Protein AF-0000000074038089 (afdb_homodimer)

Solvent-accessible surface area (backbone atoms only — not comparable to full-atom values): 66332 Å² total; per-residue (Å²): 131,81,73,72,71,76,72,81,56,45,48,55,41,57,51,40,19,50,52,42,35,52,55,39,50,53,43,44,51,51,47,43,50,50,41,49,53,44,32,52,50,36,39,49,53,48,47,49,52,36,38,49,50,52,50,50,42,52,45,51,53,48,46,66,66,50,45,57,38,53,45,52,33,48,50,53,26,48,30,26,31,72,62,75,36,64,85,82,41,57,67,61,48,36,55,51,30,46,52,52,42,69,65,36,81,63,43,31,31,34,33,39,27,35,86,63,17,5,38,38,28,18,35,43,40,87,90,74,66,45,41,32,38,34,35,21,56,93,55,20,48,26,46,30,40,30,24,31,34,51,99,81,66,47,73,73,47,82,72,49,75,42,73,76,39,44,37,66,75,35,64,64,42,45,51,12,68,74,39,96,48,70,37,62,55,69,79,41,71,38,93,83,64,81,42,40,32,39,37,31,14,19,55,22,35,34,71,87,67,45,80,48,30,30,30,34,22,32,31,55,42,57,61,55,26,52,50,42,45,66,52,78,41,80,83,74,33,44,40,38,32,24,40,64,87,41,33,31,67,30,31,30,51,83,86,45,67,32,69,38,80,40,92,85,82,45,77,42,70,30,42,40,70,67,44,80,47,66,61,55,25,49,53,38,61,68,38,61,52,76,92,49,33,77,42,77,81,55,61,65,44,78,44,78,48,68,45,94,91,35,58,30,36,35,33,38,41,50,51,87,44,93,80,49,66,65,33,34,39,37,31,37,38,46,47,57,69,58,42,39,63,58,59,60,47,43,57,58,50,50,53,50,52,52,51,48,44,52,52,32,34,53,49,17,42,51,54,27,49,69,55,47,50,62,48,48,52,50,27,53,33,28,44,34,44,42,72,67,41,86,54,73,81,69,83,69,75,54,61,34,41,65,59,24,51,29,44,49,28,41,45,50,19,53,51,44,48,52,49,50,54,52,50,49,53,50,50,44,53,52,50,53,52,52,40,53,53,45,52,53,52,39,55,53,54,55,54,50,49,45,48,52,31,50,48,54,22,52,54,33,49,52,53,28,52,49,37,52,55,52,39,74,67,52,76,40,40,69,49,31,38,51,48,33,52,51,51,27,52,45,37,46,42,50,22,49,53,29,48,52,34,46,72,37,88,48,75,60,49,41,64,41,30,69,49,48,47,52,45,56,66,63,35,66,64,48,61,72,40,66,86,46,52,49,78,46,74,48,25,69,90,43,69,36,43,62,68,56,45,43,46,50,40,46,40,48,48,48,53,52,44,47,41,58,69,62,23,39,70,95,79,46,67,44,48,38,39,39,36,37,46,82,51,100,94,31,40,40,41,34,44,35,38,64,33,77,33,73,66,93,45,76,81,73,71,72,56,84,65,78,40,71,61,59,54,46,45,48,53,47,26,50,73,65,69,28,49,70,48,74,50,92,51,75,14,46,33,40,38,38,38,64,130,84,72,72,70,77,72,81,58,44,46,56,41,58,52,41,19,50,52,42,36,51,54,40,51,53,42,42,49,52,47,41,49,52,40,48,53,45,32,50,50,36,39,48,52,49,48,51,51,36,38,51,49,52,51,50,42,51,46,51,52,48,45,65,65,49,46,56,39,55,45,51,35,49,50,53,24,45,30,25,32,73,62,75,36,64,85,83,41,58,69,61,48,38,54,52,31,46,53,53,42,67,66,37,81,65,43,30,31,34,35,38,26,36,86,64,16,5,38,37,28,17,35,43,41,89,89,73,66,44,42,33,38,33,36,22,56,90,56,21,48,26,46,30,42,32,26,32,34,51,98,80,65,47,74,71,45,82,72,48,76,42,74,77,38,45,37,66,74,35,64,65,41,45,52,12,69,74,40,96,50,70,38,62,53,70,80,43,72,39,94,82,64,80,43,39,33,39,37,31,14,20,56,23,34,34,71,87,67,45,82,49,29,29,30,35,23,31,31,54,43,57,64,55,25,52,52,41,46,67,53,77,41,81,83,73,33,47,42,37,31,25,40,65,85,40,32,31,66,31,30,31,51,84,86,46,67,32,69,37,78,40,93,85,81,44,78,42,69,31,41,39,68,66,44,80,47,65,61,56,25,49,54,39,60,69,39,62,52,76,92,49,33,78,41,77,81,54,60,63,44,78,43,79,47,67,45,95,93,36,56,29,36,36,34,38,42,50,50,85,45,94,79,51,66,66,32,35,39,38,30,37,39,47,47,57,68,58,42,41,61,57,58,59,47,45,57,57,51,50,52,50,52,52,51,48,44,49,51,33,35,51,48,18,43,51,53,28,48,68,55,46,49,62,48,48,53,51,29,53,34,28,44,34,44,41,74,67,41,85,51,74,81,68,83,69,74,54,61,35,40,66,60,25,49,29,44,48,28,41,44,49,20,52,51,45,48,52,51,52,55,51,50,48,52,51,51,44,52,52,49,52,52,52,41,53,51,45,53,52,53,38,54,54,53,55,54,50,49,43,49,52,31,49,48,53,22,52,54,32,47,52,54,28,52,48,38,53,59,50,40,74,69,53,78,39,40,69,52,31,39,53,49,31,53,52,52,26,53,46,37,47,41,48,21,50,54,31,48,50,33,45,72,36,89,48,76,62,52,40,64,42,30,69,50,48,46,53,43,57,66,62,35,64,63,49,62,72,39,65,86,46,52,48,80,46,72,49,26,71,89,43,69,36,42,61,67,57,46,43,46,50,40,46,41,49,46,50,52,53,44,47,42,61,69,64,25,38,68,95,79,46,67,43,48,37,40,39,37,36,48,80,52,99,91,30,40,40,42,34,44,35,37,64,32,77,33,75,66,93,45,76,82,75,71,70,55,86,65,78,38,72,62,59,56,45,45,49,52,46,26,52,72,67,69,25,48,69,48,75,50,93,52,75,12,46,33,40,39,38,38,66

Radius of gyration: 81.2 Å; Cα contacts (8 Å, |Δi|>4): 2304; chains: 2; bounding box: 75×219×140 Å

InterPro domains:
  IPR003594 Histidine kinase/HSP90-like ATPase domain [PF02518] (554-640)
  IPR003594 Histidine kinase/HSP90-like ATPase domain [SM00387] (547-642)
  IPR003660 HAMP domain [PF00672] (366-418)
  IPR003660 HAMP domain [PS50885] (369-422)
  IPR003660 HAMP domain [SM00304] (369-422)
  IPR005467 Histidine kinase domain [PS50109] (555-642)
  IPR011495 Signal transduction histidine kinase, subgroup 2, dimerisation and phosphoacceptor domain [PF07568] (451-523)
  IPR033479 Double Cache domain 1 [PF02743] (55-254)
  IPR036890 Histidine kinase/HSP90-like ATPase superfamily [G3DSA:3.30.565.10] (509-642)
  IPR036890 Histidine kinase/HSP90-like ATPase superfamily [SSF55874] (522-639)

Nearest PDB structures (foldseek):
  4r39-assembly4_D  TM=7.174E-01  e=2.496E-11  Erythrobacter litoralis HTCC2594
  4r39-assembly3_C  TM=7.168E-01  e=3.418E-11  Erythrobacter litoralis HTCC2594
  6mni-assembly1_B  TM=6.813E-01  e=6.082E-11  Pseudomonas syringae pv. actinidiae
  3lif-assembly2_B  TM=7.067E-01  e=1.936E-08  Rhodopseudomonas palustris
  5epv-assembly1_C  TM=5.387E-01  e=8.441E-06  Brucella abortus 2308

Structure (mmCIF, N/CA/C/O backbone):
data_AF-0000000074038089-model_v1
#
loop_
_entity.id
_entity.type
_entity.pdbx_description
1 polymer 'histidine kinase'
#
loop_
_atom_site.group_PDB
_atom_site.id
_atom_site.type_symbol
_atom_site.label_atom_id
_atom_site.label_alt_id
_atom_site.label_comp_id
_atom_site.label_asym_id
_atom_site.label_entity_id
_atom_site.label_seq_id
_atom_site.pdbx_PDB_ins_code
_atom_site.Cartn_x
_atom_site.Cartn_y
_atom_site.Cartn_z
_atom_site.occupancy
_atom_site.B_iso_or_equiv
_atom_site.auth_seq_id
_atom_site.auth_comp_id
_atom_site.auth_asym_id
_atom_site.auth_atom_id
_atom_site.pdbx_PDB_model_num
ATOM 1 N N . MET A 1 1 ? 29.609 37.25 26.594 1 30.44 1 MET A N 1
ATOM 2 C CA . MET A 1 1 ? 28.875 37.406 25.344 1 30.44 1 MET A CA 1
ATOM 3 C C . MET A 1 1 ? 28.203 36.062 24.953 1 30.44 1 MET A C 1
ATOM 5 O O . MET A 1 1 ? 28.859 35.156 24.453 1 30.44 1 MET A O 1
ATOM 9 N N . GLU A 1 2 ? 27.422 35.562 25.906 1 36.69 2 GLU A N 1
ATOM 10 C CA . GLU A 1 2 ? 26.734 34.281 25.828 1 36.69 2 GLU A CA 1
ATOM 11 C C . GLU A 1 2 ? 25.953 34.156 24.516 1 36.69 2 GLU A C 1
ATOM 13 O O . GLU A 1 2 ? 25.094 34.969 24.219 1 36.69 2 GLU A O 1
ATOM 18 N N . ARG A 1 3 ? 26.719 33.75 23.578 1 41.88 3 ARG A N 1
ATOM 19 C CA . ARG A 1 3 ? 26.234 33.375 22.25 1 41.88 3 ARG A CA 1
ATOM 20 C C . ARG A 1 3 ? 24.938 32.594 22.344 1 41.88 3 ARG A C 1
ATOM 22 O O . ARG A 1 3 ? 24.938 31.422 22.75 1 41.88 3 ARG A O 1
ATOM 29 N N . HIS A 1 4 ? 23.844 33.125 22.859 1 42.44 4 HIS A N 1
ATOM 30 C CA . HIS A 1 4 ? 22.516 32.562 22.75 1 42.44 4 HIS A CA 1
ATOM 31 C C . HIS A 1 4 ? 22.312 31.891 21.391 1 42.44 4 HIS A C 1
ATOM 33 O O . HIS A 1 4 ? 22.422 32.562 20.359 1 42.44 4 HIS A O 1
ATOM 39 N N . GLY A 1 5 ? 22.922 30.766 21.234 1 44.09 5 GLY A N 1
ATOM 40 C CA . GLY A 1 5 ? 22.812 29.906 20.062 1 44.09 5 GLY A CA 1
ATOM 41 C C . GLY A 1 5 ? 21.531 30.141 19.281 1 44.09 5 GLY A C 1
ATOM 42 O O . GLY A 1 5 ? 20.438 30.172 19.844 1 44.09 5 GLY A O 1
ATOM 43 N N . LEU A 1 6 ? 21.656 30.875 18.234 1 46.56 6 LEU A N 1
ATOM 44 C CA . LEU A 1 6 ? 20.641 31.203 17.234 1 46.56 6 LEU A CA 1
ATOM 45 C C . LEU A 1 6 ? 19.828 29.969 16.844 1 46.56 6 LEU A C 1
ATOM 47 O O . LEU A 1 6 ? 20.328 29.109 16.109 1 46.56 6 LEU A O 1
ATOM 51 N N . ARG A 1 7 ? 19.25 29.25 17.781 1 54.59 7 ARG A N 1
ATOM 52 C CA . ARG A 1 7 ? 18.297 28.203 17.438 1 54.59 7 ARG A CA 1
ATOM 53 C C . ARG A 1 7 ? 17.516 28.562 16.172 1 54.59 7 ARG A C 1
ATOM 55 O O . ARG A 1 7 ? 16.859 29.594 16.125 1 54.59 7 ARG A O 1
ATOM 62 N N . ARG A 1 8 ? 17.953 28.094 15.078 1 62.41 8 ARG A N 1
ATOM 63 C CA . ARG A 1 8 ? 17.422 28.266 13.734 1 62.41 8 ARG A CA 1
ATOM 64 C C . ARG A 1 8 ? 15.906 28.109 13.727 1 62.41 8 ARG A C 1
ATOM 66 O O . ARG A 1 8 ? 15.383 27.047 14.047 1 62.41 8 ARG A O 1
ATOM 73 N N . GLN A 1 9 ? 14.992 28.969 13.789 1 74.31 9 GLN A N 1
ATOM 74 C CA . GLN A 1 9 ? 13.531 29 13.75 1 74.31 9 GLN A CA 1
ATOM 75 C C . GLN A 1 9 ? 13.008 28.625 12.367 1 74.31 9 GLN A C 1
ATOM 77 O O . GLN A 1 9 ? 13.602 29 11.352 1 74.31 9 GLN A O 1
ATOM 82 N N . ALA A 1 10 ? 12.156 27.594 12.344 1 79.69 10 ALA A N 1
ATOM 83 C CA . ALA A 1 10 ? 11.547 27.156 11.094 1 79.69 10 ALA A CA 1
ATOM 84 C C . ALA A 1 10 ? 10.281 27.953 10.789 1 79.69 10 ALA A C 1
ATOM 86 O O . ALA A 1 10 ? 9.617 28.453 11.703 1 79.69 10 ALA A O 1
ATOM 87 N N . THR A 1 11 ? 10.031 28.156 9.469 1 85.69 11 THR A N 1
ATOM 88 C CA . THR A 1 11 ? 8.797 28.812 9.055 1 85.69 11 THR A CA 1
ATOM 89 C C . THR A 1 11 ? 7.605 27.859 9.219 1 85.69 11 THR A C 1
ATOM 91 O O . THR A 1 11 ? 7.762 26.641 9.156 1 85.69 11 THR A O 1
ATOM 94 N N . LEU A 1 12 ? 6.496 28.359 9.539 1 86.31 12 LEU A N 1
ATOM 95 C CA . LEU A 1 12 ? 5.281 27.562 9.688 1 86.31 12 LEU A CA 1
ATOM 96 C C . LEU A 1 12 ? 4.984 26.781 8.414 1 86.31 12 LEU A C 1
ATOM 98 O O . LEU A 1 12 ? 4.555 25.625 8.477 1 86.31 12 LEU A O 1
ATOM 102 N N . ARG A 1 13 ? 5.258 27.422 7.281 1 84 13 ARG A N 1
ATOM 103 C CA . ARG A 1 13 ? 5.055 26.766 5.996 1 84 13 ARG A CA 1
ATOM 104 C C . ARG A 1 13 ? 5.926 25.516 5.871 1 84 13 ARG A C 1
ATOM 106 O O . ARG A 1 13 ? 5.441 24.438 5.5 1 84 13 ARG A O 1
ATOM 113 N N . SER A 1 14 ? 7.129 25.656 6.211 1 84.25 14 SER A N 1
ATOM 114 C CA . SER A 1 14 ? 8.055 24.531 6.09 1 84.25 14 SER A CA 1
ATOM 115 C C . SER A 1 14 ? 7.762 23.469 7.137 1 84.25 14 SER A C 1
ATOM 117 O O . SER A 1 14 ? 7.848 22.266 6.848 1 84.25 14 SER A O 1
ATOM 119 N N . ASP A 1 15 ? 7.414 23.891 8.305 1 85 15 ASP A N 1
ATOM 120 C CA . ASP A 1 15 ? 7.156 22.938 9.383 1 85 15 ASP A CA 1
ATOM 121 C C . ASP A 1 15 ? 5.926 22.094 9.07 1 85 15 ASP A C 1
ATOM 123 O O . ASP A 1 15 ? 5.949 20.875 9.242 1 85 15 ASP A O 1
ATOM 127 N N . LEU A 1 16 ? 4.898 22.734 8.617 1 85.31 16 LEU A N 1
ATOM 128 C CA . LEU A 1 16 ? 3.672 22 8.289 1 85.31 16 LEU A CA 1
ATOM 129 C C . LEU A 1 16 ? 3.869 21.125 7.062 1 85.31 16 LEU A C 1
ATOM 131 O O . LEU A 1 16 ? 3.406 19.984 7.035 1 85.31 16 LEU A O 1
ATOM 135 N N . ALA A 1 17 ? 4.562 21.703 6.105 1 82.69 17 ALA A N 1
ATOM 136 C CA . ALA A 1 17 ? 4.824 20.922 4.902 1 82.69 17 ALA A CA 1
ATOM 137 C C . ALA A 1 17 ? 5.637 19.672 5.23 1 82.69 17 ALA A C 1
ATOM 139 O O . ALA A 1 17 ? 5.305 18.562 4.781 1 82.69 17 ALA A O 1
ATOM 140 N N . VAL A 1 18 ? 6.648 19.781 6.008 1 82.81 18 VAL A N 1
ATOM 141 C CA . VAL A 1 18 ? 7.512 18.656 6.375 1 82.81 18 VAL A CA 1
ATOM 142 C C . VAL A 1 18 ? 6.719 17.641 7.184 1 82.81 18 VAL A C 1
ATOM 144 O O . VAL A 1 18 ? 6.883 16.422 7.004 1 82.81 18 VAL A O 1
ATOM 147 N N . SER A 1 19 ? 5.875 18.125 8.07 1 83.44 19 SER A N 1
ATOM 148 C CA . SER A 1 19 ? 5.07 17.203 8.883 1 83.44 19 SER A CA 1
ATOM 149 C C . SER A 1 19 ? 4.109 16.406 8.016 1 83.44 19 SER A C 1
ATOM 151 O O . SER A 1 19 ? 3.986 15.188 8.18 1 83.44 19 SER A O 1
ATOM 153 N N . PHE A 1 20 ? 3.473 17.094 7.086 1 84.75 20 PHE A N 1
ATOM 154 C CA . PHE A 1 20 ? 2.535 16.422 6.188 1 84.75 20 PHE A CA 1
ATOM 155 C C . PHE A 1 20 ? 3.252 15.406 5.316 1 84.75 20 PHE A C 1
ATOM 157 O O . PHE A 1 20 ? 2.781 14.273 5.164 1 84.75 20 PHE A O 1
ATOM 164 N N . ILE A 1 21 ? 4.383 15.773 4.801 1 83.38 21 ILE A N 1
ATOM 165 C CA . ILE A 1 21 ? 5.141 14.914 3.898 1 83.38 21 ILE A CA 1
ATOM 166 C C . ILE A 1 21 ? 5.68 13.711 4.668 1 83.38 21 ILE A C 1
ATOM 168 O O . ILE A 1 21 ? 5.598 12.57 4.191 1 83.38 21 ILE A O 1
ATOM 172 N N . THR A 1 22 ? 6.207 13.883 5.809 1 82.94 22 THR A N 1
ATOM 173 C CA . THR A 1 22 ? 6.816 12.805 6.582 1 82.94 22 THR A CA 1
ATOM 174 C C . THR A 1 22 ? 5.773 11.766 6.98 1 82.94 22 THR A C 1
ATOM 176 O O . THR A 1 22 ? 5.996 10.562 6.828 1 82.94 22 THR A O 1
ATOM 179 N N . ILE A 1 23 ? 4.688 12.18 7.398 1 81.25 23 ILE A N 1
ATOM 180 C CA . ILE A 1 23 ? 3.652 11.258 7.852 1 81.25 23 ILE A CA 1
ATOM 181 C C . ILE A 1 23 ? 3.107 10.469 6.668 1 81.25 23 ILE A C 1
ATOM 183 O O . ILE A 1 23 ? 2.873 9.258 6.773 1 81.25 23 ILE A O 1
ATOM 187 N N . THR A 1 24 ? 2.854 11.148 5.621 1 82.38 24 THR A N 1
ATOM 188 C CA . THR A 1 24 ? 2.33 10.484 4.434 1 82.38 24 THR A CA 1
ATOM 189 C C . THR A 1 24 ? 3.35 9.5 3.869 1 82.38 24 THR A C 1
ATOM 191 O O . THR A 1 24 ? 2.992 8.391 3.457 1 82.38 24 THR A O 1
ATOM 194 N N . ALA A 1 25 ? 4.586 9.945 3.855 1 83.12 25 ALA A N 1
ATOM 195 C CA . ALA A 1 25 ? 5.645 9.078 3.352 1 83.12 25 ALA A CA 1
ATOM 196 C C . ALA A 1 25 ? 5.738 7.797 4.18 1 83.12 25 ALA A C 1
ATOM 198 O O . ALA A 1 25 ? 5.848 6.699 3.625 1 83.12 25 ALA A O 1
ATOM 199 N N . VAL A 1 26 ? 5.664 7.863 5.453 1 81.12 26 VAL A N 1
ATOM 200 C CA . VAL A 1 26 ? 5.738 6.703 6.336 1 81.12 26 VAL A CA 1
ATOM 201 C C . VAL A 1 26 ? 4.535 5.793 6.098 1 81.12 26 VAL A C 1
ATOM 203 O O . VAL A 1 26 ? 4.676 4.57 6.027 1 81.12 26 VAL A O 1
ATOM 206 N N . ALA A 1 27 ? 3.389 6.398 5.922 1 81.62 27 ALA A N 1
ATOM 207 C CA . ALA A 1 27 ? 2.17 5.629 5.68 1 81.62 27 ALA A CA 1
ATOM 208 C C . ALA A 1 27 ? 2.252 4.875 4.355 1 81.62 27 ALA A C 1
ATOM 210 O O . ALA A 1 27 ? 1.945 3.68 4.297 1 81.62 27 ALA A O 1
ATOM 211 N N . VAL A 1 28 ? 2.727 5.512 3.363 1 81.69 28 VAL A N 1
ATOM 212 C CA . VAL A 1 28 ? 2.789 4.934 2.025 1 81.69 28 VAL A CA 1
ATOM 213 C C . VAL A 1 28 ? 3.842 3.828 1.99 1 81.69 28 VAL A C 1
ATOM 215 O O . VAL A 1 28 ? 3.621 2.77 1.396 1 81.69 28 VAL A O 1
ATOM 218 N N . ILE A 1 29 ? 4.91 4.043 2.662 1 80.31 29 ILE A N 1
ATOM 219 C CA . ILE A 1 29 ? 5.988 3.061 2.689 1 80.31 29 ILE A CA 1
ATOM 220 C C . ILE A 1 29 ? 5.539 1.823 3.461 1 80.31 29 ILE A C 1
ATOM 222 O O . ILE A 1 29 ? 5.777 0.693 3.029 1 80.31 29 ILE A O 1
ATOM 226 N N . LEU A 1 30 ? 4.836 2.033 4.48 1 79.56 30 LEU A N 1
ATOM 227 C CA . LEU A 1 30 ? 4.387 0.914 5.301 1 79.56 30 LEU A CA 1
ATOM 228 C C . LEU A 1 30 ? 3.305 0.116 4.582 1 79.56 30 LEU A C 1
ATOM 230 O O . LEU A 1 30 ? 3.398 -1.109 4.473 1 79.56 30 LEU A O 1
ATOM 234 N N . VAL A 1 31 ? 2.35 0.746 4.051 1 77.38 31 VAL A N 1
ATOM 235 C CA . VAL A 1 31 ? 1.245 0.074 3.373 1 77.38 31 VAL A CA 1
ATOM 236 C C . VAL A 1 31 ? 1.734 -0.527 2.057 1 77.38 31 VAL A C 1
ATOM 238 O O . VAL A 1 31 ? 1.418 -1.676 1.737 1 77.38 31 VAL A O 1
ATOM 241 N N . GLY A 1 32 ? 2.492 0.273 1.375 1 77.12 32 GLY A N 1
ATOM 242 C CA . GLY A 1 32 ? 3.043 -0.221 0.124 1 77.12 32 GLY A CA 1
ATOM 243 C C . GLY A 1 32 ? 3.992 -1.391 0.311 1 77.12 32 GLY A C 1
ATOM 244 O O . GLY A 1 32 ? 3.924 -2.375 -0.427 1 77.12 32 GLY A O 1
ATOM 245 N N . GLY A 1 33 ? 4.848 -1.316 1.312 1 78.44 33 GLY A N 1
ATOM 246 C CA . GLY A 1 33 ? 5.797 -2.383 1.586 1 78.44 33 GLY A CA 1
ATOM 247 C C . GLY A 1 33 ? 5.129 -3.686 1.99 1 78.44 33 GLY A C 1
ATOM 248 O O . GLY A 1 33 ? 5.477 -4.75 1.479 1 78.44 33 GLY A O 1
ATOM 249 N N . ILE A 1 34 ? 4.176 -3.629 2.795 1 77.75 34 ILE A N 1
ATOM 250 C CA . ILE A 1 34 ? 3.473 -4.82 3.262 1 77.75 34 ILE A CA 1
ATOM 251 C C . ILE A 1 34 ? 2.66 -5.422 2.119 1 77.75 34 ILE A C 1
ATOM 253 O O . ILE A 1 34 ? 2.637 -6.641 1.939 1 77.75 34 ILE A O 1
ATOM 257 N N . SER A 1 35 ? 2.012 -4.57 1.364 1 75.88 35 SER A N 1
ATOM 258 C CA . SER A 1 35 ? 1.243 -5.043 0.215 1 75.88 35 SER A CA 1
ATOM 259 C C . SER A 1 35 ? 2.137 -5.762 -0.79 1 75.88 35 SER A C 1
ATOM 261 O O . SER A 1 35 ? 1.759 -6.805 -1.328 1 75.88 35 SER A O 1
ATOM 263 N N . PHE A 1 36 ? 3.301 -5.297 -0.97 1 77.62 36 PHE A N 1
ATOM 264 C CA . PHE A 1 36 ? 4.246 -5.902 -1.9 1 77.62 36 PHE A CA 1
ATOM 265 C C . PHE A 1 36 ? 4.738 -7.246 -1.375 1 77.62 36 PHE A C 1
ATOM 267 O O . PHE A 1 36 ? 4.844 -8.211 -2.133 1 77.62 36 PHE A O 1
ATOM 274 N N . HIS A 1 37 ? 5.055 -7.223 -0.194 1 80.25 37 HIS A N 1
ATOM 275 C CA . HIS A 1 37 ? 5.52 -8.461 0.418 1 80.25 37 HIS A CA 1
ATOM 276 C C . HIS A 1 37 ? 4.449 -9.547 0.344 1 80.25 37 HIS A C 1
ATOM 278 O O . HIS A 1 37 ? 4.75 -10.703 0.029 1 80.25 37 HIS A O 1
ATOM 284 N N . ASN A 1 38 ? 3.205 -9.172 0.56 1 76.62 38 ASN A N 1
ATOM 285 C CA . ASN A 1 38 ? 2.1 -10.125 0.489 1 76.62 38 ASN A CA 1
ATOM 286 C C . ASN A 1 38 ? 1.873 -10.617 -0.938 1 76.62 38 ASN A C 1
ATOM 288 O O . ASN A 1 38 ? 1.595 -11.797 -1.155 1 76.62 38 ASN A O 1
ATOM 292 N N . ALA A 1 39 ? 1.966 -9.711 -1.837 1 76.31 39 ALA A N 1
ATOM 293 C CA . ALA A 1 39 ? 1.806 -10.078 -3.242 1 76.31 39 ALA A CA 1
ATOM 294 C C . ALA A 1 39 ? 2.889 -11.055 -3.682 1 76.31 39 ALA A C 1
ATOM 296 O O . ALA A 1 39 ? 2.6 -12.047 -4.359 1 76.31 39 ALA A O 1
ATOM 297 N N . ARG A 1 40 ? 4.098 -10.758 -3.268 1 79 40 ARG A N 1
ATOM 298 C CA . ARG A 1 40 ? 5.219 -11.625 -3.609 1 79 40 ARG A CA 1
ATOM 299 C C . ARG A 1 40 ? 5.027 -13.016 -3.027 1 79 40 ARG A C 1
ATOM 301 O O . ARG A 1 40 ? 5.297 -14.016 -3.695 1 79 40 ARG A O 1
ATOM 308 N N . TRP A 1 41 ? 4.617 -13.039 -1.812 1 80.06 41 TRP A N 1
ATOM 309 C CA . TRP A 1 41 ? 4.379 -14.328 -1.165 1 80.06 41 TRP A CA 1
ATOM 310 C C . TRP A 1 41 ? 3.289 -15.109 -1.892 1 80.06 41 TRP A C 1
ATOM 312 O O . TRP A 1 41 ? 3.422 -16.312 -2.105 1 80.06 41 TRP A O 1
ATOM 322 N N . ALA A 1 42 ? 2.215 -14.477 -2.232 1 77.06 42 ALA A N 1
ATOM 323 C CA . ALA A 1 42 ? 1.1 -15.133 -2.908 1 77.06 42 ALA A CA 1
ATOM 324 C C . ALA A 1 42 ? 1.525 -15.68 -4.27 1 77.06 42 ALA A C 1
ATOM 326 O O . ALA A 1 42 ? 1.222 -16.828 -4.613 1 77.06 42 ALA A O 1
ATOM 327 N N . VAL A 1 43 ? 2.219 -14.922 -5.035 1 80.94 43 VAL A N 1
ATOM 328 C CA . VAL A 1 43 ? 2.684 -15.32 -6.359 1 80.94 43 VAL A CA 1
ATOM 329 C C . VAL A 1 43 ? 3.643 -16.5 -6.238 1 80.94 43 VAL A C 1
ATOM 331 O O . VAL A 1 43 ? 3.557 -17.453 -7.012 1 80.94 43 VAL A O 1
ATOM 334 N N . ASN A 1 44 ? 4.492 -16.422 -5.234 1 81.38 44 ASN A N 1
ATOM 335 C CA . ASN A 1 44 ? 5.453 -17.5 -5.035 1 81.38 44 ASN A CA 1
ATOM 336 C C . ASN A 1 44 ? 4.758 -18.797 -4.613 1 81.38 44 ASN A C 1
ATOM 338 O O . ASN A 1 44 ? 5.199 -19.875 -4.977 1 81.38 44 ASN A O 1
ATOM 342 N N . SER A 1 45 ? 3.742 -18.625 -3.846 1 80.31 45 SER A N 1
ATOM 343 C CA . SER A 1 45 ? 3.004 -19.812 -3.398 1 80.31 45 SER A CA 1
ATOM 344 C C . SER A 1 45 ? 2.354 -20.531 -4.574 1 80.31 45 SER A C 1
ATOM 346 O O . SER A 1 45 ? 2.457 -21.75 -4.691 1 80.31 45 SER A O 1
ATOM 348 N N . VAL A 1 46 ? 1.714 -19.781 -5.426 1 81.88 46 VAL A N 1
ATOM 349 C CA . VAL A 1 46 ? 1.077 -20.375 -6.594 1 81.88 46 VAL A CA 1
ATOM 350 C C . VAL A 1 46 ? 2.143 -20.922 -7.539 1 81.88 46 VAL A C 1
ATOM 352 O O . VAL A 1 46 ? 1.968 -22 -8.125 1 81.88 46 VAL A O 1
ATOM 355 N N . SER A 1 47 ? 3.215 -20.219 -7.66 1 84.31 47 SER A N 1
ATOM 356 C CA . SER A 1 47 ? 4.305 -20.656 -8.523 1 84.31 47 SER A CA 1
ATOM 357 C C . SER A 1 47 ? 4.902 -21.969 -8.031 1 84.31 47 SER A C 1
ATOM 359 O O . SER A 1 47 ? 5.336 -22.812 -8.828 1 84.31 47 SER A O 1
ATOM 361 N N . ALA A 1 48 ? 4.949 -22.125 -6.75 1 85.44 48 ALA A N 1
ATOM 362 C CA . ALA A 1 48 ? 5.438 -23.391 -6.184 1 85.44 48 ALA A CA 1
ATOM 363 C C . ALA A 1 48 ? 4.523 -24.547 -6.562 1 85.44 48 ALA A C 1
ATOM 365 O O . ALA A 1 48 ? 5 -25.641 -6.906 1 85.44 48 ALA A O 1
ATOM 366 N N . HIS A 1 49 ? 3.221 -24.297 -6.52 1 82.81 49 HIS A N 1
ATOM 367 C CA . HIS A 1 49 ? 2.271 -25.328 -6.945 1 82.81 49 HIS A CA 1
ATOM 368 C C . HIS A 1 49 ? 2.426 -25.641 -8.43 1 82.81 49 HIS A C 1
ATOM 370 O O . HIS A 1 49 ? 2.314 -26.797 -8.836 1 82.81 49 HIS A O 1
ATOM 376 N N . LEU A 1 50 ? 2.646 -24.625 -9.148 1 84.56 50 LEU A N 1
ATOM 377 C CA . LEU A 1 50 ? 2.854 -24.812 -10.586 1 84.56 50 LEU A CA 1
ATOM 378 C C . LEU A 1 50 ? 4.074 -25.688 -10.844 1 84.56 50 LEU A C 1
ATOM 380 O O . LEU A 1 50 ? 4.008 -26.641 -11.625 1 84.56 50 LEU A O 1
ATOM 384 N N . ARG A 1 51 ? 5.164 -25.359 -10.211 1 87.5 51 ARG A N 1
ATOM 385 C CA . ARG A 1 51 ? 6.383 -26.156 -10.375 1 87.5 51 ARG A CA 1
ATOM 386 C C . ARG A 1 51 ? 6.148 -27.609 -9.984 1 87.5 51 ARG A C 1
ATOM 388 O O . ARG A 1 51 ? 6.605 -28.516 -10.672 1 87.5 51 ARG A O 1
ATOM 395 N N . ARG A 1 52 ? 5.457 -27.797 -8.945 1 85.62 52 ARG A N 1
ATOM 396 C CA . ARG A 1 52 ? 5.148 -29.156 -8.492 1 85.62 52 ARG A CA 1
ATOM 397 C C . ARG A 1 52 ? 4.281 -29.891 -9.508 1 85.62 52 ARG A C 1
ATOM 399 O O . ARG A 1 52 ? 4.504 -31.062 -9.781 1 85.62 52 ARG A O 1
ATOM 406 N N . GLU A 1 53 ? 3.35 -29.156 -10.016 1 85.06 53 GLU A N 1
ATOM 407 C CA . GLU A 1 53 ? 2.467 -29.766 -11.008 1 85.06 53 GLU A CA 1
ATOM 408 C C . GLU A 1 53 ? 3.238 -30.172 -12.258 1 85.06 53 GLU A C 1
ATOM 410 O O . GLU A 1 53 ? 2.982 -31.234 -12.844 1 85.06 53 GLU A O 1
ATOM 415 N N . VAL A 1 54 ? 4.105 -29.359 -12.703 1 87.56 54 VAL A N 1
ATOM 416 C CA . VAL A 1 54 ? 4.926 -29.672 -13.867 1 87.56 54 VAL A CA 1
ATOM 417 C C . VAL A 1 54 ? 5.785 -30.906 -13.578 1 87.56 54 VAL A C 1
ATOM 419 O O . VAL A 1 54 ? 5.891 -31.812 -14.406 1 87.56 54 VAL A O 1
ATOM 422 N N . ALA A 1 55 ? 6.34 -30.938 -12.406 1 88.62 55 ALA A N 1
ATOM 423 C CA . ALA A 1 55 ? 7.156 -32.094 -12.016 1 88.62 55 ALA A CA 1
ATOM 424 C C . ALA A 1 55 ? 6.328 -33.375 -12 1 88.62 55 ALA A C 1
ATOM 426 O O . ALA A 1 55 ? 6.797 -34.406 -12.445 1 88.62 55 ALA A O 1
ATOM 427 N N . LEU A 1 56 ? 5.129 -33.312 -11.484 1 86.5 56 LEU A N 1
ATOM 428 C CA . LEU A 1 56 ? 4.258 -34.469 -11.438 1 86.5 56 LEU A CA 1
ATOM 429 C C . LEU A 1 56 ? 3.855 -34.906 -12.844 1 86.5 56 LEU A C 1
ATOM 431 O O . LEU A 1 56 ? 3.738 -36.094 -13.125 1 86.5 56 LEU A O 1
ATOM 435 N N . ARG A 1 57 ? 3.652 -33.906 -13.664 1 86.38 57 ARG A N 1
ATOM 436 C CA . ARG A 1 57 ? 3.361 -34.219 -15.062 1 86.38 57 ARG A CA 1
ATOM 437 C C . ARG A 1 57 ? 4.52 -34.969 -15.711 1 86.38 57 ARG A C 1
ATOM 439 O O . ARG A 1 57 ? 4.312 -35.969 -16.406 1 86.38 57 ARG A O 1
ATOM 446 N N . ILE A 1 58 ? 5.707 -34.5 -15.477 1 89.19 58 ILE A N 1
ATOM 447 C CA . ILE A 1 58 ? 6.898 -35.125 -16.016 1 89.19 58 ILE A CA 1
ATOM 448 C C . ILE A 1 58 ? 7.012 -36.562 -15.453 1 89.19 58 ILE A C 1
ATOM 450 O O . ILE A 1 58 ? 7.273 -37.5 -16.188 1 89.19 58 ILE A O 1
ATOM 454 N N . GLN A 1 59 ? 6.777 -36.688 -14.195 1 89 59 GLN A N 1
ATOM 455 C CA . GLN A 1 59 ? 6.836 -37.969 -13.531 1 89 59 GLN A CA 1
ATOM 456 C C . GLN A 1 59 ? 5.852 -38.969 -14.164 1 89 59 GLN A C 1
ATOM 458 O O . GLN A 1 59 ? 6.211 -40.094 -14.461 1 89 59 GLN A O 1
ATOM 463 N N . GLU A 1 60 ? 4.688 -38.531 -14.367 1 85.94 60 GLU A N 1
ATOM 464 C CA . GLU A 1 60 ? 3.658 -39.406 -14.922 1 85.94 60 GLU A CA 1
ATOM 465 C C . GLU A 1 60 ? 3.99 -39.781 -16.359 1 85.94 60 GLU A C 1
ATOM 467 O O . GLU A 1 60 ? 3.766 -40.938 -16.766 1 85.94 60 GLU A O 1
ATOM 472 N N . ASN A 1 61 ? 4.414 -38.812 -17.078 1 86.81 61 ASN A N 1
ATOM 473 C CA . ASN A 1 61 ? 4.832 -39.125 -18.438 1 86.81 61 ASN A CA 1
ATOM 474 C C . ASN A 1 61 ? 5.973 -40.156 -18.453 1 86.81 61 ASN A C 1
ATOM 476 O O . ASN A 1 61 ? 5.973 -41.062 -19.281 1 86.81 61 ASN A O 1
ATOM 480 N N . LEU A 1 62 ? 6.902 -39.969 -17.578 1 89.5 62 LEU A N 1
ATOM 481 C CA . LEU A 1 62 ? 8.031 -40.906 -17.5 1 89.5 62 LEU A CA 1
ATOM 482 C C . LEU A 1 62 ? 7.562 -42.281 -17.094 1 89.5 62 LEU A C 1
ATOM 484 O O . LEU A 1 62 ? 8.047 -43.281 -17.641 1 89.5 62 LEU A O 1
ATOM 488 N N . GLU A 1 63 ? 6.68 -42.375 -16.188 1 87.94 63 GLU A N 1
ATOM 489 C CA . GLU A 1 63 ? 6.145 -43.656 -15.773 1 87.94 63 GLU A CA 1
ATOM 490 C C . GLU A 1 63 ? 5.465 -44.375 -16.938 1 87.94 63 GLU A C 1
ATOM 492 O O . GLU A 1 63 ? 5.672 -45.562 -17.156 1 87.94 63 GLU A O 1
ATOM 497 N N . SER A 1 64 ? 4.688 -43.594 -17.641 1 85.31 64 SER A N 1
ATOM 498 C CA . SER A 1 64 ? 4.004 -44.156 -18.797 1 85.31 64 SER A CA 1
ATOM 499 C C . SER A 1 64 ? 4.996 -44.625 -19.844 1 85.31 64 SER A C 1
ATOM 501 O O . SER A 1 64 ? 4.742 -45.625 -20.562 1 85.31 64 SER A O 1
ATOM 503 N N . PHE A 1 65 ? 6.086 -43.938 -19.922 1 86.69 65 PHE A N 1
ATOM 504 C CA . PHE A 1 65 ? 7.125 -44.25 -20.891 1 86.69 65 PHE A CA 1
ATOM 505 C C . PHE A 1 65 ? 7.898 -45.5 -20.469 1 86.69 65 PHE A C 1
ATOM 507 O O . PHE A 1 65 ? 8.242 -46.344 -21.312 1 86.69 65 PHE A O 1
ATOM 514 N N . LEU A 1 66 ? 8.125 -45.688 -19.203 1 89.75 66 LEU A N 1
ATOM 515 C CA . LEU A 1 66 ? 8.992 -46.75 -18.688 1 89.75 66 LEU A CA 1
ATOM 516 C C . LEU A 1 66 ? 8.195 -48 -18.438 1 89.75 66 LEU A C 1
ATOM 518 O O . LEU A 1 66 ? 8.734 -49.125 -18.531 1 89.75 66 LEU A O 1
ATOM 522 N N . ALA A 1 67 ? 6.984 -47.938 -18.156 1 89 67 ALA A N 1
ATOM 523 C CA . ALA A 1 67 ? 6.152 -49.031 -17.688 1 89 67 ALA A CA 1
ATOM 524 C C . ALA A 1 67 ? 6.113 -50.156 -18.703 1 89 67 ALA A C 1
ATOM 526 O O . ALA A 1 67 ? 6.227 -51.344 -18.344 1 89 67 ALA A O 1
ATOM 527 N N . PRO A 1 68 ? 5.992 -49.844 -19.969 1 88.88 68 PRO A N 1
ATOM 528 C CA . PRO A 1 68 ? 5.875 -50.938 -20.938 1 88.88 68 PRO A CA 1
ATOM 529 C C . PRO A 1 68 ? 7.074 -51.875 -20.906 1 88.88 68 PRO A C 1
ATOM 531 O O . PRO A 1 68 ? 6.914 -53.094 -21.078 1 88.88 68 PRO A O 1
ATOM 534 N N . ALA A 1 69 ? 8.258 -51.375 -20.703 1 92.25 69 ALA A N 1
ATOM 535 C CA . ALA A 1 69 ? 9.453 -52.219 -20.672 1 92.25 69 ALA A CA 1
ATOM 536 C C . ALA A 1 69 ? 9.367 -53.25 -19.547 1 92.25 69 ALA A C 1
ATOM 538 O O . ALA A 1 69 ? 9.641 -54.438 -19.75 1 92.25 69 ALA A O 1
ATOM 539 N N . LEU A 1 70 ? 8.969 -52.812 -18.438 1 91.56 70 LEU A N 1
ATOM 540 C CA . LEU A 1 70 ? 8.836 -53.719 -17.297 1 91.56 70 LEU A CA 1
ATOM 541 C C . LEU A 1 70 ? 7.715 -54.719 -17.531 1 91.56 70 LEU A C 1
ATOM 543 O O . LEU A 1 70 ? 7.848 -55.906 -17.172 1 91.56 70 LEU A O 1
ATOM 547 N N . HIS A 1 71 ? 6.688 -54.281 -18.094 1 91 71 HIS A N 1
ATOM 548 C CA . HIS A 1 71 ? 5.539 -55.125 -18.344 1 91 71 HIS A CA 1
ATOM 549 C C . HIS A 1 71 ? 5.875 -56.219 -19.359 1 91 71 HIS A C 1
ATOM 551 O O . HIS A 1 71 ? 5.492 -57.375 -19.172 1 91 71 HIS A O 1
ATOM 557 N N . ILE A 1 72 ? 6.559 -55.875 -20.422 1 94.69 72 ILE A N 1
ATOM 558 C CA . ILE A 1 72 ? 6.93 -56.844 -21.438 1 94.69 72 ILE A CA 1
ATOM 559 C C . ILE A 1 72 ? 7.793 -57.969 -20.828 1 94.69 72 ILE A C 1
ATOM 561 O O . ILE A 1 72 ? 7.551 -59.156 -21.047 1 94.69 72 ILE A O 1
ATOM 565 N N . THR A 1 73 ? 8.805 -57.562 -20.062 1 94.88 73 THR A N 1
ATOM 566 C CA . THR A 1 73 ? 9.672 -58.562 -19.438 1 94.88 73 THR A CA 1
ATOM 567 C C . THR A 1 73 ? 8.875 -59.438 -18.5 1 94.88 73 THR A C 1
ATOM 569 O O . THR A 1 73 ? 9.109 -60.656 -18.438 1 94.88 73 THR A O 1
ATOM 572 N N . GLU A 1 74 ? 7.996 -58.906 -17.781 1 93.12 74 GLU A N 1
ATOM 573 C CA . GLU A 1 74 ? 7.188 -59.688 -16.844 1 93.12 74 GLU A CA 1
ATOM 574 C C . GLU A 1 74 ? 6.277 -60.656 -17.578 1 93.12 74 GLU A C 1
ATOM 576 O O . GLU A 1 74 ? 6.168 -61.812 -17.172 1 93.12 74 GLU A O 1
ATOM 581 N N . VAL A 1 75 ? 5.602 -60.156 -18.562 1 93.31 75 VAL A N 1
ATOM 582 C CA . VAL A 1 75 ? 4.668 -61 -19.328 1 93.31 75 VAL A CA 1
ATOM 583 C C . VAL A 1 75 ? 5.426 -62.125 -19.984 1 93.31 75 VAL A C 1
ATOM 585 O O . VAL A 1 75 ? 4.945 -63.281 -20.016 1 93.31 75 VAL A O 1
ATOM 588 N N . ASN A 1 76 ? 6.57 -61.875 -20.562 1 96.06 76 ASN A N 1
ATOM 589 C CA . ASN A 1 76 ? 7.367 -62.906 -21.188 1 96.06 76 ASN A CA 1
ATOM 590 C C . ASN A 1 76 ? 7.883 -63.938 -20.172 1 96.06 76 ASN A C 1
ATOM 592 O O . ASN A 1 76 ? 7.855 -65.125 -20.422 1 96.06 76 ASN A O 1
ATOM 596 N N . ALA A 1 77 ? 8.352 -63.438 -19.078 1 95 77 ALA A N 1
ATOM 597 C CA . ALA A 1 77 ? 8.82 -64.375 -18.031 1 95 77 ALA A CA 1
ATOM 598 C C . ALA A 1 77 ? 7.688 -65.25 -17.531 1 95 77 ALA A C 1
ATOM 600 O O . ALA A 1 77 ? 7.883 -66.438 -17.312 1 95 77 ALA A O 1
ATOM 601 N N . ARG A 1 78 ? 6.562 -64.688 -17.328 1 91.88 78 ARG A N 1
ATOM 602 C CA . ARG A 1 78 ? 5.402 -65.438 -16.875 1 91.88 78 ARG A CA 1
ATOM 603 C C . ARG A 1 78 ? 4.988 -66.5 -17.906 1 91.88 78 ARG A C 1
ATOM 605 O O . ARG A 1 78 ? 4.559 -67.562 -17.547 1 91.88 78 ARG A O 1
ATOM 612 N N . ALA A 1 79 ? 5.031 -66.062 -19.156 1 92.88 79 ALA A N 1
ATOM 613 C CA . ALA A 1 79 ? 4.695 -67 -20.234 1 92.88 79 ALA A CA 1
ATOM 614 C C . ALA A 1 79 ? 5.609 -68.25 -20.203 1 92.88 79 ALA A C 1
ATOM 616 O O . ALA A 1 79 ? 5.164 -69.375 -20.438 1 92.88 79 ALA A O 1
ATOM 617 N N . VAL A 1 80 ? 6.848 -68 -19.891 1 95 80 VAL A N 1
ATOM 618 C CA . VAL A 1 80 ? 7.793 -69.125 -19.781 1 95 80 VAL A CA 1
ATOM 619 C C . VAL A 1 80 ? 7.473 -69.938 -18.547 1 95 80 VAL A C 1
ATOM 621 O O . VAL A 1 80 ? 7.449 -71.188 -18.625 1 95 80 VAL A O 1
ATOM 624 N N . SER A 1 81 ? 7.188 -69.312 -17.438 1 93.12 81 SER A N 1
ATOM 625 C CA . SER A 1 81 ? 6.93 -70 -16.188 1 93.12 81 SER A CA 1
ATOM 626 C C . SER A 1 81 ? 5.648 -70.812 -16.266 1 93.12 81 SER A C 1
ATOM 628 O O . SER A 1 81 ? 5.535 -71.875 -15.617 1 93.12 81 SER A O 1
ATOM 630 N N . SER A 1 82 ? 4.734 -70.438 -17.031 1 89.06 82 SER A N 1
ATOM 631 C CA . SER A 1 82 ? 3.465 -71.125 -17.156 1 89.06 82 SER A CA 1
ATOM 632 C C . SER A 1 82 ? 3.523 -72.188 -18.266 1 89.06 82 SER A C 1
ATOM 634 O O . SER A 1 82 ? 2.572 -72.938 -18.453 1 89.06 82 SER A O 1
ATOM 636 N N . GLY A 1 83 ? 4.559 -72.125 -19.078 1 88.62 83 GLY A N 1
ATOM 637 C CA . GLY A 1 83 ? 4.727 -73.125 -20.141 1 88.62 83 GLY A CA 1
ATOM 638 C C . GLY A 1 83 ? 4.105 -72.688 -21.453 1 88.62 83 GLY A C 1
ATOM 639 O O . GLY A 1 83 ? 4.027 -73.438 -22.406 1 88.62 83 GLY A O 1
ATOM 640 N N . ASN A 1 84 ? 3.705 -71.438 -21.578 1 88.75 84 ASN A N 1
ATOM 641 C CA . ASN A 1 84 ? 3.049 -70.938 -22.766 1 88.75 84 ASN A CA 1
ATOM 642 C C . ASN A 1 84 ? 4.066 -70.5 -23.812 1 88.75 84 ASN A C 1
ATOM 644 O O . ASN A 1 84 ? 3.707 -70.188 -24.953 1 88.75 84 ASN A O 1
ATOM 648 N N . LEU A 1 85 ? 5.309 -70.375 -23.344 1 92.31 85 LEU A N 1
ATOM 649 C CA . LEU A 1 85 ? 6.398 -69.938 -24.234 1 92.31 85 LEU A CA 1
ATOM 650 C C . LEU A 1 85 ? 7.617 -70.875 -24.031 1 92.31 85 LEU A C 1
ATOM 652 O O . LEU A 1 85 ? 8.102 -71 -22.906 1 92.31 85 LEU A O 1
ATOM 656 N N . ASP A 1 86 ? 8.008 -71.438 -25.109 1 94.5 86 ASP A N 1
ATOM 657 C CA . ASP A 1 86 ? 9.195 -72.25 -25.047 1 94.5 86 ASP A CA 1
ATOM 658 C C . ASP A 1 86 ? 10.469 -71.438 -25.203 1 94.5 86 ASP A C 1
ATOM 660 O O . ASP A 1 86 ? 10.758 -70.938 -26.297 1 94.5 86 ASP A O 1
ATOM 664 N N . PRO A 1 87 ? 11.242 -71.312 -24.172 1 95.38 87 PRO A N 1
ATOM 665 C CA . PRO A 1 87 ? 12.445 -70.5 -24.234 1 95.38 87 PRO A CA 1
ATOM 666 C C . PRO A 1 87 ? 13.547 -71.062 -25.094 1 95.38 87 PRO A C 1
ATOM 668 O O . PRO A 1 87 ? 14.539 -70.375 -25.406 1 95.38 87 PRO A O 1
ATOM 671 N N . THR A 1 88 ? 13.391 -72.25 -25.547 1 94.5 88 THR A N 1
ATOM 672 C CA . THR A 1 88 ? 14.414 -72.938 -26.359 1 94.5 88 THR A CA 1
ATOM 673 C C . THR A 1 88 ? 14.102 -72.75 -27.844 1 94.5 88 THR A C 1
ATOM 675 O O . THR A 1 88 ? 14.953 -73 -28.703 1 94.5 88 THR A O 1
ATOM 678 N N . ASN A 1 89 ? 12.898 -72.375 -28.125 1 95.56 89 ASN A N 1
ATOM 679 C CA . ASN A 1 89 ? 12.492 -72.125 -29.5 1 95.56 89 ASN A CA 1
ATOM 680 C C . ASN A 1 89 ? 12.773 -70.688 -29.938 1 95.56 89 ASN A C 1
ATOM 682 O O . ASN A 1 89 ? 11.953 -69.812 -29.719 1 95.56 89 ASN A O 1
ATOM 686 N N . ARG A 1 90 ? 13.844 -70.5 -30.609 1 95.12 90 ARG A N 1
ATOM 687 C CA . ARG A 1 90 ? 14.305 -69.125 -31.016 1 95.12 90 ARG A CA 1
ATOM 688 C C . ARG A 1 90 ? 13.281 -68.5 -31.922 1 95.12 90 ARG A C 1
ATOM 690 O O . ARG A 1 90 ? 12.992 -67.312 -31.766 1 95.12 90 ARG A O 1
ATOM 697 N N . GLU A 1 91 ? 12.719 -69.25 -32.875 1 92.62 91 GLU A N 1
ATOM 698 C CA . GLU A 1 91 ? 11.789 -68.688 -33.844 1 92.62 91 GLU A CA 1
ATOM 699 C C . GLU A 1 91 ? 10.516 -68.188 -33.156 1 92.62 91 GLU A C 1
ATOM 701 O O . GLU A 1 91 ? 9.984 -67.125 -33.531 1 92.62 91 GLU A O 1
ATOM 706 N N . GLU A 1 92 ? 10.07 -68.938 -32.219 1 93.19 92 GLU A N 1
ATOM 707 C CA . GLU A 1 92 ? 8.883 -68.5 -31.469 1 93.19 92 GLU A CA 1
ATOM 708 C C . GLU A 1 92 ? 9.141 -67.25 -30.672 1 93.19 92 GLU A C 1
ATOM 710 O O . GLU A 1 92 ? 8.281 -66.375 -30.594 1 93.19 92 GLU A O 1
ATOM 715 N N . LEU A 1 93 ? 10.312 -67.188 -30.078 1 96.44 93 LEU A N 1
ATOM 716 C CA . LEU A 1 93 ? 10.703 -66 -29.328 1 96.44 93 LEU A CA 1
ATOM 717 C C . LEU A 1 93 ? 10.758 -64.75 -30.25 1 96.44 93 LEU A C 1
ATOM 719 O O . LEU A 1 93 ? 10.188 -63.719 -29.922 1 96.44 93 LEU A O 1
ATOM 723 N N . LEU A 1 94 ? 11.391 -64.938 -31.375 1 95.56 94 LEU A N 1
ATOM 724 C CA . LEU A 1 94 ? 11.547 -63.812 -32.281 1 95.56 94 LEU A CA 1
ATOM 725 C C . LEU A 1 94 ? 10.195 -63.344 -32.781 1 95.56 94 LEU A C 1
ATOM 727 O O . LEU A 1 94 ? 9.969 -62.125 -32.906 1 95.56 94 LEU A O 1
ATOM 731 N N . ARG A 1 95 ? 9.328 -64.25 -33.125 1 90.94 95 ARG A N 1
ATOM 732 C CA . ARG A 1 95 ? 7.984 -63.875 -33.562 1 90.94 95 ARG A CA 1
ATOM 733 C C . ARG A 1 95 ? 7.242 -63.125 -32.469 1 90.94 95 ARG A C 1
ATOM 735 O O . ARG A 1 95 ? 6.566 -62.125 -32.781 1 90.94 95 ARG A O 1
ATOM 742 N N . ARG A 1 96 ? 7.348 -63.531 -31.25 1 92.94 96 ARG A N 1
ATOM 743 C CA . ARG A 1 96 ? 6.703 -62.875 -30.125 1 92.94 96 ARG A CA 1
ATOM 744 C C . ARG A 1 96 ? 7.258 -61.469 -29.922 1 92.94 96 ARG A C 1
ATOM 746 O O . ARG A 1 96 ? 6.5 -60.5 -29.734 1 92.94 96 ARG A O 1
ATOM 753 N N . PHE A 1 97 ? 8.594 -61.406 -30 1 96.56 97 PHE A N 1
ATOM 754 C CA . PHE A 1 97 ? 9.242 -60.094 -29.812 1 96.56 97 PHE A CA 1
ATOM 755 C C . PHE A 1 97 ? 8.82 -59.125 -30.891 1 96.56 97 PHE A C 1
ATOM 757 O O . PHE A 1 97 ? 8.555 -57.969 -30.609 1 96.56 97 PHE A O 1
ATOM 764 N N . ARG A 1 98 ? 8.719 -59.594 -32.062 1 92.44 98 ARG A N 1
ATOM 765 C CA . ARG A 1 98 ? 8.312 -58.719 -33.188 1 92.44 98 ARG A CA 1
ATOM 766 C C . ARG A 1 98 ? 6.91 -58.156 -32.938 1 92.44 98 ARG A C 1
ATOM 768 O O . ARG A 1 98 ? 6.66 -57 -33.219 1 92.44 98 ARG A O 1
ATOM 775 N N . GLN A 1 99 ? 6.043 -59 -32.469 1 89.69 99 GLN A N 1
ATOM 776 C CA . GLN A 1 99 ? 4.676 -58.562 -32.219 1 89.69 99 GLN A CA 1
ATOM 777 C C . GLN A 1 99 ? 4.629 -57.562 -31.078 1 89.69 99 GLN A C 1
ATOM 779 O O . GLN A 1 99 ? 3.855 -56.594 -31.125 1 89.69 99 GLN A O 1
ATOM 784 N N . GLN A 1 100 ? 5.418 -57.781 -30.109 1 93 100 GLN A N 1
ATOM 785 C CA . GLN A 1 100 ? 5.453 -56.875 -28.969 1 93 100 GLN A CA 1
ATOM 786 C C . GLN A 1 100 ? 5.992 -55.5 -29.375 1 93 100 GLN A C 1
ATOM 788 O O . GLN A 1 100 ? 5.461 -54.469 -28.953 1 93 100 GLN A O 1
ATOM 793 N N . ILE A 1 101 ? 6.988 -55.469 -30.172 1 91 101 ILE A N 1
ATOM 794 C CA . ILE A 1 101 ? 7.578 -54.219 -30.641 1 91 101 ILE A CA 1
ATOM 795 C C . ILE A 1 101 ? 6.578 -53.469 -31.516 1 91 101 ILE A C 1
ATOM 797 O O . ILE A 1 101 ? 6.5 -52.25 -31.469 1 91 101 ILE A O 1
ATOM 801 N N . ASP A 1 102 ? 5.816 -54.219 -32.281 1 87.31 102 ASP A N 1
ATOM 802 C CA . ASP A 1 102 ? 4.805 -53.625 -33.125 1 87.31 102 ASP A CA 1
ATOM 803 C C . ASP A 1 102 ? 3.748 -52.906 -32.281 1 87.31 102 ASP A C 1
ATOM 805 O O . ASP A 1 102 ? 3.195 -51.875 -32.719 1 87.31 102 ASP A O 1
ATOM 809 N N . LEU A 1 103 ? 3.58 -53.406 -31.156 1 88.19 103 LEU A N 1
ATOM 810 C CA . LEU A 1 103 ? 2.475 -52.906 -30.328 1 88.19 103 LEU A CA 1
ATOM 811 C C . LEU A 1 103 ? 2.896 -51.688 -29.531 1 88.19 103 LEU A C 1
ATOM 813 O O . LEU A 1 103 ? 2.064 -50.844 -29.203 1 88.19 103 LEU A O 1
ATOM 817 N N . ILE A 1 104 ? 4.145 -51.594 -29.172 1 87.62 104 ILE A N 1
ATOM 818 C CA . ILE A 1 104 ? 4.59 -50.531 -28.281 1 87.62 104 ILE A CA 1
ATOM 819 C C . ILE A 1 104 ? 5.695 -49.719 -28.953 1 87.62 104 ILE A C 1
ATOM 821 O O . ILE A 1 104 ? 6.871 -50.062 -28.875 1 87.62 104 ILE A O 1
ATOM 825 N N . PRO A 1 105 ? 5.402 -48.594 -29.422 1 81.56 105 PRO A N 1
ATOM 826 C CA . PRO A 1 105 ? 6.34 -47.844 -30.25 1 81.56 105 PRO A CA 1
ATOM 827 C C . PRO A 1 105 ? 7.559 -47.344 -29.469 1 81.56 105 PRO A C 1
ATOM 829 O O . PRO A 1 105 ? 8.609 -47.094 -30.062 1 81.56 105 PRO A O 1
ATOM 832 N N . SER A 1 106 ? 7.473 -47.219 -28.203 1 82.25 106 SER A N 1
ATOM 833 C CA . SER A 1 106 ? 8.578 -46.688 -27.422 1 82.25 106 SER A CA 1
ATOM 834 C C . SER A 1 106 ? 9.68 -47.719 -27.234 1 82.25 106 SER A C 1
ATOM 836 O O . SER A 1 106 ? 10.797 -47.375 -26.844 1 82.25 106 SER A O 1
ATOM 838 N N . VAL A 1 107 ? 9.406 -48.906 -27.5 1 89.94 107 VAL A N 1
ATOM 839 C CA . VAL A 1 107 ? 10.352 -50 -27.281 1 89.94 107 VAL A CA 1
ATOM 840 C C . VAL A 1 107 ? 11.273 -50.156 -28.484 1 89.94 107 VAL A C 1
ATOM 842 O O . VAL A 1 107 ? 10.805 -50.281 -29.609 1 89.94 107 VAL A O 1
ATOM 845 N N . SER A 1 108 ? 12.508 -50.125 -28.266 1 88.81 108 SER A N 1
ATOM 846 C CA . SER A 1 108 ? 13.492 -50.219 -29.344 1 88.81 108 SER A CA 1
ATOM 847 C C . SER A 1 108 ? 13.836 -51.688 -29.625 1 88.81 108 SER A C 1
ATOM 849 O O . SER A 1 108 ? 14.039 -52.062 -30.797 1 88.81 108 SER A O 1
ATOM 851 N N . SER A 1 109 ? 13.922 -52.469 -28.594 1 92.94 109 SER A N 1
ATOM 852 C CA . SER A 1 109 ? 14.281 -53.875 -28.797 1 92.94 109 SER A CA 1
ATOM 853 C C . SER A 1 109 ? 13.82 -54.75 -27.641 1 92.94 109 SER A C 1
ATOM 855 O O . SER A 1 109 ? 13.711 -54.25 -26.5 1 92.94 109 SER A O 1
ATOM 857 N N . VAL A 1 110 ? 13.477 -55.906 -27.938 1 96.44 110 VAL A N 1
ATOM 858 C CA . VAL A 1 110 ? 13.172 -56.969 -26.969 1 96.44 110 VAL A CA 1
ATOM 859 C C . VAL A 1 110 ? 14.078 -58.156 -27.234 1 96.44 110 VAL A C 1
ATOM 861 O O . VAL A 1 110 ? 14.227 -58.594 -28.375 1 96.44 110 VAL A O 1
ATOM 864 N N . TYR A 1 111 ? 14.695 -58.688 -26.188 1 97.06 111 TYR A N 1
ATOM 865 C CA . TYR A 1 111 ? 15.625 -59.781 -26.438 1 97.06 111 TYR A CA 1
ATOM 866 C C . TYR A 1 111 ? 15.68 -60.719 -25.25 1 97.06 111 TYR A C 1
ATOM 868 O O . TYR A 1 111 ? 15.18 -60.406 -24.156 1 97.06 111 TYR A O 1
ATOM 876 N N . PHE A 1 112 ? 16.188 -61.906 -25.5 1 97.94 112 PHE A N 1
ATOM 877 C CA . PHE A 1 112 ? 16.297 -63 -24.547 1 97.94 112 PHE A CA 1
ATOM 878 C C . PHE A 1 112 ? 17.656 -63.688 -24.656 1 97.94 112 PHE A C 1
ATOM 880 O O . PHE A 1 112 ? 18.109 -64 -25.766 1 97.94 112 PHE A O 1
ATOM 887 N N . GLY A 1 113 ? 18.312 -63.812 -23.516 1 97.69 113 GLY A N 1
ATOM 888 C CA . GLY A 1 113 ? 19.531 -64.562 -23.422 1 97.69 113 GLY A CA 1
ATOM 889 C C . GLY A 1 113 ? 19.344 -65.875 -22.672 1 97.69 113 GLY A C 1
ATOM 890 O O . GLY A 1 113 ? 18.828 -65.938 -21.562 1 97.69 113 GLY A O 1
ATOM 891 N N . ASN A 1 114 ? 19.75 -67 -23.281 1 97.19 114 ASN A N 1
ATOM 892 C CA . ASN A 1 114 ? 19.594 -68.312 -22.641 1 97.19 114 ASN A CA 1
ATOM 893 C C . ASN A 1 114 ? 20.844 -68.75 -21.875 1 97.19 114 ASN A C 1
ATOM 895 O O . ASN A 1 114 ? 21.859 -68 -21.922 1 97.19 114 ASN A O 1
ATOM 899 N N . PRO A 1 115 ? 20.812 -69.75 -21.094 1 95.94 115 PRO A N 1
ATOM 900 C CA . PRO A 1 115 ? 21.938 -70.188 -20.234 1 95.94 115 PRO A CA 1
ATOM 901 C C . PRO A 1 115 ? 23.125 -70.688 -21.031 1 95.94 115 PRO A C 1
ATOM 903 O O . PRO A 1 115 ? 24.219 -70.875 -20.469 1 95.94 115 PRO A O 1
ATOM 906 N N . ARG A 1 116 ? 23.016 -71 -22.312 1 96.88 116 ARG A N 1
ATOM 907 C CA . ARG A 1 116 ? 24.109 -71.438 -23.141 1 96.88 116 ARG A CA 1
ATOM 908 C C . ARG A 1 116 ? 24.828 -70.25 -23.812 1 96.88 116 ARG A C 1
ATOM 910 O O . ARG A 1 116 ? 25.719 -70.438 -24.641 1 96.88 116 ARG A O 1
ATOM 917 N N . GLY A 1 117 ? 24.328 -69.062 -23.516 1 96.38 117 GLY A N 1
ATOM 918 C CA . GLY A 1 117 ? 24.969 -67.875 -24.031 1 96.38 117 GLY A CA 1
ATOM 919 C C . GLY A 1 117 ? 24.328 -67.375 -25.312 1 96.38 117 GLY A C 1
ATOM 920 O O . GLY A 1 117 ? 24.797 -66.375 -25.922 1 96.38 117 GLY A O 1
ATOM 921 N N . GLY A 1 118 ? 23.297 -68 -25.75 1 96.94 118 GLY A N 1
ATOM 922 C CA . GLY A 1 118 ? 22.609 -67.625 -26.984 1 96.94 118 GLY A CA 1
ATOM 923 C C . GLY A 1 118 ? 21.734 -66.375 -26.812 1 96.94 118 GLY A C 1
ATOM 924 O O . GLY A 1 118 ? 21.344 -66 -25.703 1 96.94 118 GLY A O 1
ATOM 925 N N . LEU A 1 119 ? 21.453 -65.688 -28 1 97.19 119 LEU A N 1
ATOM 926 C CA . LEU A 1 119 ? 20.672 -64.5 -28.016 1 97.19 119 LEU A CA 1
ATOM 927 C C . LEU A 1 119 ? 19.578 -64.562 -29.078 1 97.19 119 LEU A C 1
ATOM 929 O O . LEU A 1 119 ? 19.812 -65 -30.188 1 97.19 119 LEU A O 1
ATOM 933 N N . ALA A 1 120 ? 18.375 -64.188 -28.719 1 97.38 120 ALA A N 1
ATOM 934 C CA . ALA A 1 120 ? 17.281 -63.875 -29.641 1 97.38 120 ALA A CA 1
ATOM 935 C C . ALA A 1 120 ? 16.797 -62.438 -29.438 1 97.38 120 ALA A C 1
ATOM 937 O O . ALA A 1 120 ? 16.375 -62.094 -28.328 1 97.38 120 ALA A O 1
ATOM 938 N N . ASN A 1 121 ? 16.875 -61.656 -30.422 1 96.5 121 ASN A N 1
ATOM 939 C CA . ASN A 1 121 ? 16.547 -60.219 -30.312 1 96.5 121 ASN A CA 1
ATOM 940 C C . ASN A 1 121 ? 15.742 -59.75 -31.531 1 96.5 121 ASN A C 1
ATOM 942 O O . ASN A 1 121 ? 16 -60.188 -32.656 1 96.5 121 ASN A O 1
ATOM 946 N N . SER A 1 122 ? 14.758 -59 -31.297 1 95.5 122 SER A N 1
ATOM 947 C CA . SER A 1 122 ? 14.07 -58.25 -32.344 1 95.5 122 SER A CA 1
ATOM 948 C C . SER A 1 122 ? 13.969 -56.781 -31.953 1 95.5 122 SER A C 1
ATOM 950 O O . SER A 1 122 ? 13.781 -56.438 -30.781 1 95.5 122 SER A O 1
ATOM 952 N N . GLY A 1 123 ? 14.133 -55.906 -32.938 1 92.75 123 GLY A N 1
ATOM 953 C CA . GLY A 1 123 ? 14.102 -54.5 -32.594 1 92.75 123 GLY A CA 1
ATOM 954 C C . GLY A 1 123 ? 13.836 -53.625 -33.781 1 92.75 123 GLY A C 1
ATOM 955 O O . GLY A 1 123 ? 13.445 -54.094 -34.844 1 92.75 123 GLY A O 1
ATOM 956 N N . ARG A 1 124 ? 13.836 -52.312 -33.531 1 89.56 124 ARG A N 1
ATOM 957 C CA . ARG A 1 124 ? 13.672 -51.281 -34.562 1 89.56 124 ARG A CA 1
ATOM 958 C C . ARG A 1 124 ? 14.781 -50.25 -34.469 1 89.56 124 ARG A C 1
ATOM 960 O O . ARG A 1 124 ? 15.336 -50 -33.375 1 89.56 124 ARG A O 1
ATOM 967 N N . GLU A 1 125 ? 15.039 -49.656 -35.562 1 82.31 125 GLU A N 1
ATOM 968 C CA . GLU A 1 125 ? 15.977 -48.531 -35.594 1 82.31 125 GLU A CA 1
ATOM 969 C C . GLU A 1 125 ? 15.25 -47.219 -35.406 1 82.31 125 GLU A C 1
ATOM 971 O O . GLU A 1 125 ? 14.133 -47.031 -35.906 1 82.31 125 GLU A O 1
ATOM 976 N N . SER A 1 126 ? 15.742 -46.281 -34.625 1 67.69 126 SER A N 1
ATOM 977 C CA . SER A 1 126 ? 15.094 -45.031 -34.219 1 67.69 126 SER A CA 1
ATOM 978 C C . SER A 1 126 ? 14.688 -44.188 -35.406 1 67.69 126 SER A C 1
ATOM 980 O O . SER A 1 126 ? 13.609 -43.594 -35.406 1 67.69 126 SER A O 1
ATOM 982 N N . SER A 1 127 ? 15.508 -44 -36.406 1 63.44 127 SER A N 1
ATOM 983 C CA . SER A 1 127 ? 15.297 -43.031 -37.469 1 63.44 127 SER A CA 1
ATOM 984 C C . SER A 1 127 ? 14.211 -43.469 -38.438 1 63.44 127 SER A C 1
ATOM 986 O O . SER A 1 127 ? 13.375 -42.656 -38.844 1 63.44 127 SER A O 1
ATOM 988 N N . LEU A 1 128 ? 14.086 -44.75 -38.812 1 65.81 128 LEU A N 1
ATOM 989 C CA . LEU A 1 128 ? 13.211 -45.125 -39.906 1 65.81 128 LEU A CA 1
ATOM 990 C C . LEU A 1 128 ? 12.289 -46.281 -39.469 1 65.81 128 LEU A C 1
ATOM 992 O O . LEU A 1 128 ? 11.609 -46.875 -40.312 1 65.81 128 LEU A O 1
ATOM 996 N N . ASP A 1 129 ? 12.18 -46.562 -38.188 1 78 129 ASP A N 1
ATOM 997 C CA . ASP A 1 129 ? 11.391 -47.688 -37.719 1 78 129 ASP A CA 1
ATOM 998 C C . ASP A 1 129 ? 11.711 -48.938 -38.5 1 78 129 ASP A C 1
ATOM 1000 O O . ASP A 1 129 ? 10.82 -49.75 -38.812 1 78 129 ASP A O 1
ATOM 1004 N N . GLU A 1 130 ? 12.922 -49.031 -38.969 1 86.25 130 GLU A N 1
ATOM 1005 C CA . GLU A 1 130 ? 13.359 -50.25 -39.656 1 86.25 130 GLU A CA 1
ATOM 1006 C C . GLU A 1 130 ? 13.492 -51.406 -38.656 1 86.25 130 GLU A C 1
ATOM 1008 O O . GLU A 1 130 ? 14.18 -51.281 -37.656 1 86.25 130 GLU A O 1
ATOM 1013 N N . ARG A 1 131 ? 12.891 -52.531 -39.031 1 91.56 131 ARG A N 1
ATOM 1014 C CA . ARG A 1 131 ? 12.836 -53.688 -38.125 1 91.56 131 ARG A CA 1
ATOM 1015 C C . ARG A 1 131 ? 14 -54.625 -38.375 1 91.56 131 ARG A C 1
ATOM 1017 O O . ARG A 1 131 ? 14.469 -54.781 -39.5 1 91.56 131 ARG A O 1
ATOM 1024 N N . TYR A 1 132 ? 14.5 -55.25 -37.344 1 93.19 132 TYR A N 1
ATOM 1025 C CA . TYR A 1 132 ? 15.594 -56.188 -37.469 1 93.19 132 TYR A CA 1
ATOM 1026 C C . TYR A 1 132 ? 15.453 -57.312 -36.469 1 93.19 132 TYR A C 1
ATOM 1028 O O . TYR A 1 132 ? 14.625 -57.25 -35.562 1 93.19 132 TYR A O 1
ATOM 1036 N N . VAL A 1 133 ? 16.172 -58.406 -36.656 1 94.81 133 VAL A N 1
ATOM 1037 C CA . VAL A 1 133 ? 16.328 -59.5 -35.719 1 94.81 133 VAL A CA 1
ATOM 1038 C C . VAL A 1 133 ? 17.812 -59.781 -35.5 1 94.81 133 VAL A C 1
ATOM 1040 O O . VAL A 1 133 ? 18.641 -59.562 -36.406 1 94.81 133 VAL A O 1
ATOM 1043 N N . ILE A 1 134 ? 18.141 -60.156 -34.344 1 95 134 ILE A N 1
ATOM 1044 C CA . ILE A 1 134 ? 19.484 -60.594 -34 1 95 134 ILE A CA 1
ATOM 1045 C C . ILE A 1 134 ? 19.422 -61.969 -33.344 1 95 134 ILE A C 1
ATOM 1047 O O . ILE A 1 134 ? 18.531 -62.25 -32.531 1 95 134 ILE A O 1
ATOM 1051 N N . PHE A 1 135 ? 20.25 -62.844 -33.719 1 95.38 135 PHE A N 1
ATOM 1052 C CA . PHE A 1 135 ? 20.344 -64.125 -33.062 1 95.38 135 PHE A CA 1
ATOM 1053 C C . PHE A 1 135 ? 21.75 -64.688 -33.188 1 95.38 135 PHE A C 1
ATOM 1055 O O . PHE A 1 135 ? 22.547 -64.25 -34 1 95.38 135 PHE A O 1
ATOM 1062 N N . THR A 1 136 ? 22.062 -65.562 -32.312 1 95.88 136 THR A N 1
ATOM 1063 C CA . THR A 1 136 ? 23.344 -66.25 -32.375 1 95.88 136 THR A CA 1
ATOM 1064 C C . THR A 1 136 ? 23.188 -67.625 -33.062 1 95.88 136 THR A C 1
ATOM 1066 O O . THR A 1 136 ? 22.109 -68.25 -33.062 1 95.88 136 THR A O 1
ATOM 1069 N N . GLU A 1 137 ? 24.312 -68.125 -33.594 1 93.31 137 GLU A N 1
ATOM 1070 C CA . GLU A 1 137 ? 24.312 -69.438 -34.281 1 93.31 137 GLU A CA 1
ATOM 1071 C C . GLU A 1 137 ? 23.953 -70.562 -33.312 1 93.31 137 GLU A C 1
ATOM 1073 O O . GLU A 1 137 ? 24.5 -70.625 -32.219 1 93.31 137 GLU A O 1
ATOM 1078 N N . ASN A 1 138 ? 22.984 -71.375 -33.656 1 93.56 138 ASN A N 1
ATOM 1079 C CA . ASN A 1 138 ? 22.516 -72.562 -32.906 1 93.56 138 ASN A CA 1
ATOM 1080 C C . ASN A 1 138 ? 21.984 -72.125 -31.547 1 93.56 138 ASN A C 1
ATOM 1082 O O . ASN A 1 138 ? 21.922 -73 -30.625 1 93.56 138 ASN A O 1
ATOM 1086 N N . PHE A 1 139 ? 21.734 -70.812 -31.359 1 96.81 139 PHE A N 1
ATOM 1087 C CA . PHE A 1 139 ? 21.156 -70.25 -30.125 1 96.81 139 PHE A CA 1
ATOM 1088 C C . PHE A 1 139 ? 22.047 -70.562 -28.938 1 96.81 139 PHE A C 1
ATOM 1090 O O . PHE A 1 139 ? 21.578 -71 -27.891 1 96.81 139 PHE A O 1
ATOM 1097 N N . ARG A 1 140 ? 23.359 -70.5 -29.141 1 96.12 140 ARG A N 1
ATOM 1098 C CA . ARG A 1 140 ? 24.422 -70.625 -28.156 1 96.12 140 ARG A CA 1
ATOM 1099 C C . ARG A 1 140 ? 25.438 -69.5 -28.328 1 96.12 140 ARG A C 1
ATOM 1101 O O . ARG A 1 140 ? 25.344 -68.688 -29.281 1 96.12 140 ARG A O 1
ATOM 1108 N N . ALA A 1 141 ? 26.344 -69.375 -27.344 1 96.69 141 ALA A N 1
ATOM 1109 C CA . ALA A 1 141 ? 27.406 -68.375 -27.453 1 96.69 141 ALA A CA 1
ATOM 1110 C C . ALA A 1 141 ? 28.172 -68.562 -28.766 1 96.69 141 ALA A C 1
ATOM 1112 O O . ALA A 1 141 ? 28.453 -69.688 -29.188 1 96.69 141 ALA A O 1
ATOM 1113 N N . GLY A 1 142 ? 28.344 -67.438 -29.438 1 95.06 142 GLY A N 1
ATOM 1114 C CA . GLY A 1 142 ? 29.047 -67.5 -30.703 1 95.06 142 GLY A CA 1
ATOM 1115 C C . GLY A 1 142 ? 28.797 -66.25 -31.562 1 95.06 142 GLY A C 1
ATOM 1116 O O . GLY A 1 142 ? 28.781 -65.125 -31.062 1 95.06 142 GLY A O 1
ATOM 1117 N N . THR A 1 143 ? 28.672 -66.562 -32.844 1 94.25 143 THR A N 1
ATOM 1118 C CA . THR A 1 143 ? 28.516 -65.438 -33.812 1 94.25 143 THR A CA 1
ATOM 1119 C C . THR A 1 143 ? 27.078 -64.938 -33.812 1 94.25 143 THR A C 1
ATOM 1121 O O . THR A 1 143 ? 26.141 -65.688 -34 1 94.25 143 THR A O 1
ATOM 1124 N N . PHE A 1 144 ? 26.938 -63.656 -33.469 1 93.12 144 PHE A N 1
ATOM 1125 C CA . PHE A 1 144 ? 25.594 -63.062 -33.562 1 93.12 144 PHE A CA 1
ATOM 1126 C C . PHE A 1 144 ? 25.406 -62.375 -34.906 1 93.12 144 PHE A C 1
ATOM 1128 O O . PHE A 1 144 ? 26.297 -61.656 -35.375 1 93.12 144 PHE A O 1
ATOM 1135 N N . GLU A 1 145 ? 24.328 -62.562 -35.531 1 94.31 145 GLU A N 1
ATOM 1136 C CA . GLU A 1 145 ? 23.953 -61.969 -36.812 1 94.31 145 GLU A CA 1
ATOM 1137 C C . GLU A 1 145 ? 22.75 -61.031 -36.656 1 94.31 145 GLU A C 1
ATOM 1139 O O . GLU A 1 145 ? 21.766 -61.375 -36 1 94.31 145 GLU A O 1
ATOM 1144 N N . LYS A 1 146 ? 22.906 -59.844 -37.219 1 94.75 146 LYS A N 1
ATOM 1145 C CA . LYS A 1 146 ? 21.812 -58.875 -37.312 1 94.75 146 LYS A CA 1
ATOM 1146 C C . LYS A 1 146 ? 21.266 -58.781 -38.719 1 94.75 146 LYS A C 1
ATOM 1148 O O . LYS A 1 146 ? 22.016 -58.5 -39.656 1 94.75 146 LYS A O 1
ATOM 1153 N N . TRP A 1 147 ? 19.953 -59.062 -38.812 1 94.5 147 TRP A N 1
ATOM 1154 C CA . TRP A 1 147 ? 19.297 -59.062 -40.094 1 94.5 147 TRP A CA 1
ATOM 1155 C C . TRP A 1 147 ? 18.156 -58.062 -40.156 1 94.5 147 TRP A C 1
ATOM 1157 O O . TRP A 1 147 ? 17.406 -57.938 -39.188 1 94.5 147 TRP A O 1
ATOM 1167 N N . SER A 1 148 ? 18.094 -57.344 -41.219 1 93.75 148 SER A N 1
ATOM 1168 C CA . SER A 1 148 ? 16.859 -56.594 -41.469 1 93.75 148 SER A CA 1
ATOM 1169 C C . SER A 1 148 ? 15.727 -57.531 -41.875 1 93.75 148 SER A C 1
ATOM 1171 O O . SER A 1 148 ? 15.969 -58.562 -42.5 1 93.75 148 SER A O 1
ATOM 1173 N N . ILE A 1 149 ? 14.539 -57.219 -41.438 1 91.88 149 ILE A N 1
ATOM 1174 C CA . ILE A 1 149 ? 13.438 -58.125 -41.719 1 91.88 149 ILE A CA 1
ATOM 1175 C C . ILE A 1 149 ? 12.32 -57.344 -42.438 1 91.88 149 ILE A C 1
ATOM 1177 O O . ILE A 1 149 ? 12.234 -56.125 -42.344 1 91.88 149 ILE A O 1
ATOM 1181 N N . ASP A 1 150 ? 11.539 -58.094 -43.156 1 87.62 150 ASP A N 1
ATOM 1182 C CA . ASP A 1 150 ? 10.367 -57.5 -43.781 1 87.62 150 ASP A CA 1
ATOM 1183 C C . ASP A 1 150 ? 9.156 -57.562 -42.844 1 87.62 150 ASP A C 1
ATOM 1185 O O . ASP A 1 150 ? 9.289 -57.875 -41.656 1 87.62 150 ASP A O 1
ATOM 1189 N N . SER A 1 151 ? 8.016 -57.219 -43.344 1 80.25 151 SER A N 1
ATOM 1190 C CA . SER A 1 151 ? 6.801 -57.125 -42.531 1 80.25 151 SER A CA 1
ATOM 1191 C C . SER A 1 151 ? 6.371 -58.5 -42.031 1 80.25 151 SER A C 1
ATOM 1193 O O . SER A 1 151 ? 5.652 -58.594 -41.031 1 80.25 151 SER A O 1
ATOM 1195 N N . ARG A 1 152 ? 6.938 -59.562 -42.688 1 79.56 152 ARG A N 1
ATOM 1196 C CA . ARG A 1 152 ? 6.566 -60.906 -42.281 1 79.56 152 ARG A CA 1
ATOM 1197 C C . ARG A 1 152 ? 7.621 -61.531 -41.375 1 79.56 152 ARG A C 1
ATOM 1199 O O . ARG A 1 152 ? 7.453 -62.625 -40.906 1 79.56 152 ARG A O 1
ATOM 1206 N N . GLY A 1 153 ? 8.672 -60.844 -41.125 1 83.5 153 GLY A N 1
ATOM 1207 C CA . GLY A 1 153 ? 9.703 -61.344 -40.219 1 83.5 153 GLY A CA 1
ATOM 1208 C C . GLY A 1 153 ? 10.797 -62.125 -40.938 1 83.5 153 GLY A C 1
ATOM 1209 O O . GLY A 1 153 ? 11.641 -62.75 -40.312 1 83.5 153 GLY A O 1
ATOM 1210 N N . LYS A 1 154 ? 10.75 -62.062 -42.188 1 88.44 154 LYS A N 1
ATOM 1211 C CA . LYS A 1 154 ? 11.773 -62.781 -42.969 1 88.44 154 LYS A CA 1
ATOM 1212 C C . LYS A 1 154 ? 13.039 -61.938 -43.094 1 88.44 154 LYS A C 1
ATOM 1214 O O . LYS A 1 154 ? 12.969 -60.75 -43.438 1 88.44 154 LYS A O 1
ATOM 1219 N N . PRO A 1 155 ? 14.141 -62.562 -42.906 1 91.5 155 PRO A N 1
ATOM 1220 C CA . PRO A 1 155 ? 15.398 -61.812 -43.031 1 91.5 155 PRO A CA 1
ATOM 1221 C C . PRO A 1 155 ? 15.68 -61.344 -44.469 1 91.5 155 PRO A C 1
ATOM 1223 O O . PRO A 1 155 ? 15.453 -62.094 -45.406 1 91.5 155 PRO A O 1
ATOM 1226 N N . LEU A 1 156 ? 16.078 -60.219 -44.594 1 92.31 156 LEU A N 1
ATOM 1227 C CA . LEU A 1 156 ? 16.359 -59.594 -45.875 1 92.31 156 LEU A CA 1
ATOM 1228 C C . LEU A 1 156 ? 17.875 -59.438 -46.094 1 92.31 156 LEU A C 1
ATOM 1230 O O . LEU A 1 156 ? 18.484 -60.188 -46.844 1 92.31 156 LEU A O 1
ATOM 1234 N N . GLU A 1 157 ? 18.375 -58.5 -45.312 1 93.12 157 GLU A N 1
ATOM 1235 C CA . GLU A 1 157 ? 19.781 -58.188 -45.5 1 93.12 157 GLU A CA 1
ATOM 1236 C C . GLU A 1 157 ? 20.547 -58.344 -44.188 1 93.12 157 GLU A C 1
ATOM 1238 O O . GLU A 1 157 ? 20.031 -57.969 -43.125 1 93.12 157 GLU A O 1
ATOM 1243 N N . LEU A 1 158 ? 21.734 -58.844 -44.312 1 93.81 158 LEU A N 1
ATOM 1244 C CA . LEU A 1 158 ? 22.625 -58.938 -43.156 1 93.81 158 LEU A CA 1
ATOM 1245 C C . LEU A 1 158 ? 23.25 -57.594 -42.844 1 93.81 158 LEU A C 1
ATOM 1247 O O . LEU A 1 158 ? 23.969 -57.031 -43.656 1 93.81 158 LEU A O 1
ATOM 1251 N N . MET A 1 159 ? 22.953 -57.125 -41.75 1 90.06 159 MET A N 1
ATOM 1252 C CA . MET A 1 159 ? 23.359 -55.781 -41.375 1 90.06 159 MET A CA 1
ATOM 1253 C C . MET A 1 159 ? 24.688 -55.781 -40.656 1 90.06 159 MET A C 1
ATOM 1255 O O . MET A 1 159 ? 25.484 -54.875 -40.781 1 90.06 159 MET A O 1
ATOM 1259 N N . ALA A 1 160 ? 24.891 -56.719 -39.75 1 90.94 160 ALA A N 1
ATOM 1260 C CA . ALA A 1 160 ? 26.109 -56.781 -38.969 1 90.94 160 ALA A CA 1
ATOM 1261 C C . ALA A 1 160 ? 26.391 -58.219 -38.469 1 90.94 160 ALA A C 1
ATOM 1263 O O . ALA A 1 160 ? 25.453 -59 -38.312 1 90.94 160 ALA A O 1
ATOM 1264 N N . VAL A 1 161 ? 27.609 -58.531 -38.281 1 92.81 161 VAL A N 1
ATOM 1265 C CA . VAL A 1 161 ? 28.062 -59.781 -37.719 1 92.81 161 VAL A CA 1
ATOM 1266 C C . VAL A 1 161 ? 29.094 -59.531 -36.625 1 92.81 161 VAL A C 1
ATOM 1268 O O . VAL A 1 161 ? 30.047 -58.781 -36.812 1 92.81 161 VAL A O 1
ATOM 1271 N N . VAL A 1 162 ? 28.859 -60.062 -35.469 1 90.12 162 VAL A N 1
ATOM 1272 C CA . VAL A 1 162 ? 29.781 -59.906 -34.344 1 90.12 162 VAL A CA 1
ATOM 1273 C C . VAL A 1 162 ? 30.203 -61.281 -33.844 1 90.12 162 VAL A C 1
ATOM 1275 O O . VAL A 1 162 ? 29.375 -62.062 -33.406 1 90.12 162 VAL A O 1
ATOM 1278 N N . PRO A 1 163 ? 31.453 -61.438 -33.875 1 92.31 163 PRO A N 1
ATOM 1279 C CA . PRO A 1 163 ? 31.906 -62.75 -33.406 1 92.31 163 PRO A CA 1
ATOM 1280 C C . PRO A 1 163 ? 31.984 -62.844 -31.875 1 92.31 163 PRO A C 1
ATOM 1282 O O . PRO A 1 163 ? 32 -61.781 -31.203 1 92.31 163 PRO A O 1
ATOM 1285 N N . ASP A 1 164 ? 31.969 -63.969 -31.297 1 91.88 164 ASP A N 1
ATOM 1286 C CA . ASP A 1 164 ? 32.25 -64.312 -29.891 1 91.88 164 ASP A CA 1
ATOM 1287 C C . ASP A 1 164 ? 31.297 -63.594 -28.953 1 91.88 164 ASP A C 1
ATOM 1289 O O . ASP A 1 164 ? 31.734 -62.969 -27.984 1 91.88 164 ASP A O 1
ATOM 1293 N N . PHE A 1 165 ? 30.078 -63.562 -29.312 1 94.38 165 PHE A N 1
ATOM 1294 C CA . PHE A 1 165 ? 29.062 -63 -28.438 1 94.38 165 PHE A CA 1
ATOM 1295 C C . PHE A 1 165 ? 28.625 -64 -27.391 1 94.38 165 PHE A C 1
ATOM 1297 O O . PHE A 1 165 ? 28.422 -65.188 -27.703 1 94.38 165 PHE A O 1
ATOM 1304 N N . ASP A 1 166 ? 28.562 -63.594 -26.125 1 96.25 166 ASP A N 1
ATOM 1305 C CA . ASP A 1 166 ? 28.047 -64.375 -25.016 1 96.25 166 ASP A CA 1
ATOM 1306 C C . ASP A 1 166 ? 27.109 -63.531 -24.141 1 96.25 166 ASP A C 1
ATOM 1308 O O . ASP A 1 166 ? 27.578 -62.656 -23.422 1 96.25 166 ASP A O 1
ATOM 1312 N N . ALA A 1 167 ? 25.812 -63.906 -24.219 1 95.19 167 ALA A N 1
ATOM 1313 C CA . ALA A 1 167 ? 24.812 -63.156 -23.469 1 95.19 167 ALA A CA 1
ATOM 1314 C C . ALA A 1 167 ? 25.125 -63.156 -21.969 1 95.19 167 ALA A C 1
ATOM 1316 O O . ALA A 1 167 ? 24.828 -62.188 -21.281 1 95.19 167 ALA A O 1
ATOM 1317 N N . ARG A 1 168 ? 25.75 -64.125 -21.312 1 91.38 168 ARG A N 1
ATOM 1318 C CA . ARG A 1 168 ? 26.031 -64.312 -19.891 1 91.38 168 ARG A CA 1
ATOM 1319 C C . ARG A 1 168 ? 27.062 -63.281 -19.391 1 91.38 168 ARG A C 1
ATOM 1321 O O . ARG A 1 168 ? 27.172 -63.031 -18.188 1 91.38 168 ARG A O 1
ATOM 1328 N N . THR A 1 169 ? 27.719 -62.781 -20.328 1 93.81 169 THR A N 1
ATOM 1329 C CA . THR A 1 169 ? 28.781 -61.875 -19.938 1 93.81 169 THR A CA 1
ATOM 1330 C C . THR A 1 169 ? 28.312 -60.406 -19.969 1 93.81 169 THR A C 1
ATOM 1332 O O . THR A 1 169 ? 29.031 -59.5 -19.516 1 93.81 169 THR A O 1
ATOM 1335 N N . ARG A 1 170 ? 27.266 -60.25 -20.547 1 91.44 170 ARG A N 1
ATOM 1336 C CA . ARG A 1 170 ? 26.75 -58.875 -20.688 1 91.44 170 ARG A CA 1
ATOM 1337 C C . ARG A 1 170 ? 26.156 -58.375 -19.375 1 91.44 170 ARG A C 1
ATOM 1339 O O . ARG A 1 170 ? 25.578 -59.156 -18.625 1 91.44 170 ARG A O 1
ATOM 1346 N N . ASP A 1 171 ? 26.172 -57.125 -19.156 1 89.38 171 ASP A N 1
ATOM 1347 C CA . ASP A 1 171 ? 25.719 -56.531 -17.906 1 89.38 171 ASP A CA 1
ATOM 1348 C C . ASP A 1 171 ? 24.234 -56.781 -17.672 1 89.38 171 ASP A C 1
ATOM 1350 O O . ASP A 1 171 ? 23.812 -57.094 -16.547 1 89.38 171 ASP A O 1
ATOM 1354 N N . TRP A 1 172 ? 23.391 -56.688 -18.734 1 91.12 172 TRP A N 1
ATOM 1355 C CA . TRP A 1 172 ? 21.953 -56.875 -18.562 1 91.12 172 TRP A CA 1
ATOM 1356 C C . TRP A 1 172 ? 21.625 -58.281 -18.062 1 91.12 172 TRP A C 1
ATOM 1358 O O . TRP A 1 172 ? 20.656 -58.469 -17.328 1 91.12 172 TRP A O 1
ATOM 1368 N N . TYR A 1 173 ? 22.406 -59.25 -18.469 1 93.94 173 TYR A N 1
ATOM 1369 C CA . TYR A 1 173 ? 22.219 -60.625 -18.047 1 93.94 173 TYR A CA 1
ATOM 1370 C C . TYR A 1 173 ? 22.688 -60.812 -16.609 1 93.94 173 TYR A C 1
ATOM 1372 O O . TYR A 1 173 ? 21.938 -61.344 -15.766 1 93.94 173 TYR A O 1
ATOM 1380 N N . ARG A 1 174 ? 23.844 -60.281 -16.297 1 93.31 174 ARG A N 1
ATOM 1381 C CA . ARG A 1 174 ? 24.438 -60.469 -14.977 1 93.31 174 ARG A CA 1
ATOM 1382 C C . ARG A 1 174 ? 23.641 -59.719 -13.922 1 93.31 174 ARG A C 1
ATOM 1384 O O . ARG A 1 174 ? 23.375 -60.25 -12.836 1 93.31 174 ARG A O 1
ATOM 1391 N N . ASP A 1 175 ? 23.281 -58.594 -14.258 1 90.44 175 ASP A N 1
ATOM 1392 C CA . ASP A 1 175 ? 22.562 -57.75 -13.297 1 90.44 175 ASP A CA 1
ATOM 1393 C C . ASP A 1 175 ? 21.188 -58.344 -12.984 1 90.44 175 ASP A C 1
ATOM 1395 O O . ASP A 1 175 ? 20.719 -58.25 -11.844 1 90.44 175 ASP A O 1
ATOM 1399 N N . ALA A 1 176 ? 20.5 -58.812 -13.992 1 93 176 ALA A N 1
ATOM 1400 C CA . ALA A 1 176 ? 19.172 -59.406 -13.805 1 93 176 ALA A CA 1
ATOM 1401 C C . ALA A 1 176 ? 19.234 -60.625 -12.875 1 93 176 ALA A C 1
ATOM 1403 O O . ALA A 1 176 ? 18.328 -60.844 -12.078 1 93 176 ALA A O 1
ATOM 1404 N N . LEU A 1 177 ? 20.344 -61.344 -12.93 1 92.19 177 LEU A N 1
ATOM 1405 C CA . LEU A 1 177 ? 20.484 -62.531 -12.117 1 92.19 177 LEU A CA 1
ATOM 1406 C C . LEU A 1 177 ? 20.828 -62.188 -10.672 1 92.19 177 LEU A C 1
ATOM 1408 O O . LEU A 1 177 ? 20.5 -62.938 -9.75 1 92.19 177 LEU A O 1
ATOM 1412 N N . ALA A 1 178 ? 21.469 -61.125 -10.516 1 88.81 178 ALA A N 1
ATOM 1413 C CA . ALA A 1 178 ? 21.906 -60.688 -9.188 1 88.81 178 ALA A CA 1
ATOM 1414 C C . ALA A 1 178 ? 20.734 -60.219 -8.352 1 88.81 178 ALA A C 1
ATOM 1416 O O . ALA A 1 178 ? 20.766 -60.25 -7.121 1 88.81 178 ALA A O 1
ATOM 1417 N N . ARG A 1 179 ? 19.75 -59.719 -9 1 80.88 179 ARG A N 1
ATOM 1418 C CA . ARG A 1 179 ? 18.609 -59.156 -8.289 1 80.88 179 ARG A CA 1
ATOM 1419 C C . ARG A 1 179 ? 17.344 -59.969 -8.539 1 80.88 179 ARG A C 1
ATOM 1421 O O . ARG A 1 179 ? 17.188 -60.562 -9.609 1 80.88 179 ARG A O 1
ATOM 1428 N N . ASP A 1 180 ? 16.594 -60.125 -7.48 1 76.62 180 ASP A N 1
ATOM 1429 C CA . ASP A 1 180 ? 15.289 -60.781 -7.637 1 76.62 180 ASP A CA 1
ATOM 1430 C C . ASP A 1 180 ? 14.25 -59.812 -8.188 1 76.62 180 ASP A C 1
ATOM 1432 O O . ASP A 1 180 ? 13.914 -58.812 -7.543 1 76.62 180 ASP A O 1
ATOM 1436 N N . GLY A 1 181 ? 13.945 -60 -9.547 1 81.62 181 GLY A N 1
ATOM 1437 C CA . GLY A 1 181 ? 12.969 -59.125 -10.172 1 81.62 181 GLY A CA 1
ATOM 1438 C C . GLY A 1 181 ? 13.539 -58.312 -11.328 1 81.62 181 GLY A C 1
ATOM 1439 O O . GLY A 1 181 ? 14.586 -58.688 -11.875 1 81.62 181 GLY A O 1
ATOM 1440 N N . ALA A 1 182 ? 12.852 -57.312 -11.734 1 88.94 182 ALA A N 1
ATOM 1441 C CA . ALA A 1 182 ? 13.273 -56.469 -12.859 1 88.94 182 ALA A CA 1
ATOM 1442 C C . ALA A 1 182 ? 14.367 -55.5 -12.438 1 88.94 182 ALA A C 1
ATOM 1444 O O . ALA A 1 182 ? 14.328 -54.938 -11.336 1 88.94 182 ALA A O 1
ATOM 1445 N N . VAL A 1 183 ? 15.359 -55.281 -13.188 1 90.25 183 VAL A N 1
ATOM 1446 C CA . VAL A 1 183 ? 16.453 -54.344 -12.922 1 90.25 183 VAL A CA 1
ATOM 1447 C C . VAL A 1 183 ? 16.641 -53.406 -14.125 1 90.25 183 VAL A C 1
ATOM 1449 O O . VAL A 1 183 ? 16.531 -53.844 -15.273 1 90.25 183 VAL A O 1
ATOM 1452 N N . TRP A 1 184 ? 16.906 -52.25 -13.828 1 90.62 184 TRP A N 1
ATOM 1453 C CA . TRP A 1 184 ? 17.219 -51.281 -14.883 1 90.62 184 TRP A CA 1
ATOM 1454 C C . TRP A 1 184 ? 18.719 -51.125 -15.055 1 90.62 184 TRP A C 1
ATOM 1456 O O . TRP A 1 184 ? 19.469 -51.094 -14.078 1 90.62 184 TRP A O 1
ATOM 1466 N N . SER A 1 185 ? 19.109 -50.969 -16.219 1 88.19 185 SER A N 1
ATOM 1467 C CA . SER A 1 185 ? 20.516 -50.625 -16.469 1 88.19 185 SER A CA 1
ATOM 1468 C C . SER A 1 185 ? 20.766 -49.125 -16.266 1 88.19 185 SER A C 1
ATOM 1470 O O . SER A 1 185 ? 19.828 -48.375 -16.062 1 88.19 185 SER A O 1
ATOM 1472 N N . ASP A 1 186 ? 22.047 -48.75 -16.297 1 86.12 186 ASP A N 1
ATOM 1473 C CA . ASP A 1 186 ? 22.391 -47.344 -16.438 1 86.12 186 ASP A CA 1
ATOM 1474 C C . ASP A 1 186 ? 22.094 -46.844 -17.844 1 86.12 186 ASP A C 1
ATOM 1476 O O . ASP A 1 186 ? 21.938 -47.656 -18.766 1 86.12 186 ASP A O 1
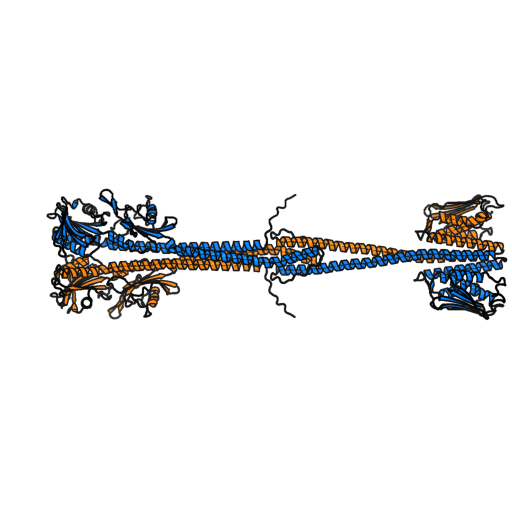ATOM 1480 N N . VAL A 1 187 ? 21.906 -45.594 -17.906 1 87.62 187 VAL A N 1
ATOM 1481 C CA . VAL A 1 187 ? 21.719 -45 -19.234 1 87.62 187 VAL A CA 1
ATOM 1482 C C . VAL A 1 187 ? 22.984 -45.188 -20.062 1 87.62 187 VAL A C 1
ATOM 1484 O O . VAL A 1 187 ? 24.094 -44.969 -19.562 1 87.62 187 VAL A O 1
ATOM 1487 N N . TYR A 1 188 ? 22.859 -45.625 -21.25 1 82.75 188 TYR A N 1
ATOM 1488 C CA . TYR A 1 188 ? 24.016 -45.812 -22.109 1 82.75 188 TYR A CA 1
ATOM 1489 C C . TYR A 1 188 ? 23.734 -45.281 -23.516 1 82.75 188 TYR A C 1
ATOM 1491 O O . TYR A 1 188 ? 22.562 -45.156 -23.922 1 82.75 188 TYR A O 1
ATOM 1499 N N . VAL A 1 189 ? 24.812 -44.844 -24.219 1 81.38 189 VAL A N 1
ATOM 1500 C CA . VAL A 1 189 ? 24.688 -44.344 -25.578 1 81.38 189 VAL A CA 1
ATOM 1501 C C . VAL A 1 189 ? 24.719 -45.531 -26.562 1 81.38 189 VAL A C 1
ATOM 1503 O O . VAL A 1 189 ? 25.547 -46.438 -26.438 1 81.38 189 VAL A O 1
ATOM 1506 N N . LEU A 1 190 ? 23.766 -45.469 -27.438 1 72.88 190 LEU A N 1
ATOM 1507 C CA . LEU A 1 190 ? 23.734 -46.5 -28.469 1 72.88 190 LEU A CA 1
ATOM 1508 C C . LEU A 1 190 ? 24.984 -46.406 -29.359 1 72.88 190 LEU A C 1
ATOM 1510 O O . LEU A 1 190 ? 25.578 -45.344 -29.484 1 72.88 190 LEU A O 1
ATOM 1514 N N . PHE A 1 191 ? 25.375 -47.594 -29.938 1 61.62 191 PHE A N 1
ATOM 1515 C CA . PHE A 1 191 ? 26.594 -47.688 -30.734 1 61.62 191 PHE A CA 1
ATOM 1516 C C . PHE A 1 191 ? 26.547 -46.688 -31.891 1 61.62 191 PHE A C 1
ATOM 1518 O O . PHE A 1 191 ? 27.578 -46.156 -32.312 1 61.62 191 PHE A O 1
ATOM 1525 N N . THR A 1 192 ? 25.312 -46.438 -32.344 1 62.34 192 THR A N 1
ATOM 1526 C CA . THR A 1 192 ? 25.156 -45.5 -33.438 1 62.34 192 THR A CA 1
ATOM 1527 C C . THR A 1 192 ? 25.391 -44.062 -32.969 1 62.34 192 THR A C 1
ATOM 1529 O O . THR A 1 192 ? 25.625 -43.156 -33.781 1 62.34 192 THR A O 1
ATOM 1532 N N . GLY A 1 193 ? 25.453 -43.938 -31.719 1 64.19 193 GLY A N 1
ATOM 1533 C CA . GLY A 1 193 ? 25.656 -42.594 -31.141 1 64.19 193 GLY A CA 1
ATOM 1534 C C . GLY A 1 193 ? 24.453 -41.688 -31.312 1 64.19 193 GLY A C 1
ATOM 1535 O O . GLY A 1 193 ? 24.5 -40.531 -30.922 1 64.19 193 GLY A O 1
ATOM 1536 N N . GLN A 1 194 ? 23.438 -42.156 -31.859 1 69.44 194 GLN A N 1
ATOM 1537 C CA . GLN A 1 194 ? 22.344 -41.281 -32.25 1 69.44 194 GLN A CA 1
ATOM 1538 C C . GLN A 1 194 ? 21.328 -41.125 -31.094 1 69.44 194 GLN A C 1
ATOM 1540 O O . GLN A 1 194 ? 20.594 -40.156 -31.047 1 69.44 194 GLN A O 1
ATOM 1545 N N . ASP A 1 195 ? 21.328 -42.125 -30.188 1 80.12 195 ASP A N 1
ATOM 1546 C CA . ASP A 1 195 ? 20.344 -42.062 -29.109 1 80.12 195 ASP A CA 1
ATOM 1547 C C . ASP A 1 195 ? 20.859 -42.75 -27.844 1 80.12 195 ASP A C 1
ATOM 1549 O O . ASP A 1 195 ? 21.875 -43.438 -27.891 1 80.12 195 ASP A O 1
ATOM 1553 N N . MET A 1 196 ? 20.219 -42.375 -26.75 1 86.69 196 MET A N 1
ATOM 1554 C CA . MET A 1 196 ? 20.484 -43.062 -25.484 1 86.69 196 MET A CA 1
ATOM 1555 C C . MET A 1 196 ? 19.438 -44.156 -25.234 1 86.69 196 MET A C 1
ATOM 1557 O O . MET A 1 196 ? 18.328 -44.094 -25.781 1 86.69 196 MET A O 1
ATOM 1561 N N . ALA A 1 197 ? 19.844 -45.125 -24.547 1 86.75 197 ALA A N 1
ATOM 1562 C CA . ALA A 1 197 ? 18.922 -46.219 -24.281 1 86.75 197 ALA A CA 1
ATOM 1563 C C . ALA A 1 197 ? 18.969 -46.656 -22.812 1 86.75 197 ALA A C 1
ATOM 1565 O O . ALA A 1 197 ? 19.891 -46.281 -22.094 1 86.75 197 ALA A O 1
ATOM 1566 N N . LEU A 1 198 ? 17.984 -47.188 -22.375 1 89.88 198 LEU A N 1
ATOM 1567 C CA . LEU A 1 198 ? 17.797 -47.781 -21.062 1 89.88 198 LEU A CA 1
ATOM 1568 C C . LEU A 1 198 ? 17.219 -49.188 -21.188 1 89.88 198 LEU A C 1
ATOM 1570 O O . LEU A 1 198 ? 16.297 -49.438 -21.984 1 89.88 198 LEU A O 1
ATOM 1574 N N . ALA A 1 199 ? 17.797 -50.125 -20.453 1 92.69 199 ALA A N 1
ATOM 1575 C CA . ALA A 1 199 ? 17.344 -51.5 -20.562 1 92.69 199 ALA A CA 1
ATOM 1576 C C . ALA A 1 199 ? 16.688 -51.969 -19.25 1 92.69 199 ALA A C 1
ATOM 1578 O O . ALA A 1 199 ? 17.188 -51.688 -18.172 1 92.69 199 ALA A O 1
ATOM 1579 N N . ALA A 1 200 ? 15.617 -52.594 -19.359 1 94.12 200 ALA A N 1
ATOM 1580 C CA . ALA A 1 200 ? 14.984 -53.344 -18.266 1 94.12 200 ALA A CA 1
ATOM 1581 C C . ALA A 1 200 ? 15.133 -54.844 -18.453 1 94.12 200 ALA A C 1
ATOM 1583 O O . ALA A 1 200 ? 14.781 -55.375 -19.5 1 94.12 200 ALA A O 1
ATOM 1584 N N . SER A 1 201 ? 15.648 -55.562 -17.438 1 95.88 201 SER A N 1
ATOM 1585 C CA . SER A 1 201 ? 15.914 -57 -17.562 1 95.88 201 SER A CA 1
ATOM 1586 C C . SER A 1 201 ? 15.273 -57.781 -16.422 1 95.88 201 SER A C 1
ATOM 1588 O O . SER A 1 201 ? 15.125 -57.25 -15.312 1 95.88 201 SER A O 1
ATOM 1590 N N . ARG A 1 202 ? 14.922 -58.938 -16.672 1 95.5 202 ARG A N 1
ATOM 1591 C CA . ARG A 1 202 ? 14.289 -59.812 -15.703 1 95.5 202 ARG A CA 1
ATOM 1592 C C . ARG A 1 202 ? 14.617 -61.281 -15.984 1 95.5 202 ARG A C 1
ATOM 1594 O O . ARG A 1 202 ? 14.57 -61.719 -17.125 1 95.5 202 ARG A O 1
ATOM 1601 N N . PRO A 1 203 ? 14.93 -62 -14.969 1 96.06 203 PRO A N 1
ATOM 1602 C CA . PRO A 1 203 ? 15.148 -63.438 -15.18 1 96.06 203 PRO A CA 1
ATOM 1603 C C . PRO A 1 203 ? 13.844 -64.188 -15.391 1 96.06 203 PRO A C 1
ATOM 1605 O O . PRO A 1 203 ? 12.781 -63.781 -14.938 1 96.06 203 PRO A O 1
ATOM 1608 N N . ALA A 1 204 ? 13.914 -65.25 -16.125 1 96 204 ALA A N 1
ATOM 1609 C CA . ALA A 1 204 ? 12.773 -66.125 -16.375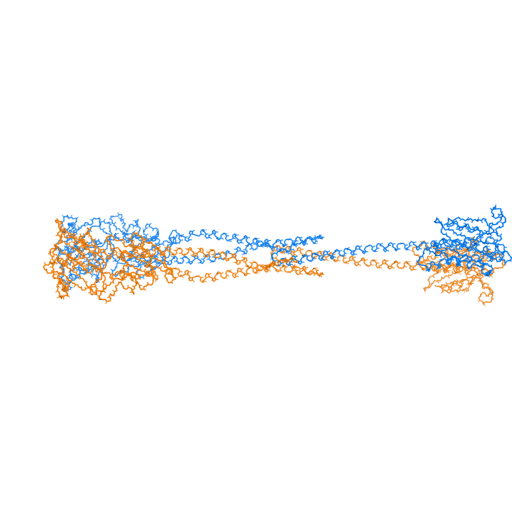 1 96 204 ALA A CA 1
ATOM 1610 C C . ALA A 1 204 ? 13.086 -67.562 -15.938 1 96 204 ALA A C 1
ATOM 1612 O O . ALA A 1 204 ? 14.203 -68 -16.125 1 96 204 ALA A O 1
ATOM 1613 N N . TYR A 1 205 ? 12.078 -68.188 -15.32 1 94.81 205 TYR A N 1
ATOM 1614 C CA . TYR A 1 205 ? 12.203 -69.562 -14.828 1 94.81 205 TYR A CA 1
ATOM 1615 C C . TYR A 1 205 ? 11.172 -70.438 -15.492 1 94.81 205 TYR A C 1
ATOM 1617 O O . TYR A 1 205 ? 10.047 -70.062 -15.758 1 94.81 205 TYR A O 1
ATOM 1625 N N . ASP A 1 206 ? 11.578 -71.625 -15.75 1 93.75 206 ASP A N 1
ATOM 1626 C CA . ASP A 1 206 ? 10.656 -72.625 -16.344 1 93.75 206 ASP A CA 1
ATOM 1627 C C . ASP A 1 206 ? 9.68 -73.125 -15.289 1 93.75 206 ASP A C 1
ATOM 1629 O O . ASP A 1 206 ? 9.758 -72.75 -14.117 1 93.75 206 ASP A O 1
ATOM 1633 N N . PRO A 1 207 ? 8.656 -73.875 -15.734 1 91.38 207 PRO A N 1
ATOM 1634 C CA . PRO A 1 207 ? 7.641 -74.375 -14.789 1 91.38 207 PRO A CA 1
ATOM 1635 C C . PRO A 1 207 ? 8.234 -75.188 -13.672 1 91.38 207 PRO A C 1
ATOM 1637 O O . PRO A 1 207 ? 7.629 -75.375 -12.602 1 91.38 207 PRO A O 1
ATOM 1640 N N . ARG A 1 208 ? 9.422 -75.75 -13.797 1 93.88 208 ARG A N 1
ATOM 1641 C CA . ARG A 1 208 ? 10.07 -76.562 -12.789 1 93.88 208 ARG A CA 1
ATOM 1642 C C . ARG A 1 208 ? 10.945 -75.75 -11.867 1 93.88 208 ARG A C 1
ATOM 1644 O O . ARG A 1 208 ? 11.57 -76.25 -10.945 1 93.88 208 ARG A O 1
ATOM 1651 N N . GLY A 1 209 ? 11.078 -74.5 -12.141 1 92.12 209 GLY A N 1
ATOM 1652 C CA . GLY A 1 209 ? 11.828 -73.625 -11.281 1 92.12 209 GLY A CA 1
ATOM 1653 C C . GLY A 1 209 ? 13.266 -73.438 -11.727 1 92.12 209 GLY A C 1
ATOM 1654 O O . GLY A 1 209 ? 14.062 -72.812 -11.023 1 92.12 209 GLY A O 1
ATOM 1655 N N . ASN A 1 210 ? 13.609 -74 -12.844 1 93.88 210 ASN A N 1
ATOM 1656 C CA . ASN A 1 210 ? 14.961 -73.812 -13.359 1 93.88 210 ASN A CA 1
ATOM 1657 C C . ASN A 1 210 ? 15.102 -72.562 -14.141 1 93.88 210 ASN A C 1
ATOM 1659 O O . ASN A 1 210 ? 14.156 -72.125 -14.82 1 93.88 210 ASN A O 1
ATOM 1663 N N . MET A 1 211 ? 16.297 -72.062 -14.094 1 93.56 211 MET A N 1
ATOM 1664 C CA . MET A 1 211 ? 16.578 -70.812 -14.82 1 93.56 211 MET A CA 1
ATOM 1665 C C . MET A 1 211 ? 16.531 -71 -16.328 1 93.56 211 MET A C 1
ATOM 1667 O O . MET A 1 211 ? 17.297 -71.812 -16.859 1 93.56 211 MET A O 1
ATOM 1671 N N . ALA A 1 212 ? 15.664 -70.312 -17.016 1 96 212 ALA A N 1
ATOM 1672 C CA . ALA A 1 212 ? 15.492 -70.5 -18.469 1 96 212 ALA A CA 1
ATOM 1673 C C . ALA A 1 212 ? 16.281 -69.438 -19.234 1 96 212 ALA A C 1
ATOM 1675 O O . ALA A 1 212 ? 16.656 -69.688 -20.391 1 96 212 ALA A O 1
ATOM 1676 N N . GLY A 1 213 ? 16.469 -68.25 -18.578 1 96.75 213 GLY A N 1
ATOM 1677 C CA . GLY A 1 213 ? 17.203 -67.188 -19.219 1 96.75 213 GLY A CA 1
ATOM 1678 C C . GLY A 1 213 ? 16.812 -65.812 -18.688 1 96.75 213 GLY A C 1
ATOM 1679 O O . GLY A 1 213 ? 16.281 -65.688 -17.578 1 96.75 213 GLY A O 1
ATOM 1680 N N . VAL A 1 214 ? 17.234 -64.75 -19.469 1 97 214 VAL A N 1
ATOM 1681 C CA . VAL A 1 214 ? 16.953 -63.406 -19.062 1 97 214 VAL A CA 1
ATOM 1682 C C . VAL A 1 214 ? 16.297 -62.625 -20.219 1 97 214 VAL A C 1
ATOM 1684 O O . VAL A 1 214 ? 16.797 -62.688 -21.344 1 97 214 VAL A O 1
ATOM 1687 N N . PHE A 1 215 ? 15.148 -62.062 -19.922 1 97.75 215 PHE A N 1
ATOM 1688 C CA . PHE A 1 215 ? 14.516 -61.156 -20.875 1 97.75 215 PHE A CA 1
ATOM 1689 C C . PHE A 1 215 ? 14.977 -59.719 -20.641 1 97.75 215 PHE A C 1
ATOM 1691 O O . PHE A 1 215 ? 15.141 -59.281 -19.5 1 97.75 215 PHE A O 1
ATOM 1698 N N . SER A 1 216 ? 15.117 -58.969 -21.703 1 96.62 216 SER A N 1
ATOM 1699 C CA . SER A 1 216 ? 15.484 -57.562 -21.609 1 96.62 216 SER A CA 1
ATOM 1700 C C . SER A 1 216 ? 14.773 -56.719 -22.672 1 96.62 216 SER A C 1
ATOM 1702 O O . SER A 1 216 ? 14.43 -57.219 -23.734 1 96.62 216 SER A O 1
ATOM 1704 N N . VAL A 1 217 ? 14.461 -55.531 -22.344 1 95.81 217 VAL A N 1
ATOM 1705 C CA . VAL A 1 217 ? 13.797 -54.594 -23.234 1 95.81 217 VAL A CA 1
ATOM 1706 C C . VAL A 1 217 ? 14.547 -53.25 -23.219 1 95.81 217 VAL A C 1
ATOM 1708 O O . VAL A 1 217 ? 14.828 -52.719 -22.156 1 95.81 217 VAL A O 1
ATOM 1711 N N . ASP A 1 218 ? 14.844 -52.75 -24.359 1 93 218 ASP A N 1
ATOM 1712 C CA . ASP A 1 218 ? 15.484 -51.438 -24.484 1 93 218 ASP A CA 1
ATOM 1713 C C . ASP A 1 218 ? 14.469 -50.375 -24.891 1 93 218 ASP A C 1
ATOM 1715 O O . ASP A 1 218 ? 13.57 -50.625 -25.688 1 93 218 ASP A O 1
ATOM 1719 N N . LEU A 1 219 ? 14.641 -49.25 -24.297 1 91.38 219 LEU A N 1
ATOM 1720 C CA . LEU A 1 219 ? 13.828 -48.062 -24.641 1 91.38 219 LEU A CA 1
ATOM 1721 C C . LEU A 1 219 ? 14.688 -46.969 -25.219 1 91.38 219 LEU A C 1
ATOM 1723 O O . LEU A 1 219 ? 15.812 -46.75 -24.766 1 91.38 219 LEU A O 1
ATOM 1727 N N . PHE A 1 220 ? 14.141 -46.188 -26.203 1 87.56 220 PHE A N 1
ATOM 1728 C CA . PHE A 1 220 ? 14.773 -45 -26.688 1 87.56 220 PHE A CA 1
ATOM 1729 C C . PHE A 1 220 ? 14.516 -43.812 -25.734 1 87.56 220 PHE A C 1
ATOM 1731 O O . PHE A 1 220 ? 13.367 -43.469 -25.484 1 87.56 220 PHE A O 1
ATOM 1738 N N . LEU A 1 221 ? 15.539 -43.156 -25.297 1 88.06 221 LEU A N 1
ATOM 1739 C CA . LEU A 1 221 ? 15.344 -42.062 -24.344 1 88.06 221 LEU A CA 1
ATOM 1740 C C . LEU A 1 221 ? 15.125 -40.719 -25.094 1 88.06 221 LEU A C 1
ATOM 1742 O O . LEU A 1 221 ? 14.727 -39.75 -24.484 1 88.06 221 LEU A O 1
ATOM 1746 N N . GLY A 1 222 ? 15.406 -40.719 -26.375 1 83.19 222 GLY A N 1
ATOM 1747 C CA . GLY A 1 222 ? 15.172 -39.531 -27.172 1 83.19 222 GLY A CA 1
ATOM 1748 C C . GLY A 1 222 ? 13.75 -39.031 -27.078 1 83.19 222 GLY A C 1
ATOM 1749 O O . GLY A 1 222 ? 13.516 -37.812 -27.125 1 83.19 222 GLY A O 1
ATOM 1750 N N . GLN A 1 223 ? 12.773 -39.875 -26.875 1 83.19 223 GLN A N 1
ATOM 1751 C CA . GLN A 1 223 ? 11.367 -39.5 -26.797 1 83.19 223 GLN A CA 1
ATOM 1752 C C . GLN A 1 223 ? 11.102 -38.656 -25.531 1 83.19 223 GLN A C 1
ATOM 1754 O O . GLN A 1 223 ? 10.219 -37.812 -25.531 1 83.19 223 GLN A O 1
ATOM 1759 N N . ILE A 1 224 ? 11.891 -38.906 -24.531 1 87.5 224 ILE A N 1
ATOM 1760 C CA . ILE A 1 224 ? 11.734 -38.125 -23.297 1 87.5 224 ILE A CA 1
ATOM 1761 C C . ILE A 1 224 ? 12.18 -36.688 -23.531 1 87.5 224 ILE A C 1
ATOM 1763 O O . ILE A 1 224 ? 11.547 -35.75 -23.062 1 87.5 224 ILE A O 1
ATOM 1767 N N . GLY A 1 225 ? 13.273 -36.562 -24.203 1 85.69 225 GLY A N 1
ATOM 1768 C CA . GLY A 1 225 ? 13.742 -35.25 -24.562 1 85.69 225 GLY A CA 1
ATOM 1769 C C . GLY A 1 225 ? 12.734 -34.438 -25.359 1 85.69 225 GLY A C 1
ATOM 1770 O O . GLY A 1 225 ? 12.5 -33.281 -25.094 1 85.69 225 GLY A O 1
ATOM 1771 N N . ASP A 1 226 ? 12.102 -35.094 -26.297 1 84.81 226 ASP A N 1
ATOM 1772 C CA . ASP A 1 226 ? 11.078 -34.469 -27.109 1 84.81 226 ASP A CA 1
ATOM 1773 C C . ASP A 1 226 ? 9.906 -34 -26.25 1 84.81 226 ASP A C 1
ATOM 1775 O O . ASP A 1 226 ? 9.398 -32.875 -26.438 1 84.81 226 ASP A O 1
ATOM 1779 N N . PHE A 1 227 ? 9.539 -34.781 -25.391 1 83.44 227 PHE A N 1
ATOM 1780 C CA . PHE A 1 227 ? 8.438 -34.438 -24.484 1 83.44 227 PHE A CA 1
ATOM 1781 C C . PHE A 1 227 ? 8.789 -33.219 -23.641 1 83.44 227 PHE A C 1
ATOM 1783 O O . PHE A 1 227 ? 7.98 -32.312 -23.516 1 83.44 227 PHE A O 1
ATOM 1790 N N . LEU A 1 228 ? 9.969 -33.219 -23.031 1 88.25 228 LEU A N 1
ATOM 1791 C CA . LEU A 1 228 ? 10.367 -32.125 -22.188 1 88.25 228 LEU A CA 1
ATOM 1792 C C . LEU A 1 228 ? 10.461 -30.828 -22.984 1 88.25 228 LEU A C 1
ATOM 1794 O O . LEU A 1 228 ? 10.117 -29.75 -22.484 1 88.25 228 LEU A O 1
ATOM 1798 N N . GLN A 1 229 ? 10.852 -30.969 -24.172 1 86.38 229 GLN A N 1
ATOM 1799 C CA . GLN A 1 229 ? 10.992 -29.797 -25.031 1 86.38 229 GLN A CA 1
ATOM 1800 C C . GLN A 1 229 ? 9.633 -29.25 -25.438 1 86.38 229 GLN A C 1
ATOM 1802 O O . GLN A 1 229 ? 9.5 -28.047 -25.719 1 86.38 229 GLN A O 1
ATOM 1807 N N . ASP A 1 230 ? 8.625 -30.109 -25.406 1 81.44 230 ASP A N 1
ATOM 1808 C CA . ASP A 1 230 ? 7.281 -29.688 -25.797 1 81.44 230 ASP A CA 1
ATOM 1809 C C . ASP A 1 230 ? 6.523 -29.094 -24.609 1 81.44 230 ASP A C 1
ATOM 1811 O O . ASP A 1 230 ? 5.434 -28.547 -24.781 1 81.44 230 ASP A O 1
ATOM 1815 N N . LEU A 1 231 ? 7.156 -29.25 -23.5 1 80.62 231 LEU A N 1
ATOM 1816 C CA . LEU A 1 231 ? 6.512 -28.703 -22.312 1 80.62 231 LEU A CA 1
ATOM 1817 C C . LEU A 1 231 ? 6.605 -27.188 -22.281 1 80.62 231 LEU A C 1
ATOM 1819 O O . LEU A 1 231 ? 7.668 -26.625 -22.562 1 80.62 231 LEU A O 1
ATOM 1823 N N . GLU A 1 232 ? 5.465 -26.578 -22.172 1 77.62 232 GLU A N 1
ATOM 1824 C CA . GLU A 1 232 ? 5.469 -25.141 -21.906 1 77.62 232 GLU A CA 1
ATOM 1825 C C . GLU A 1 232 ? 5.395 -24.859 -20.406 1 77.62 232 GLU A C 1
ATOM 1827 O O . GLU A 1 232 ? 4.332 -24.969 -19.797 1 77.62 232 GLU A O 1
ATOM 1832 N N . ILE A 1 233 ? 6.543 -24.578 -19.891 1 79.19 233 ILE A N 1
ATOM 1833 C CA . ILE A 1 233 ? 6.617 -24.328 -18.453 1 79.19 233 ILE A CA 1
ATOM 1834 C C . ILE A 1 233 ? 6.625 -22.828 -18.203 1 79.19 233 ILE A C 1
ATOM 1836 O O . ILE A 1 233 ? 7.676 -22.188 -18.266 1 79.19 233 ILE A O 1
ATOM 1840 N N . GLY A 1 234 ? 5.508 -22.359 -17.844 1 70.31 234 GLY A N 1
ATOM 1841 C CA . GLY A 1 234 ? 5.477 -20.922 -17.672 1 70.31 234 GLY A CA 1
ATOM 1842 C C . GLY A 1 234 ? 5.875 -20.156 -18.938 1 70.31 234 GLY A C 1
ATOM 1843 O O . GLY A 1 234 ? 5.43 -20.5 -20.031 1 70.31 234 GLY A O 1
ATOM 1844 N N . PHE A 1 235 ? 6.582 -19.031 -18.781 1 75.19 235 PHE A N 1
ATOM 1845 C CA . PHE A 1 235 ? 7.082 -18.266 -19.922 1 75.19 235 PHE A CA 1
ATOM 1846 C C . PHE A 1 235 ? 8.508 -18.672 -20.266 1 75.19 235 PHE A C 1
ATOM 1848 O O . PHE A 1 235 ? 8.828 -18.922 -21.422 1 75.19 235 PHE A O 1
ATOM 1855 N N . ARG A 1 236 ? 9.383 -18.766 -19.25 1 79.88 236 ARG A N 1
ATOM 1856 C CA . ARG A 1 236 ? 10.797 -19.047 -19.469 1 79.88 236 ARG A CA 1
ATOM 1857 C C . ARG A 1 236 ? 11.266 -20.203 -18.594 1 79.88 236 ARG A C 1
ATOM 1859 O O . ARG A 1 236 ? 12.445 -20.281 -18.219 1 79.88 236 ARG A O 1
ATOM 1866 N N . GLY A 1 237 ? 10.305 -21.094 -18.156 1 88.06 237 GLY A N 1
ATOM 1867 C CA . GLY A 1 237 ? 10.672 -22.219 -17.297 1 88.06 237 GLY A CA 1
ATOM 1868 C C . GLY A 1 237 ? 11.422 -23.312 -18.031 1 88.06 237 GLY A C 1
ATOM 1869 O O . GLY A 1 237 ? 11.336 -23.422 -19.25 1 88.06 237 GLY A O 1
ATOM 1870 N N . LYS A 1 238 ? 12.219 -24 -17.297 1 91.69 238 LYS A N 1
ATOM 1871 C CA . LYS A 1 238 ? 13.023 -25.094 -17.828 1 91.69 238 LYS A CA 1
ATOM 1872 C C . LYS A 1 238 ? 12.898 -26.344 -16.969 1 91.69 238 LYS A C 1
ATOM 1874 O O . LYS A 1 238 ? 12.641 -26.25 -15.766 1 91.69 238 LYS A O 1
ATOM 1879 N N . ALA A 1 239 ? 13.039 -27.453 -17.594 1 92.94 239 ALA A N 1
ATOM 1880 C CA . ALA A 1 239 ? 13.016 -28.734 -16.891 1 92.94 239 ALA A CA 1
ATOM 1881 C C . ALA A 1 239 ? 14.172 -29.625 -17.328 1 92.94 239 ALA A C 1
ATOM 1883 O O . ALA A 1 239 ? 14.656 -29.516 -18.453 1 92.94 239 ALA A O 1
ATOM 1884 N N . PHE A 1 240 ? 14.664 -30.375 -16.453 1 92.06 240 PHE A N 1
ATOM 1885 C CA . PHE A 1 240 ? 15.727 -31.312 -16.797 1 92.06 240 PHE A CA 1
ATOM 1886 C C . PHE A 1 240 ? 15.57 -32.625 -16 1 92.06 240 PHE A C 1
ATOM 1888 O O . PHE A 1 240 ? 14.906 -32.625 -14.961 1 92.06 240 PHE A O 1
ATOM 1895 N N . LEU A 1 241 ? 16.109 -33.625 -16.531 1 92.19 241 LEU A N 1
ATOM 1896 C CA . LEU A 1 241 ? 16.141 -34.969 -15.93 1 92.19 241 LEU A CA 1
ATOM 1897 C C . LEU A 1 241 ? 17.594 -35.438 -15.773 1 92.19 241 LEU A C 1
ATOM 1899 O O . LEU A 1 241 ? 18.359 -35.406 -16.719 1 92.19 241 LEU A O 1
ATOM 1903 N N . VAL A 1 242 ? 17.875 -35.812 -14.547 1 90.5 242 VAL A N 1
ATOM 1904 C CA . VAL A 1 242 ? 19.25 -36.25 -14.281 1 90.5 242 VAL A CA 1
ATOM 1905 C C . VAL A 1 242 ? 19.25 -37.625 -13.602 1 90.5 242 VAL A C 1
ATOM 1907 O O . VAL A 1 242 ? 18.281 -37.969 -12.914 1 90.5 242 VAL A O 1
ATOM 1910 N N . ASP A 1 243 ? 20.281 -38.375 -13.875 1 88.06 243 ASP A N 1
ATOM 1911 C CA . ASP A 1 243 ? 20.422 -39.656 -13.203 1 88.06 243 ASP A CA 1
ATOM 1912 C C . ASP A 1 243 ? 21.125 -39.5 -11.859 1 88.06 243 ASP A C 1
ATOM 1914 O O . ASP A 1 243 ? 21.375 -38.375 -11.414 1 88.06 243 ASP A O 1
ATOM 1918 N N . SER A 1 244 ? 21.359 -40.562 -11.102 1 81.5 244 SER A N 1
ATOM 1919 C CA . SER A 1 244 ? 21.906 -40.531 -9.758 1 81.5 244 SER A CA 1
ATOM 1920 C C . SER A 1 244 ? 23.344 -40.031 -9.758 1 81.5 244 SER A C 1
ATOM 1922 O O . SER A 1 244 ? 23.844 -39.562 -8.734 1 81.5 244 SER A O 1
ATOM 1924 N N . GLN A 1 245 ? 24.016 -40.094 -10.945 1 81.69 245 GLN A N 1
ATOM 1925 C CA . GLN A 1 245 ? 25.391 -39.656 -11.039 1 81.69 245 GLN A CA 1
ATOM 1926 C C . GLN A 1 245 ? 25.484 -38.188 -11.531 1 81.69 245 GLN A C 1
ATOM 1928 O O . GLN A 1 245 ? 26.578 -37.656 -11.648 1 81.69 245 GLN A O 1
ATOM 1933 N N . GLY A 1 246 ? 24.328 -37.625 -11.844 1 85.31 246 GLY A N 1
ATOM 1934 C CA . GLY A 1 246 ? 24.297 -36.219 -12.25 1 85.31 246 GLY A CA 1
ATOM 1935 C C . GLY A 1 246 ? 24.344 -36.031 -13.758 1 85.31 246 GLY A C 1
ATOM 1936 O O . GLY A 1 246 ? 24.516 -34.938 -14.25 1 85.31 246 GLY A O 1
ATOM 1937 N N . HIS A 1 247 ? 24.281 -37.125 -14.477 1 88.69 247 HIS A N 1
ATOM 1938 C CA . HIS A 1 247 ? 24.266 -37.031 -15.93 1 88.69 247 HIS A CA 1
ATOM 1939 C C . HIS A 1 247 ? 22.906 -36.594 -16.453 1 88.69 247 HIS A C 1
ATOM 1941 O O . HIS A 1 247 ? 21.875 -37.031 -15.938 1 88.69 247 HIS A O 1
ATOM 1947 N N . LEU A 1 248 ? 22.953 -35.719 -17.438 1 89.56 248 LEU A N 1
ATOM 1948 C CA . LEU A 1 248 ? 21.734 -35.219 -18.047 1 89.56 248 LEU A CA 1
ATOM 1949 C C . LEU A 1 248 ? 21.094 -36.281 -18.938 1 89.56 248 LEU A C 1
ATOM 1951 O O . LEU A 1 248 ? 21.719 -36.781 -19.875 1 89.56 248 LEU A O 1
ATOM 1955 N N . VAL A 1 249 ? 19.953 -36.688 -18.609 1 89.88 249 VAL A N 1
ATOM 1956 C CA . VAL A 1 249 ? 19.219 -37.656 -19.406 1 89.88 249 VAL A CA 1
ATOM 1957 C C . VAL A 1 249 ? 18.375 -36.938 -20.453 1 89.88 249 VAL A C 1
ATOM 1959 O O . VAL A 1 249 ? 18.328 -37.375 -21.609 1 89.88 249 VAL A O 1
ATOM 1962 N N . ALA A 1 250 ? 17.719 -35.844 -20.047 1 91.06 250 ALA A N 1
ATOM 1963 C CA . ALA A 1 250 ? 16.922 -35.031 -20.938 1 91.06 250 ALA A CA 1
ATOM 1964 C C . ALA A 1 250 ? 16.75 -33.625 -20.391 1 91.06 250 ALA A C 1
ATOM 1966 O O . ALA A 1 250 ? 16.922 -33.375 -19.188 1 91.06 250 ALA A O 1
ATOM 1967 N N . SER A 1 251 ? 16.516 -32.688 -21.25 1 90 251 SER A N 1
ATOM 1968 C CA . SER A 1 251 ? 16.281 -31.312 -20.875 1 90 251 SER A CA 1
ATOM 1969 C C . SER A 1 251 ? 15.25 -30.656 -21.797 1 90 251 SER A C 1
ATOM 1971 O O . SER A 1 251 ? 15 -31.156 -22.906 1 90 251 SER A O 1
ATOM 1973 N N . SER A 1 252 ? 14.633 -29.703 -21.328 1 89.56 252 SER A N 1
ATOM 1974 C CA . SER A 1 252 ? 13.656 -28.969 -22.125 1 89.56 252 SER A CA 1
ATOM 1975 C C . SER A 1 252 ? 14.336 -28.031 -23.125 1 89.56 252 SER A C 1
ATOM 1977 O O . SER A 1 252 ? 13.672 -27.438 -23.969 1 89.56 252 SER A O 1
ATOM 1979 N N . LEU A 1 253 ? 15.633 -27.938 -23.031 1 86.12 253 LEU A N 1
ATOM 1980 C CA . LEU A 1 253 ? 16.375 -27.062 -23.938 1 86.12 253 LEU A CA 1
ATOM 1981 C C . LEU A 1 253 ? 16.828 -27.828 -25.172 1 86.12 253 LEU A C 1
ATOM 1983 O O . LEU A 1 253 ? 17.422 -28.906 -25.047 1 86.12 253 LEU A O 1
ATOM 1987 N N . ALA A 1 254 ? 16.516 -27.297 -26.266 1 74.94 254 ALA A N 1
ATOM 1988 C CA . ALA A 1 254 ? 16.875 -27.938 -27.516 1 74.94 254 ALA A CA 1
ATOM 1989 C C . ALA A 1 254 ? 18.375 -27.891 -27.75 1 74.94 254 ALA A C 1
ATOM 1991 O O . ALA A 1 254 ? 18.953 -28.828 -28.312 1 74.94 254 ALA A O 1
ATOM 1992 N N . ASP A 1 255 ? 19 -26.938 -27.219 1 74.25 255 ASP A N 1
ATOM 1993 C CA . ASP A 1 255 ? 20.406 -26.719 -27.531 1 74.25 255 ASP A CA 1
ATOM 1994 C C . ASP A 1 255 ? 21.312 -27.453 -26.547 1 74.25 255 ASP A C 1
ATOM 1996 O O . ASP A 1 255 ? 22.531 -27.203 -26.516 1 74.25 255 ASP A O 1
ATOM 2000 N N . ASP A 1 256 ? 20.734 -28.359 -25.766 1 76.69 256 ASP A N 1
ATOM 2001 C CA . ASP A 1 256 ? 21.531 -29.078 -24.781 1 76.69 256 ASP A CA 1
ATOM 2002 C C . ASP A 1 256 ? 21.422 -30.594 -24.969 1 76.69 256 ASP A C 1
ATOM 2004 O O . ASP A 1 256 ? 20.828 -31.297 -24.156 1 76.69 256 ASP A O 1
ATOM 2008 N N . PRO A 1 257 ? 22.094 -30.984 -26.062 1 78 257 PRO A N 1
ATOM 2009 C CA . PRO A 1 257 ? 22.016 -32.438 -26.266 1 78 257 PRO A CA 1
ATOM 2010 C C . PRO A 1 257 ? 22.703 -33.219 -25.156 1 78 257 PRO A C 1
ATOM 2012 O O . PRO A 1 257 ? 23.812 -32.875 -24.719 1 78 257 PRO A O 1
ATOM 2015 N N . PRO A 1 258 ? 22.094 -34.219 -24.656 1 79.69 258 PRO A N 1
ATOM 2016 C CA . PRO A 1 258 ? 22.641 -35 -23.547 1 79.69 258 PRO A CA 1
ATOM 2017 C C . PRO A 1 258 ? 23.891 -35.812 -23.922 1 79.69 258 PRO A C 1
ATOM 2019 O O . PRO A 1 258 ? 24.672 -36.188 -23.062 1 79.69 258 PRO A O 1
ATOM 2022 N N . ILE A 1 259 ? 24.141 -36 -25.234 1 82.56 259 ILE A N 1
ATOM 2023 C CA . ILE A 1 259 ? 25.266 -36.812 -25.688 1 82.56 259 ILE A CA 1
ATOM 2024 C C . ILE A 1 259 ? 26.375 -35.906 -26.219 1 82.56 259 ILE A C 1
ATOM 2026 O O . ILE A 1 259 ? 26.125 -35.031 -27.047 1 82.56 259 ILE A O 1
ATOM 2030 N N . LEU A 1 260 ? 27.547 -36.094 -25.672 1 82.56 260 LEU A N 1
ATOM 2031 C CA . LEU A 1 260 ? 28.734 -35.344 -26.141 1 82.56 260 LEU A CA 1
ATOM 2032 C C . LEU A 1 260 ? 29.719 -36.281 -26.812 1 82.56 260 LEU A C 1
ATOM 2034 O O . LEU A 1 260 ? 29.859 -37.438 -26.422 1 82.56 260 LEU A O 1
ATOM 2038 N N . GLU A 1 261 ? 30.281 -35.812 -27.891 1 79.38 261 GLU A N 1
ATOM 2039 C CA . GLU A 1 261 ? 31.312 -36.594 -28.562 1 79.38 261 GLU A CA 1
ATOM 2040 C C . GLU A 1 261 ? 32.656 -36.469 -27.844 1 79.38 261 GLU A C 1
ATOM 2042 O O . GLU A 1 261 ? 33.062 -35.375 -27.422 1 79.38 261 GLU A O 1
ATOM 2047 N N . ASN A 1 262 ? 33.062 -37.75 -27.406 1 71.94 262 ASN A N 1
ATOM 2048 C CA . ASN A 1 262 ? 34.406 -37.75 -26.797 1 71.94 262 ASN A CA 1
ATOM 2049 C C . ASN A 1 262 ? 35.5 -37.719 -27.859 1 71.94 262 ASN A C 1
ATOM 2051 O O . ASN A 1 262 ? 35.312 -38.281 -28.953 1 71.94 262 ASN A O 1
ATOM 2055 N N . GLY A 1 263 ? 36.406 -36.719 -28.141 1 61.16 263 GLY A N 1
ATOM 2056 C CA . GLY A 1 263 ? 37.5 -36.625 -29.062 1 61.16 263 GLY A CA 1
ATOM 2057 C C . GLY A 1 263 ? 37.969 -37.969 -29.594 1 61.16 263 GLY A C 1
ATOM 2058 O O . GLY A 1 263 ? 38.438 -38.062 -30.75 1 61.16 263 GLY A O 1
ATOM 2059 N N . GLU A 1 264 ? 38.062 -39.031 -28.969 1 60.97 264 GLU A N 1
ATOM 2060 C CA . GLU A 1 264 ? 38.656 -40.25 -29.438 1 60.97 264 GLU A CA 1
ATOM 2061 C C . GLU A 1 264 ? 37.594 -41.219 -29.953 1 60.97 264 GLU A C 1
ATOM 2063 O O . GLU A 1 264 ? 37.781 -42.438 -29.922 1 60.97 264 GLU A O 1
ATOM 2068 N N . GLY A 1 265 ? 36.438 -40.781 -30.562 1 63.69 265 GLY A N 1
ATOM 2069 C CA . GLY A 1 265 ? 35.469 -41.625 -31.234 1 63.69 265 GLY A CA 1
ATOM 2070 C C . GLY A 1 265 ? 34.375 -42.125 -30.297 1 63.69 265 GLY A C 1
ATOM 2071 O O . GLY A 1 265 ? 33.531 -42.906 -30.688 1 63.69 265 GLY A O 1
ATOM 2072 N N . GLY A 1 266 ? 34.375 -41.844 -28.953 1 71.12 266 GLY A N 1
ATOM 2073 C CA . GLY A 1 266 ? 33.344 -42.344 -28.016 1 71.12 266 GLY A CA 1
ATOM 2074 C C . GLY A 1 266 ? 32.344 -41.281 -27.609 1 71.12 266 GLY A C 1
ATOM 2075 O O . GLY A 1 266 ? 32.438 -40.156 -28.031 1 71.12 266 GLY A O 1
ATOM 2076 N N . TYR A 1 267 ? 31.188 -41.75 -27.219 1 80.88 267 TYR A N 1
ATOM 2077 C CA . TYR A 1 267 ? 30.141 -40.844 -26.719 1 80.88 267 TYR A CA 1
ATOM 2078 C C . TYR A 1 267 ? 30.047 -40.906 -25.203 1 80.88 267 TYR A C 1
ATOM 2080 O O . TYR A 1 267 ? 30.312 -41.938 -24.594 1 80.88 267 TYR A O 1
ATOM 2088 N N . ARG A 1 268 ? 29.969 -39.688 -24.594 1 81.75 268 ARG A N 1
ATOM 2089 C CA . ARG A 1 268 ? 29.734 -39.625 -23.156 1 81.75 268 ARG A CA 1
ATOM 2090 C C . ARG A 1 268 ? 28.484 -38.812 -22.828 1 81.75 268 ARG A C 1
ATOM 2092 O O . ARG A 1 268 ? 28.016 -38.031 -23.656 1 81.75 268 ARG A O 1
ATOM 2099 N N . LEU A 1 269 ? 28 -39.062 -21.719 1 87.56 269 LEU A N 1
ATOM 2100 C CA . LEU A 1 269 ? 26.812 -38.344 -21.281 1 87.56 269 LEU A CA 1
ATOM 2101 C C . LEU A 1 269 ? 27.188 -37 -20.672 1 87.56 269 LEU A C 1
ATOM 2103 O O . LEU A 1 269 ? 28.188 -36.906 -19.938 1 87.56 269 LEU A O 1
ATOM 2107 N N . ARG A 1 270 ? 26.516 -36 -20.984 1 88.5 270 ARG A N 1
ATOM 2108 C CA . ARG A 1 270 ? 26.75 -34.656 -20.453 1 88.5 270 ARG A CA 1
ATOM 2109 C C . ARG A 1 270 ? 26.344 -34.562 -18.984 1 88.5 270 ARG A C 1
ATOM 2111 O O . ARG A 1 270 ? 25.312 -35.094 -18.578 1 88.5 270 ARG A O 1
ATOM 2118 N N . HIS A 1 271 ? 27.203 -33.969 -18.234 1 89.81 271 HIS A N 1
ATOM 2119 C CA . HIS A 1 271 ? 26.859 -33.688 -16.844 1 89.81 271 HIS A CA 1
ATOM 2120 C C . HIS A 1 271 ? 26.016 -32.438 -16.719 1 89.81 271 HIS A C 1
ATOM 2122 O O . HIS A 1 271 ? 26.156 -31.516 -17.531 1 89.81 271 HIS A O 1
ATOM 2128 N N . LEU A 1 272 ? 25.219 -32.375 -15.719 1 89.06 272 LEU A N 1
ATOM 2129 C CA . LEU A 1 272 ? 24.344 -31.219 -15.5 1 89.06 272 LEU A CA 1
ATOM 2130 C C . LEU A 1 272 ? 25.156 -29.938 -15.398 1 89.06 272 LEU A C 1
ATOM 2132 O O . LEU A 1 272 ? 24.703 -28.875 -15.859 1 89.06 272 LEU A O 1
ATOM 2136 N N . GLU A 1 273 ? 26.328 -30.016 -14.828 1 88.62 273 GLU A N 1
ATOM 2137 C CA . GLU A 1 273 ? 27.188 -28.859 -14.617 1 88.62 273 GLU A CA 1
ATOM 2138 C C . GLU A 1 273 ? 27.719 -28.312 -15.945 1 88.62 273 GLU A C 1
ATOM 2140 O O . GLU A 1 273 ? 28.156 -27.156 -16.016 1 88.62 273 GLU A O 1
ATOM 2145 N N . GLU A 1 274 ? 27.609 -29.109 -16.953 1 88.81 274 GLU A N 1
ATOM 2146 C CA . GLU A 1 274 ? 28.156 -28.719 -18.266 1 88.81 274 GLU A CA 1
ATOM 2147 C C . GLU A 1 274 ? 27.062 -28.203 -19.188 1 88.81 274 GLU A C 1
ATOM 2149 O O . GLU A 1 274 ? 27.297 -28.047 -20.391 1 88.81 274 GLU A O 1
ATOM 2154 N N . SER A 1 275 ? 25.953 -27.969 -18.672 1 89.38 275 SER A N 1
ATOM 2155 C CA . SER A 1 275 ? 24.844 -27.484 -19.5 1 89.38 275 SER A CA 1
ATOM 2156 C C . SER A 1 275 ? 25.188 -26.141 -20.141 1 89.38 275 SER A C 1
ATOM 2158 O O . SER A 1 275 ? 25.922 -25.344 -19.562 1 89.38 275 SER A O 1
ATOM 2160 N N . SER A 1 276 ? 24.719 -25.844 -21.281 1 86.31 276 SER A N 1
ATOM 2161 C CA . SER A 1 276 ? 24.938 -24.578 -21.984 1 86.31 276 SER A CA 1
ATOM 2162 C C . SER A 1 276 ? 24.094 -23.469 -21.375 1 86.31 276 SER A C 1
ATOM 2164 O O . SER A 1 276 ? 24.406 -22.281 -21.547 1 86.31 276 SER A O 1
ATOM 2166 N N . CYS A 1 277 ? 23.047 -23.859 -20.734 1 88.88 277 CYS A N 1
ATOM 2167 C CA . CYS A 1 277 ? 22.141 -22.891 -20.125 1 88.88 277 CYS A CA 1
ATOM 2168 C C . CYS A 1 277 ? 22.656 -22.453 -18.766 1 88.88 277 CYS A C 1
ATOM 2170 O O . CYS A 1 277 ? 22.844 -23.266 -17.875 1 88.88 277 CYS A O 1
ATOM 2172 N N . SER A 1 278 ? 22.844 -21.156 -18.594 1 89.19 278 SER A N 1
ATOM 2173 C CA . SER A 1 278 ? 23.391 -20.609 -17.344 1 89.19 278 SER A CA 1
ATOM 2174 C C . SER A 1 278 ? 22.484 -20.922 -16.172 1 89.19 278 SER A C 1
ATOM 2176 O O . SER A 1 278 ? 22.969 -21.156 -15.055 1 89.19 278 SER A O 1
ATOM 2178 N N . VAL A 1 279 ? 21.203 -21.062 -16.359 1 90.44 279 VAL A N 1
ATOM 2179 C CA . VAL A 1 279 ? 20.234 -21.312 -15.281 1 90.44 279 VAL A CA 1
ATOM 2180 C C . VAL A 1 279 ? 20.406 -22.734 -14.773 1 90.44 279 VAL A C 1
ATOM 2182 O O . VAL A 1 279 ? 20.453 -22.969 -13.562 1 90.44 279 VAL A O 1
ATOM 2185 N N . ILE A 1 280 ? 20.5 -23.641 -15.711 1 89.44 280 ILE A N 1
ATOM 2186 C CA . ILE A 1 280 ? 20.641 -25.047 -15.336 1 89.44 280 ILE A CA 1
ATOM 2187 C C . ILE A 1 280 ? 21.984 -25.281 -14.672 1 89.44 280 ILE A C 1
ATOM 2189 O O . ILE A 1 280 ? 22.094 -26.016 -13.688 1 89.44 280 ILE A O 1
ATOM 2193 N N . ARG A 1 281 ? 22.969 -24.609 -15.148 1 89.56 281 ARG A N 1
ATOM 2194 C CA . ARG A 1 281 ? 24.281 -24.703 -14.547 1 89.56 281 ARG A CA 1
ATOM 2195 C C . ARG A 1 281 ? 24.281 -24.172 -13.109 1 89.56 281 ARG A C 1
ATOM 2197 O O . ARG A 1 281 ? 24.875 -24.781 -12.219 1 89.56 281 ARG A O 1
ATOM 2204 N N . ALA A 1 282 ? 23.672 -23.047 -12.922 1 89.31 282 ALA A N 1
ATOM 2205 C CA . ALA A 1 282 ? 23.562 -22.469 -11.586 1 89.31 282 ALA A CA 1
ATOM 2206 C C . ALA A 1 282 ? 22.781 -23.391 -10.648 1 89.31 282 ALA A C 1
ATOM 2208 O O . ALA A 1 282 ? 23.125 -23.5 -9.469 1 89.31 282 ALA A O 1
ATOM 2209 N N . ALA A 1 283 ? 21.766 -24 -11.188 1 87.69 283 ALA A N 1
ATOM 2210 C CA . ALA A 1 283 ? 20.969 -24.938 -10.391 1 87.69 283 ALA A CA 1
ATOM 2211 C C . ALA A 1 283 ? 21.797 -26.141 -9.953 1 87.69 283 ALA A C 1
ATOM 2213 O O . ALA A 1 283 ? 21.594 -26.672 -8.867 1 87.69 283 ALA A O 1
ATOM 2214 N N . SER A 1 284 ? 22.75 -26.547 -10.82 1 87.12 284 SER A N 1
ATOM 2215 C CA . SER A 1 284 ? 23.578 -27.703 -10.531 1 87.12 284 SER A CA 1
ATOM 2216 C C . SER A 1 284 ? 24.422 -27.484 -9.281 1 87.12 284 SER A C 1
ATOM 2218 O O . SER A 1 284 ? 24.766 -28.438 -8.578 1 87.12 284 SER A O 1
ATOM 2220 N N . ALA A 1 285 ? 24.719 -26.188 -8.992 1 83.38 285 ALA A N 1
ATOM 2221 C CA . ALA A 1 285 ? 25.531 -25.859 -7.828 1 83.38 285 ALA A CA 1
ATOM 2222 C C . ALA A 1 285 ? 24.797 -26.172 -6.531 1 83.38 285 ALA A C 1
ATOM 2224 O O . ALA A 1 285 ? 25.438 -26.375 -5.488 1 83.38 285 ALA A O 1
ATOM 2225 N N . LEU A 1 286 ? 23.5 -26.281 -6.598 1 81.56 286 LEU A N 1
ATOM 2226 C CA . LEU A 1 286 ? 22.703 -26.594 -5.422 1 81.56 286 LEU A CA 1
ATOM 2227 C C . LEU A 1 286 ? 22.891 -28.047 -5.008 1 81.56 286 LEU A C 1
ATOM 2229 O O . LEU A 1 286 ? 22.594 -28.422 -3.867 1 81.56 286 LEU A O 1
ATOM 2233 N N . PHE A 1 287 ? 23.344 -28.844 -5.945 1 76 287 PHE A N 1
ATOM 2234 C CA . PHE A 1 287 ? 23.422 -30.281 -5.699 1 76 287 PHE A CA 1
ATOM 2235 C C . PHE A 1 287 ? 24.859 -30.719 -5.488 1 76 287 PHE A C 1
ATOM 2237 O O . PHE A 1 287 ? 25.156 -31.906 -5.43 1 76 287 PHE A O 1
ATOM 2244 N N . ARG A 1 288 ? 25.844 -29.781 -5.539 1 67.56 288 ARG A N 1
ATOM 2245 C CA . ARG A 1 288 ? 27.266 -30.109 -5.418 1 67.56 288 ARG A CA 1
ATOM 2246 C C . ARG A 1 288 ? 27.594 -30.594 -4.008 1 67.56 288 ARG A C 1
ATOM 2248 O O . ARG A 1 288 ? 28.469 -31.438 -3.824 1 67.56 288 ARG A O 1
ATOM 2255 N N . ASN A 1 289 ? 27.062 -29.875 -2.986 1 57.53 289 ASN A N 1
ATOM 2256 C CA . ASN A 1 289 ? 27.5 -30.266 -1.649 1 57.53 289 ASN A CA 1
ATOM 2257 C C . ASN A 1 289 ? 26.984 -31.641 -1.261 1 57.53 289 ASN A C 1
ATOM 2259 O O . ASN A 1 289 ? 25.922 -32.062 -1.711 1 57.53 289 ASN A O 1
ATOM 2263 N N . GLU A 1 290 ? 27.906 -32.5 -0.91 1 52.69 290 GLU A N 1
ATOM 2264 C CA . GLU A 1 290 ? 27.891 -33.938 -0.581 1 52.69 290 GLU A CA 1
ATOM 2265 C C . GLU A 1 290 ? 26.562 -34.344 0.052 1 52.69 290 GLU A C 1
ATOM 2267 O O . GLU A 1 290 ? 26 -35.406 -0.265 1 52.69 290 GLU A O 1
ATOM 2272 N N . GLU A 1 291 ? 26.219 -33.656 1.077 1 50.62 291 GLU A N 1
ATOM 2273 C CA . GLU A 1 291 ? 25.047 -34.062 1.845 1 50.62 291 GLU A CA 1
ATOM 2274 C C . GLU A 1 291 ? 23.766 -33.844 1.048 1 50.62 291 GLU A C 1
ATOM 2276 O O . GLU A 1 291 ? 22.719 -34.438 1.359 1 50.62 291 GLU A O 1
ATOM 2281 N N . THR A 1 292 ? 23.875 -33.094 0.056 1 52.75 292 THR A N 1
ATOM 2282 C CA . THR A 1 292 ? 22.688 -32.656 -0.68 1 52.75 292 THR A CA 1
ATOM 2283 C C . THR A 1 292 ? 22.656 -33.281 -2.07 1 52.75 292 THR A C 1
ATOM 2285 O O . THR A 1 292 ? 21.984 -32.781 -2.971 1 52.75 292 THR A O 1
ATOM 2288 N N . ARG A 1 293 ? 23.453 -34.156 -2.35 1 55.03 293 ARG A N 1
ATOM 2289 C CA . ARG A 1 293 ? 23.516 -34.938 -3.586 1 55.03 293 ARG A CA 1
ATOM 2290 C C . ARG A 1 293 ? 22.141 -35.5 -3.959 1 55.03 293 ARG A C 1
ATOM 2292 O O . ARG A 1 293 ? 21.266 -35.625 -3.105 1 55.03 293 ARG A O 1
ATOM 2299 N N . PHE A 1 294 ? 22.031 -35.594 -5.344 1 56.31 294 PHE A N 1
ATOM 2300 C CA . PHE A 1 294 ? 20.812 -36.156 -5.914 1 56.31 294 PHE A CA 1
ATOM 2301 C C . PHE A 1 294 ? 20.391 -37.406 -5.168 1 56.31 294 PHE A C 1
ATOM 2303 O O . PHE A 1 294 ? 20.891 -38.5 -5.438 1 56.31 294 PHE A O 1
ATOM 2310 N N . SER A 1 295 ? 20.141 -37.125 -3.742 1 56.41 295 SER A N 1
ATOM 2311 C CA . SER A 1 295 ? 19.688 -38.281 -2.973 1 56.41 295 SER A CA 1
ATOM 2312 C C . SER A 1 295 ? 18.172 -38.469 -3.072 1 56.41 295 SER A C 1
ATOM 2314 O O . SER A 1 295 ? 17.438 -37.469 -3.006 1 56.41 295 SER A O 1
ATOM 2316 N N . PRO A 1 296 ? 17.781 -39.594 -3.457 1 53.72 296 PRO A N 1
ATOM 2317 C CA . PRO A 1 296 ? 16.359 -39.906 -3.549 1 53.72 296 PRO A CA 1
ATOM 2318 C C . PRO A 1 296 ? 15.57 -39.438 -2.328 1 53.72 296 PRO A C 1
ATOM 2320 O O . PRO A 1 296 ? 14.336 -39.344 -2.387 1 53.72 296 PRO A O 1
ATOM 2323 N N . SER A 1 297 ? 16.297 -39.406 -1.242 1 53.5 297 SER A N 1
ATOM 2324 C CA . SER A 1 297 ? 15.531 -39.25 -0.007 1 53.5 297 SER A CA 1
ATOM 2325 C C . SER A 1 297 ? 15.102 -37.812 0.188 1 53.5 297 SER A C 1
ATOM 2327 O O . SER A 1 297 ? 14.219 -37.531 1.002 1 53.5 297 SER A O 1
ATOM 2329 N N . ARG A 1 298 ? 15.867 -36.938 -0.344 1 53.72 298 ARG A N 1
ATOM 2330 C CA . ARG A 1 298 ? 15.531 -35.594 0.094 1 53.72 298 ARG A CA 1
ATOM 2331 C C . ARG A 1 298 ? 14.727 -34.875 -0.971 1 53.72 298 ARG A C 1
ATOM 2333 O O . ARG A 1 298 ? 15.172 -34.719 -2.109 1 53.72 298 ARG A O 1
ATOM 2340 N N . GLU A 1 299 ? 13.555 -34.844 -0.922 1 57.19 299 GLU A N 1
ATOM 2341 C CA . GLU A 1 299 ? 12.742 -33.906 -1.689 1 57.19 299 GLU A CA 1
ATOM 2342 C C . GLU A 1 299 ? 13.227 -32.469 -1.504 1 57.19 299 GLU A C 1
ATOM 2344 O O . GLU A 1 299 ? 13.25 -31.953 -0.384 1 57.19 299 GLU A O 1
ATOM 2349 N N . LEU A 1 300 ? 14.383 -32.156 -2.16 1 56.81 300 LEU A N 1
ATOM 2350 C CA . LEU A 1 300 ? 14.875 -30.781 -1.992 1 56.81 300 LEU A CA 1
ATOM 2351 C C . LEU A 1 300 ? 13.734 -29.781 -2.117 1 56.81 300 LEU A C 1
ATOM 2353 O O . LEU A 1 300 ? 13.867 -28.625 -1.703 1 56.81 300 LEU A O 1
ATOM 2357 N N . GLY A 1 301 ? 12.547 -30.203 -2.086 1 66.25 301 GLY A N 1
ATOM 2358 C CA . GLY A 1 301 ? 11.414 -29.312 -2.164 1 66.25 301 GLY A CA 1
ATOM 2359 C C . GLY A 1 301 ? 11.695 -28.062 -2.992 1 66.25 301 GLY A C 1
ATOM 2360 O O . GLY A 1 301 ? 12.43 -28.125 -3.975 1 66.25 301 GLY A O 1
ATOM 2361 N N . ASP A 1 302 ? 11.234 -26.844 -2.805 1 79.56 302 ASP A N 1
ATOM 2362 C CA . ASP A 1 302 ? 11.32 -25.562 -3.492 1 79.56 302 ASP A CA 1
ATOM 2363 C C . ASP A 1 302 ? 12.469 -24.719 -2.939 1 79.56 302 ASP A C 1
ATOM 2365 O O . ASP A 1 302 ? 12.547 -24.484 -1.733 1 79.56 302 ASP A O 1
ATOM 2369 N N . GLU A 1 303 ? 13.562 -24.422 -3.723 1 84.94 303 GLU A N 1
ATOM 2370 C CA . GLU A 1 303 ? 14.68 -23.562 -3.32 1 84.94 303 GLU A CA 1
ATOM 2371 C C . GLU A 1 303 ? 14.82 -22.359 -4.25 1 84.94 303 GLU A C 1
ATOM 2373 O O . GLU A 1 303 ? 14.469 -22.438 -5.43 1 84.94 303 GLU A O 1
ATOM 2378 N N . ARG A 1 304 ? 15.266 -21.359 -3.639 1 87.56 304 ARG A N 1
ATOM 2379 C CA . ARG A 1 304 ? 15.523 -20.141 -4.418 1 87.56 304 ARG A CA 1
ATOM 2380 C C . ARG A 1 304 ? 17.016 -20 -4.707 1 87.56 304 ARG A C 1
ATOM 2382 O O . ARG A 1 304 ? 17.859 -20.297 -3.852 1 87.56 304 ARG A O 1
ATOM 2389 N N . PHE A 1 305 ? 17.359 -19.641 -6 1 88 305 PHE A N 1
ATOM 2390 C CA . PHE A 1 305 ? 18.75 -19.391 -6.332 1 88 305 PHE A CA 1
ATOM 2391 C C . PHE A 1 305 ? 18.875 -18.219 -7.309 1 88 305 PHE A C 1
ATOM 2393 O O . PHE A 1 305 ? 17.859 -17.734 -7.836 1 88 305 PHE A O 1
ATOM 2400 N N . PHE A 1 306 ? 20.078 -17.734 -7.434 1 89.44 306 PHE A N 1
ATOM 2401 C CA . PHE A 1 306 ? 20.297 -16.562 -8.281 1 89.44 306 PHE A CA 1
ATOM 2402 C C . PHE A 1 306 ? 21.172 -16.922 -9.484 1 89.44 306 PHE A C 1
ATOM 2404 O O . PHE A 1 306 ? 22.109 -17.719 -9.359 1 89.44 306 PHE A O 1
ATOM 2411 N N . SER A 1 307 ? 20.719 -16.578 -10.586 1 89.06 307 SER A N 1
ATOM 2412 C CA . SER A 1 307 ? 21.5 -16.688 -11.812 1 89.06 307 SER A CA 1
ATOM 2413 C C . SER A 1 307 ? 21.5 -15.375 -12.594 1 89.06 307 SER A C 1
ATOM 2415 O O . SER A 1 307 ? 20.438 -14.836 -12.906 1 89.06 307 SER A O 1
ATOM 2417 N N . ALA A 1 308 ? 22.656 -14.859 -12.891 1 86.62 308 ALA A N 1
ATOM 2418 C CA . ALA A 1 308 ? 22.812 -13.609 -13.633 1 86.62 308 ALA A CA 1
ATOM 2419 C C . ALA A 1 308 ? 22.031 -12.477 -12.977 1 86.62 308 ALA A C 1
ATOM 2421 O O . ALA A 1 308 ? 21.359 -11.703 -13.664 1 86.62 308 ALA A O 1
ATOM 2422 N N . GLY A 1 309 ? 21.922 -12.414 -11.703 1 81.88 309 GLY A N 1
ATOM 2423 C CA . GLY A 1 309 ? 21.297 -11.32 -10.961 1 81.88 309 GLY A CA 1
ATOM 2424 C C . GLY A 1 309 ? 19.797 -11.445 -10.852 1 81.88 309 GLY A C 1
ATOM 2425 O O . GLY A 1 309 ? 19.125 -10.547 -10.328 1 81.88 309 GLY A O 1
ATOM 2426 N N . ARG A 1 310 ? 19.375 -12.562 -11.383 1 85.44 310 ARG A N 1
ATOM 2427 C CA . ARG A 1 310 ? 17.938 -12.758 -11.32 1 85.44 310 ARG A CA 1
ATOM 2428 C C . ARG A 1 310 ? 17.578 -13.93 -10.406 1 85.44 310 ARG A C 1
ATOM 2430 O O . ARG A 1 310 ? 18.344 -14.883 -10.297 1 85.44 310 ARG A O 1
ATOM 2437 N N . SER A 1 311 ? 16.438 -13.742 -9.773 1 88.81 311 SER A N 1
ATOM 2438 C CA . SER A 1 311 ? 16 -14.781 -8.852 1 88.81 311 SER A CA 1
ATOM 2439 C C . SER A 1 311 ? 15.219 -15.867 -9.57 1 88.81 311 SER A C 1
ATOM 2441 O O . SER A 1 311 ? 14.367 -15.578 -10.414 1 88.81 311 SER A O 1
ATOM 2443 N N . HIS A 1 312 ? 15.586 -17.188 -9.359 1 90.5 312 HIS A N 1
ATOM 2444 C CA . HIS A 1 312 ? 14.914 -18.359 -9.914 1 90.5 312 HIS A CA 1
ATOM 2445 C C . HIS A 1 312 ? 14.477 -19.312 -8.805 1 90.5 312 HIS A C 1
ATOM 2447 O O . HIS A 1 312 ? 15.07 -19.328 -7.723 1 90.5 312 HIS A O 1
ATOM 2453 N N . TYR A 1 313 ? 13.422 -20.031 -9.039 1 90.81 313 TYR A N 1
ATOM 2454 C CA . TYR A 1 313 ? 12.977 -21.062 -8.117 1 90.81 313 TYR A CA 1
ATOM 2455 C C . TYR A 1 313 ? 13.078 -22.453 -8.766 1 90.81 313 TYR A C 1
ATOM 2457 O O . TYR A 1 313 ? 12.766 -22.609 -9.945 1 90.81 313 TYR A O 1
ATOM 2465 N N . ILE A 1 314 ? 13.523 -23.391 -8.047 1 90.06 314 ILE A N 1
ATOM 2466 C CA . ILE A 1 314 ? 13.672 -24.734 -8.57 1 90.06 314 ILE A CA 1
ATOM 2467 C C . ILE A 1 314 ? 12.898 -25.719 -7.688 1 90.06 314 ILE A C 1
ATOM 2469 O O . ILE A 1 314 ? 12.859 -25.562 -6.465 1 90.06 314 ILE A O 1
ATOM 2473 N N . HIS A 1 315 ? 12.18 -26.609 -8.289 1 90.5 315 HIS A N 1
ATOM 2474 C CA . HIS A 1 315 ? 11.57 -27.766 -7.641 1 90.5 315 HIS A CA 1
ATOM 2475 C C . HIS A 1 315 ? 12.234 -29.062 -8.102 1 90.5 315 HIS A C 1
ATOM 2477 O O . HIS A 1 315 ? 12.336 -29.328 -9.297 1 90.5 315 HIS A O 1
ATOM 2483 N N . THR A 1 316 ? 12.727 -29.781 -7.172 1 88.62 316 THR A N 1
ATOM 2484 C CA . THR A 1 316 ? 13.344 -31.062 -7.5 1 88.62 316 THR A CA 1
ATOM 2485 C C . THR A 1 316 ? 12.594 -32.219 -6.84 1 88.62 316 THR A C 1
ATOM 2487 O O . THR A 1 316 ? 12.156 -32.094 -5.691 1 88.62 316 THR A O 1
ATOM 2490 N N . ALA A 1 317 ? 12.375 -33.281 -7.559 1 87.06 317 ALA A N 1
ATOM 2491 C CA . ALA A 1 317 ? 11.688 -34.438 -7.047 1 87.06 317 ALA A CA 1
ATOM 2492 C C . ALA A 1 317 ? 12.305 -35.719 -7.617 1 87.06 317 ALA A C 1
ATOM 2494 O O . ALA A 1 317 ? 12.688 -35.781 -8.789 1 87.06 317 ALA A O 1
ATOM 2495 N N . PRO A 1 318 ? 12.492 -36.688 -6.789 1 86.88 318 PRO A N 1
ATOM 2496 C CA . PRO A 1 318 ? 12.93 -37.969 -7.312 1 86.88 318 PRO A CA 1
ATOM 2497 C C . PRO A 1 318 ? 11.844 -38.688 -8.125 1 86.88 318 PRO A C 1
ATOM 2499 O O . PRO A 1 318 ? 10.656 -38.5 -7.867 1 86.88 318 PRO A O 1
ATOM 2502 N N . LEU A 1 319 ? 12.281 -39.344 -9.164 1 84.75 319 LEU A N 1
ATOM 2503 C CA . LEU A 1 319 ? 11.328 -40.188 -9.891 1 84.75 319 LEU A CA 1
ATOM 2504 C C . LEU A 1 319 ? 10.828 -41.312 -9.008 1 84.75 319 LEU A C 1
ATOM 2506 O O . LEU A 1 319 ? 11.625 -42.156 -8.555 1 84.75 319 LEU A O 1
ATOM 2510 N N . ARG A 1 320 ? 9.562 -41.219 -8.578 1 75.5 320 ARG A N 1
ATOM 2511 C CA . ARG A 1 320 ? 8.953 -42.219 -7.715 1 75.5 320 ARG A CA 1
ATOM 2512 C C . ARG A 1 320 ? 8.258 -43.281 -8.531 1 75.5 320 ARG A C 1
ATOM 2514 O O . ARG A 1 320 ? 7.062 -43.188 -8.812 1 75.5 320 ARG A O 1
ATOM 2521 N N . TYR A 1 321 ? 8.883 -44.062 -9.211 1 71.19 321 TYR A N 1
ATOM 2522 C CA . TYR A 1 321 ? 8.312 -45.156 -9.961 1 71.19 321 TYR A CA 1
ATOM 2523 C C . TYR A 1 321 ? 8.805 -46.5 -9.414 1 71.19 321 TYR A C 1
ATOM 2525 O O . TYR A 1 321 ? 10.008 -46.688 -9.188 1 71.19 321 TYR A O 1
ATOM 2533 N N . ARG A 1 322 ? 7.852 -47.312 -8.883 1 67.81 322 ARG A N 1
ATOM 2534 C CA . ARG A 1 322 ? 8.219 -48.625 -8.359 1 67.81 322 ARG A CA 1
ATOM 2535 C C . ARG A 1 322 ? 9.172 -49.344 -9.305 1 67.81 322 ARG A C 1
ATOM 2537 O O . ARG A 1 322 ? 8.867 -49.531 -10.484 1 67.81 322 ARG A O 1
ATOM 2544 N N . SER A 1 323 ? 10.445 -49.625 -8.859 1 70.25 323 SER A N 1
ATOM 2545 C CA . SER A 1 323 ? 11.516 -50.344 -9.547 1 70.25 323 SER A CA 1
ATOM 2546 C C . SER A 1 323 ? 12.078 -49.531 -10.703 1 70.25 323 SER A C 1
ATOM 2548 O O . SER A 1 323 ? 12.602 -50.062 -11.672 1 70.25 323 SER A O 1
ATOM 2550 N N . GLY A 1 324 ? 11.734 -48.25 -10.703 1 77.38 324 GLY A N 1
ATOM 2551 C CA . GLY A 1 324 ? 12.273 -47.375 -11.742 1 77.38 324 GLY A CA 1
ATOM 2552 C C . GLY A 1 324 ? 13.703 -46.938 -11.484 1 77.38 324 GLY A C 1
ATOM 2553 O O . GLY A 1 324 ? 14.289 -47.312 -10.461 1 77.38 324 GLY A O 1
ATOM 2554 N N . PRO A 1 325 ? 14.273 -46.281 -12.531 1 83.5 325 PRO A N 1
ATOM 2555 C CA . PRO A 1 325 ? 15.633 -45.781 -12.352 1 83.5 325 PRO A CA 1
ATOM 2556 C C . PRO A 1 325 ? 15.688 -44.625 -11.352 1 83.5 325 PRO A C 1
ATOM 2558 O O . PRO A 1 325 ? 14.664 -44 -11.062 1 83.5 325 PRO A O 1
ATOM 2561 N N . ASP A 1 326 ? 16.828 -44.438 -10.766 1 84.31 326 ASP A N 1
ATOM 2562 C CA . ASP A 1 326 ? 17.031 -43.375 -9.805 1 84.31 326 ASP A CA 1
ATOM 2563 C C . ASP A 1 326 ? 17.312 -42.031 -10.516 1 84.31 326 ASP A C 1
ATOM 2565 O O . ASP A 1 326 ? 18.484 -41.656 -10.672 1 84.31 326 ASP A O 1
ATOM 2569 N N . TRP A 1 327 ? 16.297 -41.469 -10.992 1 89.69 327 TRP A N 1
ATOM 2570 C CA . TRP A 1 327 ? 16.406 -40.188 -11.695 1 89.69 327 TRP A CA 1
ATOM 2571 C C . TRP A 1 327 ? 15.797 -39.062 -10.867 1 89.69 327 TRP A C 1
ATOM 2573 O O . TRP A 1 327 ? 15.031 -39.312 -9.938 1 89.69 327 TRP A O 1
ATOM 2583 N N . PHE A 1 328 ? 16.219 -37.844 -11.18 1 89.62 328 PHE A N 1
ATOM 2584 C CA . PHE A 1 328 ? 15.703 -36.656 -10.547 1 89.62 328 PHE A CA 1
ATOM 2585 C C . PHE A 1 328 ? 15.141 -35.688 -11.578 1 89.62 328 PHE A C 1
ATOM 2587 O O . PHE A 1 328 ? 15.734 -35.469 -12.641 1 89.62 328 PHE A O 1
ATOM 2594 N N . ILE A 1 329 ? 14.016 -35.219 -11.227 1 91.88 329 ILE A N 1
ATOM 2595 C CA . ILE A 1 329 ? 13.367 -34.219 -12.062 1 91.88 329 ILE A CA 1
ATOM 2596 C C . ILE A 1 329 ? 13.609 -32.812 -11.484 1 91.88 329 ILE A C 1
ATOM 2598 O O . ILE A 1 329 ? 13.445 -32.594 -10.273 1 91.88 329 ILE A O 1
ATOM 2602 N N . GLY A 1 330 ? 14.078 -31.906 -12.281 1 91.25 330 GLY A N 1
ATOM 2603 C CA . GLY A 1 330 ? 14.227 -30.516 -11.898 1 91.25 330 GLY A CA 1
ATOM 2604 C C . GLY A 1 330 ? 13.43 -29.562 -12.766 1 91.25 330 GLY A C 1
ATOM 2605 O O . GLY A 1 330 ? 13.445 -29.656 -13.992 1 91.25 330 GLY A O 1
ATOM 2606 N N . VAL A 1 331 ? 12.688 -28.719 -12.086 1 92.75 331 VAL A N 1
ATOM 2607 C CA . VAL A 1 331 ? 11.914 -27.688 -12.773 1 92.75 331 VAL A CA 1
ATOM 2608 C C . VAL A 1 331 ? 12.305 -26.312 -12.242 1 92.75 331 VAL A C 1
ATOM 2610 O O . VAL A 1 331 ? 12.227 -26.047 -11.039 1 92.75 331 VAL A O 1
ATOM 2613 N N . VAL A 1 332 ? 12.734 -25.406 -13.125 1 92.31 332 VAL A N 1
ATOM 2614 C CA . VAL A 1 332 ? 13.18 -24.062 -12.758 1 92.31 332 VAL A CA 1
ATOM 2615 C C . VAL A 1 332 ? 12.273 -23.031 -13.414 1 92.31 332 VAL A C 1
ATOM 2617 O O . VAL A 1 332 ? 12.031 -23.078 -14.617 1 92.31 332 VAL A O 1
ATOM 2620 N N . ILE A 1 333 ? 11.797 -22.125 -12.672 1 89.62 333 ILE A N 1
ATOM 2621 C CA . ILE A 1 333 ? 10.992 -21.016 -13.18 1 89.62 333 ILE A CA 1
ATOM 2622 C C . ILE A 1 333 ? 11.547 -19.688 -12.648 1 89.62 333 ILE A C 1
ATOM 2624 O O . ILE A 1 333 ? 11.703 -19.516 -11.445 1 89.62 333 ILE A O 1
ATOM 2628 N N . PRO A 1 334 ? 11.82 -18.766 -13.555 1 89.56 334 PRO A N 1
ATOM 2629 C CA . PRO A 1 334 ? 12.266 -17.453 -13.094 1 89.56 334 PRO A CA 1
ATOM 2630 C C . PRO A 1 334 ? 11.172 -16.688 -12.352 1 89.56 334 PRO A C 1
ATOM 2632 O O . PRO A 1 334 ? 10 -16.75 -12.734 1 89.56 334 PRO A O 1
ATOM 2635 N N . GLU A 1 335 ? 11.555 -16.047 -11.398 1 85.75 335 GLU A N 1
ATOM 2636 C CA . GLU A 1 335 ? 10.609 -15.242 -10.625 1 85.75 335 GLU A CA 1
ATOM 2637 C C . GLU A 1 335 ? 9.961 -14.172 -11.5 1 85.75 335 GLU A C 1
ATOM 2639 O O . GLU A 1 335 ? 8.797 -13.82 -11.289 1 85.75 335 GLU A O 1
ATOM 2644 N N . ALA A 1 336 ? 10.703 -13.672 -12.484 1 82.12 336 ALA A N 1
ATOM 2645 C CA . ALA A 1 336 ? 10.25 -12.578 -13.352 1 82.12 336 ALA A CA 1
ATOM 2646 C C . ALA A 1 336 ? 9.062 -13.008 -14.203 1 82.12 336 ALA A C 1
ATOM 2648 O O . ALA A 1 336 ? 8.297 -12.172 -14.688 1 82.12 336 ALA A O 1
ATOM 2649 N N . ASP A 1 337 ? 8.898 -14.312 -14.383 1 80.56 337 ASP A N 1
ATOM 2650 C CA . ASP A 1 337 ? 7.801 -14.82 -15.203 1 80.56 337 ASP A CA 1
ATOM 2651 C C . ASP A 1 337 ? 6.449 -14.43 -14.609 1 80.56 337 ASP A C 1
ATOM 2653 O O . ASP A 1 337 ? 5.48 -14.227 -15.336 1 80.56 337 ASP A O 1
ATOM 2657 N N . PHE A 1 338 ? 6.477 -14.266 -13.273 1 74.88 338 PHE A N 1
ATOM 2658 C CA . PHE A 1 338 ? 5.172 -14.047 -12.664 1 74.88 338 PHE A CA 1
ATOM 2659 C C . PHE A 1 338 ? 5.148 -12.719 -11.914 1 74.88 338 PHE A C 1
ATOM 2661 O O . PHE A 1 338 ? 4.074 -12.156 -11.664 1 74.88 338 PHE A O 1
ATOM 2668 N N . MET A 1 339 ? 6.355 -12.281 -11.547 1 72.75 339 MET A N 1
ATOM 2669 C CA . MET A 1 339 ? 6.434 -11.016 -10.828 1 72.75 339 MET A CA 1
ATOM 2670 C C . MET A 1 339 ? 6.609 -9.852 -11.797 1 72.75 339 MET A C 1
ATOM 2672 O O . MET A 1 339 ? 6.594 -8.688 -11.391 1 72.75 339 MET A O 1
ATOM 2676 N N . GLY A 1 340 ? 6.82 -10.242 -13.062 1 66.88 340 GLY A N 1
ATOM 2677 C CA . GLY A 1 340 ? 7.16 -9.219 -14.031 1 66.88 340 GLY A CA 1
ATOM 2678 C C . GLY A 1 340 ? 6.168 -8.062 -14.055 1 66.88 340 GLY A C 1
ATOM 2679 O O . GLY A 1 340 ? 6.562 -6.898 -14.008 1 66.88 340 GLY A O 1
ATOM 2680 N N . ARG A 1 341 ? 4.91 -8.344 -14.008 1 65.44 341 ARG A N 1
ATOM 2681 C CA . ARG A 1 341 ? 3.914 -7.277 -14.086 1 65.44 341 ARG A CA 1
ATOM 2682 C C . ARG A 1 341 ? 3.881 -6.465 -12.797 1 65.44 341 ARG A C 1
ATOM 2684 O O . ARG A 1 341 ? 3.664 -5.25 -12.828 1 65.44 341 ARG A O 1
ATOM 2691 N N . ILE A 1 342 ? 4.09 -7.242 -11.695 1 67 342 ILE A N 1
ATOM 2692 C CA . ILE A 1 342 ? 4.125 -6.52 -10.43 1 67 342 ILE A CA 1
ATOM 2693 C C . ILE A 1 342 ? 5.277 -5.52 -10.438 1 67 342 ILE A C 1
ATOM 2695 O O . ILE A 1 342 ? 5.117 -4.371 -10.016 1 67 342 ILE A O 1
ATOM 2699 N N . GLU A 1 343 ? 6.32 -5.93 -11.07 1 68.31 343 GLU A N 1
ATOM 2700 C CA . GLU A 1 343 ? 7.488 -5.059 -11.117 1 68.31 343 GLU A CA 1
ATOM 2701 C C . GLU A 1 343 ? 7.305 -3.945 -12.148 1 68.31 343 GLU A C 1
ATOM 2703 O O . GLU A 1 343 ? 7.758 -2.818 -11.938 1 68.31 343 GLU A O 1
ATOM 2708 N N . GLN A 1 344 ? 6.551 -4.23 -13.164 1 66.25 344 GLN A N 1
ATOM 2709 C CA . GLN A 1 344 ? 6.281 -3.211 -14.172 1 66.25 344 GLN A CA 1
ATOM 2710 C C . GLN A 1 344 ? 5.352 -2.131 -13.633 1 66.25 344 GLN A C 1
ATOM 2712 O O . GLN A 1 344 ? 5.5 -0.952 -13.961 1 66.25 344 GLN A O 1
ATOM 2717 N N . ASN A 1 345 ? 4.445 -2.586 -12.805 1 67 345 ASN A N 1
ATOM 2718 C CA . ASN A 1 345 ? 3.51 -1.615 -12.25 1 67 345 ASN A CA 1
ATOM 2719 C C . ASN A 1 345 ? 4.156 -0.789 -11.141 1 67 345 ASN A C 1
ATOM 2721 O O . ASN A 1 345 ? 3.533 0.13 -10.602 1 67 345 ASN A O 1
ATOM 2725 N N . ASN A 1 346 ? 5.398 -1.088 -10.875 1 71.88 346 ASN A N 1
ATOM 2726 C CA . ASN A 1 346 ? 6.145 -0.348 -9.867 1 71.88 346 ASN A CA 1
ATOM 2727 C C . ASN A 1 346 ? 6.348 1.109 -10.273 1 71.88 346 ASN A C 1
ATOM 2729 O O . ASN A 1 346 ? 6.305 2.006 -9.43 1 71.88 346 ASN A O 1
ATOM 2733 N N . ARG A 1 347 ? 6.402 1.362 -11.578 1 73.69 347 ARG A N 1
ATOM 2734 C CA . ARG A 1 347 ? 6.539 2.736 -12.047 1 73.69 347 ARG A CA 1
ATOM 2735 C C . ARG A 1 347 ? 5.273 3.539 -11.773 1 73.69 347 ARG A C 1
ATOM 2737 O O . ARG A 1 347 ? 5.344 4.684 -11.32 1 73.69 347 ARG A O 1
ATOM 2744 N N . LEU A 1 348 ? 4.18 2.883 -12.016 1 72.25 348 LEU A N 1
ATOM 2745 C CA . LEU A 1 348 ? 2.912 3.555 -11.758 1 72.25 348 LEU A CA 1
ATOM 2746 C C . LEU A 1 348 ? 2.744 3.842 -10.273 1 72.25 348 LEU A C 1
ATOM 2748 O O . LEU A 1 348 ? 2.289 4.922 -9.891 1 72.25 348 LEU A O 1
ATOM 2752 N N . LEU A 1 349 ? 3.17 2.916 -9.492 1 72.25 349 LEU A N 1
ATOM 2753 C CA . LEU A 1 349 ? 3.105 3.098 -8.047 1 72.25 349 LEU A CA 1
ATOM 2754 C C . LEU A 1 349 ? 3.99 4.262 -7.605 1 72.25 349 LEU A C 1
ATOM 2756 O O . LEU A 1 349 ? 3.592 5.059 -6.754 1 72.25 349 LEU A O 1
ATOM 2760 N N . LEU A 1 350 ? 5.121 4.469 -8.242 1 76.75 350 LEU A N 1
ATOM 2761 C CA . LEU A 1 350 ? 6.043 5.547 -7.902 1 76.75 350 LEU A CA 1
ATOM 2762 C C . LEU A 1 350 ? 5.453 6.902 -8.289 1 76.75 350 LEU A C 1
ATOM 2764 O O . LEU A 1 350 ? 5.547 7.863 -7.52 1 76.75 350 LEU A O 1
ATOM 2768 N N . VAL A 1 351 ? 4.801 6.957 -9.414 1 80.25 351 VAL A N 1
ATOM 2769 C CA . VAL A 1 351 ? 4.176 8.195 -9.883 1 80.25 351 VAL A CA 1
ATOM 2770 C C . VAL A 1 351 ? 3.043 8.586 -8.938 1 80.25 351 VAL A C 1
ATOM 2772 O O . VAL A 1 351 ? 2.904 9.758 -8.578 1 80.25 351 VAL A O 1
ATOM 2775 N N . ILE A 1 352 ? 2.32 7.602 -8.492 1 74.62 352 ILE A N 1
ATOM 2776 C CA . ILE A 1 352 ? 1.198 7.863 -7.602 1 74.62 352 ILE A CA 1
ATOM 2777 C C . ILE A 1 352 ? 1.719 8.344 -6.25 1 74.62 352 ILE A C 1
ATOM 2779 O O . ILE A 1 352 ? 1.19 9.297 -5.68 1 74.62 352 ILE A O 1
ATOM 2783 N N . ILE A 1 353 ? 2.795 7.75 -5.781 1 77.12 353 ILE A N 1
ATOM 2784 C CA . ILE A 1 353 ? 3.41 8.148 -4.523 1 77.12 353 ILE A CA 1
ATOM 2785 C C . ILE A 1 353 ? 3.885 9.594 -4.617 1 77.12 353 ILE A C 1
ATOM 2787 O O . ILE A 1 353 ? 3.615 10.406 -3.725 1 77.12 353 ILE A O 1
ATOM 2791 N N . LEU A 1 354 ? 4.477 10.008 -5.711 1 82.81 354 LEU A N 1
ATOM 2792 C CA . LEU A 1 354 ? 4.977 11.359 -5.914 1 82.81 354 LEU A CA 1
ATOM 2793 C C . LEU A 1 354 ? 3.826 12.359 -6.008 1 82.81 354 LEU A C 1
ATOM 2795 O O . LEU A 1 354 ? 3.906 13.461 -5.461 1 82.81 354 LEU A O 1
ATOM 2799 N N . GLY A 1 355 ? 2.762 11.914 -6.648 1 83.25 355 GLY A N 1
ATOM 2800 C CA . GLY A 1 355 ? 1.572 12.742 -6.734 1 83.25 355 GLY A CA 1
ATOM 2801 C C . GLY A 1 355 ? 0.939 13.016 -5.383 1 83.25 355 GLY A C 1
ATOM 2802 O O . GLY A 1 355 ? 0.576 14.156 -5.078 1 83.25 355 GLY A O 1
ATOM 2803 N N . VAL A 1 356 ? 0.883 11.977 -4.555 1 79.5 356 VAL A N 1
ATOM 2804 C CA . VAL A 1 356 ? 0.302 12.117 -3.223 1 79.5 356 VAL A CA 1
ATOM 2805 C C . VAL A 1 356 ? 1.189 13.016 -2.363 1 79.5 356 VAL A C 1
ATOM 2807 O O . VAL A 1 356 ? 0.69 13.867 -1.622 1 79.5 356 VAL A O 1
ATOM 2810 N N . LEU A 1 357 ? 2.482 12.898 -2.506 1 82.38 357 LEU A N 1
ATOM 2811 C CA . LEU A 1 357 ? 3.412 13.734 -1.755 1 82.38 357 LEU A CA 1
ATOM 2812 C C . LEU A 1 357 ? 3.299 15.195 -2.18 1 82.38 357 LEU A C 1
ATOM 2814 O O . LEU A 1 357 ? 3.346 16.094 -1.341 1 82.38 357 LEU A O 1
ATOM 2818 N N . PHE A 1 358 ? 3.127 15.43 -3.414 1 86.06 358 PHE A N 1
ATOM 2819 C CA . PHE A 1 358 ? 2.941 16.781 -3.93 1 86.06 358 PHE A CA 1
ATOM 2820 C C . PHE A 1 358 ? 1.653 17.391 -3.393 1 86.06 358 PHE A C 1
ATOM 2822 O O . PHE A 1 358 ? 1.638 18.547 -2.98 1 86.06 358 PHE A O 1
ATOM 2829 N N . LEU A 1 359 ? 0.639 16.641 -3.398 1 81.81 359 LEU A N 1
ATOM 2830 C CA . LEU A 1 359 ? -0.645 17.109 -2.893 1 81.81 359 LEU A CA 1
ATOM 2831 C C . LEU A 1 359 ? -0.558 17.422 -1.404 1 81.81 359 LEU A C 1
ATOM 2833 O O . LEU A 1 359 ? -1.134 18.422 -0.944 1 81.81 359 LEU A O 1
ATOM 2837 N N . CYS A 1 360 ? 0.186 16.594 -0.686 1 80.69 360 CYS A N 1
ATOM 2838 C CA . CYS A 1 360 ? 0.395 16.812 0.74 1 80.69 360 CYS A CA 1
ATOM 2839 C C . CYS A 1 360 ? 1.172 18.109 0.981 1 80.69 360 CYS A C 1
ATOM 2841 O O . CYS A 1 360 ? 0.816 18.891 1.857 1 80.69 360 CYS A O 1
ATOM 2843 N N . ALA A 1 361 ? 2.135 18.328 0.18 1 82.06 361 ALA A N 1
ATOM 2844 C CA . ALA A 1 361 ? 2.93 19.547 0.281 1 82.06 361 ALA A CA 1
ATOM 2845 C C . ALA A 1 361 ? 2.09 20.781 -0.037 1 82.06 361 ALA A C 1
ATOM 2847 O O . ALA A 1 361 ? 2.17 21.797 0.662 1 82.06 361 ALA A O 1
ATOM 2848 N N . ALA A 1 362 ? 1.296 20.688 -1.021 1 85.81 362 ALA A N 1
ATOM 2849 C CA . ALA A 1 362 ? 0.421 21.781 -1.421 1 85.81 362 ALA A CA 1
ATOM 2850 C C . ALA A 1 362 ? -0.585 22.109 -0.321 1 85.81 362 ALA A C 1
ATOM 2852 O O . ALA A 1 362 ? -0.828 23.281 -0.02 1 85.81 362 ALA A O 1
ATOM 2853 N N . LEU A 1 363 ? -1.087 21.094 0.325 1 82.81 363 LEU A N 1
ATOM 2854 C CA . LEU A 1 363 ? -2.031 21.297 1.418 1 82.81 363 LEU A CA 1
ATOM 2855 C C . LEU A 1 363 ? -1.34 21.922 2.627 1 82.81 363 LEU A C 1
ATOM 2857 O O . LEU A 1 363 ? -1.927 22.75 3.324 1 82.81 363 LEU A O 1
ATOM 2861 N N . GLY A 1 364 ? -0.164 21.438 2.824 1 81.88 364 GLY A N 1
ATOM 2862 C CA . GLY A 1 364 ? 0.621 22.031 3.895 1 81.88 364 GLY A CA 1
ATOM 2863 C C . GLY A 1 364 ? 0.858 23.516 3.701 1 81.88 364 GLY A C 1
ATOM 2864 O O . GLY A 1 364 ? 0.663 24.297 4.629 1 81.88 364 GLY A O 1
ATOM 2865 N N . VAL A 1 365 ? 1.141 23.922 2.516 1 84.38 365 VAL A N 1
ATOM 2866 C CA . VAL A 1 365 ? 1.395 25.312 2.199 1 84.38 365 VAL A CA 1
ATOM 2867 C C . VAL A 1 365 ? 0.093 26.109 2.295 1 84.38 365 VAL A C 1
ATOM 2869 O O . VAL A 1 365 ? 0.08 27.234 2.807 1 84.38 365 VAL A O 1
ATOM 2872 N N . PHE A 1 366 ? -0.928 25.469 1.869 1 87.56 366 PHE A N 1
ATOM 2873 C CA . PHE A 1 366 ? -2.238 26.109 1.913 1 87.56 366 PHE A CA 1
ATOM 2874 C C . PHE A 1 366 ? -2.67 26.375 3.354 1 87.56 366 PHE A C 1
ATOM 2876 O O . PHE A 1 366 ? -3.117 27.469 3.688 1 87.56 366 PHE A O 1
ATOM 2883 N N . THR A 1 367 ? -2.525 25.438 4.164 1 83.62 367 THR A N 1
ATOM 2884 C CA . THR A 1 367 ? -2.869 25.578 5.574 1 83.62 367 THR A CA 1
ATOM 2885 C C . THR A 1 367 ? -1.972 26.609 6.25 1 83.62 367 THR A C 1
ATOM 2887 O O . THR A 1 367 ? -2.441 27.406 7.062 1 83.62 367 THR A O 1
ATOM 2890 N N . ALA A 1 368 ? -0.762 26.625 5.922 1 85.69 368 ALA A N 1
ATOM 2891 C CA . ALA A 1 368 ? 0.188 27.594 6.484 1 85.69 368 ALA A CA 1
ATOM 2892 C C . ALA A 1 368 ? -0.194 29.016 6.125 1 85.69 368 ALA A C 1
ATOM 2894 O O . ALA A 1 368 ? -0.136 29.922 6.969 1 85.69 368 ALA A O 1
ATOM 2895 N N . ARG A 1 369 ? -0.63 29.25 4.938 1 86.12 369 ARG A N 1
ATOM 2896 C CA . ARG A 1 369 ? -0.997 30.594 4.484 1 86.12 369 ARG A CA 1
ATOM 2897 C C . ARG A 1 369 ? -2.24 31.094 5.211 1 86.12 369 ARG A C 1
ATOM 2899 O O . ARG A 1 369 ? -2.35 32.281 5.52 1 86.12 369 ARG A O 1
ATOM 2906 N N . ARG A 1 370 ? -3.076 30.203 5.438 1 84.88 370 ARG A N 1
ATOM 2907 C CA . ARG A 1 370 ? -4.305 30.547 6.145 1 84.88 370 ARG A CA 1
ATOM 2908 C C . ARG A 1 370 ? -4.004 30.984 7.578 1 84.88 370 ARG A C 1
ATOM 2910 O O . ARG A 1 370 ? -4.719 31.812 8.141 1 84.88 370 ARG A O 1
ATOM 2917 N N . ILE A 1 371 ? -2.934 30.453 8.109 1 86.25 371 ILE A N 1
ATOM 2918 C CA . ILE A 1 371 ? -2.555 30.75 9.484 1 86.25 371 ILE A CA 1
ATOM 2919 C C . ILE A 1 371 ? -1.629 31.969 9.516 1 86.25 371 ILE A C 1
ATOM 2921 O O . ILE A 1 371 ? -1.796 32.875 10.344 1 86.25 371 ILE A O 1
ATOM 2925 N N . THR A 1 372 ? -0.713 32.062 8.602 1 87.25 372 THR A N 1
ATOM 2926 C CA . THR A 1 372 ? 0.329 33.094 8.625 1 87.25 372 THR A CA 1
ATOM 2927 C C . THR A 1 372 ? -0.22 34.438 8.156 1 87.25 372 THR A C 1
ATOM 2929 O O . THR A 1 372 ? 0.26 35.5 8.578 1 87.25 372 THR A O 1
ATOM 2932 N N . GLY A 1 373 ? -1.198 34.438 7.328 1 87.81 373 GLY A N 1
ATOM 2933 C CA . GLY A 1 373 ? -1.754 35.688 6.828 1 87.81 373 GLY A CA 1
ATOM 2934 C C . GLY A 1 373 ? -2.186 36.625 7.934 1 87.81 373 GLY A C 1
ATOM 2935 O O . GLY A 1 373 ? -1.605 37.719 8.102 1 87.81 373 GLY A O 1
ATOM 2936 N N . PRO A 1 374 ? -3.146 36.156 8.625 1 88.88 374 PRO A N 1
ATOM 2937 C CA . PRO A 1 374 ? -3.623 37 9.727 1 88.88 374 PRO A CA 1
ATOM 2938 C C . PRO A 1 374 ? -2.533 37.312 10.75 1 88.88 374 PRO A C 1
ATOM 2940 O O . PRO A 1 374 ? -2.5 38.406 11.312 1 88.88 374 PRO A O 1
ATOM 2943 N N . ILE A 1 375 ? -1.626 36.438 11.016 1 90 375 ILE A N 1
ATOM 2944 C CA . ILE A 1 375 ? -0.555 36.625 11.992 1 90 375 ILE A CA 1
ATOM 2945 C C . ILE A 1 375 ? 0.381 37.75 11.531 1 90 375 ILE A C 1
ATOM 2947 O O . ILE A 1 375 ? 0.824 38.562 12.344 1 90 375 ILE A O 1
ATOM 2951 N N . TRP A 1 376 ? 0.599 37.75 10.25 1 90.75 376 TRP A N 1
ATOM 2952 C CA . TRP A 1 376 ? 1.439 38.812 9.711 1 90.75 376 TRP A CA 1
ATOM 2953 C C . TRP A 1 376 ? 0.764 40.156 9.859 1 90.75 376 TRP A C 1
ATOM 2955 O O . TRP A 1 376 ? 1.416 41.156 10.195 1 90.75 376 TRP A O 1
ATOM 2965 N N . ALA A 1 377 ? -0.484 40.219 9.602 1 92.31 377 ALA A N 1
ATOM 2966 C CA . ALA A 1 377 ? -1.234 41.469 9.758 1 92.31 377 ALA A CA 1
ATOM 2967 C C . ALA A 1 377 ? -1.176 41.969 11.203 1 92.31 377 ALA A C 1
ATOM 2969 O O . ALA A 1 377 ? -1.03 43.188 11.445 1 92.31 377 ALA A O 1
ATOM 2970 N N . LEU A 1 378 ? -1.262 41.125 12.117 1 93.31 378 LEU A N 1
ATOM 2971 C CA . LEU A 1 378 ? -1.206 41.469 13.531 1 93.31 378 LEU A CA 1
ATOM 2972 C C . LEU A 1 378 ? 0.179 42 13.914 1 93.31 378 LEU A C 1
ATOM 2974 O O . LEU A 1 378 ? 0.303 42.938 14.68 1 93.31 378 LEU A O 1
ATOM 2978 N N . THR A 1 379 ? 1.188 41.312 13.32 1 92.88 379 THR A N 1
ATOM 2979 C CA . THR A 1 379 ? 2.562 41.719 13.594 1 92.88 379 THR A CA 1
ATOM 2980 C C . THR A 1 379 ? 2.816 43.125 13.094 1 92.88 379 THR A C 1
ATOM 2982 O O . THR A 1 379 ? 3.41 43.938 13.797 1 92.88 379 THR A O 1
ATOM 2985 N N . VAL A 1 380 ? 2.352 43.406 11.938 1 92.44 380 VAL A N 1
ATOM 2986 C CA . VAL A 1 380 ? 2.521 44.719 11.344 1 92.44 380 VAL A CA 1
ATOM 2987 C C . VAL A 1 380 ? 1.747 45.75 12.156 1 92.44 380 VAL A C 1
ATOM 2989 O O . VAL A 1 380 ? 2.268 46.844 12.453 1 92.44 380 VAL A O 1
ATOM 2992 N N . ALA A 1 381 ? 0.545 45.438 12.516 1 93 381 ALA A N 1
ATOM 2993 C CA . ALA A 1 381 ? -0.29 46.344 13.305 1 93 381 ALA A CA 1
ATOM 2994 C C . ALA A 1 381 ? 0.344 46.625 14.656 1 93 381 ALA A C 1
ATOM 2996 O O . ALA A 1 381 ? 0.334 47.781 15.117 1 93 381 ALA A O 1
ATOM 2997 N N . ALA A 1 382 ? 0.85 45.656 15.289 1 92.5 382 ALA A N 1
ATOM 2998 C CA . ALA A 1 382 ? 1.533 45.844 16.562 1 92.5 382 ALA A CA 1
ATOM 2999 C C . ALA A 1 382 ? 2.719 46.781 16.422 1 92.5 382 ALA A C 1
ATOM 3001 O O . ALA A 1 382 ? 2.951 47.625 17.281 1 92.5 382 ALA A O 1
ATOM 3002 N N . GLY A 1 383 ? 3.416 46.594 15.328 1 90.31 383 GLY A N 1
ATOM 3003 C CA . GLY A 1 383 ? 4.531 47.5 15.055 1 90.31 383 GLY A CA 1
ATOM 3004 C C . GLY A 1 383 ? 4.109 48.938 14.867 1 90.31 383 GLY A C 1
ATOM 3005 O O . GLY A 1 383 ? 4.766 49.844 15.367 1 90.31 383 GLY A O 1
ATOM 3006 N N . GLU A 1 384 ? 3.016 49.094 14.18 1 91 384 GLU A N 1
ATOM 3007 C CA . GLU A 1 384 ? 2.473 50.438 13.961 1 91 384 GLU A CA 1
ATOM 3008 C C . GLU A 1 384 ? 2.059 51.094 15.273 1 91 384 GLU A C 1
ATOM 3010 O O . GLU A 1 384 ? 2.379 52.25 15.523 1 91 384 GLU A O 1
ATOM 3015 N N . ILE A 1 385 ? 1.447 50.375 16.094 1 89.44 385 ILE A N 1
ATOM 3016 C CA . ILE A 1 385 ? 1.012 50.875 17.391 1 89.44 385 ILE A CA 1
ATOM 3017 C C . ILE A 1 385 ? 2.229 51.219 18.25 1 89.44 385 ILE A C 1
ATOM 3019 O O . ILE A 1 385 ? 2.248 52.25 18.938 1 89.44 385 ILE A O 1
ATOM 3023 N N . ALA A 1 386 ? 3.23 50.375 18.109 1 87.25 386 ALA A N 1
ATOM 3024 C CA . ALA A 1 386 ? 4.461 50.625 18.859 1 87.25 386 ALA A CA 1
ATOM 3025 C C . ALA A 1 386 ? 5.125 51.906 18.422 1 87.25 386 ALA A C 1
ATOM 3027 O O . ALA A 1 386 ? 5.77 52.594 19.234 1 87.25 386 ALA A O 1
ATOM 3028 N N . SER A 1 387 ? 4.961 52.25 17.172 1 85.81 387 SER A N 1
ATOM 3029 C CA . SER A 1 387 ? 5.586 53.438 16.625 1 85.81 387 SER A CA 1
ATOM 3030 C C . SER A 1 387 ? 4.719 54.688 16.875 1 85.81 387 SER A C 1
ATOM 3032 O O . SER A 1 387 ? 5.074 55.781 16.453 1 85.81 387 SER A O 1
ATOM 3034 N N . GLY A 1 388 ? 3.617 54.438 17.391 1 79.69 388 GLY A N 1
ATOM 3035 C CA . GLY A 1 388 ? 2.77 55.562 17.766 1 79.69 388 GLY A CA 1
ATOM 3036 C C . GLY A 1 388 ? 1.694 55.844 16.734 1 79.69 388 GLY A C 1
ATOM 3037 O O . GLY A 1 388 ? 0.974 56.844 16.844 1 79.69 388 GLY A O 1
ATOM 3038 N N . GLU A 1 389 ? 1.616 55.094 15.82 1 81.12 389 GLU A N 1
ATOM 3039 C CA . GLU A 1 389 ? 0.611 55.281 14.773 1 81.12 389 GLU A CA 1
ATOM 3040 C C . GLU A 1 389 ? -0.679 54.531 15.125 1 81.12 389 GLU A C 1
ATOM 3042 O O . GLU A 1 389 ? -0.679 53.656 15.984 1 81.12 389 GLU A O 1
ATOM 3047 N N . ARG A 1 390 ? -1.718 55.156 14.57 1 82.19 390 ARG A N 1
ATOM 3048 C CA . ARG A 1 390 ? -2.975 54.438 14.727 1 82.19 390 ARG A CA 1
ATOM 3049 C C . ARG A 1 390 ? -3.033 53.219 13.797 1 82.19 390 ARG A C 1
ATOM 3051 O O . ARG A 1 390 ? -2.824 53.344 12.586 1 82.19 390 ARG A O 1
ATOM 3058 N N . ALA A 1 391 ? -3.215 52.031 14.43 1 83 391 ALA A N 1
ATOM 3059 C CA . ALA A 1 391 ? -3.279 50.844 13.609 1 83 391 ALA A CA 1
ATOM 3060 C C . ALA A 1 391 ? -4.664 50.656 12.984 1 83 391 ALA A C 1
ATOM 3062 O O . ALA A 1 391 ? -5.676 51 13.609 1 83 391 ALA A O 1
ATOM 3063 N N . GLU A 1 392 ? -4.594 50.25 11.703 1 86.06 392 GLU A N 1
ATOM 3064 C CA . GLU A 1 392 ? -5.84 49.906 11.023 1 86.06 392 GLU A CA 1
ATOM 3065 C C . GLU A 1 392 ? -6.473 48.656 11.617 1 86.06 392 GLU A C 1
ATOM 3067 O O . GLU A 1 392 ? -5.77 47.75 12.07 1 86.06 392 GLU A O 1
ATOM 3072 N N . GLU A 1 393 ? -7.738 48.688 11.656 1 90 393 GLU A N 1
ATOM 3073 C CA . GLU A 1 393 ? -8.453 47.5 12.141 1 90 393 GLU A CA 1
ATOM 3074 C C . GLU A 1 393 ? -8.227 46.312 11.227 1 90 393 GLU A C 1
ATOM 3076 O O . GLU A 1 393 ? -8.305 46.438 10 1 90 393 GLU A O 1
ATOM 3081 N N . ILE A 1 394 ? -7.848 45.156 11.789 1 91.06 394 ILE A N 1
ATOM 3082 C CA . ILE A 1 394 ? -7.617 43.906 11.039 1 91.06 394 ILE A CA 1
ATOM 3083 C C . ILE A 1 394 ? -8.93 43.156 10.867 1 91.06 394 ILE A C 1
ATOM 3085 O O . ILE A 1 394 ? -9.672 42.969 11.828 1 91.06 394 ILE A O 1
ATOM 3089 N N . PRO A 1 395 ? -9.227 42.781 9.594 1 89.81 395 PRO A N 1
ATOM 3090 C CA . PRO A 1 395 ? -10.469 42.031 9.367 1 89.81 395 PRO A CA 1
ATOM 3091 C C . PRO A 1 395 ? -10.523 40.719 10.164 1 89.81 395 PRO A C 1
ATOM 3093 O O . PRO A 1 395 ? -9.523 40 10.227 1 89.81 395 PRO A O 1
ATOM 3096 N N . GLU A 1 396 ? -11.625 40.5 10.828 1 88.69 396 GLU A N 1
ATOM 3097 C CA . GLU A 1 396 ? -11.844 39.281 11.633 1 88.69 396 GLU A CA 1
ATOM 3098 C C . GLU A 1 396 ? -12.469 38.188 10.797 1 88.69 396 GLU A C 1
ATOM 3100 O O . GLU A 1 396 ? -13.445 37.531 11.219 1 88.69 396 GLU A O 1
ATOM 3105 N N . ASP A 1 397 ? -11.938 37.844 9.672 1 85.5 397 ASP A N 1
ATOM 3106 C CA . ASP A 1 397 ? -12.555 36.906 8.742 1 85.5 397 ASP A CA 1
ATOM 3107 C C . ASP A 1 397 ? -11.82 35.562 8.75 1 85.5 397 ASP A C 1
ATOM 3109 O O . ASP A 1 397 ? -12.078 34.688 7.902 1 85.5 397 ASP A O 1
ATOM 3113 N N . SER A 1 398 ? -11.047 35.375 9.695 1 87.25 398 SER A N 1
ATOM 3114 C CA . SER A 1 398 ? -10.32 34.125 9.719 1 87.25 398 SER A CA 1
ATOM 3115 C C . SER A 1 398 ? -11.242 32.969 10.086 1 87.25 398 SER A C 1
ATOM 3117 O O . SER A 1 398 ? -12.062 33.062 11 1 87.25 398 SER A O 1
ATOM 3119 N N . PRO A 1 399 ? -11.211 31.891 9.32 1 83.94 399 PRO A N 1
ATOM 3120 C CA . PRO A 1 399 ? -12.047 30.719 9.625 1 83.94 399 PRO A CA 1
ATOM 3121 C C . PRO A 1 399 ? -11.57 29.969 10.859 1 83.94 399 PRO A C 1
ATOM 3123 O O . PRO A 1 399 ? -12.297 29.109 11.383 1 83.94 399 PRO A O 1
ATOM 3126 N N . LEU A 1 400 ? -10.406 30.25 11.398 1 88.06 400 LEU A N 1
ATOM 3127 C CA . LEU A 1 400 ? -9.859 29.609 12.578 1 88.06 400 LEU A CA 1
ATOM 3128 C C . LEU A 1 400 ? -10.242 30.359 13.844 1 88.06 400 LEU A C 1
ATOM 3130 O O . LEU A 1 400 ? -9.984 31.562 13.953 1 88.06 400 LEU A O 1
ATOM 3134 N N . LEU A 1 401 ? -10.766 29.641 14.727 1 88.62 401 LEU A N 1
ATOM 3135 C CA . LEU A 1 401 ? -11.32 30.25 15.93 1 88.62 401 LEU A CA 1
ATOM 3136 C C . LEU A 1 401 ? -10.234 30.984 16.719 1 88.62 401 LEU A C 1
ATOM 3138 O O . LEU A 1 401 ? -10.453 32.125 17.156 1 88.62 401 LEU A O 1
ATOM 3142 N N . GLU A 1 402 ? -9.109 30.375 16.891 1 90.31 402 GLU A N 1
ATOM 3143 C CA . GLU A 1 402 ? -8.039 30.953 17.703 1 90.31 402 GLU A CA 1
ATOM 3144 C C . GLU A 1 402 ? -7.512 32.25 17.078 1 90.31 402 GLU A C 1
ATOM 3146 O O . GLU A 1 402 ? -7.23 33.219 17.781 1 90.31 402 GLU A O 1
ATOM 3151 N N . ILE A 1 403 ? -7.434 32.281 15.82 1 90.56 403 ILE A N 1
ATOM 3152 C CA . ILE A 1 403 ? -6.941 33.438 15.117 1 90.56 403 ILE A CA 1
ATOM 3153 C C . ILE A 1 403 ? -8 34.562 15.141 1 90.56 403 ILE A C 1
ATOM 3155 O O . ILE A 1 403 ? -7.68 35.719 15.297 1 90.56 403 ILE A O 1
ATOM 3159 N N . HIS A 1 404 ? -9.234 34.125 15 1 91.19 404 HIS A N 1
ATOM 3160 C CA . HIS A 1 404 ? -10.344 35.062 15.086 1 91.19 404 HIS A CA 1
ATOM 3161 C C . HIS A 1 404 ? -10.391 35.75 16.453 1 91.19 404 HIS A C 1
ATOM 3163 O O . HIS A 1 404 ? -10.547 36.969 16.531 1 91.19 404 HIS A O 1
ATOM 3169 N N . GLN A 1 405 ? -10.242 34.969 17.453 1 91.5 405 GLN A N 1
ATOM 3170 C CA . GLN A 1 405 ? -10.281 35.469 18.812 1 91.5 405 GLN A CA 1
ATOM 3171 C C . GLN A 1 405 ? -9.102 36.406 19.078 1 91.5 405 GLN A C 1
ATOM 3173 O O . GLN A 1 405 ? -9.258 37.438 19.734 1 91.5 405 GLN A O 1
ATOM 3178 N N . LEU A 1 406 ? -7.992 36.062 18.625 1 92.31 406 LEU A N 1
ATOM 3179 C CA . LEU A 1 406 ? -6.816 36.906 18.797 1 92.31 406 LEU A CA 1
ATOM 3180 C C . LEU A 1 406 ? -7.004 38.25 18.078 1 92.31 406 LEU A C 1
ATOM 3182 O O . LEU A 1 406 ? -6.727 39.312 18.656 1 92.31 406 LEU A O 1
ATOM 3186 N N . THR A 1 407 ? -7.457 38.188 16.844 1 93.94 407 THR A N 1
ATOM 3187 C CA . THR A 1 407 ? -7.668 39.406 16.062 1 93.94 407 THR A CA 1
ATOM 3188 C C . THR A 1 407 ? -8.695 40.312 16.734 1 93.94 407 THR A C 1
ATOM 3190 O O . THR A 1 407 ? -8.492 41.531 16.812 1 93.94 407 THR A O 1
ATOM 3193 N N . HIS A 1 408 ? -9.719 39.656 17.234 1 92.81 408 HIS A N 1
ATOM 3194 C CA . HIS A 1 408 ? -10.758 40.406 17.922 1 92.81 408 HIS A CA 1
ATOM 3195 C C . HIS A 1 408 ? -10.203 41.094 19.172 1 92.81 408 HIS A C 1
ATOM 3197 O O . HIS A 1 408 ? -10.438 42.281 19.375 1 92.81 408 HIS A O 1
ATOM 3203 N N . SER A 1 409 ? -9.508 40.375 19.984 1 92.88 409 SER A N 1
ATOM 3204 C CA . SER A 1 409 ? -8.93 40.906 21.203 1 92.88 409 SER A CA 1
ATOM 3205 C C . SER A 1 409 ? -7.918 42 20.906 1 92.88 409 SER A C 1
ATOM 3207 O O . SER A 1 409 ? -7.848 43 21.609 1 92.88 409 SER A O 1
ATOM 3209 N N . PHE A 1 410 ? -7.234 41.812 19.938 1 94.75 410 PHE A N 1
ATOM 3210 C CA . PHE A 1 410 ? -6.25 42.812 19.516 1 94.75 410 PHE A CA 1
ATOM 3211 C C . PHE A 1 410 ? -6.93 44.094 19.078 1 94.75 410 PHE A C 1
ATOM 3213 O O . PHE A 1 410 ? -6.508 45.188 19.469 1 94.75 410 PHE A O 1
ATOM 3220 N N . ASN A 1 411 ? -7.902 43.969 18.234 1 94.19 411 ASN A N 1
ATOM 3221 C CA . ASN A 1 411 ? -8.641 45.156 17.766 1 94.19 411 ASN A CA 1
ATOM 3222 C C . ASN A 1 411 ? -9.266 45.906 18.922 1 94.19 411 ASN A C 1
ATOM 3224 O O . ASN A 1 411 ? -9.219 47.156 18.969 1 94.19 411 ASN A O 1
ATOM 3228 N N . GLU A 1 412 ? -9.82 45.156 19.797 1 92.88 412 GLU A N 1
ATOM 3229 C CA . GLU A 1 412 ? -10.414 45.781 20.984 1 92.88 412 GLU A CA 1
ATOM 3230 C C . GLU A 1 412 ? -9.367 46.531 21.812 1 92.88 412 GLU A C 1
ATOM 3232 O O . GLU A 1 412 ? -9.602 47.656 22.266 1 92.88 412 GLU A O 1
ATOM 3237 N N . MET A 1 413 ? -8.312 45.844 22.031 1 93 413 MET A N 1
ATOM 3238 C CA . MET A 1 413 ? -7.199 46.469 22.75 1 93 413 MET A CA 1
ATOM 3239 C C . MET A 1 413 ? -6.746 47.75 22.062 1 93 413 MET A C 1
ATOM 3241 O O . MET A 1 413 ? -6.566 48.781 22.719 1 93 413 MET A O 1
ATOM 3245 N N . SER A 1 414 ? -6.551 47.656 20.75 1 93.12 414 SER A N 1
ATOM 3246 C CA . SER A 1 414 ? -6.09 48.812 19.953 1 93.12 414 SER A CA 1
ATOM 3247 C C . SER A 1 414 ? -7.059 49.969 20.078 1 93.12 414 SER A C 1
ATOM 3249 O O . SER A 1 414 ? -6.637 51.125 20.219 1 93.12 414 SER A O 1
ATOM 3251 N N . ARG A 1 415 ? -8.297 49.656 20.031 1 90.94 415 ARG A N 1
ATOM 3252 C CA . ARG A 1 415 ? -9.32 50.688 20.125 1 90.94 415 ARG A CA 1
ATOM 3253 C C . ARG A 1 415 ? -9.312 51.344 21.516 1 90.94 415 ARG A C 1
ATOM 3255 O O . ARG A 1 415 ? -9.352 52.562 21.625 1 90.94 415 ARG A O 1
ATOM 3262 N N . ARG A 1 416 ? -9.25 50.594 22.484 1 88.88 416 ARG A N 1
ATOM 3263 C CA . ARG A 1 416 ? -9.273 51.094 23.859 1 88.88 416 ARG A CA 1
ATOM 3264 C C . ARG A 1 416 ? -8.023 51.938 24.156 1 88.88 416 ARG A C 1
ATOM 3266 O O . ARG A 1 416 ? -8.094 52.938 24.859 1 88.88 416 ARG A O 1
ATOM 3273 N N . LEU A 1 417 ? -6.98 51.5 23.688 1 88.44 417 LEU A N 1
ATOM 3274 C CA . LEU A 1 417 ? -5.723 52.219 23.891 1 88.44 417 LEU A CA 1
ATOM 3275 C C . LEU A 1 417 ? -5.727 53.562 23.172 1 88.44 417 LEU A C 1
ATOM 3277 O O . LEU A 1 417 ? -5.246 54.562 23.719 1 88.44 417 LEU A O 1
ATOM 3281 N N . ALA A 1 418 ? -6.215 53.469 21.969 1 88.56 418 ALA A N 1
ATOM 3282 C CA . ALA A 1 418 ? -6.316 54.719 21.219 1 88.56 418 ALA A CA 1
ATOM 3283 C C . ALA A 1 418 ? -7.188 55.719 21.953 1 88.56 418 ALA A C 1
ATOM 3285 O O . ALA A 1 418 ? -6.852 56.906 22.016 1 88.56 418 ALA A O 1
ATOM 3286 N N . ASP A 1 419 ? -8.219 55.281 22.562 1 89.88 419 ASP A N 1
ATOM 3287 C CA . ASP A 1 419 ? -9.133 56.125 23.328 1 89.88 419 ASP A CA 1
ATOM 3288 C C . ASP A 1 419 ? -8.461 56.688 24.578 1 89.88 419 ASP A C 1
ATOM 3290 O O . ASP A 1 419 ? -8.609 57.844 24.906 1 89.88 419 ASP A O 1
ATOM 3294 N N . THR A 1 420 ? -7.785 55.844 25.219 1 88.44 420 THR A N 1
ATOM 3295 C CA . THR A 1 420 ? -7.113 56.25 26.453 1 88.44 420 THR A CA 1
ATOM 3296 C C . THR A 1 420 ? -6.035 57.281 26.172 1 88.44 420 THR A C 1
ATOM 3298 O O . THR A 1 420 ? -5.949 58.312 26.859 1 88.44 420 THR A O 1
ATOM 3301 N N . VAL A 1 421 ? -5.242 57.031 25.188 1 88.44 421 VAL A N 1
ATOM 3302 C CA . VAL A 1 421 ? -4.16 57.969 24.828 1 88.44 421 VAL A CA 1
ATOM 3303 C C . VAL A 1 421 ? -4.746 59.281 24.375 1 88.44 421 VAL A C 1
ATOM 3305 O O . VAL A 1 421 ? -4.258 60.344 24.766 1 88.44 421 VAL A O 1
ATOM 3308 N N . SER A 1 422 ? -5.789 59.219 23.609 1 89.81 422 SER A N 1
ATOM 3309 C CA . SER A 1 422 ? -6.445 60.438 23.156 1 89.81 422 SER A CA 1
ATOM 3310 C C . SER A 1 422 ? -7.043 61.219 24.312 1 89.81 422 SER A C 1
ATOM 3312 O O . SER A 1 422 ? -6.977 62.469 24.344 1 89.81 422 SER A O 1
ATOM 3314 N N . GLY A 1 423 ? -7.559 60.531 25.25 1 90.06 423 GLY A N 1
ATOM 3315 C CA . GLY A 1 423 ? -8.117 61.156 26.438 1 90.06 423 GLY A CA 1
ATOM 3316 C C . GLY A 1 423 ? -7.07 61.844 27.297 1 90.06 423 GLY A C 1
ATOM 3317 O O . GLY A 1 423 ? -7.273 62.969 27.75 1 90.06 423 GLY A O 1
ATOM 3318 N N . LEU A 1 424 ? -5.988 61.25 27.422 1 90.69 424 LEU A N 1
ATOM 3319 C CA . LEU A 1 424 ? -4.906 61.812 28.234 1 90.69 424 LEU A CA 1
ATOM 3320 C C . LEU A 1 424 ? -4.285 63.031 27.531 1 90.69 424 LEU A C 1
ATOM 3322 O O . LEU A 1 424 ? -3.951 64 28.172 1 90.69 424 LEU A O 1
ATOM 3326 N N . LYS A 1 425 ? -4.199 63 26.281 1 92.12 425 LYS A N 1
ATOM 3327 C CA . LYS A 1 425 ? -3.664 64.125 25.516 1 92.12 425 LYS A CA 1
ATOM 3328 C C . LYS A 1 425 ? -4.59 65.312 25.609 1 92.12 425 LYS A C 1
ATOM 3330 O O . LYS A 1 425 ? -4.129 66.438 25.719 1 92.12 425 LYS A O 1
ATOM 3335 N N . GLU A 1 426 ? -5.836 65.062 25.594 1 93.5 426 GLU A N 1
ATOM 3336 C CA . GLU A 1 426 ? -6.82 66.125 25.719 1 93.5 426 GLU A CA 1
ATOM 3337 C C . GLU A 1 426 ? -6.781 66.75 27.109 1 93.5 426 GLU A C 1
ATOM 3339 O O . GLU A 1 426 ? -6.871 68 27.25 1 93.5 426 GLU A O 1
ATOM 3344 N N . GLU A 1 427 ? -6.594 65.875 28.031 1 93.62 427 GLU A N 1
ATOM 3345 C CA . GLU A 1 427 ? -6.504 66.375 29.391 1 93.62 427 GLU A CA 1
ATOM 3346 C C . GLU A 1 427 ? -5.262 67.25 29.594 1 93.62 427 GLU A C 1
ATOM 3348 O O . GLU A 1 427 ? -5.316 68.312 30.25 1 93.62 427 GLU A O 1
ATOM 3353 N N . VAL A 1 428 ? -4.184 66.875 29.047 1 92.94 428 VAL A N 1
ATOM 3354 C CA . VAL A 1 428 ? -2.949 67.688 29.109 1 92.94 428 VAL A CA 1
ATOM 3355 C C . VAL A 1 428 ? -3.146 69 28.438 1 92.94 428 VAL A C 1
ATOM 3357 O O . VAL A 1 428 ? -2.729 70.062 28.953 1 92.94 428 VAL A O 1
ATOM 3360 N N . ARG A 1 429 ? -3.852 69.062 27.344 1 92.62 429 ARG A N 1
ATOM 3361 C CA . ARG A 1 429 ? -4.109 70.312 26.609 1 92.62 429 ARG A CA 1
ATOM 3362 C C . ARG A 1 429 ? -4.996 71.25 27.422 1 92.62 429 ARG A C 1
ATOM 3364 O O . ARG A 1 429 ? -4.734 72.438 27.484 1 92.62 429 ARG A O 1
ATOM 3371 N N . GLU A 1 430 ? -5.977 70.688 28.016 1 93.06 430 GLU A N 1
ATOM 3372 C CA . GLU A 1 430 ? -6.898 71.438 28.828 1 93.06 430 GLU A CA 1
ATOM 3373 C C . GLU A 1 430 ? -6.188 72.062 30.031 1 93.06 430 GLU A C 1
ATOM 3375 O O . GLU A 1 430 ? -6.371 73.25 30.328 1 93.06 430 GLU A O 1
ATOM 3380 N N . ARG A 1 431 ? -5.375 71.312 30.578 1 91.31 431 ARG A N 1
ATOM 3381 C CA . ARG A 1 431 ? -4.68 71.812 31.781 1 91.31 431 ARG A CA 1
ATOM 3382 C C . ARG A 1 431 ? -3.637 72.875 31.422 1 91.31 431 ARG A C 1
ATOM 3384 O O . ARG A 1 431 ? -3.406 73.812 32.188 1 91.31 431 ARG A O 1
ATOM 3391 N N . LYS A 1 432 ? -3.053 72.75 30.328 1 93.62 432 LYS A N 1
ATOM 3392 C CA . LYS A 1 432 ? -2.104 73.75 29.844 1 93.62 432 LYS A CA 1
ATOM 3393 C C . LYS A 1 432 ? -2.791 75.125 29.609 1 93.62 432 LYS A C 1
ATOM 3395 O O . LYS A 1 432 ? -2.244 76.188 29.953 1 93.62 432 LYS A O 1
ATOM 3400 N N . GLN A 1 433 ? -4.004 75.125 29.172 1 93.25 433 GLN A N 1
ATOM 3401 C CA . GLN A 1 433 ? -4.762 76.312 28.922 1 93.25 433 GLN A CA 1
ATOM 3402 C C . GLN A 1 433 ? -5.156 77 30.219 1 93.25 433 GLN A C 1
ATOM 3404 O O . GLN A 1 433 ? -5.039 78.25 30.344 1 93.25 433 GLN A O 1
ATOM 3409 N N . VAL A 1 434 ? -5.543 76.188 31.141 1 93.12 434 VAL A N 1
ATOM 3410 C CA . VAL A 1 434 ? -5.938 76.75 32.438 1 93.12 434 VAL A CA 1
ATOM 3411 C C . VAL A 1 434 ? -4.727 77.375 33.125 1 93.12 434 VAL A C 1
ATOM 3413 O O . VAL A 1 434 ? -4.832 78.438 33.75 1 93.12 434 VAL A O 1
ATOM 3416 N N . GLN A 1 435 ? -3.604 76.75 33 1 91.38 435 GLN A N 1
ATOM 3417 C CA . GLN A 1 435 ? -2.369 77.25 33.594 1 91.38 435 GLN A CA 1
ATOM 3418 C C . GLN A 1 435 ? -1.997 78.625 33.031 1 91.38 435 GLN A C 1
ATOM 3420 O O . GLN A 1 435 ? -1.634 79.562 33.75 1 91.38 435 GLN A O 1
ATOM 3425 N N . VAL A 1 436 ? -2.105 78.812 31.734 1 93 436 VAL A N 1
ATOM 3426 C CA . VAL A 1 436 ? -1.774 80.062 31.062 1 93 436 VAL A CA 1
ATOM 3427 C C . VAL A 1 436 ? -2.74 81.125 31.516 1 93 436 VAL A C 1
ATOM 3429 O O . VAL A 1 436 ? -2.324 82.25 31.797 1 93 436 VAL A O 1
ATOM 3432 N N . ALA A 1 437 ? -3.965 80.75 31.641 1 92.62 437 ALA A N 1
ATOM 3433 C CA . ALA A 1 437 ? -4.98 81.75 32.062 1 92.62 437 ALA A CA 1
ATOM 3434 C C . ALA A 1 437 ? -4.734 82.188 33.5 1 92.62 437 ALA A C 1
ATOM 3436 O O . ALA A 1 437 ? -4.832 83.375 33.781 1 92.62 437 ALA A O 1
ATOM 3437 N N . LEU A 1 438 ? -4.355 81.312 34.375 1 92.25 438 LEU A N 1
ATOM 3438 C CA . LEU A 1 438 ? -4.09 81.625 35.781 1 92.25 438 LEU A CA 1
ATOM 3439 C C . LEU A 1 438 ? -2.844 82.5 35.875 1 92.25 438 LEU A C 1
ATOM 3441 O O . LEU A 1 438 ? -2.816 83.438 36.688 1 92.25 438 LEU A O 1
ATOM 344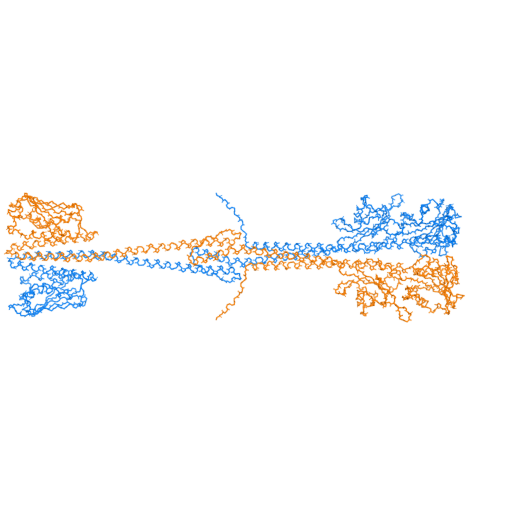5 N N . GLN A 1 439 ? -1.863 82.25 35.156 1 92.75 439 GLN A N 1
ATOM 3446 C CA . GLN A 1 439 ? -0.635 83.062 35.156 1 92.75 439 GLN A CA 1
ATOM 3447 C C . GLN A 1 439 ? -0.897 84.5 34.688 1 92.75 439 GLN A C 1
ATOM 3449 O O . GLN A 1 439 ? -0.376 85.438 35.25 1 92.75 439 GLN A O 1
ATOM 3454 N N . HIS A 1 440 ? -1.734 84.625 33.688 1 91.94 440 HIS A N 1
ATOM 3455 C CA . HIS A 1 440 ? -2.102 85.938 33.188 1 91.94 440 HIS A CA 1
ATOM 3456 C C . HIS A 1 440 ? -2.844 86.75 34.281 1 91.94 440 HIS A C 1
ATOM 3458 O O . HIS A 1 440 ? -2.566 87.938 34.469 1 91.94 440 HIS A O 1
ATOM 3464 N N . SER A 1 441 ? -3.688 86.062 34.906 1 91.44 441 SER A N 1
ATOM 3465 C CA . SER A 1 441 ? -4.449 86.688 35.969 1 91.44 441 SER A CA 1
ATOM 3466 C C . SER A 1 441 ? -3.543 87.125 37.094 1 91.44 441 SER A C 1
ATOM 3468 O O . SER A 1 441 ? -3.727 88.25 37.656 1 91.44 441 SER A O 1
ATOM 3470 N N . LEU A 1 442 ? -2.625 86.438 37.5 1 90 442 LEU A N 1
ATOM 3471 C CA . LEU A 1 442 ? -1.67 86.75 38.562 1 90 442 LEU A CA 1
ATOM 3472 C C . LEU A 1 442 ? -0.841 88 38.188 1 90 442 LEU A C 1
ATOM 3474 O O . LEU A 1 442 ? -0.65 88.875 39 1 90 442 LEU A O 1
ATOM 3478 N N . ASP A 1 443 ? -0.358 88 36.969 1 90.06 443 ASP A N 1
ATOM 3479 C CA . ASP A 1 443 ? 0.417 89.125 36.469 1 90.06 443 ASP A CA 1
ATOM 3480 C C . ASP A 1 443 ? -0.401 90.438 36.531 1 90.06 443 ASP A C 1
ATOM 3482 O O . ASP A 1 443 ? 0.107 91.5 36.938 1 90.06 443 ASP A O 1
ATOM 3486 N N . GLU A 1 444 ? -1.608 90.375 36.156 1 88.06 444 GLU A N 1
ATOM 3487 C CA . GLU A 1 444 ? -2.504 91.562 36.156 1 88.06 444 GLU A CA 1
ATOM 3488 C C . GLU A 1 444 ? -2.684 92.062 37.594 1 88.06 444 GLU A C 1
ATOM 3490 O O . GLU A 1 444 ? -2.652 93.312 37.812 1 88.06 444 GLU A O 1
ATOM 3495 N N . LYS A 1 445 ? -2.852 91.25 38.594 1 85.62 445 LYS A N 1
ATOM 3496 C CA . LYS A 1 445 ? -3.055 91.688 39.969 1 85.62 445 LYS A CA 1
ATOM 3497 C C . LYS A 1 445 ? -1.801 92.375 40.531 1 85.62 445 LYS A C 1
ATOM 3499 O O . LYS A 1 445 ? -1.892 93.25 41.344 1 85.62 445 LYS A O 1
ATOM 3504 N N . GLU A 1 446 ? -0.666 91.938 40.125 1 84.81 446 GLU A N 1
ATOM 3505 C CA . GLU A 1 446 ? 0.599 92.562 40.562 1 84.81 446 GLU A CA 1
ATOM 3506 C C . GLU A 1 446 ? 0.745 94 40.031 1 84.81 446 GLU A C 1
ATOM 3508 O O . GLU A 1 446 ? 1.169 94.875 40.75 1 84.81 446 GLU A O 1
ATOM 3513 N N . VAL A 1 447 ? 0.413 94.188 38.844 1 84.62 447 VAL A N 1
ATOM 3514 C CA . VAL A 1 447 ? 0.446 95.5 38.219 1 84.62 447 VAL A CA 1
ATOM 3515 C C . VAL A 1 447 ? -0.524 96.438 38.969 1 84.62 447 VAL A C 1
ATOM 3517 O O . VAL A 1 447 ? -0.185 97.625 39.281 1 84.62 447 VAL A O 1
ATOM 3520 N N . LEU A 1 448 ? -1.693 95.938 39.25 1 82.19 448 LEU A N 1
ATOM 3521 C CA . LEU A 1 448 ? -2.705 96.75 39.938 1 82.19 448 LEU A CA 1
ATOM 3522 C C . LEU A 1 448 ? -2.203 97.188 41.312 1 82.19 448 LEU A C 1
ATOM 3524 O O . LEU A 1 448 ? -2.396 98.312 41.719 1 82.19 448 LEU A O 1
ATOM 3528 N N . LEU A 1 449 ? -1.591 96.375 42 1 82.38 449 LEU A N 1
ATOM 3529 C CA . LEU A 1 449 ? -1.051 96.688 43.344 1 82.38 449 LEU A CA 1
ATOM 3530 C C . LEU A 1 449 ? -0.035 97.812 43.25 1 82.38 449 LEU A C 1
ATOM 3532 O O . LEU A 1 449 ? -0.056 98.688 44.094 1 82.38 449 LEU A O 1
ATOM 3536 N N . ARG A 1 450 ? 0.796 97.875 42.312 1 81.12 450 ARG A N 1
ATOM 3537 C CA . ARG A 1 450 ? 1.788 98.938 42.125 1 81.12 450 ARG A CA 1
ATOM 3538 C C . ARG A 1 450 ? 1.116 100.25 41.812 1 81.12 450 ARG A C 1
ATOM 3540 O O . ARG A 1 450 ? 1.53 101.312 42.312 1 81.12 450 ARG A O 1
ATOM 3547 N N . GLU A 1 451 ? 0.126 100 41.062 1 79.38 451 GLU A N 1
ATOM 3548 C CA . GLU A 1 451 ? -0.616 101.188 40.656 1 79.38 451 GLU A CA 1
ATOM 3549 C C . GLU A 1 451 ? -1.299 101.812 41.875 1 79.38 451 GLU A C 1
ATOM 3551 O O . GLU A 1 451 ? -1.338 103.062 42 1 79.38 451 GLU A O 1
ATOM 3556 N N . VAL A 1 452 ? -1.85 101.125 42.75 1 79.38 452 VAL A N 1
ATOM 3557 C CA . VAL A 1 452 ? -2.51 101.625 43.969 1 79.38 452 VAL A CA 1
ATOM 3558 C C . VAL A 1 452 ? -1.512 102.375 44.812 1 79.38 452 VAL A C 1
ATOM 3560 O O . VAL A 1 452 ? -1.797 103.5 45.25 1 79.38 452 VAL A O 1
ATOM 3563 N N . HIS A 1 453 ? -0.303 101.938 45.031 1 75.5 453 HIS A N 1
ATOM 3564 C CA . HIS A 1 453 ? 0.725 102.625 45.812 1 75.5 453 HIS A CA 1
ATOM 3565 C C . HIS A 1 453 ? 1.114 103.938 45.156 1 75.5 453 HIS A C 1
ATOM 3567 O O . HIS A 1 453 ? 1.271 104.938 45.844 1 75.5 453 HIS A O 1
ATOM 3573 N N . HIS A 1 454 ? 1.187 104 43.844 1 77.88 454 HIS A N 1
ATOM 3574 C CA . HIS A 1 454 ? 1.518 105.188 43.094 1 77.88 454 HIS A CA 1
ATOM 3575 C C . HIS A 1 454 ? 0.445 106.312 43.281 1 77.88 454 HIS A C 1
ATOM 3577 O O . HIS A 1 454 ? 0.761 107.438 43.531 1 77.88 454 HIS A O 1
ATOM 3583 N N . ARG A 1 455 ? -0.693 105.875 43.344 1 73.19 455 ARG A N 1
ATOM 3584 C CA . ARG A 1 455 ? -1.822 106.75 43.469 1 73.19 455 ARG A CA 1
ATOM 3585 C C . ARG A 1 455 ? -1.941 107.375 44.875 1 73.19 455 ARG A C 1
ATOM 3587 O O . ARG A 1 455 ? -2.258 108.562 45.031 1 73.19 455 ARG A O 1
ATOM 3594 N N . VAL A 1 456 ? -1.765 106.562 45.781 1 76.62 456 VAL A N 1
ATOM 3595 C CA . VAL A 1 456 ? -1.804 107 47.188 1 76.62 456 VAL A CA 1
ATOM 3596 C C . VAL A 1 456 ? -0.726 108.062 47.406 1 76.62 456 VAL A C 1
ATOM 3598 O O . VAL A 1 456 ? -0.99 109.125 48 1 76.62 456 VAL A O 1
ATOM 3601 N N . ASN A 1 457 ? 0.428 107.938 46.844 1 76.38 457 ASN A N 1
ATOM 3602 C CA . ASN A 1 457 ? 1.529 108.875 46.906 1 76.38 457 ASN A CA 1
ATOM 3603 C C . ASN A 1 457 ? 1.166 110.188 46.281 1 76.38 457 ASN A C 1
ATOM 3605 O O . ASN A 1 457 ? 1.382 111.25 46.844 1 76.38 457 ASN A O 1
ATOM 3609 N N . ASN A 1 458 ? 0.563 110.062 45.156 1 75.06 458 ASN A N 1
ATOM 3610 C CA . ASN A 1 458 ? 0.176 111.25 44.438 1 75.06 458 ASN A CA 1
ATOM 3611 C C . ASN A 1 458 ? -0.874 112.062 45.188 1 75.06 458 ASN A C 1
ATOM 3613 O O . ASN A 1 458 ? -0.77 113.312 45.281 1 75.06 458 ASN A O 1
ATOM 3617 N N . ASN A 1 459 ? -1.828 111.438 45.75 1 73.5 459 ASN A N 1
ATOM 3618 C CA . ASN A 1 459 ? -2.904 112.125 46.469 1 73.5 459 ASN A CA 1
ATOM 3619 C C . ASN A 1 459 ? -2.387 112.75 47.75 1 73.5 459 ASN A C 1
ATOM 3621 O O . ASN A 1 459 ? -2.781 113.875 48.062 1 73.5 459 ASN A O 1
ATOM 3625 N N . LEU A 1 460 ? -1.486 112.188 48.406 1 75.69 460 LEU A N 1
ATOM 3626 C CA . LEU A 1 460 ? -0.886 112.75 49.625 1 75.69 460 LEU A CA 1
ATOM 3627 C C . LEU A 1 460 ? -0.037 114 49.281 1 75.69 460 LEU A C 1
ATOM 3629 O O . LEU A 1 460 ? -0.054 115 50.031 1 75.69 460 LEU A O 1
ATOM 3633 N N . SER A 1 461 ? 0.58 113.938 48.156 1 75.25 461 SER A N 1
ATOM 3634 C CA . SER A 1 461 ? 1.384 115.062 47.688 1 75.25 461 SER A CA 1
ATOM 3635 C C . SER A 1 461 ? 0.512 116.312 47.406 1 75.25 461 SER A C 1
ATOM 3637 O O . SER A 1 461 ? 0.891 117.438 47.719 1 75.25 461 SER A O 1
ATOM 3639 N N . VAL A 1 462 ? -0.555 116.062 46.875 1 70.69 462 VAL A N 1
ATOM 3640 C CA . VAL A 1 462 ? -1.5 117.188 46.594 1 70.69 462 VAL A CA 1
ATOM 3641 C C . VAL A 1 462 ? -1.99 117.812 47.906 1 70.69 462 VAL A C 1
ATOM 3643 O O . VAL A 1 462 ? -2.051 119 48.031 1 70.69 462 VAL A O 1
ATOM 3646 N N . VAL A 1 463 ? -2.361 117 48.844 1 72.38 463 VAL A N 1
ATOM 3647 C CA . VAL A 1 463 ? -2.832 117.438 50.156 1 72.38 463 VAL A CA 1
ATOM 3648 C C . VAL A 1 463 ? -1.741 118.312 50.812 1 72.38 463 VAL A C 1
ATOM 3650 O O . VAL A 1 463 ? -2.016 119.375 51.375 1 72.38 463 VAL A O 1
ATOM 3653 N N . ALA A 1 464 ? -0.523 117.812 50.719 1 74.69 464 ALA A N 1
ATOM 3654 C CA . ALA A 1 464 ? 0.615 118.562 51.25 1 74.69 464 ALA A CA 1
ATOM 3655 C C . ALA A 1 464 ? 0.782 119.875 50.594 1 74.69 464 ALA A C 1
ATOM 3657 O O . ALA A 1 464 ? 1.037 120.875 51.25 1 74.69 464 ALA A O 1
ATOM 3658 N N . GLY A 1 465 ? 0.609 119.938 49.375 1 72.44 465 GLY A N 1
ATOM 3659 C CA . GLY A 1 465 ? 0.691 121.188 48.625 1 72.44 465 GLY A CA 1
ATOM 3660 C C . GLY A 1 465 ? -0.383 122.188 49 1 72.44 465 GLY A C 1
ATOM 3661 O O . GLY A 1 465 ? -0.105 123.375 49.156 1 72.44 465 GLY A O 1
ATOM 3662 N N . LEU A 1 466 ? -1.444 121.75 49.312 1 69.69 466 LEU A N 1
ATOM 3663 C CA . LEU A 1 466 ? -2.568 122.562 49.688 1 69.69 466 LEU A CA 1
ATOM 3664 C C . LEU A 1 466 ? -2.363 123.188 51.062 1 69.69 466 LEU A C 1
ATOM 3666 O O . LEU A 1 466 ? -2.668 124.312 51.312 1 69.69 466 LEU A O 1
ATOM 3670 N N . LEU A 1 467 ? -1.931 122.375 51.906 1 74.12 467 LEU A N 1
ATOM 3671 C CA . LEU A 1 467 ? -1.628 122.875 53.25 1 74.12 467 LEU A CA 1
ATOM 3672 C C . LEU A 1 467 ? -0.568 123.938 53.219 1 74.12 467 LEU A C 1
ATOM 3674 O O . LEU A 1 467 ? -0.66 124.938 53.938 1 74.12 467 LEU A O 1
ATOM 3678 N N . ASN A 1 468 ? 0.315 123.875 52.312 1 74.94 468 ASN A N 1
ATOM 3679 C CA . ASN A 1 468 ? 1.362 124.875 52.125 1 74.94 468 ASN A CA 1
ATOM 3680 C C . ASN A 1 468 ? 0.794 126.188 51.625 1 74.94 468 ASN A C 1
ATOM 3682 O O . ASN A 1 468 ? 1.162 127.25 52.125 1 74.94 468 ASN A O 1
ATOM 3686 N N . LEU A 1 469 ? -0.052 126.125 50.812 1 71.19 469 LEU A N 1
ATOM 3687 C CA . LEU A 1 469 ? -0.692 127.312 50.25 1 71.19 469 LEU A CA 1
ATOM 3688 C C . LEU A 1 469 ? -1.538 128 51.281 1 71.19 469 LEU A C 1
ATOM 3690 O O . LEU A 1 469 ? -1.533 129.25 51.375 1 71.19 469 LEU A O 1
ATOM 3694 N N . GLN A 1 470 ? -2.209 127.25 52.094 1 70.69 470 GLN A N 1
ATOM 3695 C CA . GLN A 1 470 ? -3.053 127.812 53.156 1 70.69 470 GLN A CA 1
ATOM 3696 C C . GLN A 1 470 ? -2.213 128.5 54.219 1 70.69 470 GLN A C 1
ATOM 3698 O O . GLN A 1 470 ? -2.574 129.625 54.688 1 70.69 470 GLN A O 1
ATOM 3703 N N . ALA A 1 471 ? -1.091 128 54.5 1 73 471 ALA A N 1
AT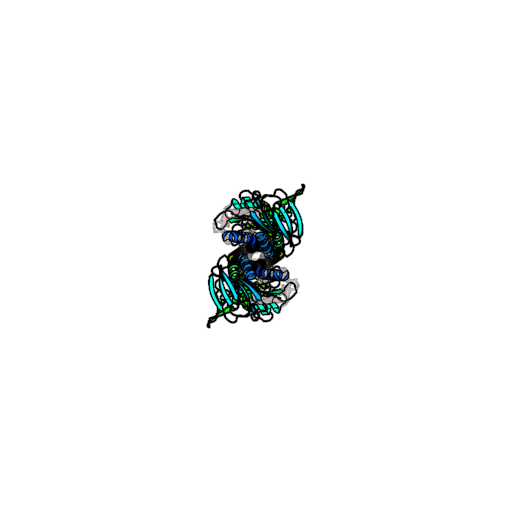OM 3704 C CA . ALA A 1 471 ? -0.187 128.5 55.5 1 73 471 ALA A CA 1
ATOM 3705 C C . ALA A 1 471 ? 0.335 129.875 55.094 1 73 471 ALA A C 1
ATOM 3707 O O . ALA A 1 471 ? 0.512 130.75 55.938 1 73 471 ALA A O 1
ATOM 3708 N N . SER A 1 472 ? 0.377 130.125 53.875 1 72.19 472 SER A N 1
ATOM 3709 C CA . SER A 1 472 ? 0.965 131.375 53.375 1 72.19 472 SER A CA 1
ATOM 3710 C C . SER A 1 472 ? -0.06 132.5 53.312 1 72.19 472 SER A C 1
ATOM 3712 O O . SER A 1 472 ? 0.305 133.75 53.25 1 72.19 472 SER A O 1
ATOM 3714 N N . THR A 1 473 ? -1.295 132.25 53.625 1 70.44 473 THR A N 1
ATOM 3715 C CA . THR A 1 473 ? -2.332 133.25 53.438 1 70.44 473 THR A CA 1
ATOM 3716 C C . THR A 1 473 ? -2.945 133.625 54.781 1 70.44 473 THR A C 1
ATOM 3718 O O . THR A 1 473 ? -3.793 134.5 54.875 1 70.44 473 THR A O 1
ATOM 3721 N N . ILE A 1 474 ? -2.414 133 55.844 1 74.44 474 ILE A N 1
ATOM 3722 C CA . ILE A 1 474 ? -3.045 133.125 57.125 1 74.44 474 ILE A CA 1
ATOM 3723 C C . ILE A 1 474 ? -2.561 134.5 57.781 1 74.44 474 ILE A C 1
ATOM 3725 O O . ILE A 1 474 ? -1.355 134.75 57.938 1 74.44 474 ILE A O 1
ATOM 3729 N N . THR A 1 475 ? -3.527 135.375 58.125 1 74.31 475 THR A N 1
ATOM 3730 C CA . THR A 1 475 ? -3.18 136.625 58.75 1 74.31 475 THR A CA 1
ATOM 3731 C C . THR A 1 475 ? -3.871 136.75 60.094 1 74.31 475 THR A C 1
ATOM 3733 O O . THR A 1 475 ? -3.436 137.625 60.938 1 74.31 475 THR A O 1
ATOM 3736 N N . THR A 1 476 ? -4.961 136.125 60.312 1 79.38 476 THR A N 1
ATOM 3737 C CA . THR A 1 476 ? -5.723 136.125 61.562 1 79.38 476 THR A CA 1
ATOM 3738 C C . THR A 1 476 ? -5.949 134.75 62.125 1 79.38 476 THR A C 1
ATOM 3740 O O . THR A 1 476 ? -5.934 133.75 61.375 1 79.38 476 THR A O 1
ATOM 3743 N N . PRO A 1 477 ? -6.148 134.625 63.344 1 75.06 477 PRO A N 1
ATOM 3744 C CA . PRO A 1 477 ? -6.414 133.375 63.969 1 75.06 477 PRO A CA 1
ATOM 3745 C C . PRO A 1 477 ? -7.699 132.75 63.438 1 75.06 477 PRO A C 1
ATOM 3747 O O . PRO A 1 477 ? -7.773 131.5 63.312 1 75.06 477 PRO A O 1
ATOM 3750 N N . GLN A 1 478 ? -8.609 133.5 63.219 1 75.38 478 GLN A N 1
ATOM 3751 C CA . GLN A 1 478 ? -9.875 133 62.688 1 75.38 478 GLN A CA 1
ATOM 3752 C C . GLN A 1 478 ? -9.695 132.375 61.312 1 75.38 478 GLN A C 1
ATOM 3754 O O . GLN A 1 478 ? -10.273 131.375 61 1 75.38 478 GLN A O 1
ATOM 3759 N N . GLN A 1 479 ? -8.812 133 60.656 1 73.75 479 GLN A N 1
ATOM 3760 C CA . GLN A 1 479 ? -8.508 132.5 59.344 1 73.75 479 GLN A CA 1
ATOM 3761 C C . GLN A 1 479 ? -7.738 131.125 59.438 1 73.75 479 GLN A C 1
ATOM 3763 O O . GLN A 1 479 ? -7.93 130.25 58.625 1 73.75 479 GLN A O 1
ATOM 3768 N N . ALA A 1 480 ? -6.984 131.125 60.438 1 77.25 480 ALA A N 1
ATOM 3769 C CA . ALA A 1 480 ? -6.195 129.875 60.656 1 77.25 480 ALA A CA 1
ATOM 3770 C C . ALA A 1 480 ? -7.094 128.75 61 1 77.25 480 ALA A C 1
ATOM 3772 O O . ALA A 1 480 ? -6.93 127.625 60.438 1 77.25 480 ALA A O 1
ATOM 3773 N N . ILE A 1 481 ? -8.008 128.875 61.844 1 77.38 481 ILE A N 1
ATOM 3774 C CA . ILE A 1 481 ? -8.922 127.875 62.281 1 77.38 481 ILE A CA 1
ATOM 3775 C C . ILE A 1 481 ? -9.742 127.375 61.062 1 77.38 481 ILE A C 1
ATOM 3777 O O . ILE A 1 481 ? -9.906 126.188 60.875 1 77.38 481 ILE A O 1
ATOM 3781 N N . ALA A 1 482 ? -10.125 128.25 60.281 1 73 482 ALA A N 1
ATOM 3782 C CA . ALA A 1 482 ? -10.891 127.938 59.094 1 73 482 ALA A CA 1
ATOM 3783 C C . ALA A 1 482 ? -10.047 127.125 58.094 1 73 482 ALA A C 1
ATOM 3785 O O . ALA A 1 482 ? -10.539 126.188 57.469 1 73 482 ALA A O 1
ATOM 3786 N N . GLY A 1 483 ? -8.789 127.5 58.062 1 72.69 483 GLY A N 1
ATOM 3787 C CA . GLY A 1 483 ? -7.883 126.75 57.188 1 72.69 483 GLY A CA 1
ATOM 3788 C C . GLY A 1 483 ? -7.684 125.312 57.625 1 72.69 483 GLY A C 1
ATOM 3789 O O . GLY A 1 483 ? -7.652 124.438 56.781 1 72.69 483 GLY A O 1
ATOM 3790 N N . PHE A 1 484 ? -7.652 125 58.875 1 77.12 484 PHE A N 1
ATOM 3791 C CA . PHE A 1 484 ? -7.508 123.625 59.406 1 77.12 484 PHE A CA 1
ATOM 3792 C C . PHE A 1 484 ? -8.766 122.812 59.156 1 77.12 484 PHE A C 1
ATOM 3794 O O . PHE A 1 484 ? -8.688 121.625 58.812 1 77.12 484 PHE A O 1
ATOM 3801 N N . GLU A 1 485 ? -9.828 123.438 59.281 1 75.81 485 GLU A N 1
ATOM 3802 C CA . GLU A 1 485 ? -11.094 122.75 59.062 1 75.81 485 GLU A CA 1
ATOM 3803 C C . GLU A 1 485 ? -11.266 122.312 57.625 1 75.81 485 GLU A C 1
ATOM 3805 O O . GLU A 1 485 ? -11.742 121.25 57.344 1 75.81 485 GLU A O 1
ATOM 3810 N N . VAL A 1 486 ? -10.836 123.188 56.781 1 70.81 486 VAL A N 1
ATOM 3811 C CA . VAL A 1 486 ? -10.93 122.875 55.344 1 70.81 486 VAL A CA 1
ATOM 3812 C C . VAL A 1 486 ? -9.984 121.75 55 1 70.81 486 VAL A C 1
ATOM 3814 O O . VAL A 1 486 ? -10.352 120.812 54.281 1 70.81 486 VAL A O 1
ATOM 3817 N N . SER A 1 487 ? -8.852 121.75 55.531 1 75.69 487 SER A N 1
ATOM 3818 C CA . SER A 1 487 ? -7.867 120.75 55.281 1 75.69 487 SER A CA 1
ATOM 3819 C C . SER A 1 487 ? -8.344 119.375 55.812 1 75.69 487 SER A C 1
ATOM 3821 O O . SER A 1 487 ? -8.18 118.375 55.156 1 75.69 487 SER A O 1
ATOM 3823 N N . ARG A 1 488 ? -8.898 119.438 56.938 1 77.25 488 ARG A N 1
ATOM 3824 C CA . ARG A 1 488 ? -9.445 118.188 57.531 1 77.25 488 ARG A CA 1
ATOM 3825 C C . ARG A 1 488 ? -10.547 117.625 56.656 1 77.25 488 ARG A C 1
ATOM 3827 O O . ARG A 1 488 ? -10.602 116.438 56.438 1 77.25 488 ARG A O 1
ATOM 3834 N N . SER A 1 489 ? -11.391 118.438 56.281 1 75.25 489 SER A N 1
ATOM 3835 C CA . SER A 1 489 ? -12.492 118 55.438 1 75.25 489 SER A CA 1
ATOM 3836 C C . SER A 1 489 ? -11.984 117.375 54.156 1 75.25 489 SER A C 1
ATOM 3838 O O . SER A 1 489 ? -12.531 116.375 53.688 1 75.25 489 SER A O 1
ATOM 3840 N N . ARG A 1 490 ? -10.945 117.938 53.656 1 73 490 ARG A N 1
ATOM 3841 C CA . ARG A 1 490 ? -10.344 117.438 52.438 1 73 490 ARG A CA 1
ATOM 3842 C C . ARG A 1 490 ? -9.742 116 52.656 1 73 490 ARG A C 1
ATOM 3844 O O . ARG A 1 490 ? -9.938 115.125 51.875 1 73 490 ARG A O 1
ATOM 3851 N N . ILE A 1 491 ? -9.047 115.812 53.688 1 77.19 491 ILE A N 1
ATOM 3852 C CA . ILE A 1 491 ? -8.398 114.562 54.031 1 77.19 491 ILE A CA 1
ATOM 3853 C C . ILE A 1 491 ? -9.461 113.5 54.25 1 77.19 491 ILE A C 1
ATOM 3855 O O . ILE A 1 491 ? -9.312 112.375 53.844 1 77.19 491 ILE A O 1
ATOM 3859 N N . MET A 1 492 ? -10.523 113.875 54.875 1 79.88 492 MET A N 1
ATOM 3860 C CA . MET A 1 492 ? -11.602 112.938 55.125 1 79.88 492 MET A CA 1
ATOM 3861 C C . MET A 1 492 ? -12.281 112.5 53.844 1 79.88 492 MET A C 1
ATOM 3863 O O . MET A 1 492 ? -12.727 111.375 53.719 1 79.88 492 MET A O 1
ATOM 3867 N N . THR A 1 493 ? -12.406 113.375 52.969 1 77 493 THR A N 1
ATOM 3868 C CA . THR A 1 493 ? -12.945 113 51.656 1 77 493 THR A CA 1
ATOM 3869 C C . THR A 1 493 ? -12.086 111.938 51 1 77 493 THR A C 1
ATOM 3871 O O . THR A 1 493 ? -12.602 111 50.469 1 77 493 THR A O 1
ATOM 3874 N N . MET A 1 494 ? -10.758 112.062 51.031 1 76.62 494 MET A N 1
ATOM 3875 C CA . MET A 1 494 ? -9.836 111.062 50.438 1 76.62 494 MET A CA 1
ATOM 3876 C C . MET A 1 494 ? -9.945 109.75 51.156 1 76.62 494 MET A C 1
ATOM 3878 O O . MET A 1 494 ? -9.938 108.688 50.531 1 76.62 494 MET A O 1
ATOM 3882 N N . ALA A 1 495 ? -10.039 109.812 52.5 1 78.31 495 ALA A N 1
ATOM 3883 C CA . ALA A 1 495 ? -10.18 108.625 53.281 1 78.31 495 ALA A CA 1
ATOM 3884 C C . ALA A 1 495 ? -11.445 107.875 52.906 1 78.31 495 ALA A C 1
ATOM 3886 O O . ALA A 1 495 ? -11.438 106.625 52.844 1 78.31 495 ALA A O 1
ATOM 3887 N N . LEU A 1 496 ? -12.492 108.562 52.688 1 80 496 LEU A N 1
ATOM 3888 C CA . LEU A 1 496 ? -13.773 108 52.344 1 80 496 LEU A CA 1
ATOM 3889 C C . LEU A 1 496 ? -13.672 107.25 51.031 1 80 496 LEU A C 1
ATOM 3891 O O . LEU A 1 496 ? -14.305 106.188 50.844 1 80 496 LEU A O 1
ATOM 3895 N N . VAL A 1 497 ? -12.945 107.75 50.062 1 77.12 497 VAL A N 1
ATOM 3896 C CA . VAL A 1 497 ? -12.75 107.062 48.781 1 77.12 497 VAL A CA 1
ATOM 3897 C C . VAL A 1 497 ? -12.094 105.688 49.031 1 77.12 497 VAL A C 1
ATOM 3899 O O . VAL A 1 497 ? -12.547 104.688 48.469 1 77.12 497 VAL A O 1
ATOM 3902 N N . HIS A 1 498 ? -11.109 105.562 49.781 1 77.12 498 HIS A N 1
ATOM 3903 C CA . HIS A 1 498 ? -10.367 104.375 50.031 1 77.12 498 HIS A CA 1
ATOM 3904 C C . HIS A 1 498 ? -11.203 103.375 50.875 1 77.12 498 HIS A C 1
ATOM 3906 O O . HIS A 1 498 ? -11.102 102.188 50.688 1 77.12 498 HIS A O 1
ATOM 3912 N N . GLU A 1 499 ? -12 104 51.719 1 78.88 499 GLU A N 1
ATOM 3913 C CA . GLU A 1 499 ? -12.938 103.188 52.469 1 78.88 499 GLU A CA 1
ATOM 3914 C C . GLU A 1 499 ? -13.93 102.5 51.531 1 78.88 499 GLU A C 1
ATOM 3916 O O . GLU A 1 499 ? -14.211 101.312 51.688 1 78.88 499 GLU A O 1
ATOM 3921 N N . GLU A 1 500 ? -14.367 103.188 50.594 1 77.81 500 GLU A N 1
ATOM 3922 C CA . GLU A 1 500 ? -15.312 102.625 49.656 1 77.81 500 GLU A CA 1
ATOM 3923 C C . GLU A 1 500 ? -14.648 101.562 48.781 1 77.81 500 GLU A C 1
ATOM 3925 O O . GLU A 1 500 ? -15.281 100.562 48.406 1 77.81 500 GLU A O 1
ATOM 3930 N N . LEU A 1 501 ? -13.484 101.812 48.469 1 75.88 501 LEU A N 1
ATOM 3931 C CA . LEU A 1 501 ? -12.75 100.812 47.625 1 75.88 501 LEU A CA 1
ATOM 3932 C C . LEU A 1 501 ? -12.461 99.562 48.375 1 75.88 501 LEU A C 1
ATOM 3934 O O . LEU A 1 501 ? -12.484 98.438 47.781 1 75.88 501 LEU A O 1
ATOM 3938 N N . CYS A 1 502 ? -12.219 99.688 49.625 1 74.12 502 CYS A N 1
ATOM 3939 C CA . CYS A 1 502 ? -12 98.562 50.469 1 74.12 502 CYS A CA 1
ATOM 3940 C C . CYS A 1 502 ? -13.25 97.625 50.531 1 74.12 502 CYS A C 1
ATOM 3942 O O . CYS A 1 502 ? -13.148 96.438 50.594 1 74.12 502 CYS A O 1
ATOM 3944 N N . ALA A 1 503 ? -14.344 98.312 50.406 1 74.81 503 ALA A N 1
ATOM 3945 C CA . ALA A 1 503 ? -15.602 97.562 50.531 1 74.81 503 ALA A CA 1
ATOM 3946 C C . ALA A 1 503 ? -16.094 97.062 49.188 1 74.81 503 ALA A C 1
ATOM 3948 O O . ALA A 1 503 ? -16.953 96.188 49.125 1 74.81 503 ALA A O 1
ATOM 3949 N N . SER A 1 504 ? -15.523 97.562 48.125 1 73.5 504 SER A N 1
ATOM 3950 C CA . SER A 1 504 ? -16.031 97.25 46.812 1 73.5 504 SER A CA 1
ATOM 3951 C C . SER A 1 504 ? -15.375 96 46.25 1 73.5 504 SER A C 1
ATOM 3953 O O . SER A 1 504 ? -14.258 95.625 46.625 1 73.5 504 SER A O 1
ATOM 3955 N N . GLU A 1 505 ? -16.203 95.375 45.469 1 75.62 505 GLU A N 1
ATOM 3956 C CA . GLU A 1 505 ? -15.664 94.25 44.719 1 75.62 505 GLU A CA 1
ATOM 3957 C C . GLU A 1 505 ? -14.664 94.688 43.656 1 75.62 505 GLU A C 1
ATOM 3959 O O . GLU A 1 505 ? -13.648 94 43.438 1 75.62 505 GLU A O 1
ATOM 3964 N N . ASP A 1 506 ? -15.047 95.75 43.062 1 75.81 506 ASP A N 1
ATOM 3965 C CA . ASP A 1 506 ? -14.156 96.375 42.094 1 75.81 506 ASP A CA 1
ATOM 3966 C C . ASP A 1 506 ? -13.125 97.312 42.781 1 75.81 506 ASP A C 1
ATOM 3968 O O . ASP A 1 506 ? -13.492 98.25 43.406 1 75.81 506 ASP A O 1
ATOM 3972 N N . LEU A 1 507 ? -11.992 96.875 42.844 1 69.81 507 LEU A N 1
ATOM 3973 C CA . LEU A 1 507 ? -10.953 97.562 43.625 1 69.81 507 LEU A CA 1
ATOM 3974 C C . LEU A 1 507 ? -10.375 98.688 42.812 1 69.81 507 LEU A C 1
ATOM 3976 O O . LEU A 1 507 ? -9.344 99.25 43.188 1 69.81 507 LEU A O 1
ATOM 3980 N N . ALA A 1 508 ? -11.117 99.062 41.688 1 74.69 508 ALA A N 1
ATOM 3981 C CA . ALA A 1 508 ? -10.539 100.125 40.844 1 74.69 508 ALA A CA 1
ATOM 3982 C C . ALA A 1 508 ? -11.547 101.188 40.562 1 74.69 508 ALA A C 1
ATOM 3984 O O . ALA A 1 508 ? -11.164 102.312 40.156 1 74.69 508 ALA A O 1
ATOM 3985 N N . ARG A 1 509 ? -12.867 101 40.875 1 82.25 509 ARG A N 1
ATOM 3986 C CA . ARG A 1 509 ? -13.891 102 40.562 1 82.25 509 ARG A CA 1
ATOM 3987 C C . ARG A 1 509 ? -14.852 102.188 41.719 1 82.25 509 ARG A C 1
ATOM 3989 O O . ARG A 1 509 ? -15.062 101.25 42.531 1 82.25 509 ARG A O 1
ATOM 3996 N N . ILE A 1 510 ? -15.438 103.375 41.812 1 83.56 510 ILE A N 1
ATOM 3997 C CA . ILE A 1 510 ? -16.297 103.75 42.938 1 83.56 510 ILE A CA 1
ATOM 3998 C C . ILE A 1 510 ? -17.641 104.25 42.406 1 83.56 510 ILE A C 1
ATOM 4000 O O . ILE A 1 510 ? -17.703 104.938 41.375 1 83.56 510 ILE A O 1
ATOM 4004 N N . GLU A 1 511 ? -18.672 103.812 43.156 1 88.75 511 GLU A N 1
ATOM 4005 C CA . GLU A 1 511 ? -19.984 104.375 42.875 1 88.75 511 GLU A CA 1
ATOM 4006 C C . GLU A 1 511 ? -20.094 105.812 43.406 1 88.75 511 GLU A C 1
ATOM 4008 O O . GLU A 1 511 ? -20.016 106.062 44.625 1 88.75 511 GLU A O 1
ATOM 4013 N N . MET A 1 512 ? -20.422 106.812 42.531 1 90.62 512 MET A N 1
ATOM 4014 C CA . MET A 1 512 ? -20.234 108.188 42.844 1 90.62 512 MET A CA 1
ATOM 4015 C C . MET A 1 512 ? -21.438 108.75 43.625 1 90.62 512 MET A C 1
ATOM 4017 O O . MET A 1 512 ? -21.281 109.625 44.438 1 90.62 512 MET A O 1
ATOM 4021 N N . ASN A 1 513 ? -22.625 108.25 43.406 1 93 513 ASN A N 1
ATOM 4022 C CA . ASN A 1 513 ? -23.797 108.812 44.062 1 93 513 ASN A CA 1
ATOM 4023 C C . ASN A 1 513 ? -23.703 108.688 45.594 1 93 513 ASN A C 1
ATOM 4025 O O . ASN A 1 513 ? -23.766 109.688 46.312 1 93 513 ASN A O 1
ATOM 4029 N N . PRO A 1 514 ? -23.531 107.5 46.031 1 89.38 514 PRO A N 1
ATOM 4030 C CA . PRO A 1 514 ? -23.406 107.375 47.5 1 89.38 514 PRO A CA 1
ATOM 4031 C C . PRO A 1 514 ? -22.188 108.125 48.031 1 89.38 514 PRO A C 1
ATOM 4033 O O . PRO A 1 514 ? -22.234 108.688 49.125 1 89.38 514 PRO A O 1
ATOM 4036 N N . PHE A 1 515 ? -21.094 108.188 47.375 1 87.62 515 PHE A N 1
ATOM 4037 C CA . PHE A 1 515 ? -19.844 108.812 47.812 1 87.62 515 PHE A CA 1
ATOM 4038 C C . PHE A 1 515 ? -20.031 110.375 47.906 1 87.62 515 PHE A C 1
ATOM 4040 O O . PHE A 1 515 ? -19.734 110.938 48.969 1 87.62 515 PHE A O 1
ATOM 4047 N N . LEU A 1 516 ? -20.594 110.938 46.875 1 91 516 LEU A N 1
ATOM 4048 C CA . LEU A 1 516 ? -20.75 112.375 46.875 1 91 516 LEU A CA 1
ATOM 4049 C C . LEU A 1 516 ? -21.781 112.812 47.938 1 91 516 LEU A C 1
ATOM 4051 O O . LEU A 1 516 ? -21.641 113.875 48.531 1 91 516 LEU A O 1
ATOM 4055 N N . ASN A 1 517 ? -22.781 112 48.125 1 90.5 517 ASN A N 1
ATOM 4056 C CA . ASN A 1 517 ? -23.75 112.312 49.188 1 90.5 517 ASN A CA 1
ATOM 4057 C C . ASN A 1 517 ? -23.078 112.312 50.562 1 90.5 517 ASN A C 1
ATOM 4059 O O . ASN A 1 517 ? -23.359 113.188 51.375 1 90.5 517 ASN A O 1
ATOM 4063 N N . HIS A 1 518 ? -22.219 111.375 50.688 1 86.38 518 HIS A N 1
ATOM 4064 C CA . HIS A 1 518 ? -21.5 111.25 51.969 1 86.38 518 HIS A CA 1
ATOM 4065 C C . HIS A 1 518 ? -20.562 112.438 52.156 1 86.38 518 HIS A C 1
ATOM 4067 O O . HIS A 1 518 ? -20.516 113 53.25 1 86.38 518 HIS A O 1
ATOM 4073 N N . VAL A 1 519 ? -19.859 112.812 51.156 1 86.38 519 VAL A N 1
ATOM 4074 C CA . VAL A 1 519 ? -18.938 113.938 51.188 1 86.38 519 VAL A CA 1
ATOM 4075 C C . VAL A 1 519 ? -19.703 115.25 51.469 1 86.38 519 VAL A C 1
ATOM 4077 O O . VAL A 1 519 ? -19.328 116 52.375 1 86.38 519 VAL A O 1
ATOM 4080 N N . ALA A 1 520 ? -20.75 115.5 50.875 1 86.75 520 ALA A N 1
ATOM 4081 C CA . ALA A 1 520 ? -21.516 116.688 51 1 86.75 520 ALA A CA 1
ATOM 4082 C C . ALA A 1 520 ? -22.141 116.875 52.375 1 86.75 520 ALA A C 1
ATOM 4084 O O . ALA A 1 520 ? -22.188 117.938 52.938 1 86.75 520 ALA A O 1
ATOM 408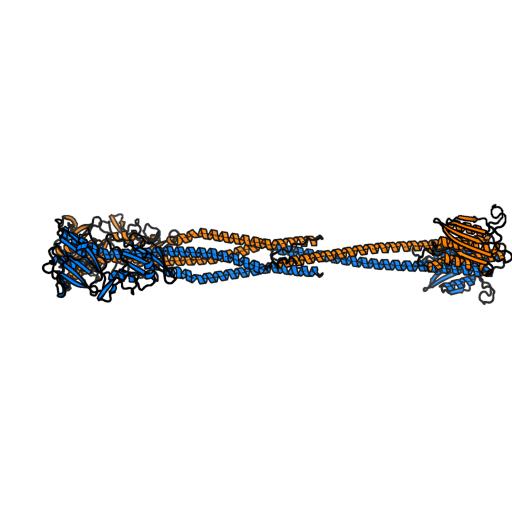5 N N . THR A 1 521 ? -22.578 115.812 52.938 1 81.94 521 THR A N 1
ATOM 4086 C CA . THR A 1 521 ? -23.25 115.875 54.219 1 81.94 521 THR A CA 1
ATOM 4087 C C . THR A 1 521 ? -22.25 116.062 55.344 1 81.94 521 THR A C 1
ATOM 4089 O O . THR A 1 521 ? -22.609 116.438 56.469 1 81.94 521 THR A O 1
ATOM 4092 N N . GLN A 1 522 ? -20.922 115.812 55.031 1 75.69 522 GLN A N 1
ATOM 4093 C CA . GLN A 1 522 ? -19.906 115.875 56.094 1 75.69 522 GLN A CA 1
ATOM 4094 C C . GLN A 1 522 ? -19.219 117.25 56.094 1 75.69 522 GLN A C 1
ATOM 4096 O O . GLN A 1 522 ? -18.406 117.562 56.969 1 75.69 522 GLN A O 1
ATOM 4101 N N . ILE A 1 523 ? -19.625 118.062 55.219 1 78.56 523 ILE A N 1
ATOM 4102 C CA . ILE A 1 523 ? -19.016 119.375 55.188 1 78.56 523 ILE A CA 1
ATOM 4103 C C . ILE A 1 523 ? -19.406 120.188 56.406 1 78.56 523 ILE A C 1
ATOM 4105 O O . ILE A 1 523 ? -20.594 120.312 56.75 1 78.56 523 ILE A O 1
ATOM 4109 N N . PRO A 1 524 ? -18.453 120.688 57.156 1 72.06 524 PRO A N 1
ATOM 4110 C CA . PRO A 1 524 ? -18.734 121.312 58.406 1 72.06 524 PRO A CA 1
ATOM 4111 C C . PRO A 1 524 ? -19.719 122.5 58.281 1 72.06 524 PRO A C 1
ATOM 4113 O O . PRO A 1 524 ? -20.609 122.625 59.125 1 72.06 524 PRO A O 1
ATOM 4116 N N . GLN A 1 525 ? -19.609 123.312 57.281 1 77.12 525 GLN A N 1
ATOM 4117 C CA . GLN A 1 525 ? -20.5 124.438 57.062 1 77.12 525 GLN A CA 1
ATOM 4118 C C . GLN A 1 525 ? -21.953 124 56.938 1 77.12 525 GLN A C 1
ATOM 4120 O O . GLN A 1 525 ? -22.859 124.688 57.406 1 77.12 525 GLN A O 1
ATOM 4125 N N . PHE A 1 526 ? -22.094 122.812 56.469 1 77.06 526 PHE A N 1
ATOM 4126 C CA . PHE A 1 526 ? -23.438 122.25 56.281 1 77.06 526 PHE A CA 1
ATOM 4127 C C . PHE A 1 526 ? -24.031 121.812 57.625 1 77.06 526 PHE A C 1
ATOM 4129 O O . PHE A 1 526 ? -25.219 122 57.875 1 77.06 526 PHE A O 1
ATOM 4136 N N . GLN A 1 527 ? -23.234 121.312 58.438 1 72.5 527 GLN A N 1
ATOM 4137 C CA . GLN A 1 527 ? -23.672 120.75 59.719 1 72.5 527 GLN A CA 1
ATOM 4138 C C . GLN A 1 527 ? -24.156 121.875 60.625 1 72.5 527 GLN A C 1
ATOM 4140 O O . GLN A 1 527 ? -25.094 121.688 61.406 1 72.5 527 GLN A O 1
ATOM 4145 N N . GLU A 1 528 ? -23.594 122.875 60.344 1 73.62 528 GLU A N 1
ATOM 4146 C CA . GLU A 1 528 ? -23.938 124.062 61.188 1 73.62 528 GLU A CA 1
ATOM 4147 C C . GLU A 1 528 ? -25.219 124.688 60.719 1 73.62 528 GLU A C 1
ATOM 4149 O O . GLU A 1 528 ? -25.859 125.438 61.469 1 73.62 528 GLU A O 1
ATOM 4154 N N . THR A 1 529 ? -25.516 124.562 59.562 1 75.31 529 THR A N 1
ATOM 4155 C CA . THR A 1 529 ? -26.672 125.25 59 1 75.31 529 THR A CA 1
ATOM 4156 C C . THR A 1 529 ? -27.828 124.25 58.75 1 75.31 529 THR A C 1
ATOM 4158 O O . THR A 1 529 ? -28.719 124.562 57.969 1 75.31 529 THR A O 1
ATOM 4161 N N . ARG A 1 530 ? -27.75 123.188 59.531 1 73 530 ARG A N 1
ATOM 4162 C CA . ARG A 1 530 ? -28.734 122.125 59.312 1 73 530 ARG A CA 1
ATOM 4163 C C . ARG A 1 530 ? -30.156 122.688 59.531 1 73 530 ARG A C 1
ATOM 4165 O O . ARG A 1 530 ? -30.422 123.375 60.531 1 73 530 ARG A O 1
ATOM 4172 N N . GLY A 1 531 ? -31.031 122.562 58.469 1 74.81 531 GLY A N 1
ATOM 4173 C CA . GLY A 1 531 ? -32.406 123 58.562 1 74.81 531 GLY A CA 1
ATOM 4174 C C . GLY A 1 531 ? -32.75 124.188 57.688 1 74.81 531 GLY A C 1
ATOM 4175 O O . GLY A 1 531 ? -33.875 124.375 57.219 1 74.81 531 GLY A O 1
ATOM 4176 N N . ARG A 1 532 ? -31.797 125.062 57.406 1 84.12 532 ARG A N 1
ATOM 4177 C CA . ARG A 1 532 ? -32.031 126.25 56.625 1 84.12 532 ARG A CA 1
ATOM 4178 C C . ARG A 1 532 ? -31.656 126.062 55.156 1 84.12 532 ARG A C 1
ATOM 4180 O O . ARG A 1 532 ? -32.344 126.5 54.25 1 84.12 532 ARG A O 1
ATOM 4187 N N . ILE A 1 533 ? -30.578 125.25 54.969 1 89.12 533 ILE A N 1
ATOM 4188 C CA . ILE A 1 533 ? -30.078 125 53.625 1 89.12 533 ILE A CA 1
ATOM 4189 C C . ILE A 1 533 ? -30.359 123.562 53.219 1 89.12 533 ILE A C 1
ATOM 4191 O O . ILE A 1 533 ? -30.109 122.625 54 1 89.12 533 ILE A O 1
ATOM 4195 N N . THR A 1 534 ? -31.047 123.312 52.094 1 90.88 534 THR A N 1
ATOM 4196 C CA . THR A 1 534 ? -31.312 122 51.594 1 90.88 534 THR A CA 1
ATOM 4197 C C . THR A 1 534 ? -30.266 121.562 50.531 1 90.88 534 THR A C 1
ATOM 4199 O O . THR A 1 534 ? -30 122.375 49.594 1 90.88 534 THR A O 1
ATOM 4202 N N . LEU A 1 535 ? -29.641 120.5 50.688 1 91.69 535 LEU A N 1
ATOM 4203 C CA . LEU A 1 535 ? -28.625 120 49.781 1 91.69 535 LEU A CA 1
ATOM 4204 C C . LEU A 1 535 ? -29.219 118.875 48.906 1 91.69 535 LEU A C 1
ATOM 4206 O O . LEU A 1 535 ? -29.812 117.938 49.406 1 91.69 535 LEU A O 1
ATOM 4210 N N . HIS A 1 536 ? -29.141 119 47.5 1 92.62 536 HIS A N 1
ATOM 4211 C CA . HIS A 1 536 ? -29.578 118 46.531 1 92.62 536 HIS A CA 1
ATOM 4212 C C . HIS A 1 536 ? -28.391 117.375 45.781 1 92.62 536 HIS A C 1
ATOM 4214 O O . HIS A 1 536 ? -27.703 118.125 45.062 1 92.62 536 HIS A O 1
ATOM 4220 N N . VAL A 1 537 ? -28.094 116.125 46.031 1 94.25 537 VAL A N 1
ATOM 4221 C CA . VAL A 1 537 ? -27 115.438 45.344 1 94.25 537 VAL A CA 1
ATOM 4222 C C . VAL A 1 537 ? -27.578 114.438 44.344 1 94.25 537 VAL A C 1
ATOM 4224 O O . VAL A 1 537 ? -28.344 113.562 44.75 1 94.25 537 VAL A O 1
ATOM 4227 N N . HIS A 1 538 ? -27.297 114.5 43 1 93.44 538 HIS A N 1
ATOM 4228 C CA . HIS A 1 538 ? -27.75 113.562 41.969 1 93.44 538 HIS A CA 1
ATOM 4229 C C . HIS A 1 538 ? -26.594 113.125 41.062 1 93.44 538 HIS A C 1
ATOM 4231 O O . HIS A 1 538 ? -26.172 113.875 40.188 1 93.44 538 HIS A O 1
ATOM 4237 N N . ALA A 1 539 ? -26.047 111.938 41.281 1 90 539 ALA A N 1
ATOM 4238 C CA . ALA A 1 539 ? -24.953 111.438 40.469 1 90 539 ALA A CA 1
ATOM 4239 C C . ALA A 1 539 ? -25.344 110.125 39.75 1 90 539 ALA A C 1
ATOM 4241 O O . ALA A 1 539 ? -24.547 109.562 39.031 1 90 539 ALA A O 1
ATOM 4242 N N . GLY A 1 540 ? -26.547 109.625 39.75 1 82.81 540 GLY A N 1
ATOM 4243 C CA . GLY A 1 540 ? -27.047 108.438 39.094 1 82.81 540 GLY A CA 1
ATOM 4244 C C . GLY A 1 540 ? -26.203 107.188 39.344 1 82.81 540 GLY A C 1
ATOM 4245 O O . GLY A 1 540 ? -25.688 107 40.438 1 82.81 540 GLY A O 1
ATOM 4246 N N . GLY A 1 541 ? -26.109 106.312 38.438 1 85.62 541 GLY A N 1
ATOM 4247 C CA . GLY A 1 541 ? -25.328 105.125 38.5 1 85.62 541 GLY A CA 1
ATOM 4248 C C . GLY A 1 541 ? -23.922 105.25 37.938 1 85.62 541 GLY A C 1
ATOM 4249 O O . GLY A 1 541 ? -23.312 104.312 37.469 1 85.62 541 GLY A O 1
ATOM 4250 N N . VAL A 1 542 ? -23.328 106.5 38.031 1 89.5 542 VAL A N 1
ATOM 4251 C CA . VAL A 1 542 ? -22.016 106.75 37.438 1 89.5 542 VAL A CA 1
ATOM 4252 C C . VAL A 1 542 ? -20.922 106.188 38.312 1 89.5 542 VAL A C 1
ATOM 4254 O O . VAL A 1 542 ? -20.969 106.25 39.562 1 89.5 542 VAL A O 1
ATOM 4257 N N . ARG A 1 543 ? -20.062 105.5 37.656 1 89.06 543 ARG A N 1
ATOM 4258 C CA . ARG A 1 543 ? -18.875 104.938 38.312 1 89.06 543 ARG A CA 1
ATOM 4259 C C . ARG A 1 543 ? -17.609 105.625 37.781 1 89.06 543 ARG A C 1
ATOM 4261 O O . ARG A 1 543 ? -17.469 105.875 36.562 1 89.06 543 ARG A O 1
ATOM 4268 N N . CYS A 1 544 ? -16.703 106.125 38.781 1 86.56 544 CYS A N 1
ATOM 4269 C CA . CYS A 1 544 ? -15.453 106.75 38.375 1 86.56 544 CYS A CA 1
ATOM 4270 C C . CYS A 1 544 ? -14.258 106.062 39.031 1 86.56 544 CYS A C 1
ATOM 4272 O O . CYS A 1 544 ? -14.414 105.312 40.031 1 86.56 544 CYS A O 1
ATOM 4274 N N . GLY A 1 545 ? -13.117 106.25 38.281 1 82.69 545 GLY A N 1
ATOM 4275 C CA . GLY A 1 545 ? -11.859 105.812 38.875 1 82.69 545 GLY A CA 1
ATOM 4276 C C . GLY A 1 545 ? -11.477 106.562 40.125 1 82.69 545 GLY A C 1
ATOM 4277 O O . GLY A 1 545 ? -12.094 107.562 40.469 1 82.69 545 GLY A O 1
ATOM 4278 N N . VAL A 1 546 ? -10.5 105.938 40.781 1 78.69 546 VAL A N 1
ATOM 4279 C CA . VAL A 1 546 ? -10.062 106.438 42.094 1 78.69 546 VAL A CA 1
ATOM 4280 C C . VAL A 1 546 ? -9.648 107.875 41.938 1 78.69 546 VAL A C 1
ATOM 4282 O O . VAL A 1 546 ? -10.062 108.75 42.75 1 78.69 546 VAL A O 1
ATOM 4285 N N . ASP A 1 547 ? -8.961 108.312 40.969 1 79.81 547 ASP A N 1
ATOM 4286 C CA . ASP A 1 547 ? -8.453 109.688 40.781 1 79.81 547 ASP A CA 1
ATOM 4287 C C . ASP A 1 547 ? -9.594 110.625 40.562 1 79.81 547 ASP A C 1
ATOM 4289 O O . ASP A 1 547 ? -9.625 111.688 41.219 1 79.81 547 ASP A O 1
ATOM 4293 N N . ALA A 1 548 ? -10.43 110.25 39.75 1 86.06 548 ALA A N 1
ATOM 4294 C CA . ALA A 1 548 ? -11.57 111.125 39.438 1 86.06 548 ALA A CA 1
ATOM 4295 C C . ALA A 1 548 ? -12.477 111.25 40.656 1 86.06 548 ALA A C 1
ATOM 4297 O O . ALA A 1 548 ? -12.984 112.375 40.938 1 86.06 548 ALA A O 1
ATOM 4298 N N . ALA A 1 549 ? -12.641 110.188 41.406 1 87.31 549 ALA A N 1
ATOM 4299 C CA . ALA A 1 549 ? -13.484 110.25 42.594 1 87.31 549 ALA A CA 1
ATOM 4300 C C . ALA A 1 549 ? -12.922 111.188 43.625 1 87.31 549 ALA A C 1
ATOM 4302 O O . ALA A 1 549 ? -13.656 112 44.219 1 87.31 549 ALA A O 1
ATOM 4303 N N . ILE A 1 550 ? -11.688 111.125 43.781 1 81.5 550 ILE A N 1
ATOM 4304 C CA . ILE A 1 550 ? -11.023 111.938 44.781 1 81.5 550 ILE A CA 1
ATOM 4305 C C . ILE A 1 550 ? -11.164 113.438 44.375 1 81.5 550 ILE A C 1
ATOM 4307 O O . ILE A 1 550 ? -11.547 114.25 45.156 1 81.5 550 ILE A O 1
ATOM 4311 N N . VAL A 1 551 ? -10.938 113.75 43.156 1 84.44 551 VAL A N 1
ATOM 4312 C CA . VAL A 1 551 ? -11.023 115.125 42.625 1 84.44 551 VAL A CA 1
ATOM 4313 C C . VAL A 1 551 ? -12.461 115.625 42.75 1 84.44 551 VAL A C 1
ATOM 4315 O O . VAL A 1 551 ? -12.688 116.75 43.25 1 84.44 551 VAL A O 1
ATOM 4318 N N . CYS A 1 552 ? -13.367 114.812 42.438 1 90.19 552 CYS A N 1
ATOM 4319 C CA . CYS A 1 552 ? -14.773 115.188 42.531 1 90.19 552 CYS A CA 1
ATOM 4320 C C . CYS A 1 552 ? -15.156 115.438 44 1 90.19 552 CYS A C 1
ATOM 4322 O O . CYS A 1 552 ? -15.828 116.438 44.281 1 90.19 552 CYS A O 1
ATOM 4324 N N . GLY A 1 553 ? -14.727 114.562 44.875 1 87.62 553 GLY A N 1
ATOM 4325 C CA . GLY A 1 553 ? -15.008 114.75 46.281 1 87.62 553 GLY A CA 1
ATOM 4326 C C . GLY A 1 553 ? -14.43 116.062 46.812 1 87.62 553 GLY A C 1
ATOM 4327 O O . GLY A 1 553 ? -15.109 116.812 47.531 1 87.62 553 GLY A O 1
ATOM 4328 N N . LEU A 1 554 ? -13.273 116.375 46.344 1 83.88 554 LEU A N 1
ATOM 4329 C CA . LEU A 1 554 ? -12.594 117.562 46.812 1 83.88 554 LEU A CA 1
ATOM 4330 C C . LEU A 1 554 ? -13.242 118.812 46.219 1 83.88 554 LEU A C 1
ATOM 4332 O O . LEU A 1 554 ? -13.383 119.812 46.906 1 83.88 554 LEU A O 1
ATOM 4336 N N . VAL A 1 555 ? -13.633 118.75 45.062 1 89.06 555 VAL A N 1
ATOM 4337 C CA . VAL A 1 555 ? -14.297 119.875 44.375 1 89.06 555 VAL A CA 1
ATOM 4338 C C . VAL A 1 555 ? -15.641 120.188 45.062 1 89.06 555 VAL A C 1
ATOM 4340 O O . VAL A 1 555 ? -15.969 121.312 45.344 1 89.06 555 VAL A O 1
ATOM 4343 N N . VAL A 1 556 ? -16.344 119.125 45.312 1 91.62 556 VAL A N 1
ATOM 4344 C CA . VAL A 1 556 ? -17.641 119.25 45.969 1 91.62 556 VAL A CA 1
ATOM 4345 C C . VAL A 1 556 ? -17.438 119.875 47.375 1 91.62 556 VAL A C 1
ATOM 4347 O O . VAL A 1 556 ? -18.188 120.75 47.812 1 91.62 556 VAL A O 1
ATOM 4350 N N . ASN A 1 557 ? -16.484 119.312 48.031 1 86.12 557 ASN A N 1
ATOM 4351 C CA . ASN A 1 557 ? -16.156 119.812 49.344 1 86.12 557 ASN A CA 1
ATOM 4352 C C . ASN A 1 557 ? -15.891 121.375 49.312 1 86.12 557 ASN A C 1
ATOM 4354 O O . ASN A 1 557 ? -16.375 122.062 50.156 1 86.12 557 ASN A O 1
ATOM 4358 N N . GLU A 1 558 ? -15.211 121.75 48.312 1 83.75 558 GLU A N 1
ATOM 4359 C CA . GLU A 1 558 ? -14.828 123.188 48.188 1 83.75 558 GLU A CA 1
ATOM 4360 C C . GLU A 1 558 ? -16.016 124 47.75 1 83.75 558 GLU A C 1
ATOM 4362 O O . GLU A 1 558 ? -16.297 125.062 48.375 1 83.75 558 GLU A O 1
ATOM 4367 N N . LEU A 1 559 ? -16.719 123.688 46.844 1 90.19 559 LEU A N 1
ATOM 4368 C CA . LEU A 1 559 ? -17.75 124.5 46.219 1 90.19 559 LEU A CA 1
ATOM 4369 C C . LEU A 1 559 ? -19.016 124.5 47.094 1 90.19 559 LEU A C 1
ATOM 4371 O O . LEU A 1 559 ? -19.656 125.562 47.219 1 90.19 559 LEU A O 1
ATOM 4375 N N . VAL A 1 560 ? -19.359 123.375 47.625 1 90.38 560 VAL A N 1
ATOM 4376 C CA . VAL A 1 560 ? -20.516 123.375 48.5 1 90.38 560 VAL A CA 1
ATOM 4377 C C . VAL A 1 560 ? -20.219 124.125 49.781 1 90.38 560 VAL A C 1
ATOM 4379 O O . VAL A 1 560 ? -21.062 124.875 50.281 1 90.38 560 VAL A O 1
ATOM 4382 N N . GLY A 1 561 ? -18.984 123.938 50.312 1 83.12 561 GLY A N 1
ATOM 4383 C CA . GLY A 1 561 ? -18.562 124.75 51.438 1 83.12 561 GLY A CA 1
ATOM 4384 C C . GLY A 1 561 ? -18.656 126.25 51.188 1 83.12 561 GLY A C 1
ATOM 4385 O O . GLY A 1 561 ? -19.156 127 52.031 1 83.12 561 GLY A O 1
ATOM 4386 N N . ASN A 1 562 ? -18.266 126.688 50.094 1 83.62 562 ASN A N 1
ATOM 4387 C CA . ASN A 1 562 ? -18.312 128.125 49.719 1 83.62 562 ASN A CA 1
ATOM 4388 C C . ASN A 1 562 ? -19.75 128.625 49.531 1 83.62 562 ASN A C 1
ATOM 4390 O O . ASN A 1 562 ? -20.078 129.625 49.938 1 83.62 562 ASN A O 1
ATOM 4394 N N . ALA A 1 563 ? -20.516 127.75 48.969 1 88.56 563 ALA A N 1
ATOM 4395 C CA . ALA A 1 563 ? -21.922 128.125 48.75 1 88.56 563 ALA A CA 1
ATOM 4396 C C . ALA A 1 563 ? -22.641 128.375 50.062 1 88.56 563 ALA A C 1
ATOM 4398 O O . ALA A 1 563 ? -23.375 129.375 50.25 1 88.56 563 ALA A O 1
ATOM 4399 N N . ILE A 1 564 ? -22.359 127.562 50.938 1 85.69 564 ILE A N 1
ATOM 4400 C CA . ILE A 1 564 ? -23.031 127.688 52.25 1 85.69 564 ILE A CA 1
ATOM 4401 C C . ILE A 1 564 ? -22.531 128.875 53 1 85.69 564 ILE A C 1
ATOM 4403 O O . ILE A 1 564 ? -23.312 129.625 53.688 1 85.69 564 ILE A O 1
ATOM 4407 N N . THR A 1 565 ? -21.312 129.125 52.844 1 81.38 565 THR A N 1
ATOM 4408 C CA . THR A 1 565 ? -20.703 130.25 53.594 1 81.38 565 THR A CA 1
ATOM 4409 C C . THR A 1 565 ? -21.062 131.625 52.969 1 81.38 565 THR A C 1
ATOM 4411 O O . THR A 1 565 ? -21.328 132.625 53.688 1 81.38 565 THR A O 1
ATOM 4414 N N . TYR A 1 566 ? -21.188 131.75 51.656 1 84.75 566 TYR A N 1
ATOM 4415 C CA . TYR A 1 566 ? -21.219 133 51.062 1 84.75 566 TYR A CA 1
ATOM 4416 C C . TYR A 1 566 ? -22.547 133.25 50.312 1 84.75 566 TYR A C 1
ATOM 4418 O O . TYR A 1 566 ? -22.938 134.375 50.062 1 84.75 566 TYR A O 1
ATOM 4426 N N . ALA A 1 567 ? -23.203 132.25 49.969 1 87.31 567 ALA A N 1
ATOM 4427 C CA . ALA A 1 567 ? -24.359 132.375 49.094 1 87.31 567 ALA A CA 1
ATOM 4428 C C . ALA A 1 567 ? -25.578 132.75 49.875 1 87.31 567 ALA A C 1
ATOM 4430 O O . ALA A 1 567 ? -26.484 133.375 49.312 1 87.31 567 ALA A O 1
ATOM 4431 N N . PHE A 1 568 ? -25.594 132.625 51.125 1 87.38 568 PHE A N 1
ATOM 4432 C CA . PHE A 1 568 ? -26.812 132.875 51.906 1 87.38 568 PHE A CA 1
ATOM 4433 C C . PHE A 1 568 ? -26.484 133.75 53.094 1 87.38 568 PHE A C 1
ATOM 4435 O O . PHE A 1 568 ? -26.438 133.375 54.25 1 87.38 568 PHE A O 1
ATOM 4442 N N . PRO A 1 569 ? -26.5 135.125 52.688 1 77.75 569 PRO A N 1
ATOM 4443 C CA . PRO A 1 569 ? -26.219 136.125 53.781 1 77.75 569 PRO A CA 1
ATOM 4444 C C . PRO A 1 569 ? -27.406 136.25 54.719 1 77.75 569 PRO A C 1
ATOM 4446 O O . PRO A 1 569 ? -28.547 136 54.344 1 77.75 569 PRO A O 1
ATOM 4449 N N . GLN A 1 570 ? -27.266 136.5 56.031 1 76.94 570 GLN A N 1
ATOM 4450 C CA . GLN A 1 570 ? -28.234 136.875 57.062 1 76.94 570 GLN A CA 1
ATOM 4451 C C . GLN A 1 570 ? -29.109 135.75 57.438 1 76.94 570 GLN A C 1
ATOM 4453 O O . GLN A 1 570 ? -30.312 135.875 57.656 1 76.94 570 GLN A O 1
ATOM 4458 N N . ASP A 1 571 ? -28.75 134.375 57.219 1 76.69 571 ASP A N 1
ATOM 4459 C CA . ASP A 1 571 ? -29.375 133.125 57.625 1 76.69 571 ASP A CA 1
ATOM 4460 C C . ASP A 1 571 ? -30.641 132.875 56.812 1 76.69 571 ASP A C 1
ATOM 4462 O O . ASP A 1 571 ? -31.609 132.25 57.344 1 76.69 571 ASP A O 1
ATOM 4466 N N . GLU A 1 572 ? -30.578 133.25 55.562 1 83.81 572 GLU A N 1
ATOM 4467 C CA . GLU A 1 572 ? -31.703 133 54.688 1 83.81 572 GLU A CA 1
ATOM 4468 C C . GLU A 1 572 ? -31.672 131.5 54.188 1 83.81 572 GLU A C 1
ATOM 4470 O O . GLU A 1 572 ? -30.609 131 54.031 1 83.81 572 GLU A O 1
ATOM 4475 N N . PRO A 1 573 ? -32.875 131 54.156 1 87.62 573 PRO A N 1
ATOM 4476 C CA . PRO A 1 573 ? -32.938 129.625 53.625 1 87.62 573 PRO A CA 1
ATOM 4477 C C . PRO A 1 573 ? -32.594 129.625 52.156 1 87.62 573 PRO A C 1
ATOM 4479 O O . PRO A 1 573 ? -32.812 130.5 51.406 1 87.62 573 PRO A O 1
ATOM 4482 N N . GLY A 1 574 ? -31.859 128.5 51.719 1 90.25 574 GLY A N 1
ATOM 4483 C CA . GLY A 1 574 ? -31.5 128.375 50.312 1 90.25 574 GLY A CA 1
ATOM 4484 C C . GLY A 1 574 ? -31.234 126.875 49.938 1 90.25 574 GLY A C 1
ATOM 4485 O O . GLY A 1 574 ? -31.344 126 50.781 1 90.25 574 GLY A O 1
ATOM 4486 N N . ASP A 1 575 ? -31.094 126.688 48.594 1 91.62 575 ASP A N 1
ATOM 4487 C CA . ASP A 1 575 ? -30.844 125.375 48.062 1 91.62 575 ASP A CA 1
ATOM 4488 C C . ASP A 1 575 ? -29.5 125.312 47.344 1 91.62 575 ASP A C 1
ATOM 4490 O O . ASP A 1 575 ? -29.109 126.25 46.656 1 91.62 575 ASP A O 1
ATOM 4494 N N . VAL A 1 576 ? -28.781 124.188 47.531 1 93.69 576 VAL A N 1
ATOM 4495 C CA . VAL A 1 576 ? -27.547 123.875 46.812 1 93.69 576 VAL A CA 1
ATOM 4496 C C . VAL A 1 576 ? -27.703 122.562 46.062 1 93.69 576 VAL A C 1
ATOM 4498 O O . VAL A 1 576 ? -28.188 121.562 46.656 1 93.69 576 VAL A O 1
ATOM 4501 N N . TRP A 1 577 ? -27.328 122.5 44.75 1 93.75 577 TRP A N 1
ATOM 4502 C CA . TRP A 1 577 ? -27.422 121.312 43.938 1 93.75 577 TRP A CA 1
ATOM 4503 C C . TRP A 1 577 ? -26.047 120.812 43.5 1 93.75 577 TRP A C 1
ATOM 4505 O O . TRP A 1 577 ? -25.219 121.625 43.094 1 93.75 577 TRP A O 1
ATOM 4515 N N . VAL A 1 578 ? -25.781 119.5 43.719 1 95.31 578 VAL A N 1
ATOM 4516 C CA . VAL A 1 578 ? -24.625 118.812 43.156 1 95.31 578 VAL A CA 1
ATOM 4517 C C . VAL A 1 578 ? -25.078 117.75 42.188 1 95.31 578 VAL A C 1
ATOM 4519 O O . VAL A 1 578 ? -25.797 116.812 42.562 1 95.31 578 VAL A O 1
ATOM 4522 N N . THR A 1 579 ? -24.703 117.812 40.875 1 94.81 579 THR A N 1
ATOM 4523 C CA . THR A 1 579 ? -25.109 116.875 39.875 1 94.81 579 THR A CA 1
ATOM 4524 C C . THR A 1 579 ? -23.891 116.312 39.094 1 94.81 579 THR A C 1
ATOM 4526 O O . THR A 1 579 ? -22.984 117.062 38.781 1 94.81 579 THR A O 1
ATOM 4529 N N . LEU A 1 580 ? -23.828 115.062 39.062 1 94.94 580 LEU A N 1
ATOM 4530 C CA . LEU A 1 580 ? -22.812 114.438 38.219 1 94.94 580 LEU A CA 1
ATOM 4531 C C . LEU A 1 580 ? -23.469 113.625 37.125 1 94.94 580 LEU A C 1
ATOM 4533 O O . LEU A 1 580 ? -24.312 112.75 37.406 1 94.94 580 LEU A O 1
ATOM 4537 N N . ARG A 1 581 ? -23.234 113.812 35.812 1 92.81 581 ARG A N 1
ATOM 4538 C CA . ARG A 1 581 ? -23.797 113.062 34.688 1 92.81 581 ARG A CA 1
ATOM 4539 C C . ARG A 1 581 ? -22.719 112.688 33.688 1 92.81 581 ARG A C 1
ATOM 4541 O O . ARG A 1 581 ? -21.688 113.375 33.594 1 92.81 581 ARG A O 1
ATOM 4548 N N . LYS A 1 582 ? -22.891 111.562 33.125 1 89.25 582 LYS A N 1
ATOM 4549 C CA . LYS A 1 582 ? -22.047 111.125 32 1 89.25 582 LYS A CA 1
ATOM 4550 C C . LYS A 1 582 ? -22.625 111.625 30.672 1 89.25 582 LYS A C 1
ATOM 4552 O O . LYS A 1 582 ? -23.766 111.312 30.344 1 89.25 582 LYS A O 1
ATOM 4557 N N . THR A 1 583 ? -22.047 112.625 30 1 78.88 583 THR A N 1
ATOM 4558 C CA . THR A 1 583 ? -22.5 113.188 28.734 1 78.88 583 THR A CA 1
ATOM 4559 C C . THR A 1 583 ? -21.469 112.938 27.641 1 78.88 583 THR A C 1
ATOM 4561 O O . THR A 1 583 ? -20.328 113.375 27.75 1 78.88 583 THR A O 1
ATOM 4564 N N . GLU A 1 584 ? -21.859 112.5 26.484 1 80.25 584 GLU A N 1
ATOM 4565 C CA . GLU A 1 584 ? -21.062 112.312 25.266 1 80.25 584 GLU A CA 1
ATOM 4566 C C . GLU A 1 584 ? -19.672 111.75 25.594 1 80.25 584 GLU A C 1
ATOM 4568 O O . GLU A 1 584 ? -18.672 112.312 25.094 1 80.25 584 GLU A O 1
ATOM 4573 N N . GLY A 1 585 ? -19.359 110.875 26.625 1 79.94 585 GLY A N 1
ATOM 4574 C CA . GLY A 1 585 ? -18.094 110.25 26.922 1 79.94 585 GLY A CA 1
ATOM 4575 C C . GLY A 1 585 ? -17.312 110.938 28.031 1 79.94 585 GLY A C 1
ATOM 4576 O O . GLY A 1 585 ? -16.266 110.438 28.453 1 79.94 585 GLY A O 1
ATOM 4577 N N . ARG A 1 586 ? -17.828 112.125 28.406 1 87.94 586 ARG A N 1
ATOM 4578 C CA . ARG A 1 586 ? -17.156 112.812 29.516 1 87.94 586 ARG A CA 1
ATOM 4579 C C . ARG A 1 586 ? -18.078 112.938 30.719 1 87.94 586 ARG A C 1
ATOM 4581 O O . ARG A 1 586 ? -19.297 112.75 30.609 1 87.94 586 ARG A O 1
ATOM 4588 N N . HIS A 1 587 ? -17.5 113.125 31.922 1 93.75 587 HIS A N 1
ATOM 4589 C CA . HIS A 1 587 ? -18.234 113.312 33.156 1 93.75 587 HIS A CA 1
ATOM 4590 C C . HIS A 1 587 ? -18.375 114.812 33.438 1 93.75 587 HIS A C 1
ATOM 4592 O O . HIS A 1 587 ? -17.438 115.625 33.25 1 93.75 587 HIS A O 1
ATOM 4598 N N . GLU A 1 588 ? -19.641 115.25 33.656 1 94.69 588 GLU A N 1
ATOM 4599 C CA . GLU A 1 588 ? -19.938 116.625 34 1 94.69 588 GLU A CA 1
ATOM 4600 C C . GLU A 1 588 ? -20.391 116.75 35.438 1 94.69 588 GLU A C 1
ATOM 4602 O O . GLU A 1 588 ? -21.438 116.25 35.812 1 94.69 588 GLU A O 1
ATOM 4607 N N . LEU A 1 589 ? -19.547 117.375 36.344 1 95.62 589 LEU A N 1
ATOM 4608 C CA . LEU A 1 589 ? -19.891 117.688 37.719 1 95.62 589 LEU A CA 1
ATOM 4609 C C . LEU A 1 589 ? -20.375 119.125 37.812 1 95.62 589 LEU A C 1
ATOM 4611 O O . LEU A 1 589 ? -19.672 120.062 37.406 1 95.62 589 LEU A O 1
ATOM 4615 N N . VAL A 1 590 ? -21.531 119.375 38.312 1 95.12 590 VAL A N 1
ATOM 4616 C CA . VAL A 1 590 ? -22.125 120.688 38.438 1 95.12 590 VAL A CA 1
ATOM 4617 C C . VAL A 1 590 ? -22.484 121 39.875 1 95.12 590 VAL A C 1
ATOM 4619 O O . VAL A 1 590 ? -23.094 120.125 40.562 1 95.12 590 VAL A O 1
ATOM 4622 N N . VAL A 1 591 ? -22.047 122.062 40.375 1 95.06 591 VAL A N 1
ATOM 4623 C CA . VAL A 1 591 ? -22.438 122.562 41.688 1 95.06 591 VAL A CA 1
ATOM 4624 C C . VAL A 1 591 ? -23.141 123.938 41.531 1 95.06 591 VAL A C 1
ATOM 4626 O O . VAL A 1 591 ? -22.562 124.875 40.969 1 95.06 591 VAL A O 1
ATOM 4629 N N . ARG A 1 592 ? -24.359 124.062 42 1 93.81 592 ARG A N 1
ATOM 4630 C CA . ARG A 1 592 ? -25.156 125.25 41.844 1 93.81 592 ARG A CA 1
ATOM 4631 C C . ARG A 1 592 ? -25.859 125.625 43.156 1 93.81 592 ARG A C 1
ATOM 4633 O O . ARG A 1 592 ? -26.156 124.75 43.969 1 93.81 592 ARG A O 1
ATOM 4640 N N . ASP A 1 593 ? -26.031 126.938 43.344 1 92.44 593 ASP A N 1
ATOM 4641 C CA . ASP A 1 593 ? -26.797 127.375 44.469 1 92.44 593 ASP A CA 1
ATOM 4642 C C . ASP A 1 593 ? -27.781 128.5 44.031 1 92.44 593 ASP A C 1
ATOM 4644 O O . ASP A 1 593 ? -27.703 129 42.906 1 92.44 593 ASP A O 1
ATOM 4648 N N . ASN A 1 594 ? -28.719 128.875 44.781 1 90.44 594 ASN A N 1
ATOM 4649 C CA . ASN A 1 594 ? -29.688 129.875 44.5 1 90.44 594 ASN A CA 1
ATOM 4650 C C . ASN A 1 594 ? -29.516 131.125 45.406 1 90.44 594 ASN A C 1
ATOM 4652 O O . ASN A 1 594 ? -30.5 131.75 45.812 1 90.44 594 ASN A O 1
ATOM 4656 N N . GLY A 1 595 ? -28.297 131.375 45.75 1 89.75 595 GLY A N 1
ATOM 4657 C CA . GLY A 1 595 ? -28.016 132.5 46.656 1 89.75 595 GLY A CA 1
ATOM 4658 C C . GLY A 1 595 ? -27.797 133.875 45.938 1 89.75 595 GLY A C 1
ATOM 4659 O O . GLY A 1 595 ? -28.359 134.125 44.875 1 89.75 595 GLY A O 1
ATOM 4660 N N . VAL A 1 596 ? -27.078 134.875 46.562 1 87.88 596 VAL A N 1
ATOM 4661 C CA . VAL A 1 596 ? -26.891 136.25 46.156 1 87.88 596 VAL A CA 1
ATOM 4662 C C . VAL A 1 596 ? -26.031 136.25 44.875 1 87.88 596 VAL A C 1
ATOM 4664 O O . VAL A 1 596 ? -26 137.25 44.188 1 87.88 596 VAL A O 1
ATOM 4667 N N . GLY A 1 597 ? -25.406 135.125 44.531 1 83.56 597 GLY A N 1
ATOM 4668 C CA . GLY A 1 597 ? -24.578 135.125 43.344 1 83.56 597 GLY A CA 1
ATOM 4669 C C . GLY A 1 597 ? -23.156 135.625 43.594 1 83.56 597 GLY A C 1
ATOM 4670 O O . GLY A 1 597 ? -22.75 135.75 44.75 1 83.56 597 GLY A O 1
ATOM 4671 N N . LEU A 1 598 ? -22.234 135.625 42.531 1 82.81 598 LEU A N 1
ATOM 4672 C CA . LEU A 1 598 ? -20.828 136 42.656 1 82.81 598 LEU A CA 1
ATOM 4673 C C . LEU A 1 598 ? -20.641 137.5 42.531 1 82.81 598 LEU A C 1
ATOM 4675 O O . LEU A 1 598 ? -21.406 138.25 41.875 1 82.81 598 LEU A O 1
ATOM 4679 N N . PRO A 1 599 ? -19.812 138.125 43.406 1 76.81 599 PRO A N 1
ATOM 4680 C CA . PRO A 1 599 ? -19.609 139.625 43.406 1 76.81 599 PRO A CA 1
ATOM 4681 C C . PRO A 1 599 ? -19.266 140.125 42.031 1 76.81 599 PRO A C 1
ATOM 4683 O O . PRO A 1 599 ? -18.781 139.375 41.188 1 76.81 599 PRO A O 1
ATOM 4686 N N . GLU A 1 600 ? -19.547 141.5 41.906 1 70.88 600 GLU A N 1
ATOM 4687 C CA . GLU A 1 600 ? -19.266 142.125 40.656 1 70.88 600 GLU A CA 1
ATOM 4688 C C . GLU A 1 600 ? -17.766 142.25 40.375 1 70.88 600 GLU A C 1
ATOM 4690 O O . GLU A 1 600 ? -16.969 142.5 41.281 1 70.88 600 GLU A O 1
ATOM 4695 N N . GLY A 1 601 ? -17.125 141.75 39.219 1 64.56 601 GLY A N 1
ATOM 4696 C CA . GLY A 1 601 ? -15.711 141.75 38.844 1 64.56 601 GLY A CA 1
ATOM 4697 C C . GLY A 1 601 ? -15.086 140.375 38.969 1 64.56 601 GLY A C 1
ATOM 4698 O O . GLY A 1 601 ? -13.906 140.125 38.656 1 64.56 601 GLY A O 1
ATOM 4699 N N . PHE A 1 602 ? -15.805 139.375 39.531 1 68.31 602 PHE A N 1
ATOM 4700 C CA . PHE A 1 602 ? -15.281 138 39.719 1 68.31 602 PHE A CA 1
ATOM 4701 C C . PHE A 1 602 ? -14.789 137.375 38.406 1 68.31 602 PHE A C 1
ATOM 4703 O O . PHE A 1 602 ? -13.773 136.75 38.375 1 68.31 602 PHE A O 1
ATOM 4710 N N . PHE A 1 603 ? -15.461 138 37.312 1 61.56 603 PHE A N 1
ATOM 4711 C CA . PHE A 1 603 ? -15.172 137.5 36 1 61.56 603 PHE A CA 1
ATOM 4712 C C . PHE A 1 603 ? -14.078 138.25 35.281 1 61.56 603 PHE A C 1
ATOM 4714 O O . PHE A 1 603 ? -13.414 137.75 34.375 1 61.56 603 PHE A O 1
ATOM 4721 N N . GLU A 1 604 ? -13.961 139.75 35.5 1 55.84 604 GLU A N 1
ATOM 4722 C CA . GLU A 1 604 ? -13.039 140.625 34.75 1 55.84 604 GLU A CA 1
ATOM 4723 C C . GLU A 1 604 ? -11.609 140.5 35.281 1 55.84 604 GLU A C 1
ATOM 4725 O O . GLU A 1 604 ? -10.695 141.125 34.812 1 55.84 604 GLU A O 1
ATOM 4730 N N . GLY A 1 605 ? -11.148 139.5 35.875 1 53.56 605 GLY A N 1
ATOM 4731 C CA . GLY A 1 605 ? -9.766 139.25 36.25 1 53.56 605 GLY A CA 1
ATOM 4732 C C . GLY A 1 605 ? -9.32 140.125 37.438 1 53.56 605 GLY A C 1
ATOM 4733 O O . GLY A 1 605 ? -8.203 140 37.938 1 53.56 605 GLY A O 1
ATOM 4734 N N . SER A 1 606 ? -9.75 141.375 37.656 1 46.91 606 SER A N 1
ATOM 4735 C CA . SER A 1 606 ? -9.227 142.5 38.5 1 46.91 606 SER A CA 1
ATOM 4736 C C . SER A 1 606 ? -9.305 142 39.969 1 46.91 606 SER A C 1
ATOM 4738 O O . SER A 1 606 ? -8.688 142.75 40.844 1 46.91 606 SER A O 1
ATOM 4740 N N . VAL A 1 607 ? -10.531 142 40.5 1 46.91 607 VAL A N 1
ATOM 4741 C CA . VAL A 1 607 ? -10.672 141.75 41.938 1 46.91 607 VAL A CA 1
ATOM 4742 C C . VAL A 1 607 ? -9.797 140.625 42.406 1 46.91 607 VAL A C 1
ATOM 4744 O O . VAL A 1 607 ? -9.578 139.625 41.688 1 46.91 607 VAL A O 1
ATOM 4747 N N . GLU A 1 608 ? -9 140.875 43.594 1 45.19 608 GLU A N 1
ATOM 4748 C CA . GLU A 1 608 ? -8.234 140 44.5 1 45.19 608 GLU A CA 1
ATOM 4749 C C . GLU A 1 608 ? -8.883 138.625 44.625 1 45.19 608 GLU A C 1
ATOM 4751 O O . GLU A 1 608 ? -8.523 137.875 45.531 1 45.19 608 GLU A O 1
ATOM 4756 N N . GLY A 1 609 ? -9.938 138.375 44.094 1 46.41 609 GLY A N 1
ATOM 4757 C CA . GLY A 1 609 ? -10.82 137.25 44.375 1 46.41 609 GLY A CA 1
ATOM 4758 C C . GLY A 1 609 ? -10.164 135.875 44.094 1 46.41 609 GLY A C 1
ATOM 4759 O O . GLY A 1 609 ? -10.844 134.875 43.969 1 46.41 609 GLY A O 1
ATOM 4760 N N . ASN A 1 610 ? -9.148 135.875 43.5 1 53.03 610 ASN A N 1
ATOM 4761 C CA . ASN A 1 610 ? -8.508 134.5 43.469 1 53.03 610 ASN A CA 1
ATOM 4762 C C . ASN A 1 610 ? -8.445 133.875 44.844 1 53.03 610 ASN A C 1
ATOM 4764 O O . ASN A 1 610 ? -7.496 134.125 45.594 1 53.03 610 ASN A O 1
ATOM 4768 N N . THR A 1 611 ? -9.633 133.5 45.188 1 65.62 611 THR A N 1
ATOM 4769 C CA . THR A 1 611 ? -9.688 132.875 46.5 1 65.62 611 THR A CA 1
ATOM 4770 C C . THR A 1 611 ? -9.055 131.5 46.406 1 65.62 611 THR A C 1
ATOM 4772 O O . THR A 1 611 ? -8.992 130.875 45.344 1 65.62 611 THR A O 1
ATOM 4775 N N . LEU A 1 612 ? -8.5 131.25 47.344 1 68.44 612 LEU A N 1
ATOM 4776 C CA . LEU A 1 612 ? -7.77 130 47.531 1 68.44 612 LEU A CA 1
ATOM 4777 C C . LEU A 1 612 ? -8.617 128.75 47.094 1 68.44 612 LEU A C 1
ATOM 4779 O O . LEU A 1 612 ? -8.109 127.812 46.5 1 68.44 612 LEU A O 1
ATOM 4783 N N . GLY A 1 613 ? -9.891 129 47.188 1 73.94 613 GLY A N 1
ATOM 4784 C CA . GLY A 1 613 ? -10.781 127.875 46.875 1 73.94 613 GLY A CA 1
ATOM 4785 C C . GLY A 1 613 ? -10.922 127.625 45.375 1 73.94 613 GLY A C 1
ATOM 4786 O O . GLY A 1 613 ? -10.844 126.5 44.938 1 73.94 613 GLY A O 1
ATOM 4787 N N . ILE A 1 614 ? -11.023 128.625 44.656 1 80.44 614 ILE A N 1
ATOM 4788 C CA . ILE A 1 614 ? -11.211 128.5 43.219 1 80.44 614 ILE A CA 1
ATOM 4789 C C . ILE A 1 614 ? -9.898 128.125 42.562 1 80.44 614 ILE A C 1
ATOM 4791 O O . ILE A 1 614 ? -9.898 127.375 41.594 1 80.44 614 ILE A O 1
ATOM 4795 N N . THR A 1 615 ? -8.852 128.625 43.062 1 75.69 615 THR A N 1
ATOM 4796 C CA . THR A 1 615 ? -7.539 128.25 42.562 1 75.69 615 THR A CA 1
ATOM 4797 C C . THR A 1 615 ? -7.32 126.75 42.75 1 75.69 615 THR A C 1
ATOM 4799 O O . THR A 1 615 ? -6.781 126.062 41.875 1 75.69 615 THR A O 1
ATOM 4802 N N . LEU A 1 616 ? -7.797 126.312 43.812 1 74.81 616 LEU A N 1
ATOM 4803 C CA . LEU A 1 616 ? -7.68 124.875 44.125 1 74.81 616 LEU A CA 1
ATOM 4804 C C . LEU A 1 616 ? -8.523 124.062 43.156 1 74.81 616 LEU A C 1
ATOM 4806 O O . LEU A 1 616 ? -8.07 123 42.656 1 74.81 616 LEU A O 1
ATOM 4810 N N . VAL A 1 617 ? -9.727 124.5 42.969 1 85.94 617 VAL A N 1
ATOM 4811 C CA . VAL A 1 617 ? -10.617 123.75 42.094 1 85.94 617 VAL A CA 1
ATOM 4812 C C . VAL A 1 617 ? -10.039 123.75 40.688 1 85.94 617 VAL A C 1
ATOM 4814 O O . VAL A 1 617 ? -10.102 122.688 40 1 85.94 617 VAL A O 1
ATOM 4817 N N . ARG A 1 618 ? -9.344 124.75 40.344 1 84.88 618 ARG A N 1
ATOM 4818 C CA . ARG A 1 618 ? -8.719 124.812 39 1 84.88 618 ARG A CA 1
ATOM 4819 C C . ARG A 1 618 ? -7.52 123.875 38.938 1 84.88 618 ARG A C 1
ATOM 4821 O O . ARG A 1 618 ? -7.312 123.188 37.938 1 84.88 618 ARG A O 1
ATOM 4828 N N . MET A 1 619 ? -6.797 123.812 39.969 1 76.88 619 MET A N 1
ATOM 4829 C CA . MET A 1 619 ? -5.648 122.875 40.031 1 76.88 619 MET A CA 1
ATOM 4830 C C . MET A 1 619 ? -6.094 121.438 40 1 76.88 619 MET A C 1
ATOM 4832 O O . MET A 1 619 ? -5.469 120.625 39.344 1 76.88 619 MET A O 1
ATOM 4836 N N . LEU A 1 620 ? -7.145 121.312 40.719 1 81.94 620 LEU A N 1
ATOM 4837 C CA . LEU A 1 620 ? -7.672 119.938 40.781 1 81.94 620 LEU A CA 1
ATOM 4838 C C . LEU A 1 620 ? -8.266 119.5 39.406 1 81.94 620 LEU A C 1
ATOM 4840 O O . LEU A 1 620 ? -8.109 118.375 39 1 81.94 620 LEU A O 1
ATOM 4844 N N . ALA A 1 621 ? -8.898 120.438 38.812 1 87 621 ALA A N 1
ATOM 4845 C CA . ALA A 1 621 ? -9.445 120.188 37.469 1 87 621 ALA A CA 1
ATOM 4846 C C . ALA A 1 621 ? -8.344 119.875 36.469 1 87 621 ALA A C 1
ATOM 4848 O O . ALA A 1 621 ? -8.508 118.938 35.656 1 87 621 ALA A O 1
ATOM 4849 N N . GLU A 1 622 ? -7.211 120.438 36.625 1 83.94 622 GLU A N 1
ATOM 4850 C CA . GLU A 1 622 ? -6.082 120.188 35.75 1 83.94 622 GLU A CA 1
ATOM 4851 C C . GLU A 1 622 ? -5.488 118.812 35.969 1 83.94 622 GLU A C 1
ATOM 4853 O O . GLU A 1 622 ? -4.996 118.188 35.062 1 83.94 622 GLU A O 1
ATOM 4858 N N . GLN A 1 623 ? -5.551 118.375 37.125 1 75.88 623 GLN A N 1
ATOM 4859 C CA . GLN A 1 623 ? -4.98 117.062 37.5 1 75.88 623 GLN A CA 1
ATOM 4860 C C . GLN A 1 623 ? -5.703 115.938 36.781 1 75.88 623 GLN A C 1
ATOM 4862 O O . GLN A 1 623 ? -5.098 114.938 36.469 1 75.88 623 GLN A O 1
ATOM 4867 N N . ILE A 1 624 ? -6.953 116.125 36.531 1 80.94 624 ILE A N 1
ATOM 4868 C CA . ILE A 1 624 ? -7.703 115.062 35.875 1 80.94 624 ILE A CA 1
ATOM 4869 C C . ILE A 1 624 ? -7.996 115.438 34.406 1 80.94 624 ILE A C 1
ATOM 4871 O O . ILE A 1 624 ? -8.906 114.875 33.781 1 80.94 624 ILE A O 1
ATOM 4875 N N . HIS A 1 625 ? -7.223 116.562 34 1 87.81 625 HIS A N 1
ATOM 4876 C CA . HIS A 1 625 ? -7.332 117.062 32.656 1 87.81 625 HIS A CA 1
ATOM 4877 C C . HIS A 1 625 ? -8.758 117.5 32.344 1 87.81 625 HIS A C 1
ATOM 4879 O O . HIS A 1 625 ? -9.281 117.188 31.266 1 87.81 625 HIS A O 1
ATOM 4885 N N . GLY A 1 626 ? -9.336 118 33.312 1 90.12 626 GLY A N 1
ATOM 4886 C CA . GLY A 1 626 ? -10.695 118.5 33.156 1 90.12 626 GLY A CA 1
ATOM 4887 C C . GLY A 1 626 ? -10.758 120.062 32.969 1 90.12 626 GLY A C 1
ATOM 4888 O O . GLY A 1 626 ? -9.742 120.75 33.094 1 90.12 626 GLY A O 1
ATOM 4889 N N . ASP A 1 627 ? -11.922 120.5 32.469 1 91.56 627 ASP A N 1
ATOM 4890 C CA . ASP A 1 627 ? -12.188 121.875 32.25 1 91.56 627 ASP A CA 1
ATOM 4891 C C . ASP A 1 627 ? -13.148 122.438 33.312 1 91.56 627 ASP A C 1
ATOM 4893 O O . ASP A 1 627 ? -14.195 121.812 33.562 1 91.56 627 ASP A O 1
ATOM 4897 N N . PHE A 1 628 ? -12.641 123.5 33.938 1 90.5 628 PHE A N 1
ATOM 4898 C CA . PHE A 1 628 ? -13.453 124.125 34.938 1 90.5 628 PHE A CA 1
ATOM 4899 C C . PHE A 1 628 ? -13.984 125.5 34.469 1 90.5 628 PHE A C 1
ATOM 4901 O O . PHE A 1 628 ? -13.219 126.312 33.969 1 90.5 628 PHE A O 1
ATOM 4908 N N . TYR A 1 629 ? -15.32 125.625 34.5 1 88.69 629 TYR A N 1
ATOM 4909 C CA . TYR A 1 629 ? -15.922 126.875 34.062 1 88.69 629 TYR A CA 1
ATOM 4910 C C . TYR A 1 629 ? -17 127.375 35.031 1 88.69 629 TYR A C 1
ATOM 4912 O O . TYR A 1 629 ? -17.547 126.562 35.781 1 88.69 629 TYR A O 1
ATOM 4920 N N . ILE A 1 630 ? -17.172 128.625 35 1 89.06 630 ILE A N 1
ATOM 4921 C CA . ILE A 1 630 ? -18.188 129.25 35.812 1 89.06 630 ILE A CA 1
ATOM 4922 C C . ILE A 1 630 ? -19.266 129.875 34.906 1 89.06 630 ILE A C 1
ATOM 4924 O O . ILE A 1 630 ? -18.969 130.75 34.031 1 89.06 630 ILE A O 1
ATOM 4928 N N . GLU A 1 631 ? -20.453 129.5 35.062 1 85.88 631 GLU A N 1
ATOM 4929 C CA . GLU A 1 631 ? -21.562 130 34.25 1 85.88 631 GLU A CA 1
ATOM 4930 C C . GLU A 1 631 ? -22.328 131.125 34.969 1 85.88 631 GLU A C 1
ATOM 4932 O O . GLU A 1 631 ? -22.547 131 36.188 1 85.88 631 GLU A O 1
ATOM 4937 N N . PRO A 1 632 ? -22.656 132.25 34.25 1 80.12 632 PRO A N 1
ATOM 4938 C CA . PRO A 1 632 ? -23.438 133.25 34.844 1 80.12 632 PRO A CA 1
ATOM 4939 C C . PRO A 1 632 ? -24.844 132.875 35.25 1 80.12 632 PRO A C 1
ATOM 4941 O O . PRO A 1 632 ? -25.531 132.25 34.469 1 80.12 632 PRO A O 1
ATOM 4944 N N . SER A 1 633 ? -25.203 133 36.438 1 82.38 633 SER A N 1
ATOM 4945 C CA . SER A 1 633 ? -26.516 132.75 36.969 1 82.38 633 SER A CA 1
ATOM 4946 C C . SER A 1 633 ? -26.875 133.625 38.156 1 82.38 633 SER A C 1
ATOM 4948 O O . SER A 1 633 ? -26.047 134.375 38.625 1 82.38 633 SER A O 1
ATOM 4950 N N . SER A 1 634 ? -28.266 133.75 38.469 1 82.69 634 SER A N 1
ATOM 4951 C CA . SER A 1 634 ? -28.703 134.5 39.625 1 82.69 634 SER A CA 1
ATOM 4952 C C . SER A 1 634 ? -27.969 134 40.875 1 82.69 634 SER A C 1
ATOM 4954 O O . SER A 1 634 ? -27.656 134.875 41.719 1 82.69 634 SER A O 1
ATOM 4956 N N . GLY A 1 635 ? -27.641 132.75 40.906 1 89.31 635 GLY A N 1
ATOM 4957 C CA . GLY A 1 635 ? -26.766 132.25 41.938 1 89.31 635 GLY A CA 1
ATOM 4958 C C . GLY A 1 635 ? -25.375 131.875 41.438 1 89.31 635 GLY A C 1
ATOM 4959 O O . GLY A 1 635 ? -24.875 132.5 40.5 1 89.31 635 GLY A O 1
ATOM 4960 N N . ALA A 1 636 ? -24.609 131.125 42.031 1 90.06 636 ALA A N 1
ATOM 4961 C CA . ALA A 1 636 ? -23.312 130.625 41.531 1 90.06 636 ALA A CA 1
ATOM 4962 C C . ALA A 1 636 ? -23.453 129.25 40.844 1 90.06 636 ALA A C 1
ATOM 4964 O O . ALA A 1 636 ? -24.172 128.375 41.312 1 90.06 636 ALA A O 1
ATOM 4965 N N . HIS A 1 637 ? -22.969 129.25 39.656 1 91.69 637 HIS A N 1
ATOM 4966 C CA . HIS A 1 637 ? -23.031 128 38.844 1 91.69 637 HIS A CA 1
ATOM 4967 C C . HIS A 1 637 ? -21.641 127.625 38.344 1 91.69 637 HIS A C 1
ATOM 4969 O O . HIS A 1 637 ? -21.062 128.25 37.5 1 91.69 637 HIS A O 1
ATOM 4975 N N . PHE A 1 638 ? -21.109 126.5 38.875 1 93.31 638 PHE A N 1
ATOM 4976 C CA . PHE A 1 638 ? -19.781 126 38.531 1 93.31 638 PHE A CA 1
ATOM 4977 C C . PHE A 1 638 ? -19.891 124.688 37.781 1 93.31 638 PHE A C 1
ATOM 4979 O O . PHE A 1 638 ? -20.688 123.812 38.156 1 93.31 638 PHE A O 1
ATOM 4986 N N . VAL A 1 639 ? -19.094 124.5 36.781 1 93.69 639 VAL A N 1
ATOM 4987 C CA . VAL A 1 639 ? -19.125 123.25 35.969 1 93.69 639 VAL A CA 1
ATOM 4988 C C . VAL A 1 639 ? -17.703 122.688 35.812 1 93.69 639 VAL A C 1
ATOM 4990 O O . VAL A 1 639 ? -16.781 123.438 35.438 1 93.69 639 VAL A O 1
ATOM 4993 N N . LEU A 1 640 ? -17.562 121.5 36.156 1 93.44 640 LEU A N 1
ATOM 4994 C CA . LEU A 1 640 ? -16.328 120.812 35.906 1 93.44 640 LEU A CA 1
ATOM 4995 C C . LEU A 1 640 ? -16.547 119.688 34.906 1 93.44 640 LEU A C 1
ATOM 4997 O O . LEU A 1 640 ? -17.344 118.75 35.156 1 93.44 640 LEU A O 1
ATOM 5001 N N . LEU A 1 641 ? -15.836 119.75 33.75 1 93.94 641 LEU A N 1
ATOM 5002 C CA . LEU A 1 641 ? -15.898 118.688 32.688 1 93.94 641 LEU A CA 1
ATOM 5003 C C . LEU A 1 641 ? -14.609 117.938 32.656 1 93.94 641 LEU A C 1
ATOM 5005 O O . LEU A 1 641 ? -13.516 118.5 32.594 1 93.94 641 LEU A O 1
ATOM 5009 N N . PHE A 1 642 ? -14.797 116.5 32.656 1 90.62 642 PHE A N 1
ATOM 5010 C CA . PHE A 1 642 ? -13.602 115.688 32.656 1 90.62 642 PHE A CA 1
ATOM 5011 C C . PHE A 1 642 ? -13.898 114.312 32 1 90.62 642 PHE A C 1
ATOM 5013 O O . PHE A 1 642 ? -15.055 113.875 31.953 1 90.62 642 PHE A O 1
ATOM 5020 N N . MET B 1 1 ? -32.156 42.844 10.812 1 30.39 1 MET B N 1
ATOM 5021 C CA . MET B 1 1 ? -31.391 42.031 11.758 1 30.39 1 MET B CA 1
ATOM 5022 C C . MET B 1 1 ? -30.625 40.938 11.031 1 30.39 1 MET B C 1
ATOM 5024 O O . MET B 1 1 ? -31.203 39.938 10.609 1 30.39 1 MET B O 1
ATOM 5028 N N . GLU B 1 2 ? -29.828 41.406 10.062 1 36.53 2 GLU B N 1
ATOM 5029 C CA . GLU B 1 2 ? -29.047 40.594 9.148 1 36.53 2 GLU B CA 1
ATOM 5030 C C . GLU B 1 2 ? -28.25 39.531 9.906 1 36.53 2 GLU B C 1
ATOM 5032 O O . GLU B 1 2 ? -27.469 39.844 10.797 1 36.53 2 GLU B O 1
ATOM 5037 N N . ARG B 1 3 ? -29 38.5 10.156 1 41.91 3 ARG B N 1
ATOM 5038 C CA . ARG B 1 3 ? -28.5 37.25 10.734 1 41.91 3 ARG B CA 1
ATOM 5039 C C . ARG B 1 3 ? -27.141 36.875 10.133 1 41.91 3 ARG B C 1
ATOM 5041 O O . ARG B 1 3 ? -27.078 36.469 8.977 1 41.91 3 ARG B O 1
ATOM 5048 N N . HIS B 1 4 ? -26.094 37.688 10.305 1 41.94 4 HIS B N 1
ATOM 5049 C CA . HIS B 1 4 ? -24.719 37.281 9.977 1 41.94 4 HIS B CA 1
ATOM 5050 C C . HIS B 1 4 ? -24.484 35.812 10.312 1 41.94 4 HIS B C 1
ATOM 5052 O O . HIS B 1 4 ? -24.625 35.406 11.469 1 41.94 4 HIS B O 1
ATOM 5058 N N . GLY B 1 5 ? -25.031 34.969 9.5 1 43.91 5 GLY B N 1
ATOM 5059 C CA . GLY B 1 5 ? -24.859 33.531 9.578 1 43.91 5 GLY B CA 1
ATOM 5060 C C . GLY B 1 5 ? -23.578 33.125 10.273 1 43.91 5 GLY B C 1
ATOM 5061 O O . GLY B 1 5 ? -22.5 33.625 9.961 1 43.91 5 GLY B O 1
ATOM 5062 N N . LEU B 1 6 ? -23.688 32.75 11.492 1 46.25 6 LEU B N 1
ATOM 5063 C CA . LEU B 1 6 ? -22.672 32.25 12.406 1 46.25 6 LEU B CA 1
ATOM 5064 C C . LEU B 1 6 ? -21.797 31.203 11.703 1 46.25 6 LEU B C 1
ATOM 5066 O O . LEU B 1 6 ? -22.219 30.062 11.484 1 46.25 6 LEU B O 1
ATOM 5070 N N . ARG B 1 7 ? -21.219 31.531 10.578 1 54.53 7 ARG B N 1
ATOM 5071 C CA . ARG B 1 7 ? -20.188 30.672 10.008 1 54.53 7 ARG B CA 1
ATOM 5072 C C . ARG B 1 7 ? -19.406 29.953 11.109 1 54.53 7 ARG B C 1
ATOM 5074 O O . ARG B 1 7 ? -18.797 30.594 11.961 1 54.53 7 ARG B O 1
ATOM 5081 N N . ARG B 1 8 ? -19.781 28.766 11.422 1 62.41 8 ARG B N 1
ATOM 5082 C CA . ARG B 1 8 ? -19.234 27.859 12.422 1 62.41 8 ARG B CA 1
ATOM 5083 C C . ARG B 1 8 ? -17.703 27.812 12.336 1 62.41 8 ARG B C 1
ATOM 5085 O O . ARG B 1 8 ? -17.156 27.406 11.312 1 62.41 8 ARG B O 1
ATOM 5092 N N . GLN B 1 9 ? -16.828 28.438 12.984 1 74.25 9 GLN B N 1
ATOM 5093 C CA . GLN B 1 9 ? -15.375 28.5 13.062 1 74.25 9 GLN B CA 1
ATOM 5094 C C . GLN B 1 9 ? -14.805 27.203 13.656 1 74.25 9 GLN B C 1
ATOM 5096 O O . GLN B 1 9 ? -15.398 26.625 14.57 1 74.25 9 GLN B O 1
ATOM 5101 N N . ALA B 1 10 ? -13.906 26.578 12.898 1 79.5 10 ALA B N 1
ATOM 5102 C CA . ALA B 1 10 ? -13.25 25.359 13.359 1 79.5 10 ALA B CA 1
ATOM 5103 C C . ALA B 1 10 ? -12.016 25.688 14.195 1 79.5 10 ALA B C 1
ATOM 5105 O O . ALA B 1 10 ? -11.391 26.734 14.008 1 79.5 10 ALA B O 1
ATOM 5106 N N . THR B 1 11 ? -11.742 24.797 15.195 1 85.62 11 THR B N 1
ATOM 5107 C CA . THR B 1 11 ? -10.523 24.953 15.984 1 85.62 11 THR B CA 1
ATOM 5108 C C . THR B 1 11 ? -9.305 24.531 15.172 1 85.62 11 THR B C 1
ATOM 5110 O O . THR B 1 11 ? -9.406 23.719 14.258 1 85.62 11 THR B O 1
ATOM 5113 N N . LEU B 1 12 ? -8.227 25.156 15.383 1 86.25 12 LEU B N 1
ATOM 5114 C CA . LEU B 1 12 ? -6.98 24.828 14.695 1 86.25 12 LEU B CA 1
ATOM 5115 C C . LEU B 1 12 ? -6.621 23.359 14.891 1 86.25 12 LEU B C 1
ATOM 5117 O O . LEU B 1 12 ? -6.145 22.703 13.961 1 86.25 12 LEU B O 1
ATOM 5121 N N . ARG B 1 13 ? -6.902 22.859 16.094 1 83.94 13 ARG B N 1
ATOM 5122 C CA . ARG B 1 13 ? -6.641 21.453 16.391 1 83.94 13 ARG B CA 1
ATOM 5123 C C . ARG B 1 13 ? -7.457 20.547 15.484 1 83.94 13 ARG B C 1
ATOM 5125 O O . ARG B 1 13 ? -6.918 19.609 14.898 1 83.94 13 ARG B O 1
ATOM 5132 N N . SER B 1 14 ? -8.664 20.844 15.359 1 84.44 14 SER B N 1
ATOM 5133 C CA . SER B 1 14 ? -9.539 20 14.547 1 84.44 14 SER B CA 1
ATOM 5134 C C . SER B 1 14 ? -9.219 20.156 13.062 1 84.44 14 SER B C 1
ATOM 5136 O O . SER B 1 14 ? -9.25 19.188 12.312 1 84.44 14 SER B O 1
ATOM 5138 N N . ASP B 1 15 ? -8.922 21.344 12.656 1 84.94 15 ASP B N 1
ATOM 5139 C CA . ASP B 1 15 ? -8.641 21.594 11.242 1 84.94 15 ASP B CA 1
ATOM 5140 C C . ASP B 1 15 ? -7.371 20.875 10.805 1 84.94 15 ASP B C 1
ATOM 5142 O O . ASP B 1 15 ? -7.344 20.25 9.742 1 84.94 15 ASP B O 1
ATOM 5146 N N . LEU B 1 16 ? -6.363 20.984 11.617 1 85.31 16 LEU B N 1
ATOM 5147 C CA . LEU B 1 16 ? -5.102 20.328 11.281 1 85.31 16 LEU B CA 1
ATOM 5148 C C . LEU B 1 16 ? -5.23 18.812 11.367 1 85.31 16 LEU B C 1
ATOM 5150 O O . LEU B 1 16 ? -4.723 18.094 10.5 1 85.31 16 LEU B O 1
ATOM 5154 N N . ALA B 1 17 ? -5.926 18.406 12.398 1 82.81 17 ALA B N 1
ATOM 5155 C CA . ALA B 1 17 ? -6.125 16.953 12.539 1 82.81 17 ALA B CA 1
ATOM 5156 C C . ALA B 1 17 ? -6.891 16.391 11.352 1 82.81 17 ALA B C 1
ATOM 5158 O O . ALA B 1 17 ? -6.496 15.367 10.781 1 82.81 17 ALA B O 1
ATOM 5159 N N . VAL B 1 18 ? -7.926 17.016 10.922 1 82.94 18 VAL B N 1
ATOM 5160 C CA . VAL B 1 18 ? -8.75 16.547 9.812 1 82.94 18 VAL B CA 1
ATOM 5161 C C . VAL B 1 18 ? -7.938 16.578 8.523 1 82.94 18 VAL B C 1
ATOM 5163 O O . VAL B 1 18 ? -8.039 15.664 7.695 1 82.94 18 VAL B O 1
ATOM 5166 N N . SER B 1 19 ? -7.141 17.609 8.352 1 83.38 19 SER B N 1
ATOM 5167 C CA . SER B 1 19 ? -6.32 17.703 7.148 1 83.38 19 SER B CA 1
ATOM 5168 C C . SER B 1 19 ? -5.301 16.578 7.086 1 83.38 19 SER B C 1
ATOM 5170 O O . SER B 1 19 ? -5.125 15.945 6.039 1 83.38 19 SER B O 1
ATOM 5172 N N . PHE B 1 20 ? -4.672 16.312 8.219 1 84.69 20 PHE B N 1
ATOM 5173 C CA . PHE B 1 20 ? -3.682 15.242 8.289 1 84.69 20 PHE B CA 1
ATOM 5174 C C . PHE B 1 20 ? -4.328 13.891 8.023 1 84.69 20 PHE B C 1
ATOM 5176 O O . PHE B 1 20 ? -3.805 13.086 7.25 1 84.69 20 PHE B O 1
ATOM 5183 N N . ILE B 1 21 ? -5.461 13.664 8.609 1 83.44 21 ILE B N 1
ATOM 5184 C CA . ILE B 1 21 ? -6.156 12.391 8.492 1 83.44 21 ILE B CA 1
ATOM 5185 C C . ILE B 1 21 ? -6.66 12.203 7.059 1 83.44 21 ILE B C 1
ATOM 5187 O O . ILE B 1 21 ? -6.516 11.125 6.48 1 83.44 21 ILE B O 1
ATOM 5191 N N . THR B 1 22 ? -7.23 13.172 6.473 1 82.88 22 THR B N 1
ATOM 5192 C CA . THR B 1 22 ? -7.805 13.07 5.137 1 82.88 22 THR B CA 1
ATOM 5193 C C . THR B 1 22 ? -6.723 12.781 4.102 1 82.88 22 THR B C 1
ATOM 5195 O O . THR B 1 22 ? -6.887 11.898 3.258 1 82.88 22 THR B O 1
ATOM 5198 N N . ILE B 1 23 ? -5.668 13.422 4.188 1 81.25 23 ILE B N 1
ATOM 5199 C CA . ILE B 1 23 ? -4.605 13.242 3.205 1 81.25 23 ILE B CA 1
ATOM 5200 C C . ILE B 1 23 ? -3.996 11.852 3.348 1 81.25 23 ILE B C 1
ATOM 5202 O O . ILE B 1 23 ? -3.709 11.188 2.348 1 81.25 23 ILE B O 1
ATOM 5206 N N . THR B 1 24 ? -3.754 11.477 4.539 1 82.31 24 THR B N 1
ATOM 5207 C CA . THR B 1 24 ? -3.17 10.164 4.781 1 82.31 24 THR B CA 1
ATOM 5208 C C . THR B 1 24 ? -4.129 9.062 4.344 1 82.31 24 THR B C 1
ATOM 5210 O O . THR B 1 24 ? -3.711 8.062 3.752 1 82.31 24 THR B O 1
ATOM 5213 N N . ALA B 1 25 ? -5.383 9.266 4.668 1 83.19 25 ALA B N 1
ATOM 5214 C CA . ALA B 1 25 ? -6.383 8.281 4.281 1 83.19 25 ALA B CA 1
ATOM 5215 C C . ALA B 1 25 ? -6.438 8.117 2.764 1 83.19 25 ALA B C 1
ATOM 5217 O O . ALA B 1 25 ? -6.477 6.992 2.254 1 83.19 25 ALA B O 1
ATOM 5218 N N . VAL B 1 26 ? -6.398 9.156 2.008 1 81.19 26 VAL B N 1
ATOM 5219 C CA . VAL B 1 26 ? -6.434 9.117 0.55 1 81.19 26 VAL B CA 1
ATOM 5220 C C . VAL B 1 26 ? -5.184 8.414 0.02 1 81.19 26 VAL B C 1
ATOM 5222 O O . VAL B 1 26 ? -5.266 7.586 -0.887 1 81.19 26 VAL B O 1
ATOM 5225 N N . ALA B 1 27 ? -4.07 8.711 0.633 1 81.56 27 ALA B N 1
ATOM 5226 C CA . ALA B 1 27 ? -2.812 8.102 0.213 1 81.56 27 ALA B CA 1
ATOM 5227 C C . ALA B 1 27 ? -2.828 6.59 0.456 1 81.56 27 ALA B C 1
ATOM 5229 O O . ALA B 1 27 ? -2.467 5.809 -0.427 1 81.56 27 ALA B O 1
ATOM 5230 N N . VAL B 1 28 ? -3.314 6.203 1.571 1 81.81 28 VAL B N 1
ATOM 5231 C CA . VAL B 1 28 ? -3.318 4.793 1.959 1 81.81 28 VAL B CA 1
ATOM 5232 C C . VAL B 1 28 ? -4.316 4.023 1.097 1 81.81 28 VAL B C 1
ATOM 5234 O O . VAL B 1 28 ? -4.031 2.91 0.653 1 81.81 28 VAL B O 1
ATOM 5237 N N . ILE B 1 29 ? -5.402 4.629 0.814 1 80.69 29 ILE B N 1
ATOM 5238 C CA . ILE B 1 29 ? -6.434 3.98 0.007 1 80.69 29 ILE B CA 1
ATOM 5239 C C . ILE B 1 29 ? -5.941 3.826 -1.431 1 80.69 29 ILE B C 1
ATOM 5241 O O . ILE B 1 29 ? -6.117 2.771 -2.045 1 80.69 29 ILE B O 1
ATOM 5245 N N . LEU B 1 30 ? -5.277 4.781 -1.898 1 79.75 30 LEU B N 1
ATOM 5246 C CA . LEU B 1 30 ? -4.789 4.738 -3.273 1 79.75 30 LEU B CA 1
ATOM 5247 C C . LEU B 1 30 ? -3.654 3.729 -3.416 1 79.75 30 LEU B C 1
ATOM 5249 O O . LEU B 1 30 ? -3.689 2.873 -4.305 1 79.75 30 LEU B O 1
ATOM 5253 N N . VAL B 1 31 ? -2.715 3.758 -2.57 1 77.38 31 VAL B N 1
ATOM 5254 C CA . VAL B 1 31 ? -1.566 2.861 -2.641 1 77.38 31 VAL B CA 1
ATOM 5255 C C . VAL B 1 31 ? -2 1.438 -2.291 1 77.38 31 VAL B C 1
ATOM 5257 O O . VAL B 1 31 ? -1.625 0.482 -2.973 1 77.38 31 VAL B O 1
ATOM 5260 N N . GLY B 1 32 ? -2.781 1.378 -1.265 1 77.19 32 GLY B N 1
ATOM 5261 C CA . GLY B 1 32 ? -3.283 0.07 -0.873 1 77.19 32 GLY B CA 1
ATOM 5262 C C . GLY B 1 32 ? -4.176 -0.566 -1.923 1 77.19 32 GLY B C 1
ATOM 5263 O O . GLY B 1 32 ? -4.043 -1.755 -2.219 1 77.19 32 GLY B O 1
ATOM 5264 N N . GLY B 1 33 ? -5.059 0.216 -2.52 1 78.69 33 GLY B N 1
ATOM 5265 C CA . GLY B 1 33 ? -5.957 -0.287 -3.543 1 78.69 33 GLY B CA 1
ATOM 5266 C C . GLY B 1 33 ? -5.238 -0.759 -4.793 1 78.69 33 GLY B C 1
ATOM 5267 O O . GLY B 1 33 ? -5.523 -1.844 -5.305 1 78.69 33 GLY B O 1
ATOM 5268 N N . ILE B 1 34 ? -4.309 -0.05 -5.234 1 77.94 34 ILE B N 1
ATOM 5269 C CA . ILE B 1 34 ? -3.559 -0.401 -6.438 1 77.94 34 ILE B CA 1
ATOM 5270 C C . ILE B 1 34 ? -2.693 -1.63 -6.164 1 77.94 34 ILE B C 1
ATOM 5272 O O . ILE B 1 34 ? -2.609 -2.535 -6.996 1 77.94 34 ILE B O 1
ATOM 5276 N N . SER B 1 35 ? -2.064 -1.658 -5.012 1 75.88 35 SER B N 1
ATOM 5277 C CA . SER B 1 35 ? -1.25 -2.809 -4.637 1 75.88 35 SER B CA 1
ATOM 5278 C C . SER B 1 35 ? -2.086 -4.082 -4.582 1 75.88 35 SER B C 1
ATOM 5280 O O . SER B 1 35 ? -1.646 -5.141 -5.039 1 75.88 35 SER B O 1
ATOM 5282 N N . PHE B 1 36 ? -3.264 -3.977 -4.133 1 77.94 36 PHE B N 1
ATOM 5283 C CA . PHE B 1 36 ? -4.156 -5.125 -4.035 1 77.94 36 PHE B CA 1
ATOM 5284 C C . PHE B 1 36 ? -4.594 -5.59 -5.422 1 77.94 36 PHE B C 1
ATOM 5286 O O . PHE B 1 36 ? -4.633 -6.793 -5.691 1 77.94 36 PHE B O 1
ATOM 5293 N N . HIS B 1 37 ? -4.945 -4.684 -6.168 1 80.62 37 HIS B N 1
ATOM 5294 C CA . HIS B 1 37 ? -5.359 -5.016 -7.527 1 80.62 37 HIS B CA 1
ATOM 5295 C C . HIS B 1 37 ? -4.238 -5.703 -8.289 1 80.62 37 HIS B C 1
ATOM 5297 O O . HIS B 1 37 ? -4.473 -6.684 -9 1 80.62 37 HIS B O 1
ATOM 5303 N N . ASN B 1 38 ? -3.023 -5.234 -8.109 1 76.56 38 ASN B N 1
ATOM 5304 C CA . ASN B 1 38 ? -1.871 -5.832 -8.773 1 76.56 38 ASN B CA 1
ATOM 5305 C C . ASN B 1 38 ? -1.588 -7.238 -8.25 1 76.56 38 ASN B C 1
ATOM 5307 O O . ASN B 1 38 ? -1.245 -8.141 -9.016 1 76.56 38 ASN B O 1
ATOM 5311 N N . ALA B 1 39 ? -1.705 -7.371 -6.984 1 76.44 39 ALA B N 1
ATOM 5312 C CA . ALA B 1 39 ? -1.498 -8.68 -6.375 1 76.44 39 ALA B CA 1
ATOM 5313 C C . ALA B 1 39 ? -2.52 -9.695 -6.887 1 76.44 39 ALA B C 1
ATOM 5315 O O . ALA B 1 39 ? -2.168 -10.828 -7.223 1 76.44 39 ALA B O 1
ATOM 5316 N N . ARG B 1 40 ? -3.75 -9.242 -6.945 1 79.12 40 ARG B N 1
ATOM 5317 C CA . ARG B 1 40 ? -4.82 -10.109 -7.43 1 79.12 40 ARG B CA 1
ATOM 5318 C C . ARG B 1 40 ? -4.57 -10.523 -8.875 1 79.12 40 ARG B C 1
ATOM 5320 O O . ARG B 1 40 ? -4.773 -11.688 -9.234 1 79.12 40 ARG B O 1
ATOM 5327 N N . TRP B 1 41 ? -4.199 -9.578 -9.648 1 80.12 41 TRP B N 1
ATOM 5328 C CA . TRP B 1 41 ? -3.914 -9.875 -11.047 1 80.12 41 TRP B CA 1
ATOM 5329 C C . TRP B 1 41 ? -2.77 -10.875 -11.172 1 80.12 41 TRP B C 1
ATOM 5331 O O . TRP B 1 41 ? -2.834 -11.805 -11.977 1 80.12 41 TRP B O 1
ATOM 5341 N N . ALA B 1 42 ? -1.723 -10.688 -10.43 1 77 42 ALA B N 1
ATOM 5342 C CA . ALA B 1 42 ? -0.561 -11.57 -10.484 1 77 42 ALA B CA 1
ATOM 5343 C C . ALA B 1 42 ? -0.93 -12.992 -10.055 1 77 42 ALA B C 1
ATOM 5345 O O . ALA B 1 42 ? -0.561 -13.961 -10.719 1 77 42 ALA B O 1
ATOM 5346 N N . VAL B 1 43 ? -1.643 -13.141 -9.016 1 81 43 VAL B N 1
ATOM 5347 C CA . VAL B 1 43 ? -2.061 -14.438 -8.5 1 81 43 VAL B CA 1
ATOM 5348 C C . VAL B 1 43 ? -2.957 -15.141 -9.516 1 81 43 VAL B C 1
ATOM 5350 O O . VAL B 1 43 ? -2.801 -16.344 -9.773 1 81 43 VAL B O 1
ATOM 5353 N N . ASN B 1 44 ? -3.83 -14.352 -10.109 1 81.56 44 ASN B N 1
ATOM 5354 C CA . ASN B 1 44 ? -4.738 -14.93 -11.094 1 81.56 44 ASN B CA 1
ATOM 5355 C C . ASN B 1 44 ? -3.988 -15.375 -12.344 1 81.56 44 ASN B C 1
ATOM 5357 O O . ASN B 1 44 ? -4.363 -16.359 -12.977 1 81.56 44 ASN B O 1
ATOM 5361 N N . SER B 1 45 ? -3 -14.633 -12.688 1 80.31 45 SER B N 1
ATOM 5362 C CA . SER B 1 45 ? -2.215 -14.992 -13.867 1 80.31 45 SER B CA 1
ATOM 5363 C C . SER B 1 45 ? -1.503 -16.328 -13.672 1 80.31 45 SER B C 1
ATOM 5365 O O . SER B 1 45 ? -1.544 -17.188 -14.547 1 80.31 45 SER B O 1
ATOM 5367 N N . VAL B 1 46 ? -0.884 -16.484 -12.531 1 81.81 46 VAL B N 1
ATOM 5368 C CA . VAL B 1 46 ? -0.19 -17.734 -12.25 1 81.81 46 VAL B CA 1
ATOM 5369 C C . VAL B 1 46 ? -1.205 -18.859 -12.102 1 81.81 46 VAL B C 1
ATOM 5371 O O . VAL B 1 46 ? -0.965 -19.984 -12.555 1 81.81 46 VAL B O 1
ATOM 5374 N N . SER B 1 47 ? -2.309 -18.562 -11.5 1 84.44 47 SER B N 1
ATOM 5375 C CA . SER B 1 47 ? -3.355 -19.562 -11.32 1 84.44 47 SER B CA 1
ATOM 5376 C C . SER B 1 47 ? -3.9 -20.031 -12.664 1 84.44 47 SER B C 1
ATOM 5378 O O . SER B 1 47 ? -4.273 -21.203 -12.812 1 84.44 47 SER B O 1
ATOM 5380 N N . ALA B 1 48 ? -3.967 -19.141 -13.594 1 85.62 48 ALA B N 1
ATOM 5381 C CA . ALA B 1 48 ? -4.402 -19.516 -14.938 1 85.62 48 ALA B CA 1
ATOM 5382 C C . ALA B 1 48 ? -3.428 -20.5 -15.57 1 85.62 48 ALA B C 1
ATOM 5384 O O . ALA B 1 48 ? -3.844 -21.484 -16.203 1 85.62 48 ALA B O 1
ATOM 5385 N N . HIS B 1 49 ? -2.139 -20.266 -15.383 1 82.81 49 HIS B N 1
ATOM 5386 C CA . HIS B 1 49 ? -1.132 -21.188 -15.891 1 82.81 49 HIS B CA 1
ATOM 5387 C C . HIS B 1 49 ? -1.239 -22.547 -15.195 1 82.81 49 HIS B C 1
ATOM 5389 O O . HIS B 1 49 ? -1.065 -23.594 -15.836 1 82.81 49 HIS B O 1
ATOM 5395 N N . LEU B 1 50 ? -1.501 -22.469 -13.961 1 84.56 50 LEU B N 1
ATOM 5396 C CA . LEU B 1 50 ? -1.668 -23.719 -13.203 1 84.56 50 LEU B CA 1
ATOM 5397 C C . LEU B 1 50 ? -2.842 -24.531 -13.742 1 84.56 50 LEU B C 1
ATOM 5399 O O . LEU B 1 50 ? -2.713 -25.719 -13.984 1 84.56 50 LEU B O 1
ATOM 5403 N N . ARG B 1 51 ? -3.951 -23.875 -13.914 1 87.56 51 ARG B N 1
ATOM 5404 C CA . ARG B 1 51 ? -5.125 -24.547 -14.445 1 87.56 51 ARG B CA 1
ATOM 5405 C C . ARG B 1 51 ? -4.832 -25.156 -15.812 1 87.56 51 ARG B C 1
ATOM 5407 O O . ARG B 1 51 ? -5.23 -26.281 -16.094 1 87.56 51 ARG B O 1
ATOM 5414 N N . ARG B 1 52 ? -4.16 -24.438 -16.609 1 85.75 52 ARG B N 1
ATOM 5415 C CA . ARG B 1 52 ? -3.799 -24.938 -17.938 1 85.75 52 ARG B CA 1
ATOM 5416 C C . ARG B 1 52 ? -2.879 -26.141 -17.844 1 85.75 52 ARG B C 1
ATOM 5418 O O . ARG B 1 52 ? -3.039 -27.109 -18.594 1 85.75 52 ARG B O 1
ATOM 5425 N N . GLU B 1 53 ? -1.969 -26.031 -16.938 1 85.06 53 GLU B N 1
ATOM 5426 C CA . GLU B 1 53 ? -1.037 -27.141 -16.766 1 85.06 53 GLU B CA 1
ATOM 5427 C C . GLU B 1 53 ? -1.763 -28.406 -16.297 1 85.06 53 GLU B C 1
ATOM 5429 O O . GLU B 1 53 ? -1.444 -29.516 -16.75 1 85.06 53 GLU B O 1
ATOM 5434 N N . VAL B 1 54 ? -2.652 -28.281 -15.414 1 87.69 54 VAL B N 1
ATOM 5435 C CA . VAL B 1 54 ? -3.43 -29.422 -14.938 1 87.69 54 VAL B CA 1
ATOM 5436 C C . VAL B 1 54 ? -4.238 -30 -16.094 1 87.69 54 VAL B C 1
ATOM 5438 O O . VAL B 1 54 ? -4.285 -31.219 -16.266 1 87.69 54 VAL B O 1
ATOM 5441 N N . ALA B 1 55 ? -4.824 -29.141 -16.875 1 88.75 55 ALA B N 1
ATOM 5442 C CA . ALA B 1 55 ? -5.594 -29.609 -18.031 1 88.75 55 ALA B CA 1
ATOM 5443 C C . ALA B 1 55 ? -4.711 -30.359 -19.016 1 88.75 55 ALA B C 1
ATOM 5445 O O . ALA B 1 55 ? -5.117 -31.406 -19.547 1 88.75 55 ALA B O 1
ATOM 5446 N N . LEU B 1 56 ? -3.521 -29.875 -19.266 1 86.5 56 LEU B N 1
ATOM 5447 C CA . LEU B 1 56 ? -2.596 -30.531 -20.172 1 86.5 56 LEU B CA 1
ATOM 5448 C C . LEU B 1 56 ? -2.143 -31.875 -19.609 1 86.5 56 LEU B C 1
ATOM 5450 O O . LEU B 1 56 ? -1.965 -32.844 -20.359 1 86.5 56 LEU B O 1
ATOM 5454 N N . ARG B 1 57 ? -1.972 -31.875 -18.328 1 86.44 57 ARG B N 1
ATOM 5455 C CA . ARG B 1 57 ? -1.635 -33.125 -17.672 1 86.44 57 ARG B CA 1
ATOM 5456 C C . ARG B 1 57 ? -2.742 -34.156 -17.859 1 86.44 57 ARG B C 1
ATOM 5458 O O . ARG B 1 57 ? -2.471 -35.312 -18.188 1 86.44 57 ARG B O 1
ATOM 5465 N N . ILE B 1 58 ? -3.951 -33.75 -17.672 1 89.25 58 ILE B N 1
ATOM 5466 C CA . ILE B 1 58 ? -5.098 -34.625 -17.859 1 89.25 58 ILE B CA 1
ATOM 5467 C C . ILE B 1 58 ? -5.16 -35.094 -19.312 1 89.25 58 ILE B C 1
ATOM 5469 O O . ILE B 1 58 ? -5.355 -36.281 -19.578 1 89.25 58 ILE B O 1
ATOM 5473 N N . GLN B 1 59 ? -4.953 -34.188 -20.188 1 89.06 59 GLN B N 1
ATOM 5474 C CA . GLN B 1 59 ? -4.965 -34.5 -21.625 1 89.06 59 GLN B CA 1
ATOM 5475 C C . GLN B 1 59 ? -3.926 -35.562 -21.953 1 89.06 59 GLN B C 1
ATOM 5477 O O . GLN B 1 59 ? -4.223 -36.531 -22.672 1 89.06 59 GLN B O 1
ATOM 5482 N N . GLU B 1 60 ? -2.775 -35.375 -21.469 1 85.81 60 GLU B N 1
ATOM 5483 C CA . GLU B 1 60 ? -1.691 -36.312 -21.766 1 85.81 60 GLU B CA 1
ATOM 5484 C C . GLU B 1 60 ? -1.968 -37.688 -21.172 1 85.81 60 GLU B C 1
ATOM 5486 O O . GLU B 1 60 ? -1.681 -38.719 -21.797 1 85.81 60 GLU B O 1
ATOM 5491 N N . ASN B 1 61 ? -2.422 -37.656 -19.984 1 86.75 61 ASN B N 1
ATOM 5492 C CA . ASN B 1 61 ? -2.789 -38.906 -19.375 1 86.75 61 ASN B CA 1
ATOM 5493 C C . ASN B 1 61 ? -3.879 -39.625 -20.156 1 86.75 61 ASN B C 1
ATOM 5495 O O . ASN B 1 61 ? -3.816 -40.844 -20.359 1 86.75 61 ASN B O 1
ATOM 5499 N N . LEU B 1 62 ? -4.836 -38.875 -20.594 1 89.5 62 LEU B N 1
ATOM 5500 C CA . LEU B 1 62 ? -5.926 -39.469 -21.391 1 89.5 62 LEU B CA 1
ATOM 5501 C C . LEU B 1 62 ? -5.406 -40 -22.719 1 89.5 62 LEU B C 1
ATOM 5503 O O . LEU B 1 62 ? -5.828 -41.094 -23.156 1 89.5 62 LEU B O 1
ATOM 5507 N N . GLU B 1 63 ? -4.547 -39.312 -23.328 1 87.94 63 GLU B N 1
ATOM 5508 C CA . GLU B 1 63 ? -3.961 -39.781 -24.578 1 87.94 63 GLU B CA 1
ATOM 5509 C C . GLU B 1 63 ? -3.223 -41.094 -24.391 1 87.94 63 GLU B C 1
ATOM 5511 O O . GLU B 1 63 ? -3.367 -42.031 -25.188 1 87.94 63 GLU B O 1
ATOM 5516 N N . SER B 1 64 ? -2.463 -41.125 -23.328 1 85.31 64 SER B N 1
ATOM 5517 C CA . SER B 1 64 ? -1.723 -42.344 -23.031 1 85.31 64 SER B CA 1
ATOM 5518 C C . SER B 1 64 ? -2.666 -43.5 -22.734 1 85.31 64 SER B C 1
ATOM 5520 O O . SER B 1 64 ? -2.35 -44.656 -23.047 1 85.31 64 SER B O 1
ATOM 5522 N N . PHE B 1 65 ? -3.787 -43.156 -22.172 1 86.69 65 PHE B N 1
ATOM 5523 C CA . PHE B 1 65 ? -4.785 -44.156 -21.828 1 86.69 65 PHE B CA 1
ATOM 5524 C C . PHE B 1 65 ? -5.508 -44.656 -23.062 1 86.69 65 PHE B C 1
ATOM 5526 O O . PHE B 1 65 ? -5.797 -45.844 -23.188 1 86.69 65 PHE B O 1
ATOM 5533 N N . LEU B 1 66 ? -5.762 -43.781 -24.016 1 89.81 66 LEU B N 1
ATOM 5534 C CA . LEU B 1 66 ? -6.586 -44.125 -25.172 1 89.81 66 LEU B CA 1
ATOM 5535 C C . LEU B 1 66 ? -5.734 -44.688 -26.312 1 89.81 66 LEU B C 1
ATOM 5537 O O . LEU B 1 66 ? -6.219 -45.5 -27.109 1 89.81 66 LEU B O 1
ATOM 5541 N N . ALA B 1 67 ? -4.535 -44.375 -26.391 1 89 67 ALA B N 1
ATOM 5542 C CA . ALA B 1 67 ? -3.664 -44.656 -27.531 1 89 67 ALA B CA 1
ATOM 5543 C C . ALA B 1 67 ? -3.547 -46.156 -27.75 1 89 67 ALA B C 1
ATOM 5545 O O . ALA B 1 67 ? -3.611 -46.625 -28.891 1 89 67 ALA B O 1
ATOM 5546 N N . PRO B 1 68 ? -3.418 -46.906 -26.703 1 88.94 68 PRO B N 1
ATOM 5547 C CA . PRO B 1 68 ? -3.229 -48.344 -26.938 1 88.94 68 PRO B CA 1
ATOM 5548 C C . PRO B 1 68 ? -4.383 -48.969 -27.703 1 88.94 68 PRO B C 1
ATOM 5550 O O . PRO B 1 68 ? -4.164 -49.875 -28.531 1 88.94 68 PRO B O 1
ATOM 5553 N N . ALA B 1 69 ? -5.586 -48.562 -27.469 1 92.25 69 ALA B N 1
ATOM 5554 C CA . ALA B 1 69 ? -6.742 -49.125 -28.172 1 92.25 69 ALA B CA 1
ATOM 5555 C C . ALA B 1 69 ? -6.633 -48.906 -29.672 1 92.25 69 ALA B C 1
ATOM 5557 O O . ALA B 1 69 ? -6.848 -49.844 -30.469 1 92.25 69 ALA B O 1
ATOM 5558 N N . LEU B 1 70 ? -6.293 -47.75 -30.047 1 91.56 70 LEU B N 1
ATOM 5559 C CA . LEU B 1 70 ? -6.137 -47.438 -31.469 1 91.56 70 LEU B CA 1
ATOM 5560 C C . LEU B 1 70 ? -4.969 -48.219 -32.062 1 91.56 70 LEU B C 1
ATOM 5562 O O . LEU B 1 70 ? -5.055 -48.688 -33.219 1 91.56 70 LEU B O 1
ATOM 5566 N N . HIS B 1 71 ? -3.945 -48.312 -31.328 1 91.06 71 HIS B N 1
ATOM 5567 C CA . HIS B 1 71 ? -2.752 -49 -31.828 1 91.06 71 HIS B CA 1
ATOM 5568 C C . HIS B 1 71 ? -3.014 -50.469 -32.031 1 91.06 71 HIS B C 1
ATOM 5570 O O . HIS B 1 71 ? -2.58 -51.062 -33.031 1 91.06 71 HIS B O 1
ATOM 5576 N N . ILE B 1 72 ? -3.686 -51.125 -31.109 1 94.75 72 ILE B N 1
ATOM 5577 C CA . ILE B 1 72 ? -3.988 -52.531 -31.219 1 94.75 72 ILE B CA 1
ATOM 5578 C C . ILE B 1 72 ? -4.812 -52.781 -32.469 1 94.75 72 ILE B C 1
ATOM 5580 O O . ILE B 1 72 ? -4.512 -53.719 -33.25 1 94.75 72 ILE B O 1
ATOM 5584 N N . THR B 1 73 ? -5.852 -52 -32.688 1 94.94 73 THR B N 1
ATOM 5585 C CA . THR B 1 73 ? -6.684 -52.188 -33.875 1 94.94 73 THR B CA 1
ATOM 5586 C C . THR B 1 73 ? -5.871 -52 -35.156 1 94.94 73 THR B C 1
ATOM 5588 O O . THR B 1 73 ? -6.047 -52.719 -36.125 1 94.94 73 THR B O 1
ATOM 5591 N N . GLU B 1 74 ? -5.031 -51.062 -35.156 1 93.19 74 GLU B N 1
ATOM 5592 C CA . GLU B 1 74 ? -4.207 -50.781 -36.312 1 93.19 74 GLU B CA 1
ATOM 5593 C C . GLU B 1 74 ? -3.234 -51.906 -36.594 1 93.19 74 GLU B C 1
ATOM 5595 O O . GLU B 1 74 ? -3.08 -52.344 -37.75 1 93.19 74 GLU B O 1
ATOM 5600 N N . VAL B 1 75 ? -2.559 -52.344 -35.562 1 93.31 75 VAL B N 1
ATOM 5601 C CA . VAL B 1 75 ? -1.573 -53.406 -35.719 1 93.31 75 VAL B CA 1
ATOM 5602 C C . VAL B 1 75 ? -2.258 -54.688 -36.188 1 93.31 75 VAL B C 1
ATOM 5604 O O . VAL B 1 75 ? -1.726 -55.375 -37.031 1 93.31 75 VAL B O 1
ATOM 5607 N N . ASN B 1 76 ? -3.396 -55 -35.656 1 96.12 76 ASN B N 1
ATOM 5608 C CA . ASN B 1 76 ? -4.129 -56.188 -36.062 1 96.12 76 ASN B CA 1
ATOM 5609 C C . ASN B 1 76 ? -4.617 -56.062 -37.5 1 96.12 76 ASN B C 1
ATOM 5611 O O . ASN B 1 76 ? -4.531 -57.031 -38.281 1 96.12 76 ASN B O 1
ATOM 5615 N N . ALA B 1 77 ? -5.141 -54.938 -37.844 1 95.06 77 ALA B N 1
ATOM 5616 C CA . ALA B 1 77 ? -5.586 -54.719 -39.219 1 95.06 77 ALA B CA 1
ATOM 5617 C C . ALA B 1 77 ? -4.426 -54.844 -40.188 1 95.06 77 ALA B C 1
ATOM 5619 O O . ALA B 1 77 ? -4.57 -55.438 -41.25 1 95.06 77 ALA B O 1
ATOM 5620 N N . ARG B 1 78 ? -3.334 -54.281 -39.875 1 91.94 78 ARG B N 1
ATOM 5621 C CA . ARG B 1 78 ? -2.15 -54.344 -40.719 1 91.94 78 ARG B CA 1
ATOM 5622 C C . ARG B 1 78 ? -1.664 -55.812 -40.844 1 91.94 78 ARG B C 1
ATOM 5624 O O . ARG B 1 78 ? -1.186 -56.188 -41.906 1 91.94 78 ARG B O 1
ATOM 5631 N N . ALA B 1 79 ? -1.705 -56.5 -39.75 1 92.94 79 ALA B N 1
ATOM 5632 C CA . ALA B 1 79 ? -1.301 -57.906 -39.781 1 92.94 79 ALA B CA 1
ATOM 5633 C C . ALA B 1 79 ? -2.158 -58.688 -40.781 1 92.94 79 ALA B C 1
ATOM 5635 O O . ALA B 1 79 ? -1.656 -59.594 -41.469 1 92.94 79 ALA B O 1
ATOM 5636 N N . VAL B 1 80 ? -3.4 -58.375 -40.844 1 95 80 VAL B N 1
ATOM 5637 C CA . VAL B 1 80 ? -4.297 -59.031 -41.781 1 95 80 VAL B CA 1
ATOM 5638 C C . VAL B 1 80 ? -3.967 -58.594 -43.219 1 95 80 VAL B C 1
ATOM 5640 O O . VAL B 1 80 ? -3.885 -59.438 -44.125 1 95 80 VAL B O 1
ATOM 5643 N N . SER B 1 81 ? -3.748 -57.312 -43.406 1 93.19 81 SER B N 1
ATOM 5644 C CA . SER B 1 81 ? -3.486 -56.781 -44.719 1 93.19 81 SER B CA 1
ATOM 5645 C C . SER B 1 81 ? -2.166 -57.312 -45.281 1 93.19 81 SER B C 1
ATOM 5647 O O . SER B 1 81 ? -2.018 -57.469 -46.5 1 93.19 81 SER B O 1
ATOM 5649 N N . SER B 1 82 ? -1.25 -57.594 -44.438 1 89.19 82 SER B N 1
ATOM 5650 C CA . SER B 1 82 ? 0.054 -58.062 -44.875 1 89.19 82 SER B CA 1
ATOM 5651 C C . SER B 1 82 ? 0.067 -59.594 -45 1 89.19 82 SER B C 1
ATOM 5653 O O . SER B 1 82 ? 1.053 -60.188 -45.469 1 89.19 82 SER B O 1
ATOM 5655 N N . GLY B 1 83 ? -0.952 -60.25 -44.5 1 88.75 83 GLY B N 1
ATOM 5656 C CA . GLY B 1 83 ? -1.051 -61.688 -44.562 1 88.75 83 GLY B CA 1
ATOM 5657 C C . GLY B 1 83 ? -0.425 -62.406 -43.375 1 88.75 83 GLY B C 1
ATOM 5658 O O . GLY B 1 83 ? -0.29 -63.625 -43.375 1 88.75 83 GLY B O 1
ATOM 5659 N N . ASN B 1 84 ? -0.075 -61.719 -42.375 1 88.88 84 ASN B N 1
ATOM 5660 C CA . ASN B 1 84 ? 0.582 -62.281 -41.188 1 88.88 84 ASN B CA 1
ATOM 5661 C C . ASN B 1 84 ? -0.432 -62.844 -40.188 1 88.88 84 ASN B C 1
ATOM 5663 O O . ASN B 1 84 ? -0.062 -63.562 -39.25 1 88.88 84 ASN B O 1
ATOM 5667 N N . LEU B 1 85 ? -1.681 -62.469 -40.438 1 92.44 85 LEU B N 1
ATOM 5668 C CA . LEU B 1 85 ? -2.768 -62.938 -39.594 1 92.44 85 LEU B CA 1
ATOM 5669 C C . LEU B 1 85 ? -3.947 -63.406 -40.438 1 92.44 85 LEU B C 1
ATOM 5671 O O . LEU B 1 85 ? -4.449 -62.688 -41.281 1 92.44 85 LEU B O 1
ATOM 5675 N N . ASP B 1 86 ? -4.293 -64.625 -40.188 1 94.56 86 ASP B N 1
ATOM 5676 C CA . ASP B 1 86 ? -5.438 -65.188 -40.906 1 94.56 86 ASP B CA 1
ATOM 5677 C C . ASP B 1 86 ? -6.746 -64.812 -40.188 1 94.56 86 ASP B C 1
ATOM 5679 O O . ASP B 1 86 ? -7.035 -65.375 -39.125 1 94.56 86 ASP B O 1
ATOM 5683 N N . PRO B 1 87 ? -7.543 -64 -40.75 1 95.44 87 PRO B N 1
ATOM 5684 C CA . PRO B 1 87 ? -8.781 -63.562 -40.094 1 95.44 87 PRO B CA 1
ATOM 5685 C C . PRO B 1 87 ? -9.828 -64.688 -40.031 1 95.44 87 PRO B C 1
ATOM 5687 O O . PRO B 1 87 ? -10.844 -64.5 -39.344 1 95.44 87 PRO B O 1
ATOM 5690 N N . THR B 1 88 ? -9.617 -65.75 -40.688 1 94.5 88 THR B N 1
ATOM 5691 C CA . THR B 1 88 ? -10.594 -66.875 -40.688 1 94.5 88 THR B CA 1
ATOM 5692 C C . THR B 1 88 ? -10.25 -67.875 -39.625 1 94.5 88 THR B C 1
ATOM 5694 O O . THR B 1 88 ? -11.07 -68.75 -39.281 1 94.5 88 THR B O 1
ATOM 5697 N N . ASN B 1 89 ? -9.07 -67.75 -39.125 1 95.56 89 ASN B N 1
ATOM 5698 C CA . ASN B 1 89 ? -8.633 -68.688 -38.062 1 95.56 89 ASN B CA 1
ATOM 5699 C C . ASN B 1 89 ? -8.969 -68.125 -36.656 1 95.56 89 ASN B C 1
ATOM 5701 O O . ASN B 1 89 ? -8.195 -67.375 -36.094 1 95.56 89 ASN B O 1
ATOM 5705 N N . ARG B 1 90 ? -10.047 -68.562 -36.125 1 95.19 90 ARG B N 1
ATOM 5706 C CA . ARG B 1 90 ? -10.555 -68.062 -34.844 1 95.19 90 ARG B CA 1
ATOM 5707 C C . ARG B 1 90 ? -9.547 -68.312 -33.719 1 95.19 90 ARG B C 1
ATOM 5709 O O . ARG B 1 90 ? -9.32 -67.438 -32.875 1 95.19 90 ARG B O 1
ATOM 5716 N N . GLU B 1 91 ? -8.93 -69.5 -33.688 1 92.75 91 GLU B N 1
ATOM 5717 C CA . GLU B 1 91 ? -8 -69.812 -32.625 1 92.75 91 GLU B CA 1
ATOM 5718 C C . GLU B 1 91 ? -6.77 -68.938 -32.656 1 92.75 91 GLU B C 1
ATOM 5720 O O . GLU B 1 91 ? -6.281 -68.5 -31.594 1 92.75 91 GLU B O 1
ATOM 5725 N N . GLU B 1 92 ? -6.309 -68.625 -33.812 1 93.25 92 GLU B N 1
ATOM 5726 C CA . GLU B 1 92 ? -5.16 -67.75 -33.938 1 93.25 92 GLU B CA 1
ATOM 5727 C C . GLU B 1 92 ? -5.496 -66.375 -33.469 1 93.25 92 GLU B C 1
ATOM 5729 O O . GLU B 1 92 ? -4.68 -65.688 -32.812 1 93.25 92 GLU B O 1
ATOM 5734 N N . LEU B 1 93 ? -6.684 -65.938 -33.812 1 96.5 93 LEU B N 1
ATOM 5735 C CA . LEU B 1 93 ? -7.148 -64.625 -33.375 1 96.5 93 LEU B CA 1
ATOM 5736 C C . LEU B 1 93 ? -7.238 -64.562 -31.844 1 96.5 93 LEU B C 1
ATOM 5738 O O . LEU B 1 93 ? -6.723 -63.594 -31.234 1 96.5 93 LEU B O 1
ATOM 5742 N N . LEU B 1 94 ? -7.836 -65.562 -31.281 1 95.62 94 LEU B N 1
ATOM 5743 C CA . LEU B 1 94 ? -8.023 -65.562 -29.828 1 95.62 94 LEU B CA 1
ATOM 5744 C C . LEU B 1 94 ? -6.684 -65.562 -29.109 1 95.62 94 LEU B C 1
ATOM 5746 O O . LEU B 1 94 ? -6.52 -64.875 -28.094 1 95.62 94 LEU B O 1
ATOM 5750 N N . ARG B 1 95 ? -5.766 -66.375 -29.594 1 91 95 ARG B N 1
ATOM 5751 C CA . ARG B 1 95 ? -4.434 -66.375 -29 1 91 95 ARG B CA 1
ATOM 5752 C C . ARG B 1 95 ? -3.754 -65.062 -29.078 1 91 95 ARG B C 1
ATOM 5754 O O . ARG B 1 95 ? -3.125 -64.625 -28.109 1 91 95 ARG B O 1
ATOM 5761 N N . ARG B 1 96 ? -3.869 -64.375 -30.188 1 93 96 ARG B N 1
ATOM 5762 C CA . ARG B 1 96 ? -3.285 -63.031 -30.359 1 93 96 ARG B CA 1
ATOM 5763 C C . ARG B 1 96 ? -3.912 -62.031 -29.406 1 93 96 ARG B C 1
ATOM 5765 O O . ARG B 1 96 ? -3.203 -61.219 -28.781 1 93 96 ARG B O 1
ATOM 5772 N N . PHE B 1 97 ? -5.242 -62.094 -29.359 1 96.62 97 PHE B N 1
ATOM 5773 C CA . PHE B 1 97 ? -5.953 -61.156 -28.484 1 96.62 97 PHE B CA 1
ATOM 5774 C C . PHE B 1 97 ? -5.551 -61.375 -27.031 1 96.62 97 PHE B C 1
ATOM 5776 O O . PHE B 1 97 ? -5.348 -60.406 -26.297 1 96.62 97 PHE B O 1
ATOM 5783 N N . ARG B 1 98 ? -5.406 -62.562 -26.641 1 92.44 98 ARG B N 1
ATOM 5784 C CA . ARG B 1 98 ? -5.012 -62.844 -25.266 1 92.44 98 ARG B CA 1
ATOM 5785 C C . ARG B 1 98 ? -3.646 -62.25 -24.953 1 92.44 98 ARG B C 1
ATOM 5787 O O . ARG B 1 98 ? -3.445 -61.688 -23.859 1 92.44 98 ARG B O 1
ATOM 5794 N N . GLN B 1 99 ? -2.75 -62.375 -25.875 1 89.69 99 GLN B N 1
ATOM 5795 C CA . GLN B 1 99 ? -1.409 -61.844 -25.688 1 89.69 99 GLN B CA 1
ATOM 5796 C C . GLN B 1 99 ? -1.437 -60.312 -25.609 1 89.69 99 GLN B C 1
ATOM 5798 O O . GLN B 1 99 ? -0.706 -59.719 -24.828 1 89.69 99 GLN B O 1
ATOM 5803 N N . GLN B 1 100 ? -2.236 -59.75 -26.422 1 93.06 100 GLN B N 1
ATOM 5804 C CA . GLN B 1 100 ? -2.342 -58.281 -26.438 1 93.06 100 GLN B CA 1
ATOM 5805 C C . GLN B 1 100 ? -2.932 -57.75 -25.125 1 93.06 100 GLN B C 1
ATOM 5807 O O . GLN B 1 100 ? -2.457 -56.75 -24.594 1 93.06 100 GLN B O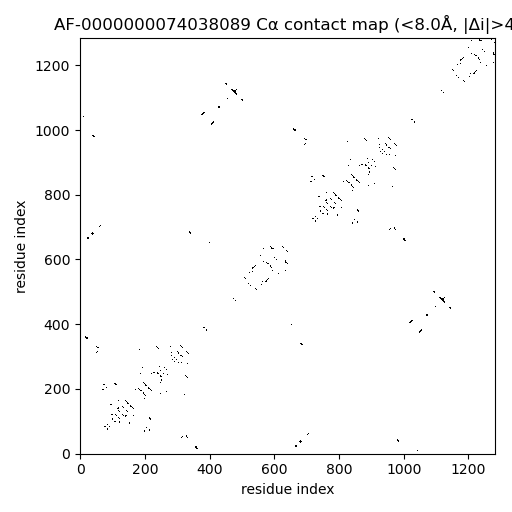 1
ATOM 5812 N N . ILE B 1 101 ? -3.906 -58.406 -24.625 1 91 101 ILE B N 1
ATOM 5813 C CA . ILE B 1 101 ? -4.547 -58.031 -23.375 1 91 101 ILE B CA 1
ATOM 5814 C C . ILE B 1 101 ? -3.559 -58.188 -22.219 1 91 101 ILE B C 1
ATOM 5816 O O . ILE B 1 101 ? -3.541 -57.375 -21.297 1 91 101 ILE B O 1
ATOM 5820 N N . ASP B 1 102 ? -2.742 -59.188 -22.312 1 87.25 102 ASP B N 1
ATOM 5821 C CA . ASP B 1 102 ? -1.737 -59.406 -21.281 1 87.25 102 ASP B CA 1
ATOM 5822 C C . ASP B 1 102 ? -0.74 -58.25 -21.219 1 87.25 102 ASP B C 1
ATOM 5824 O O . ASP B 1 102 ? -0.229 -57.938 -20.156 1 87.25 102 ASP B O 1
ATOM 5828 N N . LEU B 1 103 ? -0.579 -57.688 -22.328 1 88.19 103 LEU B N 1
ATOM 5829 C CA . LEU B 1 103 ? 0.48 -56.688 -22.438 1 88.19 103 LEU B CA 1
ATOM 5830 C C . LEU B 1 103 ? -0.022 -55.312 -22.016 1 88.19 103 LEU B C 1
ATOM 5832 O O . LEU B 1 103 ? 0.761 -54.469 -21.562 1 88.19 103 LEU B O 1
ATOM 5836 N N . ILE B 1 104 ? -1.274 -55.031 -22.188 1 87.62 104 ILE B N 1
ATOM 5837 C CA . ILE B 1 104 ? -1.794 -53.688 -21.938 1 87.62 104 ILE B CA 1
ATOM 5838 C C . ILE B 1 104 ? -2.918 -53.781 -20.906 1 87.62 104 ILE B C 1
ATOM 5840 O O . ILE B 1 104 ? -4.078 -54 -21.25 1 87.62 104 ILE B O 1
ATOM 5844 N N . PRO B 1 105 ? -2.67 -53.438 -19.75 1 81.62 105 PRO B N 1
ATOM 5845 C CA . PRO B 1 105 ? -3.621 -53.625 -18.656 1 81.62 105 PRO B CA 1
ATOM 5846 C C . PRO B 1 105 ? -4.879 -52.781 -18.797 1 81.62 105 PRO B C 1
ATOM 5848 O O . PRO B 1 105 ? -5.93 -53.125 -18.234 1 81.62 105 PRO B O 1
ATOM 5851 N N . SER B 1 106 ? -4.828 -51.688 -19.484 1 82.38 106 SER B N 1
ATOM 5852 C CA . SER B 1 106 ? -5.977 -50.812 -19.594 1 82.38 106 SER B CA 1
ATOM 5853 C C . SER B 1 106 ? -7.027 -51.375 -20.547 1 82.38 106 SER B C 1
ATOM 5855 O O . SER B 1 106 ? -8.172 -50.906 -20.547 1 82.38 106 SER B O 1
ATOM 5857 N N . VAL B 1 107 ? -6.703 -52.344 -21.297 1 90.12 107 VAL B N 1
ATOM 5858 C CA . VAL B 1 107 ? -7.598 -52.875 -22.297 1 90.12 107 VAL B CA 1
ATOM 5859 C C . VAL B 1 107 ? -8.484 -53.969 -21.672 1 90.12 107 VAL B C 1
ATOM 5861 O O . VAL B 1 107 ? -7.992 -54.875 -21.031 1 90.12 107 VAL B O 1
ATOM 5864 N N . SER B 1 108 ? -9.727 -53.812 -21.797 1 88.88 108 SER B N 1
ATOM 5865 C CA . SER B 1 108 ? -10.68 -54.781 -21.234 1 88.88 108 SER B CA 1
ATOM 5866 C C . SER B 1 108 ? -10.945 -55.938 -22.172 1 88.88 108 SER B C 1
ATOM 5868 O O . SER B 1 108 ? -11.102 -57.062 -21.734 1 88.88 108 SER B O 1
ATOM 5870 N N . SER B 1 109 ? -11.023 -55.625 -23.438 1 92.94 109 SER B N 1
ATOM 5871 C CA . SER B 1 109 ? -11.305 -56.688 -24.406 1 92.94 109 SER B CA 1
ATOM 5872 C C . SER B 1 109 ? -10.836 -56.312 -25.797 1 92.94 109 SER B C 1
ATOM 5874 O O . SER B 1 109 ? -10.773 -55.156 -26.141 1 92.94 109 SER B O 1
ATOM 5876 N N . VAL B 1 110 ? -10.422 -57.281 -26.516 1 96.44 110 VAL B N 1
ATOM 5877 C CA . VAL B 1 110 ? -10.094 -57.188 -27.922 1 96.44 110 VAL B CA 1
ATOM 5878 C C . VAL B 1 110 ? -10.938 -58.188 -28.719 1 96.44 110 VAL B C 1
ATOM 5880 O O . VAL B 1 110 ? -11.039 -59.344 -28.344 1 96.44 110 VAL B O 1
ATOM 5883 N N . TYR B 1 111 ? -11.555 -57.719 -29.781 1 97.12 111 TYR B N 1
ATOM 5884 C CA . TYR B 1 111 ? -12.422 -58.656 -30.5 1 97.12 111 TYR B CA 1
ATOM 5885 C C . TYR B 1 111 ? -12.461 -58.344 -31.984 1 97.12 111 TYR B C 1
ATOM 5887 O O . TYR B 1 111 ? -12.008 -57.281 -32.406 1 97.12 111 TYR B O 1
ATOM 5895 N N . PHE B 1 112 ? -12.906 -59.312 -32.75 1 97.94 112 PHE B N 1
ATOM 5896 C CA . PHE B 1 112 ? -12.984 -59.25 -34.219 1 97.94 112 PHE B CA 1
ATOM 5897 C C . PHE B 1 112 ? -14.305 -59.844 -34.688 1 97.94 112 PHE B C 1
ATOM 5899 O O . PHE B 1 112 ? -14.727 -60.906 -34.25 1 97.94 112 PHE B O 1
ATOM 5906 N N . GLY B 1 113 ? -14.969 -59.062 -35.531 1 97.75 113 GLY B N 1
ATOM 5907 C CA . GLY B 1 113 ? -16.156 -59.562 -36.219 1 97.75 113 GLY B CA 1
ATOM 5908 C C . GLY B 1 113 ? -15.922 -59.812 -37.688 1 97.75 113 GLY B C 1
ATOM 5909 O O . GLY B 1 113 ? -15.438 -58.938 -38.406 1 97.75 113 GLY B O 1
ATOM 5910 N N . ASN B 1 114 ? -16.281 -60.969 -38.188 1 97.25 114 ASN B N 1
ATOM 5911 C CA . ASN B 1 114 ? -16.062 -61.312 -39.594 1 97.25 114 ASN B CA 1
ATOM 5912 C C . ASN B 1 114 ? -17.312 -61.031 -40.438 1 97.25 114 ASN B C 1
ATOM 5914 O O . ASN B 1 114 ? -18.359 -60.656 -39.875 1 97.25 114 ASN B O 1
ATOM 5918 N N . PRO B 1 115 ? -17.25 -61.094 -41.75 1 96.06 115 PRO B N 1
ATOM 5919 C CA . PRO B 1 115 ? -18.359 -60.75 -42.625 1 96.06 115 PRO B CA 1
ATOM 5920 C C . PRO B 1 115 ? -19.516 -61.75 -42.562 1 96.06 115 PRO B C 1
ATOM 5922 O O . PRO B 1 115 ? -20.609 -61.469 -43.062 1 96.06 115 PRO B O 1
ATOM 5925 N N . ARG B 1 116 ? -19.328 -62.875 -41.938 1 96.75 116 ARG B N 1
ATOM 5926 C CA . ARG B 1 116 ? -20.391 -63.875 -41.781 1 96.75 116 ARG B CA 1
ATOM 5927 C C . ARG B 1 116 ? -21.141 -63.656 -40.469 1 96.75 116 ARG B C 1
ATOM 5929 O O . ARG B 1 116 ? -22.016 -64.5 -40.125 1 96.75 116 ARG B O 1
ATOM 5936 N N . GLY B 1 117 ? -20.734 -62.688 -39.719 1 96.44 117 GLY B N 1
ATOM 5937 C CA . GLY B 1 117 ? -21.406 -62.344 -38.469 1 96.44 117 GLY B CA 1
ATOM 5938 C C . GLY B 1 117 ? -20.766 -63 -37.281 1 96.44 117 GLY B C 1
ATOM 5939 O O . GLY B 1 117 ? -21.266 -62.875 -36.156 1 96.44 117 GLY B O 1
ATOM 5940 N N . GLY B 1 118 ? -19.703 -63.688 -37.469 1 96.94 118 GLY B N 1
ATOM 5941 C CA . GLY B 1 118 ? -19 -64.375 -36.375 1 96.94 118 GLY B CA 1
ATOM 5942 C C . GLY B 1 118 ? -18.188 -63.406 -35.5 1 96.94 118 GLY B C 1
ATOM 5943 O O . GLY B 1 118 ? -17.844 -62.312 -35.938 1 96.94 118 GLY B O 1
ATOM 5944 N N . LEU B 1 119 ? -17.906 -63.906 -34.25 1 97.19 119 LEU B N 1
ATOM 5945 C CA . LEU B 1 119 ? -17.188 -63.094 -33.25 1 97.19 119 LEU B CA 1
ATOM 5946 C C . LEU B 1 119 ? -16.078 -63.906 -32.625 1 97.19 119 LEU B C 1
ATOM 5948 O O . LEU B 1 119 ? -16.266 -65.062 -32.281 1 97.19 119 LEU B O 1
ATOM 5952 N N . ALA B 1 120 ? -14.914 -63.344 -32.531 1 97.44 120 ALA B N 1
ATOM 5953 C CA . ALA B 1 120 ? -13.812 -63.812 -31.688 1 97.44 120 ALA B CA 1
ATOM 5954 C C . ALA B 1 120 ? -13.391 -62.719 -30.703 1 97.44 120 ALA B C 1
ATOM 5956 O O . ALA B 1 120 ? -13.016 -61.625 -31.094 1 97.44 120 ALA B O 1
ATOM 5957 N N . ASN B 1 121 ? -13.492 -63 -29.453 1 96.56 121 ASN B N 1
ATOM 5958 C CA . ASN B 1 121 ? -13.234 -62 -28.406 1 96.56 121 ASN B CA 1
ATOM 5959 C C . ASN B 1 121 ? -12.43 -62.594 -27.25 1 96.56 121 ASN B C 1
ATOM 5961 O O . ASN B 1 121 ? -12.641 -63.75 -26.875 1 96.56 121 ASN B O 1
ATOM 5965 N N . SER B 1 122 ? -11.477 -61.906 -26.812 1 95.56 122 SER B N 1
ATOM 5966 C CA . SER B 1 122 ? -10.805 -62.188 -25.547 1 95.56 122 SER B CA 1
ATOM 5967 C C . SER B 1 122 ? -10.789 -60.969 -24.641 1 95.56 122 SER B C 1
ATOM 5969 O O . SER B 1 122 ? -10.641 -59.844 -25.109 1 95.56 122 SER B O 1
ATOM 5971 N N . GLY B 1 123 ? -10.961 -61.188 -23.375 1 92.81 123 GLY B N 1
ATOM 5972 C CA . GLY B 1 123 ? -11.008 -60.031 -22.484 1 92.81 123 GLY B CA 1
ATOM 5973 C C . GLY B 1 123 ? -10.758 -60.375 -21.031 1 92.81 123 GLY B C 1
ATOM 5974 O O . GLY B 1 123 ? -10.32 -61.469 -20.719 1 92.81 123 GLY B O 1
ATOM 5975 N N . ARG B 1 124 ? -10.82 -59.375 -20.188 1 89.62 124 ARG B N 1
ATOM 5976 C CA . ARG B 1 124 ? -10.688 -59.5 -18.75 1 89.62 124 ARG B CA 1
ATOM 5977 C C . ARG B 1 124 ? -11.844 -58.812 -18.016 1 89.62 124 ARG B C 1
ATOM 5979 O O . ARG B 1 124 ? -12.43 -57.875 -18.547 1 89.62 124 ARG B O 1
ATOM 5986 N N . GLU B 1 125 ? -12.117 -59.312 -16.859 1 82.31 125 GLU B N 1
ATOM 5987 C CA . GLU B 1 125 ? -13.102 -58.656 -16 1 82.31 125 GLU B CA 1
ATOM 5988 C C . GLU B 1 125 ? -12.438 -57.656 -15.078 1 82.31 125 GLU B C 1
ATOM 5990 O O . GLU B 1 125 ? -11.32 -57.875 -14.609 1 82.31 125 GLU B O 1
ATOM 5995 N N . SER B 1 126 ? -12.977 -56.469 -14.867 1 67.44 126 SER B N 1
ATOM 5996 C CA . SER B 1 126 ? -12.398 -55.344 -14.164 1 67.44 126 SER B CA 1
ATOM 5997 C C . SER B 1 126 ? -11.992 -55.719 -12.742 1 67.44 126 SER B C 1
ATOM 5999 O O . SER B 1 126 ? -10.945 -55.281 -12.258 1 67.44 126 SER B O 1
ATOM 6001 N N . SER B 1 127 ? -12.789 -56.406 -11.984 1 63.38 127 SER B N 1
ATOM 6002 C CA . SER B 1 127 ? -12.594 -56.594 -10.547 1 63.38 127 SER B CA 1
ATOM 6003 C C . SER B 1 127 ? -11.461 -57.562 -10.266 1 63.38 127 SER B C 1
ATOM 6005 O O . SER B 1 127 ? -10.648 -57.344 -9.367 1 63.38 127 SER B O 1
ATOM 6007 N N . LEU B 1 128 ? -11.273 -58.656 -11 1 65.69 128 LEU B N 1
ATOM 6008 C CA . LEU B 1 128 ? -10.344 -59.688 -10.586 1 65.69 128 LEU B CA 1
ATOM 6009 C C . LEU B 1 128 ? -9.383 -60.062 -11.711 1 65.69 128 LEU B C 1
ATOM 6011 O O . LEU B 1 128 ? -8.672 -61.062 -11.633 1 65.69 128 LEU B O 1
ATOM 6015 N N . ASP B 1 129 ? -9.312 -59.25 -12.75 1 77.81 129 ASP B N 1
ATOM 6016 C CA . ASP B 1 129 ? -8.484 -59.562 -13.914 1 77.81 129 ASP B CA 1
ATOM 6017 C C . ASP B 1 129 ? -8.734 -60.969 -14.391 1 77.81 129 ASP B C 1
ATOM 6019 O O . ASP B 1 129 ? -7.801 -61.688 -14.781 1 77.81 129 ASP B O 1
ATOM 6023 N N . GLU B 1 130 ? -9.914 -61.469 -14.18 1 86.31 130 GLU B N 1
ATOM 6024 C CA . GLU B 1 130 ? -10.281 -62.75 -14.703 1 86.31 130 GLU B CA 1
ATOM 6025 C C . GLU B 1 130 ? -10.391 -62.75 -16.219 1 86.31 130 GLU B C 1
ATOM 6027 O O . GLU B 1 130 ? -11.102 -61.906 -16.781 1 86.31 130 GLU B O 1
ATOM 6032 N N . ARG B 1 131 ? -9.742 -63.719 -16.844 1 91.62 131 ARG B N 1
ATOM 6033 C CA . ARG B 1 131 ? -9.648 -63.719 -18.297 1 91.62 131 ARG B CA 1
ATOM 6034 C C . ARG B 1 131 ? -10.766 -64.562 -18.906 1 91.62 131 ARG B C 1
ATOM 6036 O O . ARG B 1 131 ? -11.203 -65.562 -18.312 1 91.62 131 ARG B O 1
ATOM 6043 N N . TYR B 1 132 ? -11.25 -64.188 -20.031 1 93.25 132 TYR B N 1
ATOM 6044 C CA . TYR B 1 132 ? -12.297 -64.938 -20.719 1 93.25 132 TYR B CA 1
ATOM 6045 C C . TYR B 1 132 ? -12.125 -64.875 -22.234 1 93.25 132 TYR B C 1
ATOM 6047 O O . TYR B 1 132 ? -11.328 -64.062 -22.734 1 93.25 132 TYR B O 1
ATOM 6055 N N . VAL B 1 133 ? -12.797 -65.75 -22.953 1 94.88 133 VAL B N 1
ATOM 6056 C CA . VAL B 1 133 ? -12.93 -65.688 -24.406 1 94.88 133 VAL B CA 1
ATOM 6057 C C . VAL B 1 133 ? -14.398 -65.812 -24.797 1 94.88 133 VAL B C 1
ATOM 6059 O O . VAL B 1 133 ? -15.203 -66.375 -24.062 1 94.88 133 VAL B O 1
ATOM 6062 N N . ILE B 1 134 ? -14.727 -65.125 -25.812 1 95.12 134 ILE B N 1
ATOM 6063 C CA . ILE B 1 134 ? -16.047 -65.188 -26.422 1 95.12 134 ILE B CA 1
ATOM 6064 C C . ILE B 1 134 ? -15.938 -65.562 -27.891 1 95.12 134 ILE B C 1
ATOM 6066 O O . ILE B 1 134 ? -15.055 -65.125 -28.594 1 95.12 134 ILE B O 1
ATOM 6070 N N . PHE B 1 135 ? -16.734 -66.438 -28.344 1 95.44 135 PHE B N 1
ATOM 6071 C CA . PHE B 1 135 ? -16.781 -66.75 -29.766 1 95.44 135 PHE B CA 1
ATOM 6072 C C . PHE B 1 135 ? -18.156 -67.25 -30.172 1 95.44 135 PHE B C 1
ATOM 6074 O O . PHE B 1 135 ? -18.953 -67.688 -29.312 1 95.44 135 PHE B O 1
ATOM 6081 N N . THR B 1 136 ? -18.438 -67.188 -31.391 1 95.94 136 THR B N 1
ATOM 6082 C CA . THR B 1 136 ? -19.672 -67.75 -31.922 1 95.94 136 THR B CA 1
ATOM 6083 C C . THR B 1 136 ? -19.453 -69.125 -32.531 1 95.94 136 THR B C 1
ATOM 6085 O O . THR B 1 136 ? -18.344 -69.438 -33 1 95.94 136 THR B O 1
ATOM 6088 N N . GLU B 1 137 ? -20.547 -69.875 -32.625 1 93.5 137 GLU B N 1
ATOM 6089 C CA . GLU B 1 137 ? -20.469 -71.25 -33.188 1 93.5 137 GLU B CA 1
ATOM 6090 C C . GLU B 1 137 ? -20.078 -71.188 -34.656 1 93.5 137 GLU B C 1
ATOM 6092 O O . GLU B 1 137 ? -20.656 -70.438 -35.438 1 93.5 137 GLU B O 1
ATOM 6097 N N . ASN B 1 138 ? -19.062 -71.938 -35.062 1 93.56 138 ASN B N 1
ATOM 6098 C CA . ASN B 1 138 ? -18.547 -72.062 -36.406 1 93.56 138 ASN B CA 1
ATOM 6099 C C . ASN B 1 138 ? -18.062 -70.75 -36.969 1 93.56 138 ASN B C 1
ATOM 6101 O O . ASN B 1 138 ? -17.984 -70.562 -38.188 1 93.56 138 ASN B O 1
ATOM 6105 N N . PHE B 1 139 ? -17.875 -69.75 -36.062 1 96.88 139 PHE B N 1
ATOM 6106 C CA . PHE B 1 139 ? -17.359 -68.438 -36.406 1 96.88 139 PHE B CA 1
ATOM 6107 C C . PHE B 1 139 ? -18.266 -67.688 -37.406 1 96.88 139 PHE B C 1
ATOM 6109 O O . PHE B 1 139 ? -17.797 -67.125 -38.406 1 96.88 139 PHE B O 1
ATOM 6116 N N . ARG B 1 140 ? -19.562 -67.875 -37.25 1 96.12 140 ARG B N 1
ATOM 6117 C CA . ARG B 1 140 ? -20.656 -67.25 -37.969 1 96.12 140 ARG B CA 1
ATOM 6118 C C . ARG B 1 140 ? -21.719 -66.75 -37.031 1 96.12 140 ARG B C 1
ATOM 6120 O O . ARG B 1 140 ? -21.641 -66.938 -35.812 1 96.12 140 ARG B O 1
ATOM 6127 N N . ALA B 1 141 ? -22.641 -65.938 -37.594 1 96.75 141 ALA B N 1
ATOM 6128 C CA . ALA B 1 141 ? -23.75 -65.438 -36.781 1 96.75 141 ALA B CA 1
ATOM 6129 C C . ALA B 1 141 ? -24.484 -66.625 -36.094 1 96.75 141 ALA B C 1
ATOM 6131 O O . ALA B 1 141 ? -24.703 -67.625 -36.719 1 96.75 141 ALA B O 1
ATOM 6132 N N . GLY B 1 142 ? -24.703 -66.438 -34.812 1 95.06 142 GLY B N 1
ATOM 6133 C CA . GLY B 1 142 ? -25.375 -67.5 -34.062 1 95.06 142 GLY B CA 1
ATOM 6134 C C . GLY B 1 142 ? -25.172 -67.375 -32.562 1 95.06 142 GLY B C 1
ATOM 6135 O O . GLY B 1 142 ? -25.219 -66.25 -32 1 95.06 142 GLY B O 1
ATOM 6136 N N . THR B 1 143 ? -24.969 -68.562 -31.953 1 94.31 143 THR B N 1
ATOM 6137 C CA . THR B 1 143 ? -24.859 -68.562 -30.5 1 94.31 143 THR B CA 1
ATOM 6138 C C . THR B 1 143 ? -23.453 -68.188 -30.062 1 94.31 143 THR B C 1
ATOM 6140 O O . THR B 1 143 ? -22.453 -68.75 -30.516 1 94.31 143 THR B O 1
ATOM 6143 N N . PHE B 1 144 ? -23.391 -67.125 -29.281 1 93.25 144 PHE B N 1
ATOM 6144 C CA . PHE B 1 144 ? -22.109 -66.688 -28.734 1 93.25 144 PHE B CA 1
ATOM 6145 C C . PHE B 1 144 ? -21.906 -67.312 -27.344 1 93.25 144 PHE B C 1
ATOM 6147 O O . PHE B 1 144 ? -22.812 -67.312 -26.516 1 93.25 144 PHE B O 1
ATOM 6154 N N . GLU B 1 145 ? -20.781 -67.875 -27.078 1 94.44 145 GLU B N 1
ATOM 6155 C CA . GLU B 1 145 ? -20.406 -68.5 -25.812 1 94.44 145 GLU B CA 1
ATOM 6156 C C . GLU B 1 145 ? -19.25 -67.75 -25.156 1 94.44 145 GLU B C 1
ATOM 6158 O O . GLU B 1 145 ? -18.266 -67.375 -25.828 1 94.44 145 GLU B O 1
ATOM 6163 N N . LYS B 1 146 ? -19.438 -67.438 -23.891 1 94.88 146 LYS B N 1
ATOM 6164 C CA . LYS B 1 146 ? -18.406 -66.812 -23.062 1 94.88 146 LYS B CA 1
ATOM 6165 C C . LYS B 1 146 ? -17.828 -67.812 -22.078 1 94.88 146 LYS B C 1
ATOM 6167 O O . LYS B 1 146 ? -18.562 -68.438 -21.281 1 94.88 146 LYS B O 1
ATOM 6172 N N . TRP B 1 147 ? -16.5 -68 -22.219 1 94.5 147 TRP B N 1
ATOM 6173 C CA . TRP B 1 147 ? -15.82 -69 -21.375 1 94.5 147 TRP B CA 1
ATOM 6174 C C . TRP B 1 147 ? -14.727 -68.312 -20.547 1 94.5 147 TRP B C 1
ATOM 6176 O O . TRP B 1 147 ? -13.992 -67.438 -21.047 1 94.5 147 TRP B O 1
ATOM 6186 N N . SER B 1 148 ? -14.664 -68.688 -19.281 1 93.81 148 SER B N 1
ATOM 6187 C CA . SER B 1 148 ? -13.453 -68.375 -18.547 1 93.81 148 SER B CA 1
ATOM 6188 C C . SER B 1 148 ? -12.273 -69.188 -18.984 1 93.81 148 SER B C 1
ATOM 6190 O O . SER B 1 148 ? -12.453 -70.375 -19.406 1 93.81 148 SER B O 1
ATOM 6192 N N . ILE B 1 149 ? -11.117 -68.562 -19.016 1 91.88 149 ILE B N 1
ATOM 6193 C CA . ILE B 1 149 ? -9.961 -69.312 -19.5 1 91.88 149 ILE B CA 1
ATOM 6194 C C . ILE B 1 149 ? -8.867 -69.375 -18.438 1 91.88 149 ILE B C 1
ATOM 6196 O O . ILE B 1 149 ? -8.844 -68.5 -17.547 1 91.88 149 ILE B O 1
ATOM 6200 N N . ASP B 1 150 ? -8.047 -70.312 -18.531 1 87.56 150 ASP B N 1
ATOM 6201 C CA . ASP B 1 150 ? -6.883 -70.375 -17.656 1 87.56 150 ASP B CA 1
ATOM 6202 C C . ASP B 1 150 ? -5.695 -69.625 -18.266 1 87.56 150 ASP B C 1
ATOM 6204 O O . ASP B 1 150 ? -5.844 -68.938 -19.266 1 87.56 150 ASP B O 1
ATOM 6208 N N . SER B 1 151 ? -4.559 -69.75 -17.672 1 80.12 151 SER B N 1
ATOM 6209 C CA . SER B 1 151 ? -3.373 -69 -18.094 1 80.12 151 SER B CA 1
ATOM 6210 C C . SER B 1 151 ? -2.893 -69.5 -19.453 1 80.12 151 SER B C 1
ATOM 6212 O O . SER B 1 151 ? -2.193 -68.75 -20.156 1 80.12 151 SER B O 1
ATOM 6214 N N . ARG B 1 152 ? -3.387 -70.688 -19.859 1 79.5 152 ARG B N 1
ATOM 6215 C CA . ARG B 1 152 ? -2.965 -71.188 -21.156 1 79.5 152 ARG B CA 1
ATOM 6216 C C . ARG B 1 152 ? -4.016 -70.938 -22.234 1 79.5 152 ARG B C 1
ATOM 6218 O O . ARG B 1 152 ? -3.807 -71.25 -23.406 1 79.5 152 ARG B O 1
ATOM 6225 N N . GLY B 1 153 ? -5.094 -70.375 -21.891 1 83.62 153 GLY B N 1
ATOM 6226 C CA . GLY B 1 153 ? -6.125 -70.062 -22.859 1 83.62 153 GLY B CA 1
ATOM 6227 C C . GLY B 1 153 ? -7.168 -71.125 -23.031 1 83.62 153 GLY B C 1
ATOM 6228 O O . GLY B 1 153 ? -8.008 -71.062 -23.922 1 83.62 153 GLY B O 1
ATOM 6229 N N . LYS B 1 154 ? -7.09 -72.062 -22.203 1 88.38 154 LYS B N 1
ATOM 6230 C CA . LYS B 1 154 ? -8.062 -73.125 -22.297 1 88.38 154 LYS B CA 1
ATOM 6231 C C . LYS B 1 154 ? -9.359 -72.812 -21.578 1 88.38 154 LYS B C 1
ATOM 6233 O O . LYS B 1 154 ? -9.336 -72.312 -20.438 1 88.38 154 LYS B O 1
ATOM 6238 N N . PRO B 1 155 ? -10.445 -73.125 -22.203 1 91.56 155 PRO B N 1
ATOM 6239 C CA . PRO B 1 155 ? -11.734 -72.75 -21.578 1 91.56 155 PRO B CA 1
ATOM 6240 C C . PRO B 1 155 ? -12 -73.625 -20.328 1 91.56 155 PRO B C 1
ATOM 6242 O O . PRO B 1 155 ? -11.719 -74.812 -20.297 1 91.56 155 PRO B O 1
ATOM 6245 N N . LEU B 1 156 ? -12.438 -73 -19.359 1 92.38 156 LEU B N 1
ATOM 6246 C CA . LEU B 1 156 ? -12.719 -73.625 -18.078 1 92.38 156 LEU B CA 1
ATOM 6247 C C . LEU B 1 156 ? -14.227 -73.75 -17.844 1 92.38 156 LEU B C 1
ATOM 6249 O O . LEU B 1 156 ? -14.789 -74.875 -17.969 1 92.38 156 LEU B O 1
ATOM 6253 N N . GLU B 1 157 ? -14.789 -72.625 -17.625 1 93.19 157 GLU B N 1
ATOM 6254 C CA . GLU B 1 157 ? -16.219 -72.625 -17.297 1 93.19 157 GLU B CA 1
ATOM 6255 C C . GLU B 1 157 ? -17 -71.688 -18.266 1 93.19 157 GLU B C 1
ATOM 6257 O O . GLU B 1 157 ? -16.531 -70.625 -18.625 1 93.19 157 GLU B O 1
ATOM 6262 N N . LEU B 1 158 ? -18.156 -72.188 -18.625 1 93.94 158 LEU B N 1
ATOM 6263 C CA . LEU B 1 158 ? -19.078 -71.438 -19.438 1 93.94 158 LEU B CA 1
ATOM 6264 C C . LEU B 1 158 ? -19.766 -70.375 -18.594 1 93.94 158 LEU B C 1
ATOM 6266 O O . LEU B 1 158 ? -20.484 -70.688 -17.641 1 93.94 158 LEU B O 1
ATOM 6270 N N . MET B 1 159 ? -19.516 -69.188 -18.922 1 90.31 159 MET B N 1
ATOM 6271 C CA . MET B 1 159 ? -19.984 -68.062 -18.125 1 90.31 159 MET B CA 1
ATOM 6272 C C . MET B 1 159 ? -21.328 -67.562 -18.625 1 90.31 159 MET B C 1
ATOM 6274 O O . MET B 1 159 ? -22.188 -67.125 -17.844 1 90.31 159 MET B O 1
ATOM 6278 N N . ALA B 1 160 ? -21.516 -67.5 -19.922 1 91.06 160 ALA B N 1
ATOM 6279 C CA . ALA B 1 160 ? -22.75 -66.938 -20.5 1 91.06 160 ALA B CA 1
ATOM 6280 C C . ALA B 1 160 ? -22.969 -67.5 -21.906 1 91.06 160 ALA B C 1
ATOM 6282 O O . ALA B 1 160 ? -22 -67.812 -22.609 1 91.06 160 ALA B O 1
ATOM 6283 N N . VAL B 1 161 ? -24.188 -67.625 -22.281 1 92.94 161 VAL B N 1
ATOM 6284 C CA . VAL B 1 161 ? -24.594 -68 -23.641 1 92.94 161 VAL B CA 1
ATOM 6285 C C . VAL B 1 161 ? -25.656 -67 -24.156 1 92.94 161 VAL B C 1
ATOM 6287 O O . VAL B 1 161 ? -26.625 -66.75 -23.469 1 92.94 161 VAL B O 1
ATOM 6290 N N . VAL B 1 162 ? -25.438 -66.5 -25.281 1 90.19 162 VAL B N 1
ATOM 6291 C CA . VAL B 1 162 ? -26.375 -65.562 -25.906 1 90.19 162 VAL B CA 1
ATOM 6292 C C . VAL B 1 162 ? -26.75 -66.062 -27.297 1 90.19 162 VAL B C 1
ATOM 6294 O O . VAL B 1 162 ? -25.891 -66.188 -28.172 1 90.19 162 VAL B O 1
ATOM 6297 N N . PRO B 1 163 ? -28 -66.25 -27.422 1 92.25 163 PRO B N 1
ATOM 6298 C CA . PRO B 1 163 ? -28.391 -66.75 -28.75 1 92.25 163 PRO B CA 1
ATOM 6299 C C . PRO B 1 163 ? -28.5 -65.625 -29.781 1 92.25 163 PRO B C 1
ATOM 6301 O O . PRO B 1 163 ? -28.578 -64.438 -29.406 1 92.25 163 PRO B O 1
ATOM 6304 N N . ASP B 1 164 ? -28.438 -65.875 -31.031 1 91.88 164 ASP B N 1
ATOM 6305 C CA . ASP B 1 164 ? -28.719 -65 -32.188 1 91.88 164 ASP B CA 1
ATOM 6306 C C . ASP B 1 164 ? -27.828 -63.781 -32.188 1 91.88 164 ASP B C 1
ATOM 6308 O O . ASP B 1 164 ? -28.328 -62.656 -32.344 1 91.88 164 ASP B O 1
ATOM 6312 N N . PHE B 1 165 ? -26.594 -64 -31.922 1 94.5 165 PHE B N 1
ATOM 6313 C CA . PHE B 1 165 ? -25.641 -62.906 -32.031 1 94.5 165 PHE B CA 1
ATOM 6314 C C . PHE B 1 165 ? -25.172 -62.719 -33.469 1 94.5 165 PHE B C 1
ATOM 6316 O O . PHE B 1 165 ? -24.906 -63.688 -34.156 1 94.5 165 PHE B O 1
ATOM 6323 N N . ASP B 1 166 ? -25.172 -61.469 -33.906 1 96.31 166 ASP B N 1
ATOM 6324 C CA . ASP B 1 166 ? -24.625 -61.062 -35.219 1 96.31 166 ASP B CA 1
ATOM 6325 C C . ASP B 1 166 ? -23.766 -59.812 -35.125 1 96.31 166 ASP B C 1
ATOM 6327 O O . ASP B 1 166 ? -24.281 -58.719 -34.906 1 96.31 166 ASP B O 1
ATOM 6331 N N . ALA B 1 167 ? -22.438 -60.031 -35.344 1 95.25 167 ALA B N 1
ATOM 6332 C CA . ALA B 1 167 ? -21.5 -58.938 -35.188 1 95.25 167 ALA B CA 1
ATOM 6333 C C . ALA B 1 167 ? -21.844 -57.781 -36.156 1 95.25 167 ALA B C 1
ATOM 6335 O O . ALA B 1 167 ? -21.609 -56.625 -35.844 1 95.25 167 ALA B O 1
ATOM 6336 N N . ARG B 1 168 ? -22.453 -57.906 -37.312 1 91.44 168 ARG B N 1
ATOM 6337 C CA . ARG B 1 168 ? -22.75 -56.938 -38.375 1 91.44 168 ARG B CA 1
ATOM 6338 C C . ARG B 1 168 ? -23.828 -55.969 -37.906 1 91.44 168 ARG B C 1
ATOM 6340 O O . ARG B 1 168 ? -23.969 -54.906 -38.5 1 91.44 168 ARG B O 1
ATOM 6347 N N . THR B 1 169 ? -24.484 -56.406 -36.938 1 93.88 169 THR B N 1
ATOM 6348 C CA . THR B 1 169 ? -25.609 -55.594 -36.5 1 93.88 169 THR B CA 1
ATOM 6349 C C . THR B 1 169 ? -25.203 -54.688 -35.344 1 93.88 169 THR B C 1
ATOM 6351 O O . THR B 1 169 ? -25.969 -53.781 -34.969 1 93.88 169 THR B O 1
ATOM 6354 N N . ARG B 1 170 ? -24.156 -54.969 -34.844 1 91.5 170 ARG B N 1
ATOM 6355 C CA . ARG B 1 170 ? -23.719 -54.188 -33.688 1 91.5 170 ARG B CA 1
ATOM 6356 C C . ARG B 1 170 ? -23.172 -52.844 -34.094 1 91.5 170 ARG B C 1
ATOM 6358 O O . ARG B 1 170 ? -22.578 -52.719 -35.188 1 91.5 170 ARG B O 1
ATOM 6365 N N . ASP B 1 171 ? -23.234 -51.875 -33.281 1 89.44 171 ASP B N 1
ATOM 6366 C CA . ASP B 1 171 ? -22.844 -50.5 -33.594 1 89.44 171 ASP B CA 1
ATOM 6367 C C . ASP B 1 171 ? -21.344 -50.438 -33.938 1 89.44 171 ASP B C 1
ATOM 6369 O O . ASP B 1 171 ? -20.953 -49.719 -34.844 1 89.44 171 ASP B O 1
ATOM 6373 N N . TRP B 1 172 ? -20.5 -51.125 -33.156 1 91.19 172 TRP B N 1
ATOM 6374 C CA . TRP B 1 172 ? -19.062 -51.031 -33.375 1 91.19 172 TRP B CA 1
ATOM 6375 C C . TRP B 1 172 ? -18.688 -51.531 -34.781 1 91.19 172 TRP B C 1
ATOM 6377 O O . TRP B 1 172 ? -17.719 -51.031 -35.375 1 91.19 172 TRP B O 1
ATOM 6387 N N . TYR B 1 173 ? -19.406 -52.469 -35.281 1 93.94 173 TYR B N 1
ATOM 6388 C CA . TYR B 1 173 ? -19.156 -53.031 -36.625 1 93.94 173 TYR B CA 1
ATOM 6389 C C . TYR B 1 173 ? -19.656 -52.062 -37.688 1 93.94 173 TYR B C 1
ATOM 6391 O O . TYR B 1 173 ? -18.906 -51.719 -38.594 1 93.94 173 TYR B O 1
ATOM 6399 N N . ARG B 1 174 ? -20.844 -51.531 -37.5 1 93.38 174 ARG B N 1
ATOM 6400 C CA . ARG B 1 174 ? -21.469 -50.656 -38.469 1 93.38 174 ARG B CA 1
ATOM 6401 C C . ARG B 1 174 ? -20.719 -49.344 -38.562 1 93.38 174 ARG B C 1
ATOM 6403 O O . ARG B 1 174 ? -20.453 -48.812 -39.656 1 93.38 174 ARG B O 1
ATOM 6410 N N . ASP B 1 175 ? -20.406 -48.844 -37.438 1 90.44 175 ASP B N 1
ATOM 6411 C CA . ASP B 1 175 ? -19.75 -47.562 -37.406 1 90.44 175 ASP B CA 1
ATOM 6412 C C . ASP B 1 175 ? -18.359 -47.625 -38.031 1 90.44 175 ASP B C 1
ATOM 6414 O O . ASP B 1 175 ? -17.922 -46.656 -38.688 1 90.44 175 ASP B O 1
ATOM 6418 N N . ALA B 1 176 ? -17.625 -48.656 -37.75 1 93.06 176 ALA B N 1
ATOM 6419 C CA . ALA B 1 176 ? -16.281 -48.844 -38.281 1 93.06 176 ALA B CA 1
ATOM 6420 C C . ALA B 1 176 ? -16.312 -48.875 -39.812 1 93.06 176 ALA B C 1
ATOM 6422 O O . ALA B 1 176 ? -15.406 -48.375 -40.469 1 93.06 176 ALA B O 1
ATOM 6423 N N . LEU B 1 177 ? -17.375 -49.438 -40.375 1 92.25 177 LEU B N 1
ATOM 6424 C CA . LEU B 1 177 ? -17.469 -49.562 -41.812 1 92.25 177 LEU B CA 1
ATOM 6425 C C . LEU B 1 177 ? -17.859 -48.25 -42.469 1 92.25 177 LEU B C 1
ATOM 6427 O O . LEU B 1 177 ? -17.531 -48 -43.625 1 92.25 177 LEU B O 1
ATOM 6431 N N . ALA B 1 178 ? -18.562 -47.469 -41.75 1 89 178 ALA B N 1
ATOM 6432 C CA . ALA B 1 178 ? -19.047 -46.219 -42.281 1 89 178 ALA B CA 1
ATOM 6433 C C . ALA B 1 178 ? -17.922 -45.188 -42.406 1 89 178 ALA B C 1
ATOM 6435 O O . ALA B 1 178 ? -17.984 -44.281 -43.219 1 89 178 ALA B O 1
ATOM 6436 N N . ARG B 1 179 ? -16.938 -45.344 -41.594 1 81 179 ARG B N 1
ATOM 6437 C CA . ARG B 1 179 ? -15.844 -44.375 -41.594 1 81 179 ARG B CA 1
ATOM 6438 C C . ARG B 1 179 ? -14.539 -45.031 -42.031 1 81 179 ARG B C 1
ATOM 6440 O O . ARG B 1 179 ? -14.328 -46.219 -41.781 1 81 179 ARG B O 1
ATOM 6447 N N . ASP B 1 180 ? -13.797 -44.281 -42.812 1 76.69 180 ASP B N 1
ATOM 6448 C CA . ASP B 1 180 ? -12.469 -44.75 -43.188 1 76.69 180 ASP B CA 1
ATOM 6449 C C . ASP B 1 180 ? -11.469 -44.531 -42.062 1 76.69 180 ASP B C 1
ATOM 6451 O O . ASP B 1 180 ? -11.203 -43.375 -41.688 1 76.69 180 ASP B O 1
ATOM 6455 N N . GLY B 1 181 ? -11.133 -45.688 -41.344 1 81.69 181 GLY B N 1
ATOM 6456 C CA . GLY B 1 181 ? -10.18 -45.562 -40.219 1 81.69 181 GLY B CA 1
ATOM 6457 C C . GLY B 1 181 ? -10.766 -45.969 -38.906 1 81.69 181 GLY B C 1
ATOM 6458 O O . GLY B 1 181 ? -11.781 -46.656 -38.844 1 81.69 181 GLY B O 1
ATOM 6459 N N . ALA B 1 182 ? -10.117 -45.594 -37.844 1 89 182 ALA B N 1
ATOM 6460 C CA . ALA B 1 182 ? -10.547 -45.969 -36.5 1 89 182 ALA B CA 1
ATOM 6461 C C . ALA B 1 182 ? -11.695 -45.062 -36.031 1 89 182 ALA B C 1
ATOM 6463 O O . ALA B 1 182 ? -11.703 -43.875 -36.312 1 89 182 ALA B O 1
ATOM 6464 N N . VAL B 1 183 ? -12.68 -45.562 -35.406 1 90.31 183 VAL B N 1
ATOM 6465 C CA . VAL B 1 183 ? -13.82 -44.812 -34.875 1 90.31 183 VAL B CA 1
ATOM 6466 C C . VAL B 1 183 ? -14.023 -45.156 -33.406 1 90.31 183 VAL B C 1
ATOM 6468 O O . VAL B 1 183 ? -13.867 -46.312 -33 1 90.31 183 VAL B O 1
ATOM 6471 N N . TRP B 1 184 ? -14.352 -44.219 -32.688 1 90.62 184 TRP B N 1
ATOM 6472 C CA . TRP B 1 184 ? -14.68 -44.406 -31.281 1 90.62 184 TRP B CA 1
ATOM 6473 C C . TRP B 1 184 ? -16.188 -44.531 -31.078 1 90.62 184 TRP B C 1
ATOM 6475 O O . TRP B 1 184 ? -16.953 -43.812 -31.703 1 90.62 184 TRP B O 1
ATOM 6485 N N . SER B 1 185 ? -16.547 -45.344 -30.219 1 88.19 185 SER B N 1
ATOM 6486 C CA . SER B 1 185 ? -17.953 -45.406 -29.828 1 88.19 185 SER B CA 1
ATOM 6487 C C . SER B 1 185 ? -18.281 -44.312 -28.812 1 88.19 185 SER B C 1
ATOM 6489 O O . SER B 1 185 ? -17.391 -43.625 -28.328 1 88.19 185 SER B O 1
ATOM 6491 N N . ASP B 1 186 ? -19.594 -44.156 -28.531 1 85.94 186 ASP B N 1
ATOM 6492 C CA . ASP B 1 186 ? -20 -43.406 -27.359 1 85.94 186 ASP B CA 1
ATOM 6493 C C . ASP B 1 186 ? -19.688 -44.156 -26.062 1 85.94 186 ASP B C 1
ATOM 6495 O O . ASP B 1 186 ? -19.469 -45.375 -26.094 1 85.94 186 ASP B O 1
ATOM 6499 N N . VAL B 1 187 ? -19.578 -43.406 -25.062 1 87.44 187 VAL B N 1
ATOM 6500 C CA . VAL B 1 187 ? -19.375 -44.031 -23.766 1 87.44 187 VAL B CA 1
ATOM 6501 C C . VAL B 1 187 ? -20.609 -44.844 -23.391 1 87.44 187 VAL B C 1
ATOM 6503 O O . VAL B 1 187 ? -21.75 -44.406 -23.562 1 87.44 187 VAL B O 1
ATOM 6506 N N . TYR B 1 188 ? -20.422 -46.062 -22.984 1 82.62 188 TYR B N 1
ATOM 6507 C CA . TYR B 1 188 ? -21.547 -46.875 -22.594 1 82.62 188 TYR B CA 1
ATOM 6508 C C . TYR B 1 188 ? -21.25 -47.625 -21.297 1 82.62 188 TYR B C 1
ATOM 6510 O O . TYR B 1 188 ? -20.094 -47.812 -20.922 1 82.62 188 TYR B O 1
ATOM 6518 N N . VAL B 1 189 ? -22.328 -47.969 -20.531 1 81.38 189 VAL B N 1
ATOM 6519 C CA . VAL B 1 189 ? -22.203 -48.688 -19.281 1 81.38 189 VAL B CA 1
ATOM 6520 C C . VAL B 1 189 ? -22.156 -50.188 -19.562 1 81.38 189 VAL B C 1
ATOM 6522 O O . VAL B 1 189 ? -22.922 -50.719 -20.375 1 81.38 189 VAL B O 1
ATOM 6525 N N . LEU B 1 190 ? -21.156 -50.812 -18.953 1 72.94 190 LEU B N 1
ATOM 6526 C CA . LEU B 1 190 ? -21.062 -52.25 -19.094 1 72.94 190 LEU B CA 1
ATOM 6527 C C . LEU B 1 190 ? -22.266 -52.938 -18.484 1 72.94 190 LEU B C 1
ATOM 6529 O O . LEU B 1 190 ? -22.922 -52.406 -17.594 1 72.94 190 LEU B O 1
ATOM 6533 N N . PHE B 1 191 ? -22.594 -54.156 -19.047 1 61.88 191 PHE B N 1
ATOM 6534 C CA . PHE B 1 191 ? -23.781 -54.875 -18.625 1 61.88 191 PHE B CA 1
ATOM 6535 C C . PHE B 1 191 ? -23.75 -55.156 -17.125 1 61.88 191 PHE B C 1
ATOM 6537 O O . PHE B 1 191 ? -24.797 -55.188 -16.469 1 61.88 191 PHE B O 1
ATOM 6544 N N . THR B 1 192 ? -22.516 -55.25 -16.609 1 62.38 192 THR B N 1
ATOM 6545 C CA . THR B 1 192 ? -22.375 -55.5 -15.18 1 62.38 192 THR B CA 1
ATOM 6546 C C . THR B 1 192 ? -22.703 -54.25 -14.375 1 62.38 192 THR B C 1
ATOM 6548 O O . THR B 1 192 ? -22.953 -54.344 -13.172 1 62.38 192 THR B O 1
ATOM 6551 N N . GLY B 1 193 ? -22.812 -53.188 -15.062 1 64.06 193 GLY B N 1
ATOM 6552 C CA . GLY B 1 193 ? -23.094 -51.938 -14.406 1 64.06 193 GLY B CA 1
ATOM 6553 C C . GLY B 1 193 ? -21.938 -51.406 -13.57 1 64.06 193 GLY B C 1
ATOM 6554 O O . GLY B 1 193 ? -22.047 -50.375 -12.93 1 64.06 193 GLY B O 1
ATOM 6555 N N . GLN B 1 194 ? -20.891 -52.094 -13.578 1 69.44 194 GLN B N 1
ATOM 6556 C CA . GLN B 1 194 ? -19.828 -51.75 -12.641 1 69.44 194 GLN B CA 1
ATOM 6557 C C . GLN B 1 194 ? -18.859 -50.719 -13.234 1 69.44 194 GLN B C 1
ATOM 6559 O O . GLN B 1 194 ? -18.156 -50.031 -12.492 1 69.44 194 GLN B O 1
ATOM 6564 N N . ASP B 1 195 ? -18.828 -50.656 -14.562 1 80.12 195 ASP B N 1
ATOM 6565 C CA . ASP B 1 195 ? -17.875 -49.75 -15.18 1 80.12 195 ASP B CA 1
ATOM 6566 C C . ASP B 1 195 ? -18.391 -49.219 -16.516 1 80.12 195 ASP B C 1
ATOM 6568 O O . ASP B 1 195 ? -19.375 -49.75 -17.047 1 80.12 195 ASP B O 1
ATOM 6572 N N . MET B 1 196 ? -17.812 -48.094 -16.922 1 86.62 196 MET B N 1
ATOM 6573 C CA . MET B 1 196 ? -18.062 -47.562 -18.266 1 86.62 196 MET B CA 1
ATOM 6574 C C . MET B 1 196 ? -16.969 -48.031 -19.234 1 86.62 196 MET B C 1
ATOM 6576 O O . MET B 1 196 ? -15.867 -48.375 -18.828 1 86.62 196 MET B O 1
ATOM 6580 N N . ALA B 1 197 ? -17.359 -48.125 -20.438 1 86.81 197 ALA B N 1
ATOM 6581 C CA . ALA B 1 197 ? -16.391 -48.594 -21.438 1 86.81 197 ALA B CA 1
ATOM 6582 C C . ALA B 1 197 ? -16.453 -47.719 -22.688 1 86.81 197 ALA B C 1
ATOM 6584 O O . ALA B 1 197 ? -17.406 -46.969 -22.891 1 86.81 197 ALA B O 1
ATOM 6585 N N . LEU B 1 198 ? -15.461 -47.688 -23.391 1 89.94 198 LEU B N 1
ATOM 6586 C CA . LEU B 1 198 ? -15.281 -47.031 -24.688 1 89.94 198 LEU B CA 1
ATOM 6587 C C . LEU B 1 198 ? -14.633 -48 -25.672 1 89.94 198 LEU B C 1
ATOM 6589 O O . LEU B 1 198 ? -13.695 -48.719 -25.328 1 89.94 198 LEU B O 1
ATOM 6593 N N . ALA B 1 199 ? -15.172 -48.031 -26.875 1 92.69 199 ALA B N 1
ATOM 6594 C CA . ALA B 1 199 ? -14.656 -48.969 -27.859 1 92.69 199 ALA B CA 1
ATOM 6595 C C . ALA B 1 199 ? -14.016 -48.219 -29.031 1 92.69 199 ALA B C 1
ATOM 6597 O O . ALA B 1 199 ? -14.547 -47.219 -29.5 1 92.69 199 ALA B O 1
ATOM 6598 N N . ALA B 1 200 ? -12.914 -48.656 -29.422 1 94.12 200 ALA B N 1
ATOM 6599 C CA . ALA B 1 200 ? -12.273 -48.219 -30.672 1 94.12 200 ALA B CA 1
ATOM 6600 C C . ALA B 1 200 ? -12.344 -49.344 -31.719 1 94.12 200 ALA B C 1
ATOM 6602 O O . ALA B 1 200 ? -11.953 -50.469 -31.453 1 94.12 200 ALA B O 1
ATOM 6603 N N . SER B 1 201 ? -12.852 -49.031 -32.938 1 95.88 201 SER B N 1
ATOM 6604 C CA . SER B 1 201 ? -13.039 -50.031 -33.969 1 95.88 201 SER B CA 1
ATOM 6605 C C . SER B 1 201 ? -12.398 -49.625 -35.281 1 95.88 201 SER B C 1
ATOM 6607 O O . SER B 1 201 ? -12.289 -48.438 -35.562 1 95.88 201 SER B O 1
ATOM 6609 N N . ARG B 1 202 ? -11.984 -50.562 -36 1 95.5 202 ARG B N 1
ATOM 6610 C CA . ARG B 1 202 ? -11.328 -50.312 -37.281 1 95.5 202 ARG B CA 1
ATOM 6611 C C . ARG B 1 202 ? -11.578 -51.469 -38.25 1 95.5 202 ARG B C 1
ATOM 6613 O O . ARG B 1 202 ? -11.484 -52.656 -37.875 1 95.5 202 ARG B O 1
ATOM 6620 N N . PRO B 1 203 ? -11.891 -51.188 -39.469 1 96.06 203 PRO B N 1
ATOM 6621 C CA . PRO B 1 203 ? -12.031 -52.25 -40.438 1 96.06 203 PRO B CA 1
ATOM 6622 C C . PRO B 1 203 ? -10.688 -52.844 -40.875 1 96.06 203 PRO B C 1
ATOM 6624 O O . PRO B 1 203 ? -9.656 -52.156 -40.812 1 96.06 203 PRO B O 1
ATOM 6627 N N . ALA B 1 204 ? -10.695 -54.062 -41.219 1 96.06 204 ALA B N 1
ATOM 6628 C CA . ALA B 1 204 ? -9.508 -54.75 -41.719 1 96.06 204 ALA B CA 1
ATOM 6629 C C . ALA B 1 204 ? -9.758 -55.344 -43.094 1 96.06 204 ALA B C 1
ATOM 6631 O O . ALA B 1 204 ? -10.844 -55.844 -43.375 1 96.06 204 ALA B O 1
ATOM 6632 N N . TYR B 1 205 ? -8.734 -55.188 -43.969 1 94.88 205 TYR B N 1
ATOM 6633 C CA . TYR B 1 205 ? -8.805 -55.688 -45.344 1 94.88 205 TYR B CA 1
ATOM 6634 C C . TYR B 1 205 ? -7.719 -56.719 -45.594 1 94.88 205 TYR B C 1
ATOM 6636 O O . TYR B 1 205 ? -6.605 -56.625 -45.062 1 94.88 205 TYR B O 1
ATOM 6644 N N . ASP B 1 206 ? -8.047 -57.688 -46.344 1 93.69 206 ASP B N 1
ATOM 6645 C CA . ASP B 1 206 ? -7.07 -58.719 -46.719 1 93.69 206 ASP B CA 1
ATOM 6646 C C . ASP B 1 206 ? -6.094 -58.219 -47.781 1 93.69 206 ASP B C 1
ATOM 6648 O O . ASP B 1 206 ? -6.223 -57.062 -48.25 1 93.69 206 ASP B O 1
ATOM 6652 N N . PRO B 1 207 ? -5.031 -58.969 -48.031 1 91.5 207 PRO B N 1
ATOM 6653 C CA . PRO B 1 207 ? -4.02 -58.5 -49 1 91.5 207 PRO B CA 1
ATOM 6654 C C . PRO B 1 207 ? -4.598 -58.188 -50.375 1 91.5 207 PRO B C 1
ATOM 6656 O O . PRO B 1 207 ? -4.02 -57.438 -51.125 1 91.5 207 PRO B O 1
ATOM 6659 N N . ARG B 1 208 ? -5.754 -58.688 -50.719 1 93.94 208 ARG B N 1
ATOM 6660 C CA . ARG B 1 208 ? -6.391 -58.469 -52.031 1 93.94 208 ARG B CA 1
ATOM 6661 C C . ARG B 1 208 ? -7.324 -57.281 -51.969 1 93.94 208 ARG B C 1
ATOM 6663 O O . ARG B 1 208 ? -7.938 -56.906 -53 1 93.94 208 ARG B O 1
ATOM 6670 N N . GLY B 1 209 ? -7.5 -56.719 -50.844 1 92.25 209 GLY B N 1
ATOM 6671 C CA . GLY B 1 209 ? -8.312 -55.5 -50.719 1 92.25 209 GLY B CA 1
ATOM 6672 C C . GLY B 1 209 ? -9.742 -55.812 -50.312 1 92.25 209 GLY B C 1
ATOM 6673 O O . GLY B 1 209 ? -10.586 -54.906 -50.312 1 92.25 209 GLY B O 1
ATOM 6674 N N . ASN B 1 210 ? -10.031 -57.062 -50.062 1 93.88 210 ASN B N 1
ATOM 6675 C CA . ASN B 1 210 ? -11.383 -57.406 -49.625 1 93.88 210 ASN B CA 1
ATOM 6676 C C . ASN B 1 210 ? -11.562 -57.188 -48.125 1 93.88 210 ASN B C 1
ATOM 6678 O O . ASN B 1 210 ? -10.633 -57.406 -47.344 1 93.88 210 ASN B O 1
ATOM 6682 N N . MET B 1 211 ? -12.805 -56.906 -47.812 1 93.62 211 MET B N 1
ATOM 6683 C CA . MET B 1 211 ? -13.109 -56.688 -46.406 1 93.62 211 MET B CA 1
ATOM 6684 C C . MET B 1 211 ? -13.031 -58 -45.625 1 93.62 211 MET B C 1
ATOM 6686 O O . MET B 1 211 ? -13.758 -58.938 -45.938 1 93.62 211 MET B O 1
ATOM 6690 N N . ALA B 1 212 ? -12.18 -58.062 -44.656 1 96.06 212 ALA B N 1
ATOM 6691 C CA . ALA B 1 212 ? -11.969 -59.25 -43.844 1 96.06 212 ALA B CA 1
ATOM 6692 C C . ALA B 1 212 ? -12.789 -59.25 -42.562 1 96.06 212 ALA B C 1
ATOM 6694 O O . ALA B 1 212 ? -13.125 -60.281 -42 1 96.06 212 ALA B O 1
ATOM 6695 N N . GLY B 1 213 ? -13.062 -58 -42.062 1 96.75 213 GLY B N 1
ATOM 6696 C CA . GLY B 1 213 ? -13.828 -57.844 -40.844 1 96.75 213 GLY B CA 1
ATOM 6697 C C . GLY B 1 213 ? -13.5 -56.531 -40.094 1 96.75 213 GLY B C 1
ATOM 6698 O O . GLY B 1 213 ? -13 -55.594 -40.688 1 96.75 213 GLY B O 1
ATOM 6699 N N . VAL B 1 214 ? -13.961 -56.5 -38.812 1 97.06 214 VAL B N 1
ATOM 6700 C CA . VAL B 1 214 ? -13.742 -55.312 -38 1 97.06 214 VAL B CA 1
ATOM 6701 C C . VAL B 1 214 ? -13.102 -55.688 -36.688 1 97.06 214 VAL B C 1
ATOM 6703 O O . VAL B 1 214 ? -13.562 -56.625 -36 1 97.06 214 VAL B O 1
ATOM 6706 N N . PHE B 1 215 ? -11.984 -55.031 -36.375 1 97.75 215 PHE B N 1
ATOM 6707 C CA . PHE B 1 215 ? -11.375 -55.188 -35.062 1 97.75 215 PHE B CA 1
ATOM 6708 C C . PHE B 1 215 ? -11.914 -54.125 -34.125 1 97.75 215 PHE B C 1
ATOM 6710 O O . PHE B 1 215 ? -12.125 -52.969 -34.5 1 97.75 215 PHE B O 1
ATOM 6717 N N . SER B 1 216 ? -12.062 -54.469 -32.844 1 96.69 216 SER B N 1
ATOM 6718 C CA . SER B 1 216 ? -12.5 -53.5 -31.828 1 96.69 216 SER B CA 1
ATOM 6719 C C . SER B 1 216 ? -11.805 -53.781 -30.5 1 96.69 216 SER B C 1
ATOM 6721 O O . SER B 1 216 ? -11.406 -54.906 -30.219 1 96.69 216 SER B O 1
ATOM 6723 N N . VAL B 1 217 ? -11.555 -52.75 -29.781 1 95.88 217 VAL B N 1
ATOM 6724 C CA . VAL B 1 217 ? -10.914 -52.812 -28.469 1 95.88 217 VAL B CA 1
ATOM 6725 C C . VAL B 1 217 ? -11.719 -52 -27.453 1 95.88 217 VAL B C 1
ATOM 6727 O O . VAL B 1 217 ? -12.062 -50.844 -27.719 1 95.88 217 VAL B O 1
ATOM 6730 N N . ASP B 1 218 ? -12.016 -52.594 -26.344 1 93.06 218 ASP B N 1
ATOM 6731 C CA . ASP B 1 218 ? -12.711 -51.875 -25.281 1 93.06 218 ASP B CA 1
ATOM 6732 C C . ASP B 1 218 ? -11.742 -51.469 -24.172 1 93.06 218 ASP B C 1
ATOM 6734 O O . ASP B 1 218 ? -10.812 -52.188 -23.844 1 93.06 218 ASP B O 1
ATOM 6738 N N . LEU B 1 219 ? -11.992 -50.312 -23.672 1 91.44 219 LEU B N 1
ATOM 6739 C CA . LEU B 1 219 ? -11.219 -49.781 -22.547 1 91.44 219 LEU B CA 1
ATOM 6740 C C . LEU B 1 219 ? -12.117 -49.562 -21.328 1 91.44 219 LEU B C 1
ATOM 6742 O O . LEU B 1 219 ? -13.266 -49.156 -21.469 1 91.44 219 LEU B O 1
ATOM 6746 N N . PHE B 1 220 ? -11.57 -49.812 -20.125 1 87.62 220 PHE B N 1
ATOM 6747 C CA . PHE B 1 220 ? -12.242 -49.469 -18.875 1 87.62 220 PHE B CA 1
ATOM 6748 C C . PHE B 1 220 ? -12.062 -48 -18.562 1 87.62 220 PHE B C 1
ATOM 6750 O O . PHE B 1 220 ? -10.938 -47.5 -18.422 1 87.62 220 PHE B O 1
ATOM 6757 N N . LEU B 1 221 ? -13.133 -47.25 -18.359 1 88 221 LEU B N 1
ATOM 6758 C CA . LEU B 1 221 ? -13.016 -45.844 -18.094 1 88 221 LEU B CA 1
ATOM 6759 C C . LEU B 1 221 ? -12.836 -45.562 -16.609 1 88 221 LEU B C 1
ATOM 6761 O O . LEU B 1 221 ? -12.5 -44.438 -16.203 1 88 221 LEU B O 1
ATOM 6765 N N . GLY B 1 222 ? -13.078 -46.562 -15.805 1 83.38 222 GLY B N 1
ATOM 6766 C CA . GLY B 1 222 ? -12.883 -46.406 -14.367 1 83.38 222 GLY B CA 1
ATOM 6767 C C . GLY B 1 222 ? -11.484 -45.938 -14.008 1 83.38 222 GLY B C 1
ATOM 6768 O O . GLY B 1 222 ? -11.312 -45.219 -13.031 1 83.38 222 GLY B O 1
ATOM 6769 N N . GLN B 1 223 ? -10.492 -46.281 -14.773 1 83.38 223 GLN B N 1
ATOM 6770 C CA . GLN B 1 223 ? -9.102 -45.906 -14.508 1 83.38 223 GLN B CA 1
ATOM 6771 C C . GLN B 1 223 ? -8.906 -44.406 -14.648 1 83.38 223 GLN B C 1
ATOM 6773 O O . GLN B 1 223 ? -8.062 -43.812 -13.969 1 83.38 223 GLN B O 1
ATOM 6778 N N . ILE B 1 224 ? -9.703 -43.812 -15.492 1 87.56 224 ILE B N 1
ATOM 6779 C CA . ILE B 1 224 ? -9.617 -42.375 -15.664 1 87.56 224 ILE B CA 1
ATOM 6780 C C . ILE B 1 224 ? -10.125 -41.656 -14.406 1 87.56 224 ILE B C 1
ATOM 6782 O O . ILE B 1 224 ? -9.539 -40.688 -13.961 1 87.56 224 ILE B O 1
ATOM 6786 N N . GLY B 1 225 ? -11.203 -42.156 -13.906 1 85.69 225 GLY B N 1
ATOM 6787 C CA . GLY B 1 225 ? -11.727 -41.625 -12.664 1 85.69 225 GLY B CA 1
ATOM 6788 C C . GLY B 1 225 ? -10.734 -41.688 -11.516 1 85.69 225 GLY B C 1
ATOM 6789 O O . GLY B 1 225 ? -10.562 -40.719 -10.773 1 85.69 225 GLY B O 1
ATOM 6790 N N . ASP B 1 226 ? -10.047 -42.812 -11.43 1 84.88 226 ASP B N 1
ATOM 6791 C CA . ASP B 1 226 ? -9.047 -42.969 -10.383 1 84.88 226 ASP B CA 1
ATOM 6792 C C . ASP B 1 226 ? -7.91 -41.969 -10.539 1 84.88 226 ASP B C 1
ATOM 6794 O O . ASP B 1 226 ? -7.449 -41.375 -9.555 1 84.88 226 ASP B O 1
ATOM 6798 N N . PHE B 1 227 ? -7.527 -41.781 -11.672 1 83.12 227 PHE B N 1
ATOM 6799 C CA . PHE B 1 227 ? -6.469 -40.812 -11.961 1 83.12 227 PHE B CA 1
ATOM 6800 C C . PHE B 1 227 ? -6.895 -39.406 -11.562 1 83.12 227 PHE B C 1
ATOM 6802 O O . PHE B 1 227 ? -6.137 -38.688 -10.906 1 83.12 227 PHE B O 1
ATOM 6809 N N . LEU B 1 228 ? -8.086 -39 -11.984 1 88.25 228 LEU B N 1
ATOM 6810 C CA . LEU B 1 228 ? -8.555 -37.656 -11.672 1 88.25 228 LEU B CA 1
ATOM 6811 C C . LEU B 1 228 ? -8.688 -37.438 -10.164 1 88.25 228 LEU B C 1
ATOM 6813 O O . LEU B 1 228 ? -8.406 -36.375 -9.648 1 88.25 228 LEU B O 1
ATOM 6817 N N . GLN B 1 229 ? -9.055 -38.5 -9.531 1 86.38 229 GLN B N 1
ATOM 6818 C CA . GLN B 1 229 ? -9.234 -38.406 -8.086 1 86.38 229 GLN B CA 1
ATOM 6819 C C . GLN B 1 229 ? -7.887 -38.312 -7.367 1 86.38 229 GLN B C 1
ATOM 6821 O O . GLN B 1 229 ? -7.805 -37.781 -6.266 1 86.38 229 GLN B O 1
ATOM 6826 N N . ASP B 1 230 ? -6.832 -38.781 -8.039 1 81.5 230 ASP B N 1
ATOM 6827 C CA . ASP B 1 230 ? -5.504 -38.75 -7.441 1 81.5 230 ASP B CA 1
ATOM 6828 C C . ASP B 1 230 ? -4.801 -37.438 -7.715 1 81.5 230 ASP B C 1
ATOM 6830 O O . ASP B 1 230 ? -3.736 -37.156 -7.156 1 81.5 230 ASP B O 1
ATOM 6834 N N . LEU B 1 231 ? -5.453 -36.688 -8.547 1 80.62 231 LEU B N 1
ATOM 6835 C CA . LEU B 1 231 ? -4.863 -35.406 -8.867 1 80.62 231 LEU B CA 1
ATOM 6836 C C . LEU B 1 231 ? -5.031 -34.438 -7.707 1 80.62 231 LEU B C 1
ATOM 6838 O O . LEU B 1 231 ? -6.117 -34.312 -7.125 1 80.62 231 LEU B O 1
ATOM 6842 N N . GLU B 1 232 ? -3.92 -33.906 -7.285 1 77.88 232 GLU B N 1
ATOM 6843 C CA . GLU B 1 232 ? -3.998 -32.781 -6.34 1 77.88 232 GLU B CA 1
ATOM 6844 C C . GLU B 1 232 ? -3.965 -31.453 -7.066 1 77.88 232 GLU B C 1
ATOM 6846 O O . GLU B 1 232 ? -2.908 -31.016 -7.523 1 77.88 232 GLU B O 1
ATOM 6851 N N . ILE B 1 233 ? -5.129 -30.922 -7.199 1 79.19 233 ILE B N 1
ATOM 6852 C CA . ILE B 1 233 ? -5.234 -29.656 -7.918 1 79.19 233 ILE B CA 1
ATOM 6853 C C . ILE B 1 233 ? -5.32 -28.5 -6.918 1 79.19 233 ILE B C 1
ATOM 6855 O O . ILE B 1 233 ? -6.402 -28.203 -6.406 1 79.19 233 ILE B O 1
ATOM 6859 N N . GLY B 1 234 ? -4.238 -27.875 -6.77 1 71 234 GLY B N 1
ATOM 6860 C CA . GLY B 1 234 ? -4.277 -26.828 -5.758 1 71 234 GLY B CA 1
ATOM 6861 C C . GLY B 1 234 ? -4.676 -27.344 -4.387 1 71 234 GLY B C 1
ATOM 6862 O O . GLY B 1 234 ? -4.168 -28.375 -3.934 1 71 234 GLY B O 1
ATOM 6863 N N . PHE B 1 235 ? -5.457 -26.562 -3.635 1 75.81 235 PHE B N 1
ATOM 6864 C CA . PHE B 1 235 ? -5.957 -26.984 -2.334 1 75.81 235 PHE B CA 1
ATOM 6865 C C . PHE B 1 235 ? -7.355 -27.578 -2.461 1 75.81 235 PHE B C 1
ATOM 6867 O O . PHE B 1 235 ? -7.629 -28.656 -1.925 1 75.81 235 PHE B O 1
ATOM 6874 N N . ARG B 1 236 ? -8.258 -26.906 -3.193 1 79.88 236 ARG B N 1
ATOM 6875 C CA . ARG B 1 236 ? -9.648 -27.328 -3.305 1 79.88 236 ARG B CA 1
ATOM 6876 C C . ARG B 1 236 ? -10.078 -27.406 -4.766 1 79.88 236 ARG B C 1
ATOM 6878 O O . ARG B 1 236 ? -11.266 -27.219 -5.078 1 79.88 236 ARG B O 1
ATOM 6885 N N . GLY B 1 237 ? -9.086 -27.578 -5.699 1 88.06 237 GLY B N 1
ATOM 6886 C CA . GLY B 1 237 ? -9.414 -27.641 -7.113 1 88.06 237 GLY B CA 1
ATOM 6887 C C . GLY B 1 237 ? -10.102 -28.922 -7.52 1 88.06 237 GLY B C 1
ATOM 6888 O O . GLY B 1 237 ? -9.984 -29.938 -6.832 1 88.06 237 GLY B O 1
ATOM 6889 N N . LYS B 1 238 ? -10.883 -28.828 -8.531 1 91.69 238 LYS B N 1
ATOM 6890 C CA . LYS B 1 238 ? -11.625 -29.969 -9.055 1 91.69 238 LYS B CA 1
ATOM 6891 C C . LYS B 1 238 ? -11.461 -30.078 -10.57 1 91.69 238 LYS B C 1
ATOM 6893 O O . LYS B 1 238 ? -11.234 -29.078 -11.25 1 91.69 238 LYS B O 1
ATOM 6898 N N . ALA B 1 239 ? -11.547 -31.281 -11.031 1 93.06 239 ALA B N 1
ATOM 6899 C CA . ALA B 1 239 ? -11.477 -31.531 -12.469 1 93.06 239 ALA B CA 1
ATOM 6900 C C . ALA B 1 239 ? -12.586 -32.5 -12.906 1 93.06 239 ALA B C 1
ATOM 6902 O O . ALA B 1 239 ? -13.047 -33.312 -12.117 1 93.06 239 ALA B O 1
ATOM 6903 N N . PHE B 1 240 ? -13.062 -32.312 -14.055 1 92.12 240 PHE B N 1
ATOM 6904 C CA . PHE B 1 240 ? -14.07 -33.219 -14.586 1 92.12 240 PHE B CA 1
ATOM 6905 C C . PHE B 1 240 ? -13.875 -33.438 -16.094 1 92.12 240 PHE B C 1
ATOM 6907 O O . PHE B 1 240 ? -13.227 -32.594 -16.75 1 92.12 240 PHE B O 1
ATOM 6914 N N . LEU B 1 241 ? -14.344 -34.5 -16.547 1 92.25 241 LEU B N 1
ATOM 6915 C CA . LEU B 1 241 ? -14.344 -34.875 -17.953 1 92.25 241 LEU B CA 1
ATOM 6916 C C . LEU B 1 241 ? -15.758 -35.125 -18.453 1 92.25 241 LEU B C 1
ATOM 6918 O O . LEU B 1 241 ? -16.516 -35.875 -17.844 1 92.25 241 LEU B O 1
ATOM 6922 N N . VAL B 1 242 ? -16.062 -34.438 -19.547 1 90.56 242 VAL B N 1
ATOM 6923 C CA . VAL B 1 242 ? -17.422 -34.562 -20.078 1 90.56 242 VAL B CA 1
ATOM 6924 C C . VAL B 1 242 ? -17.359 -34.906 -21.562 1 90.56 242 VAL B C 1
ATOM 6926 O O . VAL B 1 242 ? -16.406 -34.531 -22.25 1 90.56 242 VAL B O 1
ATOM 6929 N N . ASP B 1 243 ? -18.359 -35.656 -21.969 1 88.19 243 ASP B N 1
ATOM 6930 C CA . ASP B 1 243 ? -18.453 -35.938 -23.406 1 88.19 243 ASP B CA 1
ATOM 6931 C C . ASP B 1 243 ? -19.203 -34.844 -24.141 1 88.19 243 ASP B C 1
ATOM 6933 O O . ASP B 1 243 ? -19.531 -33.812 -23.562 1 88.19 243 ASP B O 1
ATOM 6937 N N . SER B 1 244 ? -19.406 -34.938 -25.453 1 81.62 244 SER B N 1
ATOM 6938 C CA . SER B 1 244 ? -20 -33.906 -26.297 1 81.62 244 SER B CA 1
ATOM 6939 C C . SER B 1 244 ? -21.453 -33.656 -25.938 1 81.62 244 SER B C 1
ATOM 6941 O O . SER B 1 244 ? -22 -32.594 -26.234 1 81.62 244 SER B O 1
ATOM 6943 N N . GLN B 1 245 ? -22.078 -34.625 -25.25 1 81.69 245 GLN B N 1
ATOM 6944 C CA . GLN B 1 245 ? -23.484 -34.5 -24.875 1 81.69 245 GLN B CA 1
ATOM 6945 C C . GLN B 1 245 ? -23.625 -33.969 -23.453 1 81.69 245 GLN B C 1
ATOM 6947 O O . GLN B 1 245 ? -24.75 -33.75 -22.969 1 81.69 245 GLN B O 1
ATOM 6952 N N . GLY B 1 246 ? -22.484 -33.781 -22.781 1 85.31 246 GLY B N 1
ATOM 6953 C CA . GLY B 1 246 ? -22.516 -33.219 -21.438 1 85.31 246 GLY B CA 1
ATOM 6954 C C . GLY B 1 246 ? -22.547 -34.281 -20.344 1 85.31 246 GLY B C 1
ATOM 6955 O O . GLY B 1 246 ? -22.75 -33.938 -19.172 1 85.31 246 GLY B O 1
ATOM 6956 N N . HIS B 1 247 ? -22.391 -35.5 -20.734 1 88.69 247 HIS B N 1
ATOM 6957 C CA . HIS B 1 247 ? -22.359 -36.562 -19.734 1 88.69 247 HIS B CA 1
ATOM 6958 C C . HIS B 1 247 ? -21 -36.625 -19.031 1 88.69 247 HIS B C 1
ATOM 6960 O O . HIS B 1 247 ? -19.953 -36.469 -19.672 1 88.69 247 HIS B O 1
ATOM 6966 N N . LEU B 1 248 ? -21.078 -36.844 -17.734 1 89.56 248 LEU B N 1
ATOM 6967 C CA . LEU B 1 248 ? -19.859 -36.938 -16.922 1 89.56 248 LEU B CA 1
ATOM 6968 C C . LEU B 1 248 ? -19.141 -38.281 -17.172 1 89.56 248 LEU B C 1
ATOM 6970 O O . LEU B 1 248 ? -19.734 -39.344 -16.984 1 89.56 248 LEU B O 1
ATOM 6974 N N . VAL B 1 249 ? -18 -38.219 -17.703 1 89.81 249 VAL B N 1
ATOM 6975 C CA . VAL B 1 249 ? -17.188 -39.406 -17.922 1 89.81 249 VAL B CA 1
ATOM 6976 C C . VAL B 1 249 ? -16.375 -39.719 -16.672 1 89.81 249 VAL B C 1
ATOM 6978 O O . VAL B 1 249 ? -16.281 -40.906 -16.266 1 89.81 249 VAL B O 1
ATOM 6981 N N . ALA B 1 250 ? -15.781 -38.688 -16.078 1 91 250 ALA B N 1
ATOM 6982 C CA . ALA B 1 250 ? -14.992 -38.844 -14.859 1 91 250 ALA B CA 1
ATOM 6983 C C . ALA B 1 250 ? -14.898 -37.531 -14.109 1 91 250 ALA B C 1
ATOM 6985 O O . ALA B 1 250 ? -15.102 -36.438 -14.695 1 91 250 ALA B O 1
ATOM 6986 N N . SER B 1 251 ? -14.695 -37.594 -12.844 1 89.94 251 SER B N 1
ATOM 6987 C CA . SER B 1 251 ? -14.523 -36.406 -12.008 1 89.94 251 SER B CA 1
ATOM 6988 C C . SER B 1 251 ? -13.508 -36.656 -10.898 1 89.94 251 SER B C 1
ATOM 6990 O O . SER B 1 251 ? -13.211 -37.812 -10.57 1 89.94 251 SER B O 1
ATOM 6992 N N . SER B 1 252 ? -12.945 -35.656 -10.438 1 89.56 252 SER B N 1
ATOM 6993 C CA . SER B 1 252 ? -11.984 -35.781 -9.352 1 89.56 252 SER B CA 1
ATOM 6994 C C . SER B 1 252 ? -12.68 -35.969 -8.008 1 89.56 252 SER B C 1
ATOM 6996 O O . SER B 1 252 ? -12.023 -36.219 -6.996 1 89.56 252 SER B O 1
ATOM 6998 N N . LEU B 1 253 ? -13.977 -35.906 -8.008 1 85.94 253 LEU B N 1
ATOM 6999 C CA . LEU B 1 253 ? -14.742 -36.094 -6.777 1 85.94 253 LEU B CA 1
ATOM 7000 C C . LEU B 1 253 ? -15.133 -37.562 -6.602 1 85.94 253 LEU B C 1
ATOM 7002 O O . LEU B 1 253 ? -15.672 -38.156 -7.523 1 85.94 253 LEU B O 1
ATOM 7006 N N . ALA B 1 254 ? -14.82 -38.031 -5.477 1 74.75 254 ALA B N 1
ATOM 7007 C CA . ALA B 1 254 ? -15.125 -39.438 -5.199 1 74.75 254 ALA B CA 1
ATOM 7008 C C . ALA B 1 254 ? -16.625 -39.656 -5.051 1 74.75 254 ALA B C 1
ATOM 7010 O O . ALA B 1 254 ? -17.141 -40.719 -5.426 1 74.75 254 ALA B O 1
ATOM 7011 N N . ASP B 1 255 ? -17.312 -38.688 -4.66 1 74.06 255 ASP B N 1
ATOM 7012 C CA . ASP B 1 255 ? -18.719 -38.844 -4.32 1 74.06 255 ASP B CA 1
ATOM 7013 C C . ASP B 1 255 ? -19.609 -38.562 -5.535 1 74.06 255 ASP B C 1
ATOM 7015 O O . ASP B 1 255 ? -20.828 -38.438 -5.402 1 74.06 255 ASP B O 1
ATOM 7019 N N . ASP B 1 256 ? -19 -38.531 -6.727 1 76.56 256 ASP B N 1
ATOM 7020 C CA . ASP B 1 256 ? -19.781 -38.25 -7.926 1 76.56 256 ASP B CA 1
ATOM 7021 C C . ASP B 1 256 ? -19.594 -39.375 -8.961 1 76.56 256 ASP B C 1
ATOM 7023 O O . ASP B 1 256 ? -18.984 -39.156 -10.008 1 76.56 256 ASP B O 1
ATOM 7027 N N . PRO B 1 257 ? -20.234 -40.469 -8.594 1 77.81 257 PRO B N 1
ATOM 7028 C CA . PRO B 1 257 ? -20.078 -41.531 -9.586 1 77.81 257 PRO B CA 1
ATOM 7029 C C . PRO B 1 257 ? -20.766 -41.219 -10.914 1 77.81 257 PRO B C 1
ATOM 7031 O O . PRO B 1 257 ? -21.891 -40.719 -10.93 1 77.81 257 PRO B O 1
ATOM 7034 N N . PRO B 1 258 ? -20.125 -41.438 -11.992 1 79.69 258 PRO B N 1
ATOM 7035 C CA . PRO B 1 258 ? -20.656 -41.094 -13.312 1 79.69 258 PRO B CA 1
ATOM 7036 C C . PRO B 1 258 ? -21.844 -41.969 -13.711 1 79.69 258 PRO B C 1
ATOM 7038 O O . PRO B 1 258 ? -22.641 -41.562 -14.562 1 79.69 258 PRO B O 1
ATOM 7041 N N . ILE B 1 259 ? -22.062 -43.094 -13.039 1 82.38 259 ILE B N 1
ATOM 7042 C CA . ILE B 1 259 ? -23.125 -44.031 -13.398 1 82.38 259 ILE B CA 1
ATOM 7043 C C . ILE B 1 259 ? -24.266 -43.906 -12.391 1 82.38 259 ILE B C 1
ATOM 7045 O O . ILE B 1 259 ? -24.047 -43.969 -11.18 1 82.38 259 ILE B O 1
ATOM 7049 N N . LEU B 1 260 ? -25.453 -43.656 -12.883 1 82.44 260 LEU B N 1
ATOM 7050 C CA . LEU B 1 260 ? -26.641 -43.594 -12.062 1 82.44 260 LEU B CA 1
ATOM 7051 C C . LEU B 1 260 ? -27.578 -44.75 -12.375 1 82.44 260 LEU B C 1
ATOM 7053 O O . LEU B 1 260 ? -27.672 -45.188 -13.523 1 82.44 260 LEU B O 1
ATOM 7057 N N . GLU B 1 261 ? -28.125 -45.312 -11.344 1 79.31 261 GLU B N 1
ATOM 7058 C CA . GLU B 1 261 ? -29.109 -46.375 -11.539 1 79.31 261 GLU B CA 1
ATOM 7059 C C . GLU B 1 261 ? -30.469 -45.812 -11.945 1 79.31 261 GLU B C 1
ATOM 7061 O O . GLU B 1 261 ? -30.922 -44.812 -11.383 1 79.31 261 GLU B O 1
ATOM 7066 N N . ASN B 1 262 ? -30.844 -46.281 -13.211 1 71.75 262 ASN B N 1
ATOM 7067 C CA . ASN B 1 262 ? -32.188 -45.875 -13.625 1 71.75 262 ASN B CA 1
ATOM 7068 C C . ASN B 1 262 ? -33.25 -46.75 -12.984 1 71.75 262 ASN B C 1
ATOM 7070 O O . ASN B 1 262 ? -33.031 -47.938 -12.719 1 71.75 262 ASN B O 1
ATOM 7074 N N . GLY B 1 263 ? -34.156 -46.406 -12.016 1 61.38 263 GLY B N 1
ATOM 7075 C CA . GLY B 1 263 ? -35.25 -47.094 -11.375 1 61.38 263 GLY B CA 1
ATOM 7076 C C . GLY B 1 263 ? -35.656 -48.375 -12.086 1 61.38 263 GLY B C 1
ATOM 7077 O O . GLY B 1 263 ? -36.094 -49.344 -11.453 1 61.38 263 GLY B O 1
ATOM 7078 N N . GLU B 1 264 ? -35.688 -48.562 -13.312 1 61.19 264 GLU B N 1
ATOM 7079 C CA . GLU B 1 264 ? -36.219 -49.75 -13.984 1 61.19 264 GLU B CA 1
ATOM 7080 C C . GLU B 1 264 ? -35.094 -50.688 -14.375 1 61.19 264 GLU B C 1
ATOM 7082 O O . GLU B 1 264 ? -35.25 -51.469 -15.344 1 61.19 264 GLU B O 1
ATOM 7087 N N . GLY B 1 265 ? -33.969 -50.844 -13.625 1 63.56 265 GLY B N 1
ATOM 7088 C CA . GLY B 1 265 ? -32.938 -51.812 -13.82 1 63.56 265 GLY B CA 1
ATOM 7089 C C . GLY B 1 265 ? -31.859 -51.375 -14.789 1 63.56 265 GLY B C 1
ATOM 7090 O O . GLY B 1 265 ? -30.969 -52.125 -15.141 1 63.56 265 GLY B O 1
ATOM 7091 N N . GLY B 1 266 ? -31.891 -50.156 -15.43 1 71 266 GLY B N 1
ATOM 7092 C CA . GLY B 1 266 ? -30.891 -49.719 -16.391 1 71 266 GLY B CA 1
ATOM 7093 C C . GLY B 1 266 ? -29.938 -48.688 -15.805 1 71 266 GLY B C 1
ATOM 7094 O O . GLY B 1 266 ? -30.078 -48.281 -14.648 1 71 266 GLY B O 1
ATOM 7095 N N . TYR B 1 267 ? -28.766 -48.594 -16.375 1 80.88 267 TYR B N 1
ATOM 7096 C CA . TYR B 1 267 ? -27.781 -47.594 -15.969 1 80.88 267 TYR B CA 1
ATOM 7097 C C . TYR B 1 267 ? -27.719 -46.469 -16.969 1 80.88 267 TYR B C 1
ATOM 7099 O O . TYR B 1 267 ? -27.938 -46.656 -18.172 1 80.88 267 TYR B O 1
ATOM 7107 N N . ARG B 1 268 ? -27.719 -45.219 -16.422 1 81.5 268 ARG B N 1
ATOM 7108 C CA . ARG B 1 268 ? -27.516 -44.062 -17.281 1 81.5 268 ARG B CA 1
ATOM 7109 C C . ARG B 1 268 ? -26.312 -43.219 -16.828 1 81.5 268 ARG B C 1
ATOM 7111 O O . ARG B 1 268 ? -25.875 -43.344 -15.688 1 81.5 268 ARG B O 1
ATOM 7118 N N . LEU B 1 269 ? -25.844 -42.5 -17.719 1 87.5 269 LEU B N 1
ATOM 7119 C CA . LEU B 1 269 ? -24.703 -41.656 -17.406 1 87.5 269 LEU B CA 1
ATOM 7120 C C . LEU B 1 269 ? -25.156 -40.344 -16.766 1 87.5 269 LEU B C 1
ATOM 7122 O O . LEU B 1 269 ? -26.172 -39.781 -17.156 1 87.5 269 LEU B O 1
ATOM 7126 N N . ARG B 1 270 ? -24.531 -39.906 -15.773 1 88.44 270 ARG B N 1
ATOM 7127 C CA . ARG B 1 270 ? -24.828 -38.656 -15.07 1 88.44 270 ARG B CA 1
ATOM 7128 C C . ARG B 1 270 ? -24.469 -37.469 -15.93 1 88.44 270 ARG B C 1
ATOM 7130 O O . ARG B 1 270 ? -23.422 -37.438 -16.578 1 88.44 270 ARG B O 1
ATOM 7137 N N . HIS B 1 271 ? -25.359 -36.531 -15.961 1 89.75 271 HIS B N 1
ATOM 7138 C CA . HIS B 1 271 ? -25.062 -35.281 -16.625 1 89.75 271 HIS B CA 1
ATOM 7139 C C . HIS B 1 271 ? -24.297 -34.344 -15.711 1 89.75 271 HIS B C 1
ATOM 7141 O O . HIS B 1 271 ? -24.453 -34.406 -14.484 1 89.75 271 HIS B O 1
ATOM 7147 N N . LEU B 1 272 ? -23.531 -33.5 -16.266 1 89.12 272 LEU B N 1
ATOM 7148 C CA . LEU B 1 272 ? -22.703 -32.562 -15.508 1 89.12 272 LEU B CA 1
ATOM 7149 C C . LEU B 1 272 ? -23.578 -31.703 -14.594 1 89.12 272 LEU B C 1
ATOM 7151 O O . LEU B 1 272 ? -23.172 -31.375 -13.477 1 89.12 272 LEU B O 1
ATOM 7155 N N . GLU B 1 273 ? -24.75 -31.375 -15.039 1 88.62 273 GLU B N 1
ATOM 7156 C CA . GLU B 1 273 ? -25.688 -30.516 -14.297 1 88.62 273 GLU B CA 1
ATOM 7157 C C . GLU B 1 273 ? -26.203 -31.219 -13.047 1 88.62 273 GLU B C 1
ATOM 7159 O O . GLU B 1 273 ? -26.688 -30.578 -12.125 1 88.62 273 GLU B O 1
ATOM 7164 N N . GLU B 1 274 ? -26.031 -32.5 -13.016 1 88.81 274 GLU B N 1
ATOM 7165 C CA . GLU B 1 274 ? -26.562 -33.281 -11.914 1 88.81 274 GLU B CA 1
ATOM 7166 C C . GLU B 1 274 ? -25.484 -33.625 -10.898 1 88.81 274 GLU B C 1
ATOM 7168 O O . GLU B 1 274 ? -25.688 -34.469 -10.016 1 88.81 274 GLU B O 1
ATOM 7173 N N . SER B 1 275 ? -24.391 -33.031 -11.016 1 89.38 275 SER B N 1
ATOM 7174 C CA . SER B 1 275 ? -23.312 -33.344 -10.094 1 89.38 275 SER B CA 1
ATOM 7175 C C . SER B 1 275 ? -23.688 -33 -8.656 1 89.38 275 SER B C 1
ATOM 7177 O O . SER B 1 275 ? -24.469 -32.062 -8.422 1 89.38 275 SER B O 1
ATOM 7179 N N . SER B 1 276 ? -23.203 -33.656 -7.699 1 86.31 276 SER B N 1
ATOM 7180 C CA . SER B 1 276 ? -23.453 -33.406 -6.285 1 86.31 276 SER B CA 1
ATOM 7181 C C . SER B 1 276 ? -22.672 -32.219 -5.777 1 86.31 276 SER B C 1
ATOM 7183 O O . SER B 1 276 ? -23.031 -31.609 -4.766 1 86.31 276 SER B O 1
ATOM 7185 N N . CYS B 1 277 ? -21.641 -31.922 -6.48 1 89.06 277 CYS B N 1
ATOM 7186 C CA . CYS B 1 277 ? -20.781 -30.797 -6.086 1 89.06 277 CYS B CA 1
ATOM 7187 C C . CYS B 1 277 ? -21.344 -29.484 -6.613 1 89.06 277 CYS B C 1
ATOM 7189 O O . CYS B 1 277 ? -21.531 -29.312 -7.82 1 89.06 277 CYS B O 1
ATOM 7191 N N . SER B 1 278 ? -21.609 -28.547 -5.73 1 89.19 278 SER B N 1
ATOM 7192 C CA . SER B 1 278 ? -22.188 -27.266 -6.094 1 89.19 278 SER B CA 1
ATOM 7193 C C . SER B 1 278 ? -21.297 -26.5 -7.07 1 89.19 278 SER B C 1
ATOM 7195 O O . SER B 1 278 ? -21.797 -25.812 -7.965 1 89.19 278 SER B O 1
ATOM 7197 N N . VAL B 1 279 ? -20 -26.672 -7.035 1 90.5 279 VAL B N 1
ATOM 7198 C CA . VAL B 1 279 ? -19.062 -25.953 -7.887 1 90.5 279 VAL B CA 1
ATOM 7199 C C . VAL B 1 279 ? -19.172 -26.469 -9.32 1 90.5 279 VAL B C 1
ATOM 7201 O O . VAL B 1 279 ? -19.234 -25.672 -10.266 1 90.5 279 VAL B O 1
ATOM 7204 N N . ILE B 1 280 ? -19.203 -27.766 -9.438 1 89.5 280 ILE B N 1
ATOM 7205 C CA . ILE B 1 280 ? -19.281 -28.375 -10.758 1 89.5 280 ILE B CA 1
ATOM 7206 C C . ILE B 1 280 ? -20.641 -28.078 -11.383 1 89.5 280 ILE B C 1
ATOM 7208 O O . ILE B 1 280 ? -20.734 -27.781 -12.578 1 89.5 280 ILE B O 1
ATOM 7212 N N . ARG B 1 281 ? -21.641 -28.047 -10.586 1 89.62 281 ARG B N 1
ATOM 7213 C CA . ARG B 1 281 ? -22.969 -27.703 -11.07 1 89.62 281 ARG B CA 1
ATOM 7214 C C . ARG B 1 281 ? -23.016 -26.266 -11.562 1 89.62 281 ARG B C 1
ATOM 7216 O O . ARG B 1 281 ? -23.609 -25.984 -12.609 1 89.62 281 ARG B O 1
ATOM 7223 N N . ALA B 1 282 ? -22.453 -25.375 -10.789 1 89.38 282 ALA B N 1
ATOM 7224 C CA . ALA B 1 282 ? -22.422 -23.969 -11.188 1 89.38 282 ALA B CA 1
ATOM 7225 C C . ALA B 1 282 ? -21.625 -23.797 -12.477 1 89.38 282 ALA B C 1
ATOM 7227 O O . ALA B 1 282 ? -21.969 -22.984 -13.328 1 89.38 282 ALA B O 1
ATOM 7228 N N . ALA B 1 283 ? -20.562 -24.562 -12.602 1 87.69 283 ALA B N 1
ATOM 7229 C CA . ALA B 1 283 ? -19.734 -24.484 -13.805 1 87.69 283 ALA B CA 1
ATOM 7230 C C . ALA B 1 283 ? -20.516 -24.953 -15.031 1 87.69 283 ALA B C 1
ATOM 7232 O O . ALA B 1 283 ? -20.312 -24.438 -16.141 1 87.69 283 ALA B O 1
ATOM 7233 N N . SER B 1 284 ? -21.422 -25.938 -14.812 1 87.25 284 SER B N 1
ATOM 7234 C CA . SER B 1 284 ? -22.219 -26.484 -15.914 1 87.25 284 SER B CA 1
ATOM 7235 C C . SER B 1 284 ? -23.094 -25.406 -16.547 1 87.25 284 SER B C 1
ATOM 7237 O O . SER B 1 284 ? -23.422 -25.484 -17.734 1 87.25 284 SER B O 1
ATOM 7239 N N . ALA B 1 285 ? -23.469 -24.391 -15.75 1 83.44 285 ALA B N 1
ATOM 7240 C CA . ALA B 1 285 ? -24.328 -23.312 -16.234 1 83.44 285 ALA B CA 1
ATOM 7241 C C . ALA B 1 285 ? -23.609 -22.469 -17.297 1 83.44 285 ALA B C 1
ATOM 7243 O O . ALA B 1 285 ? -24.25 -21.828 -18.125 1 83.44 285 ALA B O 1
ATOM 7244 N N . LEU B 1 286 ? -22.297 -22.531 -17.297 1 81.81 286 LEU B N 1
ATOM 7245 C CA . LEU B 1 286 ? -21.516 -21.766 -18.266 1 81.81 286 LEU B CA 1
ATOM 7246 C C . LEU B 1 286 ? -21.641 -22.391 -19.656 1 81.81 286 LEU B C 1
ATOM 7248 O O . LEU B 1 286 ? -21.359 -21.719 -20.672 1 81.81 286 LEU B O 1
ATOM 7252 N N . PHE B 1 287 ? -22.047 -23.625 -19.688 1 76.12 287 PHE B N 1
ATOM 7253 C CA . PHE B 1 287 ? -22.062 -24.359 -20.953 1 76.12 287 PHE B CA 1
ATOM 7254 C C . PHE B 1 287 ? -23.484 -24.531 -21.453 1 76.12 287 PHE B C 1
ATOM 7256 O O . PHE B 1 287 ? -23.719 -25.266 -22.422 1 76.12 287 PHE B O 1
ATOM 7263 N N . ARG B 1 288 ? -24.5 -24.016 -20.734 1 67.81 288 ARG B N 1
ATOM 7264 C CA . ARG B 1 288 ? -25.891 -24.203 -21.094 1 67.81 288 ARG B CA 1
ATOM 7265 C C . ARG B 1 288 ? -26.234 -23.438 -22.359 1 67.81 288 ARG B C 1
ATOM 7267 O O . ARG B 1 288 ? -27.078 -23.875 -23.156 1 67.81 288 ARG B O 1
ATOM 7274 N N . ASN B 1 289 ? -25.75 -22.188 -22.453 1 57.69 289 ASN B N 1
ATOM 7275 C CA . ASN B 1 289 ? -26.203 -21.406 -23.609 1 57.69 289 ASN B CA 1
ATOM 7276 C C . ASN B 1 289 ? -25.625 -21.953 -24.906 1 57.69 289 ASN B C 1
ATOM 7278 O O . ASN B 1 289 ? -24.531 -22.516 -24.922 1 57.69 289 ASN B O 1
ATOM 7282 N N . GLU B 1 290 ? -26.516 -22.281 -25.828 1 52.69 290 GLU B N 1
ATOM 7283 C CA . GLU B 1 290 ? -26.406 -22.938 -27.125 1 52.69 290 GLU B CA 1
ATOM 7284 C C . GLU B 1 290 ? -25.078 -22.625 -27.797 1 52.69 290 GLU B C 1
ATOM 7286 O O . GLU B 1 290 ? -24.453 -23.5 -28.391 1 52.69 290 GLU B O 1
ATOM 7291 N N . GLU B 1 291 ? -24.812 -21.359 -27.922 1 50.31 291 GLU B N 1
ATOM 7292 C CA . GLU B 1 291 ? -23.641 -20.953 -28.688 1 50.31 291 GLU B CA 1
ATOM 7293 C C . GLU B 1 291 ? -22.344 -21.359 -27.984 1 50.31 291 GLU B C 1
ATOM 7295 O O . GLU B 1 291 ? -21.297 -21.438 -28.609 1 50.31 291 GLU B O 1
ATOM 7300 N N . THR B 1 292 ? -22.484 -21.656 -26.766 1 52.69 292 THR B N 1
ATOM 7301 C CA . THR B 1 292 ? -21.312 -21.891 -25.938 1 52.69 292 THR B CA 1
ATOM 7302 C C . THR B 1 292 ? -21.203 -23.359 -25.547 1 52.69 292 THR B C 1
ATOM 7304 O O . THR B 1 292 ? -20.5 -23.703 -24.594 1 52.69 292 THR B O 1
ATOM 7307 N N . ARG B 1 293 ? -21.969 -24.188 -26.078 1 54.94 293 ARG B N 1
ATOM 7308 C CA . ARG B 1 293 ? -21.953 -25.625 -25.891 1 54.94 293 ARG B CA 1
ATOM 7309 C C . ARG B 1 293 ? -20.547 -26.203 -26.062 1 54.94 293 ARG B C 1
ATOM 7311 O O . ARG B 1 293 ? -19.688 -25.562 -26.672 1 54.94 293 ARG B O 1
ATOM 7318 N N . PHE B 1 294 ? -20.422 -27.359 -25.266 1 56.38 294 PHE B N 1
ATOM 7319 C CA . PHE B 1 294 ? -19.156 -28.094 -25.312 1 56.38 294 PHE B CA 1
ATOM 7320 C C . PHE B 1 294 ? -18.688 -28.266 -26.75 1 56.38 294 PHE B C 1
ATOM 7322 O O . PHE B 1 294 ? -19.109 -29.203 -27.438 1 56.38 294 PHE B O 1
ATOM 7329 N N . SER B 1 295 ? -18.5 -26.969 -27.438 1 56.44 295 SER B N 1
ATOM 7330 C CA . SER B 1 295 ? -17.984 -27.078 -28.797 1 56.44 295 SER B CA 1
ATOM 7331 C C . SER B 1 295 ? -16.469 -27.156 -28.812 1 56.44 295 SER B C 1
ATOM 7333 O O . SER B 1 295 ? -15.797 -26.438 -28.078 1 56.44 295 SER B O 1
ATOM 7335 N N . PRO B 1 296 ? -15.977 -28.188 -29.438 1 54.06 296 PRO B N 1
ATOM 7336 C CA . PRO B 1 296 ? -14.531 -28.359 -29.578 1 54.06 296 PRO B CA 1
ATOM 7337 C C . PRO B 1 296 ? -13.805 -27.078 -29.969 1 54.06 296 PRO B C 1
ATOM 7339 O O . PRO B 1 296 ? -12.586 -26.984 -29.781 1 54.06 296 PRO B O 1
ATOM 7342 N N . SER B 1 297 ? -14.539 -26.203 -30.625 1 52.25 297 SER B N 1
ATOM 7343 C CA . SER B 1 297 ? -13.836 -25.094 -31.266 1 52.25 297 SER B CA 1
ATOM 7344 C C . SER B 1 297 ? -13.508 -24 -30.266 1 52.25 297 SER B C 1
ATOM 7346 O O . SER B 1 297 ? -12.641 -23.156 -30.516 1 52.25 297 SER B O 1
ATOM 7348 N N . ARG B 1 298 ? -14.336 -24.016 -29.297 1 53.28 298 ARG B N 1
ATOM 7349 C CA . ARG B 1 298 ? -14.062 -22.812 -28.531 1 53.28 298 ARG B CA 1
ATOM 7350 C C . ARG B 1 298 ? -13.25 -23.125 -27.281 1 53.28 298 ARG B C 1
ATOM 7352 O O . ARG B 1 298 ? -13.68 -23.922 -26.438 1 53.28 298 ARG B O 1
ATOM 7359 N N . GLU B 1 299 ? -12.055 -23.078 -27.359 1 55.53 299 GLU B N 1
ATOM 7360 C CA . GLU B 1 299 ? -11.266 -23.031 -26.125 1 55.53 299 GLU B CA 1
ATOM 7361 C C . GLU B 1 299 ? -11.844 -22.031 -25.125 1 55.53 299 GLU B C 1
ATOM 7363 O O . GLU B 1 299 ? -11.922 -20.844 -25.422 1 55.53 299 GLU B O 1
ATOM 7368 N N . LEU B 1 300 ? -12.953 -22.359 -24.484 1 56.84 300 LEU B N 1
ATOM 7369 C CA . LEU B 1 300 ? -13.523 -21.406 -23.531 1 56.84 300 LEU B CA 1
ATOM 7370 C C . LEU B 1 300 ? -12.438 -20.797 -22.641 1 56.84 300 LEU B C 1
ATOM 7372 O O . LEU B 1 300 ? -12.648 -19.766 -22.016 1 56.84 300 LEU B O 1
ATOM 7376 N N . GLY B 1 301 ? -11.25 -20.969 -22.953 1 66.31 301 GLY B N 1
ATOM 7377 C CA . GLY B 1 301 ? -10.172 -20.391 -22.188 1 66.31 301 GLY B CA 1
ATOM 7378 C C . GLY B 1 301 ? -10.5 -20.266 -20.703 1 66.31 301 GLY B C 1
ATOM 7379 O O . GLY B 1 301 ? -11.195 -21.109 -20.141 1 66.31 301 GLY B O 1
ATOM 7380 N N . ASP B 1 302 ? -10.117 -19.312 -19.875 1 79.38 302 ASP B N 1
ATOM 7381 C CA . ASP B 1 302 ? -10.258 -19.047 -18.453 1 79.38 302 ASP B CA 1
ATOM 7382 C C . ASP B 1 302 ? -11.461 -18.141 -18.172 1 79.38 302 ASP B C 1
ATOM 7384 O O . ASP B 1 302 ? -11.578 -17.062 -18.75 1 79.38 302 ASP B O 1
ATOM 7388 N N . GLU B 1 303 ? -12.531 -18.641 -17.469 1 84.88 303 GLU B N 1
ATOM 7389 C CA . GLU B 1 303 ? -13.695 -17.859 -17.078 1 84.88 303 GLU B CA 1
ATOM 7390 C C . GLU B 1 303 ? -13.867 -17.828 -15.57 1 84.88 303 GLU B C 1
ATOM 7392 O O . GLU B 1 303 ? -13.484 -18.766 -14.875 1 84.88 303 GLU B O 1
ATOM 7397 N N . ARG B 1 304 ? -14.391 -16.734 -15.195 1 87.56 304 ARG B N 1
ATOM 7398 C CA . ARG B 1 304 ? -14.688 -16.594 -13.773 1 87.56 304 ARG B CA 1
ATOM 7399 C C . ARG B 1 304 ? -16.172 -16.797 -13.5 1 87.56 304 ARG B C 1
ATOM 7401 O O . ARG B 1 304 ? -17.016 -16.359 -14.289 1 87.56 304 ARG B O 1
ATOM 7408 N N . PHE B 1 305 ? -16.484 -17.594 -12.414 1 88.06 305 PHE B N 1
ATOM 7409 C CA . PHE B 1 305 ? -17.891 -17.75 -12.031 1 88.06 305 PHE B CA 1
ATOM 7410 C C . PHE B 1 305 ? -18.047 -17.781 -10.516 1 88.06 305 PHE B C 1
ATOM 7412 O O . PHE B 1 305 ? -17.047 -17.844 -9.789 1 88.06 305 PHE B O 1
ATOM 7419 N N . PHE B 1 306 ? -19.25 -17.609 -10.078 1 89.44 306 PHE B N 1
ATOM 7420 C CA . PHE B 1 306 ? -19.516 -17.547 -8.648 1 89.44 306 PHE B CA 1
ATOM 7421 C C . PHE B 1 306 ? -20.344 -18.75 -8.18 1 89.44 306 PHE B C 1
ATOM 7423 O O . PHE B 1 306 ? -21.234 -19.203 -8.891 1 89.44 306 PHE B O 1
ATOM 7430 N N . SER B 1 307 ? -19.875 -19.359 -7.199 1 89.06 307 SER B N 1
ATOM 7431 C CA . SER B 1 307 ? -20.609 -20.422 -6.527 1 89.06 307 SER B CA 1
ATOM 7432 C C . SER B 1 307 ? -20.656 -20.203 -5.02 1 89.06 307 SER B C 1
ATOM 7434 O O . SER B 1 307 ? -19.609 -20.047 -4.379 1 89.06 307 SER B O 1
ATOM 7436 N N . ALA B 1 308 ? -21.828 -20.156 -4.445 1 86.75 308 ALA B N 1
ATOM 7437 C CA . ALA B 1 308 ? -22.031 -19.953 -3.012 1 86.75 308 ALA B CA 1
ATOM 7438 C C . ALA B 1 308 ? -21.312 -18.688 -2.529 1 86.75 308 ALA B C 1
ATOM 7440 O O . ALA B 1 308 ? -20.656 -18.703 -1.487 1 86.75 308 ALA B O 1
ATOM 7441 N N . GLY B 1 309 ? -21.234 -17.672 -3.285 1 82.06 309 GLY B N 1
ATOM 7442 C CA . GLY B 1 309 ? -20.703 -16.375 -2.895 1 82.06 309 GLY B CA 1
ATOM 7443 C C . GLY B 1 309 ? -19.188 -16.297 -3.029 1 82.06 309 GLY B C 1
ATOM 7444 O O . GLY B 1 309 ? -18.578 -15.305 -2.641 1 82.06 309 GLY B O 1
ATOM 7445 N N . ARG B 1 310 ? -18.688 -17.391 -3.549 1 85.5 310 ARG B N 1
ATOM 7446 C CA . ARG B 1 310 ? -17.234 -17.406 -3.715 1 85.5 310 ARG B CA 1
ATOM 7447 C C . ARG B 1 310 ? -16.859 -17.422 -5.191 1 85.5 310 ARG B C 1
ATOM 7449 O O . ARG B 1 310 ? -17.578 -17.969 -6.02 1 85.5 310 ARG B O 1
ATOM 7456 N N . SER B 1 311 ? -15.758 -16.734 -5.426 1 88.94 311 SER B N 1
ATOM 7457 C CA . SER B 1 311 ? -15.297 -16.656 -6.809 1 88.94 311 SER B CA 1
ATOM 7458 C C . SER B 1 311 ? -14.445 -17.859 -7.184 1 88.94 311 SER B C 1
ATOM 7460 O O . SER B 1 311 ? -13.586 -18.281 -6.41 1 88.94 311 SER B O 1
ATOM 7462 N N . HIS B 1 312 ? -14.766 -18.547 -8.344 1 90.56 312 HIS B N 1
ATOM 7463 C CA . HIS B 1 312 ? -14.023 -19.672 -8.883 1 90.56 312 HIS B CA 1
ATOM 7464 C C . HIS B 1 312 ? -13.57 -19.406 -10.32 1 90.56 312 HIS B C 1
ATOM 7466 O O . HIS B 1 312 ? -14.195 -18.609 -11.023 1 90.56 312 HIS B O 1
ATOM 7472 N N . TYR B 1 313 ? -12.477 -19.969 -10.711 1 90.94 313 TYR B N 1
ATOM 7473 C CA . TYR B 1 313 ? -12 -19.891 -12.086 1 90.94 313 TYR B CA 1
ATOM 7474 C C . TYR B 1 313 ? -12.016 -21.266 -12.75 1 90.94 313 TYR B C 1
ATOM 7476 O O . TYR B 1 313 ? -11.672 -22.266 -12.117 1 90.94 313 TYR B O 1
ATOM 7484 N N . ILE B 1 314 ? -12.438 -21.328 -13.938 1 90.19 314 ILE B N 1
ATOM 7485 C CA . ILE B 1 314 ? -12.5 -22.609 -14.656 1 90.19 314 ILE B CA 1
ATOM 7486 C C . ILE B 1 314 ? -11.703 -22.5 -15.953 1 90.19 314 ILE B C 1
ATOM 7488 O O . ILE B 1 314 ? -11.703 -21.453 -16.609 1 90.19 314 ILE B O 1
ATOM 7492 N N . HIS B 1 315 ? -10.938 -23.5 -16.25 1 90.62 315 HIS B N 1
ATOM 7493 C CA . HIS B 1 315 ? -10.297 -23.703 -17.547 1 90.62 315 HIS B CA 1
ATOM 7494 C C . HIS B 1 315 ? -10.883 -24.906 -18.281 1 90.62 315 HIS B C 1
ATOM 7496 O O . HIS B 1 315 ? -10.953 -26 -17.719 1 90.62 315 HIS B O 1
ATOM 7502 N N . THR B 1 316 ? -11.359 -24.672 -19.422 1 88.75 316 THR B N 1
ATOM 7503 C CA . THR B 1 316 ? -11.922 -25.75 -20.219 1 88.75 316 THR B CA 1
ATOM 7504 C C . THR B 1 316 ? -11.133 -25.938 -21.516 1 88.75 316 THR B C 1
ATOM 7506 O O . THR B 1 316 ? -10.727 -24.953 -22.156 1 88.75 316 THR B O 1
ATOM 7509 N N . ALA B 1 317 ? -10.852 -27.156 -21.859 1 87.12 317 ALA B N 1
ATOM 7510 C CA . ALA B 1 317 ? -10.117 -27.484 -23.094 1 87.12 317 ALA B CA 1
ATOM 7511 C C . ALA B 1 317 ? -10.664 -28.75 -23.734 1 87.12 317 ALA B C 1
ATOM 7513 O O . ALA B 1 317 ? -11.023 -29.703 -23.031 1 87.12 317 ALA B O 1
ATOM 7514 N N . PRO B 1 318 ? -10.82 -28.719 -24.984 1 86.94 318 PRO B N 1
ATOM 7515 C CA . PRO B 1 318 ? -11.188 -29.969 -25.672 1 86.94 318 PRO B CA 1
ATOM 7516 C C . PRO B 1 318 ? -10.062 -30.984 -25.688 1 86.94 318 PRO B C 1
ATOM 7518 O O . PRO B 1 318 ? -8.883 -30.609 -25.672 1 86.94 318 PRO B O 1
ATOM 7521 N N . LEU B 1 319 ? -10.438 -32.219 -25.562 1 84.75 319 LEU B N 1
ATOM 7522 C CA . LEU B 1 319 ? -9.438 -33.281 -25.734 1 84.75 319 LEU B CA 1
ATOM 7523 C C . LEU B 1 319 ? -8.906 -33.312 -27.156 1 84.75 319 LEU B C 1
ATOM 7525 O O . LEU B 1 319 ? -9.672 -33.5 -28.109 1 84.75 319 LEU B O 1
ATOM 7529 N N . ARG B 1 320 ? -7.645 -32.844 -27.328 1 74.88 320 ARG B N 1
ATOM 7530 C CA . ARG B 1 320 ? -7.02 -32.75 -28.641 1 74.88 320 ARG B CA 1
ATOM 7531 C C . ARG B 1 320 ? -6.262 -34.062 -28.953 1 74.88 320 ARG B C 1
ATOM 7533 O O . ARG B 1 320 ? -5.059 -34.156 -28.688 1 74.88 320 ARG B O 1
ATOM 7540 N N . TYR B 1 321 ? -6.84 -35.094 -29.094 1 71.19 321 TYR B N 1
ATOM 7541 C CA . TYR B 1 321 ? -6.195 -36.344 -29.484 1 71.19 321 TYR B CA 1
ATOM 7542 C C . TYR B 1 321 ? -6.641 -36.781 -30.875 1 71.19 321 TYR B C 1
ATOM 7544 O O . TYR B 1 321 ? -7.836 -36.781 -31.172 1 71.19 321 TYR B O 1
ATOM 7552 N N . ARG B 1 322 ? -5.68 -36.844 -31.828 1 68.69 322 ARG B N 1
ATOM 7553 C CA . ARG B 1 322 ? -5.992 -37.281 -33.188 1 68.69 322 ARG B CA 1
ATOM 7554 C C . ARG B 1 322 ? -6.887 -38.5 -33.156 1 68.69 322 ARG B C 1
ATOM 7556 O O . ARG B 1 322 ? -6.547 -39.531 -32.562 1 68.69 322 ARG B O 1
ATOM 7563 N N . SER B 1 323 ? -8.148 -38.406 -33.688 1 69.88 323 SER B N 1
ATOM 7564 C CA . SER B 1 323 ? -9.172 -39.438 -33.844 1 69.88 323 SER B CA 1
ATOM 7565 C C . SER B 1 323 ? -9.734 -39.844 -32.469 1 69.88 323 SER B C 1
ATOM 7567 O O . SER B 1 323 ? -10.203 -40.969 -32.312 1 69.88 323 SER B O 1
ATOM 7569 N N . GLY B 1 324 ? -9.461 -39 -31.469 1 77.69 324 GLY B N 1
ATOM 7570 C CA . GLY B 1 324 ? -10.008 -39.312 -30.156 1 77.69 324 GLY B CA 1
ATOM 7571 C C . GLY B 1 324 ? -11.461 -38.906 -30 1 77.69 324 GLY B C 1
ATOM 7572 O O . GLY B 1 324 ? -12.062 -38.344 -30.938 1 77.69 324 GLY B O 1
ATOM 7573 N N . PRO B 1 325 ? -12.031 -39.312 -28.844 1 83.69 325 PRO B N 1
ATOM 7574 C CA . PRO B 1 325 ? -13.414 -38.906 -28.578 1 83.69 325 PRO B CA 1
ATOM 7575 C C . PRO B 1 325 ? -13.555 -37.406 -28.328 1 83.69 325 PRO B C 1
ATOM 7577 O O . PRO B 1 325 ? -12.57 -36.75 -28 1 83.69 325 PRO B O 1
ATOM 7580 N N . ASP B 1 326 ? -14.703 -36.906 -28.578 1 84.38 326 ASP B N 1
ATOM 7581 C CA . ASP B 1 326 ? -14.992 -35.5 -28.359 1 84.38 326 ASP B CA 1
ATOM 7582 C C . ASP B 1 326 ? -15.32 -35.219 -26.891 1 84.38 326 ASP B C 1
ATOM 7584 O O . ASP B 1 326 ? -16.5 -35.156 -26.516 1 84.38 326 ASP B O 1
ATOM 7588 N N . TRP B 1 327 ? -14.312 -35.188 -26.125 1 89.81 327 TRP B N 1
ATOM 7589 C CA . TRP B 1 327 ? -14.461 -34.906 -24.703 1 89.81 327 TRP B CA 1
ATOM 7590 C C . TRP B 1 327 ? -13.93 -33.531 -24.344 1 89.81 327 TRP B C 1
ATOM 7592 O O . TRP B 1 327 ? -13.172 -32.938 -25.109 1 89.81 327 TRP B O 1
ATOM 7602 N N . PHE B 1 328 ? -14.391 -33.031 -23.203 1 89.69 328 PHE B N 1
ATOM 7603 C CA . PHE B 1 328 ? -13.938 -31.75 -22.672 1 89.69 328 PHE B CA 1
ATOM 7604 C C . PHE B 1 328 ? -13.406 -31.922 -21.25 1 89.69 328 PHE B C 1
ATOM 7606 O O . PHE B 1 328 ? -13.992 -32.625 -20.438 1 89.69 328 PHE B O 1
ATOM 7613 N N . ILE B 1 329 ? -12.312 -31.297 -21.078 1 92 329 ILE B N 1
ATOM 7614 C CA . ILE B 1 329 ? -11.688 -31.281 -19.766 1 92 329 ILE B CA 1
ATOM 7615 C C . ILE B 1 329 ? -12.008 -29.953 -19.062 1 92 329 ILE B C 1
ATOM 7617 O O . ILE B 1 329 ? -11.891 -28.891 -19.656 1 92 329 ILE B O 1
ATOM 7621 N N . GLY B 1 330 ? -12.5 -30.016 -17.859 1 91.31 330 GLY B N 1
ATOM 7622 C CA . GLY B 1 330 ? -12.727 -28.844 -17.031 1 91.31 330 GLY B CA 1
ATOM 7623 C C . GLY B 1 330 ? -11.945 -28.875 -15.727 1 91.31 330 GLY B C 1
ATOM 7624 O O . GLY B 1 330 ? -11.938 -29.891 -15.023 1 91.31 330 GLY B O 1
ATOM 7625 N N . VAL B 1 331 ? -11.258 -27.797 -15.484 1 92.88 331 VAL B N 1
ATOM 7626 C CA . VAL B 1 331 ? -10.516 -27.641 -14.234 1 92.88 331 VAL B CA 1
ATOM 7627 C C . VAL B 1 331 ? -10.984 -26.375 -13.508 1 92.88 331 VAL B C 1
ATOM 7629 O O . VAL B 1 331 ? -10.945 -25.281 -14.07 1 92.88 331 VAL B O 1
ATOM 7632 N N . VAL B 1 332 ? -11.43 -26.516 -12.266 1 92.44 332 VAL B N 1
ATOM 7633 C CA . VAL B 1 332 ? -11.945 -25.406 -11.469 1 92.44 332 VAL B CA 1
ATOM 7634 C C . VAL B 1 332 ? -11.078 -25.203 -10.227 1 92.44 332 VAL B C 1
ATOM 7636 O O . VAL B 1 332 ? -10.805 -26.156 -9.5 1 92.44 332 VAL B O 1
ATOM 7639 N N . ILE B 1 333 ? -10.648 -24.047 -9.992 1 89.69 333 ILE B N 1
ATOM 7640 C CA . ILE B 1 333 ? -9.883 -23.703 -8.797 1 89.69 333 ILE B CA 1
ATOM 7641 C C . ILE B 1 333 ? -10.516 -22.484 -8.109 1 89.69 333 ILE B C 1
ATOM 7643 O O . ILE B 1 333 ? -10.703 -21.438 -8.742 1 89.69 333 ILE B O 1
ATOM 7647 N N . PRO B 1 334 ? -10.812 -22.609 -6.836 1 89.75 334 PRO B N 1
ATOM 7648 C CA . PRO B 1 334 ? -11.328 -21.453 -6.117 1 89.75 334 PRO B CA 1
ATOM 7649 C C . PRO B 1 334 ? -10.297 -20.344 -5.965 1 89.75 334 PRO B C 1
ATOM 7651 O O . PRO B 1 334 ? -9.109 -20.625 -5.754 1 89.75 334 PRO B O 1
ATOM 7654 N N . GLU B 1 335 ? -10.727 -19.219 -6.078 1 85.94 335 GLU B N 1
ATOM 7655 C CA . GLU B 1 335 ? -9.844 -18.062 -5.918 1 85.94 335 GLU B CA 1
ATOM 7656 C C . GLU B 1 335 ? -9.227 -18.031 -4.523 1 85.94 335 GLU B C 1
ATOM 7658 O O . GLU B 1 335 ? -8.086 -17.594 -4.359 1 85.94 335 GLU B O 1
ATOM 7663 N N . ALA B 1 336 ? -9.977 -18.516 -3.529 1 82.5 336 ALA B N 1
ATOM 7664 C CA . ALA B 1 336 ? -9.555 -18.469 -2.131 1 82.5 336 ALA B CA 1
ATOM 7665 C C . ALA B 1 336 ? -8.336 -19.344 -1.893 1 82.5 336 ALA B C 1
ATOM 7667 O O . ALA B 1 336 ? -7.602 -19.156 -0.916 1 82.5 336 ALA B O 1
ATOM 7668 N N . ASP B 1 337 ? -8.094 -20.297 -2.795 1 81.19 337 ASP B N 1
ATOM 7669 C CA . ASP B 1 337 ? -6.961 -21.203 -2.639 1 81.19 337 ASP B CA 1
ATOM 7670 C C . ASP B 1 337 ? -5.641 -20.422 -2.662 1 81.19 337 ASP B C 1
ATOM 7672 O O . ASP B 1 337 ? -4.676 -20.812 -2.002 1 81.19 337 ASP B O 1
ATOM 7676 N N . PHE B 1 338 ? -5.699 -19.297 -3.375 1 75.12 338 PHE B N 1
ATOM 7677 C CA . PHE B 1 338 ? -4.414 -18.625 -3.539 1 75.12 338 PHE B CA 1
ATOM 7678 C C . PHE B 1 338 ? -4.477 -17.203 -3.01 1 75.12 338 PHE B C 1
ATOM 7680 O O . PHE B 1 338 ? -3.443 -16.594 -2.725 1 75.12 338 PHE B O 1
ATOM 7687 N N . MET B 1 339 ? -5.719 -16.719 -2.939 1 73.19 339 MET B N 1
ATOM 7688 C CA . MET B 1 339 ? -5.879 -15.359 -2.416 1 73.19 339 MET B CA 1
ATOM 7689 C C . MET B 1 339 ? -6.098 -15.383 -0.906 1 73.19 339 MET B C 1
ATOM 7691 O O . MET B 1 339 ? -6.148 -14.336 -0.266 1 73.19 339 MET B O 1
ATOM 7695 N N . GLY B 1 340 ? -6.242 -16.641 -0.418 1 67.31 340 GLY B N 1
ATOM 7696 C CA . GLY B 1 340 ? -6.609 -16.766 0.983 1 67.31 340 GLY B CA 1
ATOM 7697 C C . GLY B 1 340 ? -5.68 -16 1.913 1 67.31 340 GLY B C 1
ATOM 7698 O O . GLY B 1 340 ? -6.133 -15.25 2.777 1 67.31 340 GLY B O 1
ATOM 7699 N N . ARG B 1 341 ? -4.41 -16.094 1.7 1 65.44 341 ARG B N 1
ATOM 7700 C CA . ARG B 1 341 ? -3.469 -15.43 2.6 1 65.44 341 ARG B CA 1
ATOM 7701 C C . ARG B 1 341 ? -3.51 -13.914 2.42 1 65.44 341 ARG B C 1
ATOM 7703 O O . ARG B 1 341 ? -3.354 -13.164 3.387 1 65.44 341 ARG B O 1
ATOM 7710 N N . ILE B 1 342 ? -3.707 -13.562 1.117 1 66.94 342 ILE B N 1
ATOM 7711 C CA . ILE B 1 342 ? -3.811 -12.133 0.878 1 66.94 342 ILE B CA 1
ATOM 7712 C C . ILE B 1 342 ? -5.012 -11.57 1.632 1 66.94 342 ILE B C 1
ATOM 7714 O O . ILE B 1 342 ? -4.922 -10.508 2.258 1 66.94 342 ILE B O 1
ATOM 7718 N N . GLU B 1 343 ? -6.008 -12.375 1.688 1 68.69 343 GLU B N 1
ATOM 7719 C CA . GLU B 1 343 ? -7.223 -11.93 2.369 1 68.69 343 GLU B CA 1
ATOM 7720 C C . GLU B 1 343 ? -7.07 -12.023 3.885 1 68.69 343 GLU B C 1
ATOM 7722 O O . GLU B 1 343 ? -7.582 -11.18 4.617 1 68.69 343 GLU B O 1
ATOM 7727 N N . GLN B 1 344 ? -6.273 -12.953 4.316 1 66.31 344 GLN B N 1
ATOM 7728 C CA . GLN B 1 344 ? -6.035 -13.086 5.754 1 66.31 344 GLN B CA 1
ATOM 7729 C C . GLN B 1 344 ? -5.176 -11.938 6.277 1 66.31 344 GLN B C 1
ATOM 7731 O O . GLN B 1 344 ? -5.371 -11.469 7.398 1 66.31 344 GLN B O 1
ATOM 7736 N N . ASN B 1 345 ? -4.266 -11.539 5.43 1 67.12 345 ASN B N 1
ATOM 7737 C CA . ASN B 1 345 ? -3.4 -10.445 5.863 1 67.12 345 ASN B CA 1
ATOM 7738 C C . ASN B 1 345 ? -4.117 -9.102 5.797 1 67.12 345 ASN B C 1
ATOM 7740 O O . ASN B 1 345 ? -3.547 -8.078 6.168 1 67.12 345 ASN B O 1
ATOM 7744 N N . ASN B 1 346 ? -5.352 -9.156 5.387 1 71.81 346 ASN B N 1
ATOM 7745 C CA . ASN B 1 346 ? -6.168 -7.945 5.32 1 71.81 346 ASN B CA 1
ATOM 7746 C C . ASN B 1 346 ? -6.406 -7.355 6.703 1 71.81 346 ASN B C 1
ATOM 7748 O O . ASN B 1 346 ? -6.43 -6.133 6.867 1 71.81 346 ASN B O 1
ATOM 7752 N N . ARG B 1 347 ? -6.422 -8.211 7.723 1 73.62 347 ARG B N 1
ATOM 7753 C CA . ARG B 1 347 ? -6.598 -7.719 9.086 1 73.62 347 ARG B CA 1
ATOM 7754 C C . ARG B 1 347 ? -5.375 -6.938 9.547 1 73.62 347 ARG B C 1
ATOM 7756 O O . ARG B 1 347 ? -5.504 -5.867 10.148 1 73.62 347 ARG B O 1
ATOM 7763 N N . LEU B 1 348 ? -4.246 -7.477 9.211 1 72.38 348 LEU B N 1
ATOM 7764 C CA . LEU B 1 348 ? -3.016 -6.785 9.578 1 72.38 348 LEU B CA 1
ATOM 7765 C C . LEU B 1 348 ? -2.908 -5.441 8.867 1 72.38 348 LEU B C 1
ATOM 7767 O O . LEU B 1 348 ? -2.512 -4.445 9.477 1 72.38 348 LEU B O 1
ATOM 7771 N N . LEU B 1 349 ? -3.324 -5.449 7.645 1 72.31 349 LEU B N 1
ATOM 7772 C CA . LEU B 1 349 ? -3.312 -4.211 6.875 1 72.31 349 LEU B CA 1
ATOM 7773 C C . LEU B 1 349 ? -4.258 -3.184 7.488 1 72.31 349 LEU B C 1
ATOM 7775 O O . LEU B 1 349 ? -3.922 -2 7.578 1 72.31 349 LEU B O 1
ATOM 7779 N N . LEU B 1 350 ? -5.379 -3.594 8.031 1 77 350 LEU B N 1
ATOM 7780 C CA . LEU B 1 350 ? -6.352 -2.695 8.641 1 77 350 LEU B CA 1
ATOM 7781 C C . LEU B 1 350 ? -5.812 -2.113 9.945 1 77 350 LEU B C 1
ATOM 7783 O O . LEU B 1 350 ? -5.973 -0.918 10.203 1 77 350 LEU B O 1
ATOM 7787 N N . VAL B 1 351 ? -5.133 -2.934 10.703 1 80.44 351 VAL B N 1
ATOM 7788 C CA . VAL B 1 351 ? -4.543 -2.486 11.961 1 80.44 351 VAL B CA 1
ATOM 7789 C C . VAL B 1 351 ? -3.461 -1.446 11.688 1 80.44 351 VAL B C 1
ATOM 7791 O O . VAL B 1 351 ? -3.385 -0.423 12.375 1 80.44 351 VAL B O 1
ATOM 7794 N N . ILE B 1 352 ? -2.705 -1.688 10.664 1 74.62 352 ILE B N 1
ATOM 7795 C CA . ILE B 1 352 ? -1.623 -0.772 10.32 1 74.62 352 ILE B CA 1
ATOM 7796 C C . ILE B 1 352 ? -2.205 0.553 9.828 1 74.62 352 ILE B C 1
ATOM 7798 O O . ILE B 1 352 ? -1.736 1.625 10.219 1 74.62 352 ILE B O 1
ATOM 7802 N N . ILE B 1 353 ? -3.273 0.486 9.062 1 77.5 353 ILE B N 1
ATOM 7803 C CA . ILE B 1 353 ? -3.943 1.684 8.562 1 77.5 353 ILE B CA 1
ATOM 7804 C C . ILE B 1 353 ? -4.48 2.498 9.742 1 77.5 353 ILE B C 1
ATOM 7806 O O . ILE B 1 353 ? -4.27 3.711 9.812 1 77.5 353 ILE B O 1
ATOM 7810 N N . LEU B 1 354 ? -5.051 1.874 10.75 1 83 354 LEU B N 1
ATOM 7811 C CA . LEU B 1 354 ? -5.605 2.545 11.914 1 83 354 LEU B CA 1
ATOM 7812 C C . LEU B 1 354 ? -4.496 3.152 12.773 1 83 354 LEU B C 1
ATOM 7814 O O . LEU B 1 354 ? -4.641 4.266 13.281 1 83 354 LEU B O 1
ATOM 7818 N N . GLY B 1 355 ? -3.395 2.426 12.844 1 83.38 355 GLY B N 1
ATOM 7819 C CA . GLY B 1 355 ? -2.242 2.939 13.57 1 83.38 355 GLY B CA 1
ATOM 7820 C C . GLY B 1 355 ? -1.655 4.191 12.945 1 83.38 355 GLY B C 1
ATOM 7821 O O . GLY B 1 355 ? -1.351 5.156 13.648 1 83.38 355 GLY B O 1
ATOM 7822 N N . VAL B 1 356 ? -1.578 4.176 11.617 1 79.5 356 VAL B N 1
ATOM 7823 C CA . VAL B 1 356 ? -1.037 5.324 10.898 1 79.5 356 VAL B CA 1
ATOM 7824 C C . VAL B 1 356 ? -1.985 6.516 11.039 1 79.5 356 VAL B C 1
ATOM 7826 O O . VAL B 1 356 ? -1.543 7.648 11.242 1 79.5 356 VAL B O 1
ATOM 7829 N N . LEU B 1 357 ? -3.268 6.273 11.016 1 82.44 357 LEU B N 1
ATOM 7830 C CA . LEU B 1 357 ? -4.25 7.336 11.172 1 82.44 357 LEU B CA 1
ATOM 7831 C C . LEU B 1 357 ? -4.191 7.93 12.578 1 82.44 357 LEU B C 1
ATOM 7833 O O . LEU B 1 357 ? -4.301 9.148 12.742 1 82.44 357 LEU B O 1
ATOM 7837 N N . PHE B 1 358 ? -3.99 7.129 13.539 1 86.62 358 PHE B N 1
ATOM 7838 C CA . PHE B 1 358 ? -3.852 7.586 14.922 1 86.62 358 PHE B CA 1
ATOM 7839 C C . PHE B 1 358 ? -2.605 8.453 15.078 1 86.62 358 PHE B C 1
ATOM 7841 O O . PHE B 1 358 ? -2.648 9.5 15.727 1 86.62 358 PHE B O 1
ATOM 7848 N N . LEU B 1 359 ? -1.562 8.016 14.523 1 81.94 359 LEU B N 1
ATOM 7849 C CA . LEU B 1 359 ? -0.313 8.758 14.602 1 81.94 359 LEU B CA 1
ATOM 7850 C C . LEU B 1 359 ? -0.449 10.117 13.914 1 81.94 359 LEU B C 1
ATOM 7852 O O . LEU B 1 359 ? 0.073 11.117 14.406 1 81.94 359 LEU B O 1
ATOM 7856 N N . CYS B 1 360 ? -1.177 10.109 12.797 1 80.69 360 CYS B N 1
ATOM 7857 C CA . CYS B 1 360 ? -1.429 11.352 12.07 1 80.69 360 CYS B CA 1
ATOM 7858 C C . CYS B 1 360 ? -2.27 12.312 12.906 1 80.69 360 CYS B C 1
ATOM 7860 O O . CYS B 1 360 ? -1.969 13.5 12.977 1 80.69 360 CYS B O 1
ATOM 7862 N N . ALA B 1 361 ? -3.221 11.781 13.57 1 82.25 361 ALA B N 1
ATOM 7863 C CA . ALA B 1 361 ? -4.074 12.586 14.438 1 82.25 361 ALA B CA 1
ATOM 7864 C C . ALA B 1 361 ? -3.281 13.156 15.609 1 82.25 361 ALA B C 1
ATOM 7866 O O . ALA B 1 361 ? -3.422 14.328 15.953 1 82.25 361 ALA B O 1
ATOM 7867 N N . ALA B 1 362 ? -2.455 12.367 16.172 1 85.94 362 ALA B N 1
ATOM 7868 C CA . ALA B 1 362 ? -1.619 12.789 17.281 1 85.94 362 ALA B CA 1
ATOM 7869 C C . ALA B 1 362 ? -0.655 13.891 16.875 1 85.94 362 ALA B C 1
ATOM 7871 O O . ALA B 1 362 ? -0.471 14.875 17.594 1 85.94 362 ALA B O 1
ATOM 7872 N N . LEU B 1 363 ? -0.128 13.781 15.688 1 82.88 363 LEU B N 1
ATOM 7873 C CA . LEU B 1 363 ? 0.781 14.797 15.18 1 82.88 363 LEU B CA 1
ATOM 7874 C C . LEU B 1 363 ? 0.034 16.094 14.883 1 82.88 363 LEU B C 1
ATOM 7876 O O . LEU B 1 363 ? 0.567 17.188 15.102 1 82.88 363 LEU B O 1
ATOM 7880 N N . GLY B 1 364 ? -1.122 15.891 14.359 1 82 364 GLY B N 1
ATOM 7881 C CA . GLY B 1 364 ? -1.956 17.062 14.141 1 82 364 GLY B CA 1
ATOM 7882 C C . GLY B 1 364 ? -2.252 17.844 15.406 1 82 364 GLY B C 1
ATOM 7883 O O . GLY B 1 364 ? -2.109 19.062 15.445 1 82 364 GLY B O 1
ATOM 7884 N N . VAL B 1 365 ? -2.52 17.156 16.453 1 84.56 365 VAL B N 1
ATOM 7885 C CA . VAL B 1 365 ? -2.828 17.781 17.75 1 84.56 365 VAL B CA 1
ATOM 7886 C C . VAL B 1 365 ? -1.565 18.422 18.328 1 84.56 365 VAL B C 1
ATOM 7888 O O . VAL B 1 365 ? -1.612 19.516 18.891 1 84.56 365 VAL B O 1
ATOM 7891 N N . PHE B 1 366 ? -0.509 17.719 18.125 1 87.69 366 PHE B N 1
ATOM 7892 C CA . PHE B 1 366 ? 0.771 18.219 18.625 1 87.69 366 PHE B CA 1
ATOM 7893 C C . PHE B 1 366 ? 1.159 19.516 17.922 1 87.69 366 PHE B C 1
ATOM 7895 O O . PHE B 1 366 ? 1.548 20.484 18.562 1 87.69 366 PHE B O 1
ATOM 7902 N N . THR B 1 367 ? 1.037 19.547 16.688 1 83.75 367 THR B N 1
ATOM 7903 C CA . THR B 1 367 ? 1.345 20.75 15.914 1 83.75 367 THR B CA 1
ATOM 7904 C C . THR B 1 367 ? 0.389 21.875 16.266 1 83.75 367 THR B C 1
ATOM 7906 O O . THR B 1 367 ? 0.805 23.031 16.391 1 83.75 367 THR B O 1
ATOM 7909 N N . ALA B 1 368 ? -0.812 21.578 16.469 1 85.69 368 ALA B N 1
ATOM 7910 C CA . ALA B 1 368 ? -1.814 22.578 16.844 1 85.69 368 ALA B CA 1
ATOM 7911 C C . ALA B 1 368 ? -1.487 23.219 18.188 1 85.69 368 ALA B C 1
ATOM 7913 O O . ALA B 1 368 ? -1.599 24.438 18.359 1 85.69 368 ALA B O 1
ATOM 7914 N N . ARG B 1 369 ? -1.033 22.469 19.141 1 86.19 369 ARG B N 1
ATOM 7915 C CA . ARG B 1 369 ? -0.718 22.969 20.469 1 86.19 369 ARG B CA 1
ATOM 7916 C C . ARG B 1 369 ? 0.488 23.906 20.422 1 86.19 369 ARG B C 1
ATOM 7918 O O . ARG B 1 369 ? 0.537 24.891 21.156 1 86.19 369 ARG B O 1
ATOM 7925 N N . ARG B 1 370 ? 1.354 23.547 19.609 1 85.06 370 ARG B N 1
ATOM 7926 C CA . ARG B 1 370 ? 2.549 24.375 19.469 1 85.06 370 ARG B CA 1
ATOM 7927 C C . ARG B 1 370 ? 2.203 25.75 18.891 1 85.06 370 ARG B C 1
ATOM 7929 O O . ARG B 1 370 ? 2.865 26.734 19.203 1 85.06 370 ARG B O 1
ATOM 7936 N N . ILE B 1 371 ? 1.142 25.781 18.125 1 86.38 371 ILE B N 1
ATOM 7937 C CA . ILE B 1 371 ? 0.721 27.031 17.484 1 86.38 371 ILE B CA 1
ATOM 7938 C C . ILE B 1 371 ? -0.26 27.766 18.391 1 86.38 371 ILE B C 1
ATOM 7940 O O . ILE B 1 371 ? -0.151 28.984 18.562 1 86.38 371 ILE B O 1
ATOM 7944 N N . THR B 1 372 ? -1.154 27.078 19.016 1 87.5 372 THR B N 1
ATOM 7945 C CA . THR B 1 372 ? -2.244 27.703 19.781 1 87.5 372 THR B CA 1
ATOM 7946 C C . THR B 1 372 ? -1.75 28.203 21.125 1 87.5 372 THR B C 1
ATOM 7948 O O . THR B 1 372 ? -2.289 29.172 21.672 1 87.5 372 THR B O 1
ATOM 7951 N N . GLY B 1 373 ? -0.751 27.609 21.672 1 88 373 GLY B N 1
ATOM 7952 C CA . GLY B 1 373 ? -0.244 28.031 22.969 1 88 373 GLY B CA 1
ATOM 7953 C C . GLY B 1 373 ? 0.116 29.5 23.016 1 88 373 GLY B C 1
ATOM 7954 O O . GLY B 1 373 ? -0.519 30.281 23.734 1 88 373 GLY B O 1
ATOM 7955 N N . PRO B 1 374 ? 1.081 29.797 22.234 1 89 374 PRO B N 1
ATOM 7956 C CA . PRO B 1 374 ? 1.49 31.203 22.219 1 89 374 PRO B CA 1
ATOM 7957 C C . PRO B 1 374 ? 0.363 32.125 21.781 1 89 374 PRO B C 1
ATOM 7959 O O . PRO B 1 374 ? 0.265 33.25 22.281 1 89 374 PRO B O 1
ATOM 7962 N N . ILE B 1 375 ? -0.502 31.75 20.922 1 90 375 ILE B N 1
ATOM 7963 C CA . ILE B 1 375 ? -1.604 32.562 20.438 1 90 375 ILE B CA 1
ATOM 7964 C C . ILE B 1 375 ? -2.58 32.875 21.562 1 90 375 ILE B C 1
ATOM 7966 O O . ILE B 1 375 ? -3.08 34 21.688 1 90 375 ILE B O 1
ATOM 7970 N N . TRP B 1 376 ? -2.771 31.875 22.375 1 90.94 376 TRP B N 1
ATOM 7971 C CA . TRP B 1 376 ? -3.648 32.062 23.516 1 90.94 376 TRP B CA 1
ATOM 7972 C C . TRP B 1 376 ? -3.043 33.062 24.5 1 90.94 376 TRP B C 1
ATOM 7974 O O . TRP B 1 376 ? -3.748 33.906 25.047 1 90.94 376 TRP B O 1
ATOM 7984 N N . ALA B 1 377 ? -1.794 32.969 24.734 1 92.44 377 ALA B N 1
ATOM 7985 C CA . ALA B 1 377 ? -1.107 33.906 25.625 1 92.44 377 ALA B CA 1
ATOM 7986 C C . ALA B 1 377 ? -1.222 35.344 25.109 1 92.44 377 ALA B C 1
ATOM 7988 O O . ALA B 1 377 ? -1.43 36.25 25.891 1 92.44 377 ALA B O 1
ATOM 7989 N N . LEU B 1 378 ? -1.114 35.531 23.875 1 93.38 378 LEU B N 1
ATOM 7990 C CA . LEU B 1 378 ? -1.219 36.844 23.266 1 93.38 378 LEU B CA 1
ATOM 7991 C C . LEU B 1 378 ? -2.637 37.375 23.391 1 93.38 378 LEU B C 1
ATOM 7993 O O . LEU B 1 378 ? -2.824 38.562 23.656 1 93.38 378 LEU B O 1
ATOM 7997 N N . THR B 1 379 ? -3.592 36.469 23.203 1 92.88 379 THR B N 1
ATOM 7998 C CA . THR B 1 379 ? -4.992 36.844 23.312 1 92.88 379 THR B CA 1
ATOM 7999 C C . THR B 1 379 ? -5.301 37.344 24.734 1 92.88 379 THR B C 1
ATOM 8001 O O . THR B 1 379 ? -5.949 38.375 24.906 1 92.88 379 THR B O 1
ATOM 8004 N N . VAL B 1 380 ? -4.82 36.625 25.688 1 92.56 380 VAL B N 1
ATOM 8005 C CA . VAL B 1 380 ? -5.039 37 27.078 1 92.56 380 VAL B CA 1
ATOM 8006 C C . VAL B 1 380 ? -4.332 38.312 27.391 1 92.56 380 VAL B C 1
ATOM 8008 O O . VAL B 1 380 ? -4.91 39.188 28.031 1 92.56 380 VAL B O 1
ATOM 8011 N N . ALA B 1 381 ? -3.127 38.438 26.938 1 93.12 381 ALA B N 1
ATOM 8012 C CA . ALA B 1 381 ? -2.355 39.656 27.172 1 93.12 381 ALA B CA 1
ATOM 8013 C C . ALA B 1 381 ? -3.035 40.875 26.531 1 93.12 381 ALA B C 1
ATOM 8015 O O . ALA B 1 381 ? -3.092 41.938 27.141 1 93.12 381 ALA B O 1
ATOM 8016 N N . ALA B 1 382 ? -3.508 40.719 25.359 1 92.62 382 ALA B N 1
ATOM 8017 C CA . ALA B 1 382 ? -4.23 41.781 24.688 1 92.62 382 ALA B CA 1
ATOM 8018 C C . ALA B 1 382 ? -5.453 42.219 25.484 1 92.62 382 ALA B C 1
ATOM 8020 O O . ALA B 1 382 ? -5.75 43.406 25.594 1 92.62 382 ALA B O 1
ATOM 8021 N N . GLY B 1 383 ? -6.117 41.219 26.016 1 90.38 383 GLY B N 1
ATOM 8022 C CA . GLY B 1 383 ? -7.266 41.5 26.859 1 90.38 383 GLY B CA 1
ATOM 8023 C C . GLY B 1 383 ? -6.91 42.281 28.109 1 90.38 383 GLY B C 1
ATOM 8024 O O . GLY B 1 383 ? -7.621 43.219 28.5 1 90.38 383 GLY B O 1
ATOM 8025 N N . GLU B 1 384 ? -5.812 41.906 28.688 1 91.06 384 GLU B N 1
ATOM 8026 C CA . GLU B 1 384 ? -5.328 42.594 29.891 1 91.06 384 GLU B CA 1
ATOM 8027 C C . GLU B 1 384 ? -4.977 44.062 29.578 1 91.06 384 GLU B C 1
ATOM 8029 O O . GLU B 1 384 ? -5.363 44.969 30.312 1 91.06 384 GLU B O 1
ATOM 8034 N N . ILE B 1 385 ? -4.352 44.281 28.516 1 89.5 385 ILE B N 1
ATOM 8035 C CA . ILE B 1 385 ? -3.971 45.625 28.109 1 89.5 385 ILE B CA 1
ATOM 8036 C C . ILE B 1 385 ? -5.223 46.438 27.812 1 89.5 385 ILE B C 1
ATOM 8038 O O . ILE B 1 385 ? -5.309 47.625 28.188 1 89.5 385 ILE B O 1
ATOM 8042 N N . ALA B 1 386 ? -6.18 45.75 27.219 1 87.31 386 ALA B N 1
ATOM 8043 C CA . ALA B 1 386 ? -7.438 46.438 26.906 1 87.31 386 ALA B CA 1
ATOM 8044 C C . ALA B 1 386 ? -8.156 46.875 28.172 1 87.31 386 ALA B C 1
ATOM 8046 O O . ALA B 1 386 ? -8.844 47.875 28.188 1 87.31 386 ALA B O 1
ATOM 8047 N N . SER B 1 387 ? -7.973 46.094 29.234 1 85.88 387 SER B N 1
ATOM 8048 C CA . SER B 1 387 ? -8.641 46.406 30.484 1 85.88 387 SER B CA 1
ATOM 8049 C C . SER B 1 387 ? -7.844 47.406 31.312 1 85.88 387 SER B C 1
ATOM 8051 O O . SER B 1 387 ? -8.242 47.75 32.438 1 85.88 387 SER B O 1
ATOM 8053 N N . GLY B 1 388 ? -6.742 47.719 30.828 1 79.75 388 GLY B N 1
ATOM 8054 C CA . GLY B 1 388 ? -5.961 48.75 31.484 1 79.75 388 GLY B CA 1
ATOM 8055 C C . GLY B 1 388 ? -4.871 48.188 32.375 1 79.75 388 GLY B C 1
ATOM 8056 O O . GLY B 1 388 ? -4.195 48.906 33.094 1 79.75 388 GLY B O 1
ATOM 8057 N N . GLU B 1 389 ? -4.738 47 32.375 1 81.38 389 GLU B N 1
ATOM 8058 C CA . GLU B 1 389 ? -3.713 46.344 33.188 1 81.38 389 GLU B CA 1
ATOM 8059 C C . GLU B 1 389 ? -2.4 46.219 32.406 1 81.38 389 GLU B C 1
ATOM 8061 O O . GLU B 1 389 ? -2.385 46.312 31.172 1 81.38 389 GLU B O 1
ATOM 8066 N N . ARG B 1 390 ? -1.371 46.219 33.25 1 82.31 390 ARG B N 1
ATOM 8067 C CA . ARG B 1 390 ? -0.087 45.969 32.625 1 82.31 390 ARG B CA 1
ATOM 8068 C C . ARG B 1 390 ? 0.051 44.469 32.281 1 82.31 390 ARG B C 1
ATOM 8070 O O . ARG B 1 390 ? -0.125 43.625 33.125 1 82.31 390 ARG B O 1
ATOM 8077 N N . ALA B 1 391 ? 0.259 44.25 30.953 1 83.06 391 ALA B N 1
ATOM 8078 C CA . ALA B 1 391 ? 0.404 42.844 30.531 1 83.06 391 ALA B CA 1
ATOM 8079 C C . ALA B 1 391 ? 1.806 42.344 30.844 1 83.06 391 ALA B C 1
ATOM 8081 O O . ALA B 1 391 ? 2.787 43.062 30.719 1 83.06 391 ALA B O 1
ATOM 8082 N N . GLU B 1 392 ? 1.78 41.062 31.312 1 86.31 392 GLU B N 1
ATOM 8083 C CA . GLU B 1 392 ? 3.057 40.375 31.516 1 86.31 392 GLU B CA 1
ATOM 8084 C C . GLU B 1 392 ? 3.74 40.094 30.172 1 86.31 392 GLU B C 1
ATOM 8086 O O . GLU B 1 392 ? 3.072 39.844 29.172 1 86.31 392 GLU B O 1
ATOM 8091 N N . GLU B 1 393 ? 5.012 40.188 30.203 1 90.12 393 GLU B N 1
ATOM 8092 C CA . GLU B 1 393 ? 5.773 39.875 29 1 90.12 393 GLU B CA 1
ATOM 8093 C C . GLU B 1 393 ? 5.625 38.406 28.641 1 90.12 393 GLU B C 1
ATOM 8095 O O . GLU B 1 393 ? 5.719 37.531 29.5 1 90.12 393 GLU B O 1
ATOM 8100 N N . ILE B 1 394 ? 5.289 38.094 27.375 1 91.12 394 ILE B N 1
ATOM 8101 C CA . ILE B 1 394 ? 5.129 36.719 26.875 1 91.12 394 ILE B CA 1
ATOM 8102 C C . ILE B 1 394 ? 6.484 36.188 26.438 1 91.12 394 ILE B C 1
ATOM 8104 O O . ILE B 1 394 ? 7.211 36.844 25.688 1 91.12 394 ILE B O 1
ATOM 8108 N N . PRO B 1 395 ? 6.828 34.969 26.922 1 90 395 PRO B N 1
ATOM 8109 C CA . PRO B 1 395 ? 8.102 34.375 26.516 1 90 395 PRO B CA 1
ATOM 8110 C C . PRO B 1 395 ? 8.195 34.188 25 1 90 395 PRO B C 1
ATOM 8112 O O . PRO B 1 395 ? 7.234 33.719 24.375 1 90 395 PRO B O 1
ATOM 8115 N N . GLU B 1 396 ? 9.297 34.594 24.422 1 88.81 396 GLU B N 1
ATOM 8116 C CA . GLU B 1 396 ? 9.547 34.469 22.984 1 88.81 396 GLU B CA 1
ATOM 8117 C C . GLU B 1 396 ? 10.242 33.156 22.656 1 88.81 396 GLU B C 1
ATOM 8119 O O . GLU B 1 396 ? 11.234 33.156 21.922 1 88.81 396 GLU B O 1
ATOM 8124 N N . ASP B 1 397 ? 9.742 32.062 23.094 1 85.56 397 ASP B N 1
ATOM 8125 C CA . ASP B 1 397 ? 10.422 30.766 22.953 1 85.56 397 ASP B CA 1
ATOM 8126 C C . ASP B 1 397 ? 9.75 29.906 21.891 1 85.56 397 ASP B C 1
ATOM 8128 O O . ASP B 1 397 ? 10.062 28.719 21.75 1 85.56 397 ASP B O 1
ATOM 8132 N N . SER B 1 398 ? 8.969 30.484 21.141 1 87.19 398 SER B N 1
ATOM 8133 C CA . SER B 1 398 ? 8.305 29.672 20.125 1 87.19 398 SER B CA 1
ATOM 8134 C C . SER B 1 398 ? 9.273 29.281 19.016 1 87.19 398 SER B C 1
ATOM 8136 O O . SER B 1 398 ? 10.062 30.109 18.547 1 87.19 398 SER B O 1
ATOM 8138 N N . PRO B 1 399 ? 9.312 28.016 18.656 1 84.06 399 PRO B N 1
ATOM 8139 C CA . PRO B 1 399 ? 10.195 27.562 17.578 1 84.06 399 PRO B CA 1
ATOM 8140 C C . PRO B 1 399 ? 9.727 28.016 16.203 1 84.06 399 PRO B C 1
ATOM 8142 O O . PRO B 1 399 ? 10.477 27.938 15.234 1 84.06 399 PRO B O 1
ATOM 8145 N N . LEU B 1 400 ? 8.539 28.562 16.062 1 88.12 400 LEU B N 1
ATOM 8146 C CA . LEU B 1 400 ? 7.996 29.047 14.797 1 88.12 400 LEU B CA 1
ATOM 8147 C C . LEU B 1 400 ? 8.312 30.531 14.609 1 88.12 400 LEU B C 1
ATOM 8149 O O . LEU B 1 400 ? 7.996 31.344 15.469 1 88.12 400 LEU B O 1
ATOM 8153 N N . LEU B 1 401 ? 8.852 30.781 13.5 1 88.69 401 LEU B N 1
ATOM 8154 C CA . LEU B 1 401 ? 9.352 32.125 13.227 1 88.69 401 LEU B CA 1
ATOM 8155 C C . LEU B 1 401 ? 8.219 33.156 13.289 1 88.69 401 LEU B C 1
ATOM 8157 O O . LEU B 1 401 ? 8.375 34.219 13.891 1 88.69 401 LEU B O 1
ATOM 8161 N N . GLU B 1 402 ? 7.117 32.844 12.672 1 90.38 402 GLU B N 1
ATOM 8162 C CA . GLU B 1 402 ? 6.004 33.812 12.594 1 90.38 402 GLU B CA 1
ATOM 8163 C C . GLU B 1 402 ? 5.43 34.094 13.977 1 90.38 402 GLU B C 1
ATOM 8165 O O . GLU B 1 402 ? 5.09 35.25 14.281 1 90.38 402 GLU B O 1
ATOM 8170 N N . ILE B 1 403 ? 5.379 33.125 14.781 1 90.56 403 ILE B N 1
ATOM 8171 C CA . ILE B 1 403 ? 4.844 33.312 16.125 1 90.56 403 ILE B CA 1
ATOM 8172 C C . ILE B 1 403 ? 5.852 34.062 17 1 90.56 403 ILE B C 1
ATOM 8174 O O . ILE B 1 403 ? 5.473 34.906 17.812 1 90.56 403 ILE B O 1
ATOM 8178 N N . HIS B 1 404 ? 7.102 33.719 16.781 1 91.31 404 HIS B N 1
ATOM 8179 C CA . HIS B 1 404 ? 8.164 34.438 17.484 1 91.31 404 HIS B CA 1
ATOM 8180 C C . HIS B 1 404 ? 8.148 35.938 17.156 1 91.31 404 HIS B C 1
ATOM 8182 O O . HIS B 1 404 ? 8.242 36.75 18.062 1 91.31 404 HIS B O 1
ATOM 8188 N N . GLN B 1 405 ? 8.023 36.219 15.906 1 91.56 405 GLN B N 1
ATOM 8189 C CA . GLN B 1 405 ? 8 37.594 15.461 1 91.56 405 GLN B CA 1
ATOM 8190 C C . GLN B 1 405 ? 6.777 38.344 16 1 91.56 405 GLN B C 1
ATOM 8192 O O . GLN B 1 405 ? 6.871 39.5 16.391 1 91.56 405 GLN B O 1
ATOM 8197 N N . LEU B 1 406 ? 5.695 37.719 15.992 1 92.31 406 LEU B N 1
ATOM 8198 C CA . LEU B 1 406 ? 4.48 38.312 16.516 1 92.31 406 LEU B CA 1
ATOM 8199 C C . LEU B 1 406 ? 4.621 38.625 18.016 1 92.31 406 LEU B C 1
ATOM 8201 O O . LEU B 1 406 ? 4.277 39.719 18.469 1 92.31 406 LEU B O 1
ATOM 8205 N N . THR B 1 407 ? 5.109 37.625 18.75 1 93.94 407 THR B N 1
ATOM 8206 C CA . THR B 1 407 ? 5.281 37.812 20.188 1 93.94 407 THR B CA 1
ATOM 8207 C C . THR B 1 407 ? 6.246 38.938 20.5 1 93.94 407 THR B C 1
ATOM 8209 O O . THR B 1 407 ? 5.988 39.75 21.391 1 93.94 407 THR B O 1
ATOM 8212 N N . HIS B 1 408 ? 7.285 38.938 19.703 1 92.94 408 HIS B N 1
ATOM 8213 C CA . HIS B 1 408 ? 8.273 40 19.875 1 92.94 408 HIS B CA 1
ATOM 8214 C C . HIS B 1 408 ? 7.66 41.375 19.625 1 92.94 408 HIS B C 1
ATOM 8216 O O . HIS B 1 408 ? 7.832 42.312 20.422 1 92.94 408 HIS B O 1
ATOM 8222 N N . SER B 1 409 ? 6.98 41.531 18.531 1 92.94 409 SER B N 1
ATOM 8223 C CA . SER B 1 409 ? 6.348 42.812 18.172 1 92.94 409 SER B CA 1
ATOM 8224 C C . SER B 1 409 ? 5.293 43.219 19.203 1 92.94 409 SER B C 1
ATOM 8226 O O . SER B 1 409 ? 5.16 44.375 19.531 1 92.94 409 SER B O 1
ATOM 8228 N N . PHE B 1 410 ? 4.645 42.312 19.656 1 94.81 410 PHE B N 1
ATOM 8229 C CA . PHE B 1 410 ? 3.621 42.562 20.656 1 94.81 410 PHE B CA 1
ATOM 8230 C C . PHE B 1 410 ? 4.25 43.062 21.953 1 94.81 410 PHE B C 1
ATOM 8232 O O . PHE B 1 410 ? 3.771 44.031 22.547 1 94.81 410 PHE B O 1
ATOM 8239 N N . ASN B 1 411 ? 5.25 42.375 22.422 1 94.25 411 ASN B N 1
ATOM 8240 C CA . ASN B 1 411 ? 5.945 42.781 23.641 1 94.25 411 ASN B CA 1
ATOM 8241 C C . ASN B 1 411 ? 6.508 44.188 23.516 1 94.25 411 ASN B C 1
ATOM 8243 O O . ASN B 1 411 ? 6.402 45 24.453 1 94.25 411 ASN B O 1
ATOM 8247 N N . GLU B 1 412 ? 7.07 44.406 22.391 1 92.94 412 GLU B N 1
ATOM 8248 C CA . GLU B 1 412 ? 7.609 45.75 22.125 1 92.94 412 GLU B CA 1
ATOM 8249 C C . GLU B 1 412 ? 6.508 46.812 22.172 1 92.94 412 GLU B C 1
ATOM 8251 O O . GLU B 1 412 ? 6.676 47.875 22.766 1 92.94 412 GLU B O 1
ATOM 8256 N N . MET B 1 413 ? 5.477 46.5 21.5 1 93.06 413 MET B N 1
ATOM 8257 C CA . MET B 1 413 ? 4.32 47.406 21.5 1 93.06 413 MET B CA 1
ATOM 8258 C C . MET B 1 413 ? 3.822 47.656 22.922 1 93.06 413 MET B C 1
ATOM 8260 O O . MET B 1 413 ? 3.582 48.781 23.312 1 93.06 413 MET B O 1
ATOM 8264 N N . SER B 1 414 ? 3.662 46.562 23.672 1 93.25 414 SER B N 1
ATOM 8265 C CA . SER B 1 414 ? 3.17 46.656 25.047 1 93.25 414 SER B CA 1
ATOM 8266 C C . SER B 1 414 ? 4.078 47.531 25.906 1 93.25 414 SER B C 1
ATOM 8268 O O . SER B 1 414 ? 3.598 48.312 26.703 1 93.25 414 SER B O 1
ATOM 8270 N N . ARG B 1 415 ? 5.324 47.344 25.719 1 91.12 415 ARG B N 1
ATOM 8271 C CA . ARG B 1 415 ? 6.301 48.125 26.484 1 91.12 415 ARG B CA 1
ATOM 8272 C C . ARG B 1 415 ? 6.227 49.594 26.125 1 91.12 415 ARG B C 1
ATOM 8274 O O . ARG B 1 415 ? 6.195 50.438 27.016 1 91.12 415 ARG B O 1
ATOM 8281 N N . ARG B 1 416 ? 6.191 49.875 24.938 1 89.06 416 ARG B N 1
ATOM 8282 C CA . ARG B 1 416 ? 6.16 51.281 24.469 1 89.06 416 ARG B CA 1
ATOM 8283 C C . ARG B 1 416 ? 4.863 51.969 24.875 1 89.06 416 ARG B C 1
ATOM 8285 O O . ARG B 1 416 ? 4.871 53.125 25.234 1 89.06 416 ARG B O 1
ATOM 8292 N N . LEU B 1 417 ? 3.855 51.281 24.828 1 88.56 417 LEU B N 1
ATOM 8293 C CA . LEU B 1 417 ? 2.559 51.812 25.219 1 88.56 417 LEU B CA 1
ATOM 8294 C C . LEU B 1 417 ? 2.512 52.094 26.719 1 88.56 417 LEU B C 1
ATOM 8296 O O . LEU B 1 417 ? 1.972 53.125 27.141 1 88.56 417 LEU B O 1
ATOM 8300 N N . ALA B 1 418 ? 3.021 51.125 27.422 1 88.75 418 ALA B N 1
ATOM 8301 C CA . ALA B 1 418 ? 3.078 51.344 28.875 1 88.75 418 ALA B CA 1
ATOM 8302 C C . ALA B 1 418 ? 3.885 52.594 29.219 1 88.75 418 ALA B C 1
ATOM 8304 O O . ALA B 1 418 ? 3.49 53.344 30.094 1 88.75 418 ALA B O 1
ATOM 8305 N N . ASP B 1 419 ? 4.922 52.812 28.516 1 90 419 ASP B N 1
ATOM 8306 C CA . ASP B 1 419 ? 5.777 54 28.719 1 90 419 ASP B CA 1
ATOM 8307 C C . ASP B 1 419 ? 5.055 55.281 28.344 1 90 419 ASP B C 1
ATOM 8309 O O . ASP B 1 419 ? 5.141 56.281 29.062 1 90 419 ASP B O 1
ATOM 8313 N N . THR B 1 420 ? 4.402 55.219 27.266 1 88.56 420 THR B N 1
ATOM 8314 C CA . THR B 1 420 ? 3.686 56.406 26.781 1 88.56 420 THR B CA 1
ATOM 8315 C C . THR B 1 420 ? 2.564 56.781 27.75 1 88.56 420 THR B C 1
ATOM 8317 O O . THR B 1 420 ? 2.414 57.969 28.109 1 88.56 420 THR B O 1
ATOM 8320 N N . VAL B 1 421 ? 1.809 55.844 28.172 1 88.5 421 VAL B N 1
ATOM 8321 C CA . VAL B 1 421 ? 0.695 56.062 29.078 1 88.5 421 VAL B CA 1
ATOM 8322 C C . VAL B 1 421 ? 1.225 56.594 30.422 1 88.5 421 VAL B C 1
ATOM 8324 O O . VAL B 1 421 ? 0.68 57.531 31 1 88.5 421 VAL B O 1
ATOM 8327 N N . SER B 1 422 ? 2.285 56 30.875 1 90.06 422 SER B N 1
ATOM 8328 C CA . SER B 1 422 ? 2.895 56.438 32.125 1 90.06 422 SER B CA 1
ATOM 8329 C C . SER B 1 422 ? 3.428 57.844 32 1 90.06 422 SER B C 1
ATOM 8331 O O . SER B 1 422 ? 3.297 58.656 32.938 1 90.06 422 SER B O 1
ATOM 8333 N N . GLY B 1 423 ? 3.957 58.156 30.891 1 90.25 423 GLY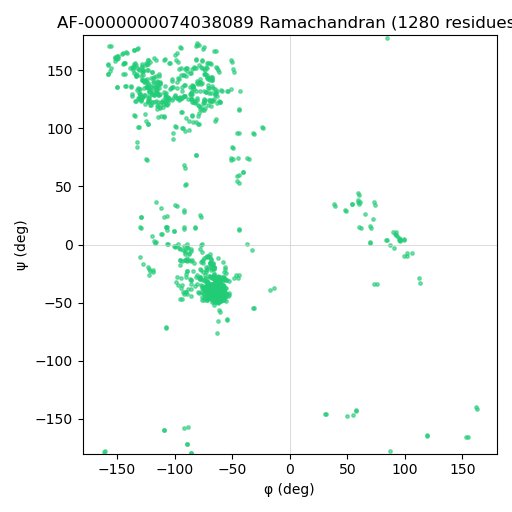 B N 1
ATOM 8334 C CA . GLY B 1 423 ? 4.457 59.5 30.641 1 90.25 423 GLY B CA 1
ATOM 8335 C C . GLY B 1 423 ? 3.361 60.531 30.625 1 90.25 423 GLY B C 1
ATOM 8336 O O . GLY B 1 423 ? 3.502 61.625 31.203 1 90.25 423 GLY B O 1
ATOM 8337 N N . LEU B 1 424 ? 2.305 60.219 30.062 1 90.75 424 LEU B N 1
ATOM 8338 C CA . LEU B 1 424 ? 1.182 61.156 29.969 1 90.75 424 LEU B CA 1
ATOM 8339 C C . LEU B 1 424 ? 0.521 61.344 31.328 1 90.75 424 LEU B C 1
ATOM 8341 O O . LEU B 1 424 ? 0.121 62.438 31.688 1 90.75 424 LEU B O 1
ATOM 8345 N N . LYS B 1 425 ? 0.462 60.344 32.125 1 92.12 425 LYS B N 1
ATOM 8346 C CA . LYS B 1 425 ? -0.104 60.438 33.438 1 92.12 425 LYS B CA 1
ATOM 8347 C C . LYS B 1 425 ? 0.764 61.312 34.344 1 92.12 425 LYS B C 1
ATOM 8349 O O . LYS B 1 425 ? 0.246 62.094 35.156 1 92.12 425 LYS B O 1
ATOM 8354 N N . GLU B 1 426 ? 2.023 61.188 34.219 1 93.62 426 GLU B N 1
ATOM 8355 C CA . GLU B 1 426 ? 2.953 62 34.969 1 93.62 426 GLU B CA 1
ATOM 8356 C C . GLU B 1 426 ? 2.854 63.469 34.594 1 93.62 426 GLU B C 1
ATOM 8358 O O . GLU B 1 426 ? 2.881 64.375 35.469 1 93.62 426 GLU B O 1
ATOM 8363 N N . GLU B 1 427 ? 2.684 63.625 33.312 1 93.75 427 GLU B N 1
ATOM 8364 C CA . GLU B 1 427 ? 2.539 65 32.844 1 93.75 427 GLU B CA 1
ATOM 8365 C C . GLU B 1 427 ? 1.253 65.625 33.375 1 93.75 427 GLU B C 1
ATOM 8367 O O . GLU B 1 427 ? 1.242 66.812 33.781 1 93.75 427 GLU B O 1
ATOM 8372 N N . VAL B 1 428 ? 0.211 64.938 33.406 1 93 428 VAL B N 1
ATOM 8373 C CA . VAL B 1 428 ? -1.061 65.438 33.938 1 93 428 VAL B CA 1
ATOM 8374 C C . VAL B 1 428 ? -0.909 65.75 35.438 1 93 428 VAL B C 1
ATOM 8376 O O . VAL B 1 428 ? -1.386 66.75 35.906 1 93 428 VAL B O 1
ATOM 8379 N N . ARG B 1 429 ? -0.181 64.938 36.156 1 92.88 429 ARG B N 1
ATOM 8380 C CA . ARG B 1 429 ? 0.035 65.188 37.594 1 92.88 429 ARG B CA 1
ATOM 8381 C C . ARG B 1 429 ? 0.858 66.438 37.812 1 92.88 429 ARG B C 1
ATOM 8383 O O . ARG B 1 429 ? 0.534 67.188 38.719 1 92.88 429 ARG B O 1
ATOM 8390 N N . GLU B 1 430 ? 1.85 66.562 37.062 1 93.12 430 GLU B N 1
ATOM 8391 C CA . GLU B 1 430 ? 2.713 67.75 37.188 1 93.12 430 GLU B CA 1
ATOM 8392 C C . GLU B 1 430 ? 1.947 69.062 36.875 1 93.12 430 GLU B C 1
ATOM 8394 O O . GLU B 1 430 ? 2.066 70 37.625 1 93.12 430 GLU B O 1
ATOM 8399 N N . ARG B 1 431 ? 1.15 68.938 35.938 1 91.44 431 ARG B N 1
ATOM 8400 C CA . ARG B 1 431 ? 0.404 70.125 35.562 1 91.44 431 ARG B CA 1
ATOM 8401 C C . ARG B 1 431 ? -0.676 70.5 36.562 1 91.44 431 ARG B C 1
ATOM 8403 O O . ARG B 1 431 ? -0.969 71.625 36.812 1 91.44 431 ARG B O 1
ATOM 8410 N N . LYS B 1 432 ? -1.225 69.562 37.188 1 93.62 432 LYS B N 1
ATOM 8411 C CA . LYS B 1 432 ? -2.207 69.75 38.219 1 93.62 432 LYS B CA 1
ATOM 8412 C C . LYS B 1 432 ? -1.576 70.438 39.438 1 93.62 432 LYS B C 1
ATOM 8414 O O . LYS B 1 432 ? -2.176 71.312 40.031 1 93.62 432 LYS B O 1
ATOM 8419 N N . GLN B 1 433 ? -0.359 70.125 39.75 1 93.38 433 GLN B N 1
ATOM 8420 C CA . GLN B 1 433 ? 0.348 70.75 40.875 1 93.38 433 GLN B CA 1
ATOM 8421 C C . GLN B 1 433 ? 0.677 72.188 40.594 1 93.38 433 GLN B C 1
ATOM 8423 O O . GLN B 1 433 ? 0.5 73.062 41.469 1 93.38 433 GLN B O 1
ATOM 8428 N N . VAL B 1 434 ? 1.08 72.438 39.406 1 93.31 434 VAL B N 1
ATOM 8429 C CA . VAL B 1 434 ? 1.417 73.812 39.031 1 93.31 434 VAL B CA 1
ATOM 8430 C C . VAL B 1 434 ? 0.161 74.688 39.062 1 93.31 434 VAL B C 1
ATOM 8432 O O . VAL B 1 434 ? 0.203 75.812 39.5 1 93.31 434 VAL B O 1
ATOM 8435 N N . GLN B 1 435 ? -0.928 74.125 38.625 1 91.56 435 GLN B N 1
ATOM 8436 C CA . GLN B 1 435 ? -2.199 74.875 38.625 1 91.56 435 GLN B CA 1
ATOM 8437 C C . GLN B 1 435 ? -2.621 75.25 40.031 1 91.56 435 GLN B C 1
ATOM 8439 O O . GLN B 1 435 ? -3.041 76.375 40.281 1 91.56 435 GLN B O 1
ATOM 8444 N N . VAL B 1 436 ? -2.492 74.375 40.969 1 93.12 436 VAL B N 1
ATOM 8445 C CA . VAL B 1 436 ? -2.865 74.625 42.375 1 93.12 436 VAL B CA 1
ATOM 8446 C C . VAL B 1 436 ? -1.966 75.688 42.938 1 93.12 436 VAL B C 1
ATOM 8448 O O . VAL B 1 436 ? -2.441 76.562 43.656 1 93.12 436 VAL B O 1
ATOM 8451 N N . ALA B 1 437 ? -0.725 75.562 42.594 1 92.88 437 ALA B N 1
ATOM 8452 C CA . ALA B 1 437 ? 0.234 76.562 43.094 1 92.88 437 ALA B CA 1
ATOM 8453 C C . ALA B 1 437 ? -0.068 77.938 42.562 1 92.88 437 ALA B C 1
ATOM 8455 O O . ALA B 1 437 ? -0.032 78.938 43.312 1 92.88 437 ALA B O 1
ATOM 8456 N N . LEU B 1 438 ? -0.427 78.062 41.344 1 92.25 438 LEU B N 1
ATOM 8457 C CA . LEU B 1 438 ? -0.746 79.375 40.719 1 92.25 438 LEU B CA 1
ATOM 8458 C C . LEU B 1 438 ? -2.033 79.938 41.281 1 92.25 438 LEU B C 1
ATOM 8460 O O . LEU B 1 438 ? -2.127 81.125 41.531 1 92.25 438 LEU B O 1
ATOM 8464 N N . GLN B 1 439 ? -2.975 79.188 41.562 1 92.88 439 GLN B N 1
ATOM 8465 C CA . GLN B 1 439 ? -4.238 79.625 42.125 1 92.88 439 GLN B CA 1
ATOM 8466 C C . GLN B 1 439 ? -4.031 80.125 43.562 1 92.88 439 GLN B C 1
ATOM 8468 O O . GLN B 1 439 ? -4.609 81.188 43.906 1 92.88 439 GLN B O 1
ATOM 8473 N N . HIS B 1 440 ? -3.178 79.5 44.312 1 92.12 440 HIS B N 1
ATOM 8474 C CA . HIS B 1 440 ? -2.861 79.938 45.656 1 92.12 440 HIS B CA 1
ATOM 8475 C C . HIS B 1 440 ? -2.186 81.312 45.625 1 92.12 440 HIS B C 1
ATOM 8477 O O . HIS B 1 440 ? -2.521 82.188 46.406 1 92.12 440 HIS B O 1
ATOM 8483 N N . SER B 1 441 ? -1.33 81.438 44.719 1 91.5 441 SER B N 1
ATOM 8484 C CA . SER B 1 441 ? -0.624 82.688 44.562 1 91.5 441 SER B CA 1
ATOM 8485 C C . SER B 1 441 ? -1.579 83.812 44.156 1 91.5 441 SER B C 1
ATOM 8487 O O . SER B 1 441 ? -1.462 84.938 44.656 1 91.5 441 SER B O 1
ATOM 8489 N N . LEU B 1 442 ? -2.471 83.625 43.344 1 89.94 442 LEU B N 1
ATOM 8490 C CA . LEU B 1 442 ? -3.465 84.625 42.938 1 89.94 442 LEU B CA 1
ATOM 8491 C C . LEU B 1 442 ? -4.344 85.062 44.094 1 89.94 442 LEU B C 1
ATOM 8493 O O . LEU B 1 442 ? -4.598 86.25 44.281 1 89.94 442 LEU B O 1
ATOM 8497 N N . ASP B 1 443 ? -4.797 84.062 44.875 1 90.12 443 ASP B N 1
ATOM 8498 C CA . ASP B 1 443 ? -5.613 84.375 46.031 1 90.12 443 ASP B CA 1
ATOM 8499 C C . ASP B 1 443 ? -4.863 85.25 47.031 1 90.12 443 ASP B C 1
ATOM 8501 O O . ASP B 1 443 ? -5.43 86.188 47.594 1 90.12 443 ASP B O 1
ATOM 8505 N N . GLU B 1 444 ? -3.645 85 47.25 1 88.19 444 GLU B N 1
ATOM 8506 C CA . GLU B 1 444 ? -2.809 85.75 48.156 1 88.19 444 GLU B CA 1
ATOM 8507 C C . GLU B 1 444 ? -2.691 87.25 47.688 1 88.19 444 GLU B C 1
ATOM 8509 O O . GLU B 1 444 ? -2.789 88.125 48.5 1 88.19 444 GLU B O 1
ATOM 8514 N N . LYS B 1 445 ? -2.51 87.5 46.438 1 85.56 445 LYS B N 1
ATOM 8515 C CA . LYS B 1 445 ? -2.363 88.875 45.906 1 85.56 445 LYS B CA 1
ATOM 8516 C C . LYS B 1 445 ? -3.662 89.625 46.062 1 85.56 445 LYS B C 1
ATOM 8518 O O . LYS B 1 445 ? -3.635 90.875 46.281 1 85.56 445 LYS B O 1
ATOM 8523 N N . GLU B 1 446 ? -4.766 89.062 45.969 1 84.69 446 GLU B N 1
ATOM 8524 C CA . GLU B 1 446 ? -6.066 89.688 46.156 1 84.69 446 GLU B CA 1
ATOM 8525 C C . GLU B 1 446 ? -6.27 90.125 47.594 1 84.69 446 GLU B C 1
ATOM 8527 O O . GLU B 1 446 ? -6.754 91.25 47.844 1 84.69 446 GLU B O 1
ATOM 8532 N N . VAL B 1 447 ? -5.922 89.375 48.5 1 84.75 447 VAL B N 1
ATOM 8533 C CA . VAL B 1 447 ? -6 89.688 49.938 1 84.75 447 VAL B CA 1
ATOM 8534 C C . VAL B 1 447 ? -5.098 90.875 50.219 1 84.75 447 VAL B C 1
ATOM 8536 O O . VAL B 1 447 ? -5.496 91.812 50.906 1 84.75 447 VAL B O 1
ATOM 8539 N N . LEU B 1 448 ? -3.904 90.875 49.688 1 82.31 448 LEU B N 1
ATOM 8540 C CA . LEU B 1 448 ? -2.949 91.938 49.875 1 82.31 448 LEU B CA 1
ATOM 8541 C C . LEU B 1 448 ? -3.506 93.25 49.344 1 82.31 448 LEU B C 1
ATOM 8543 O O . LEU B 1 448 ? -3.377 94.312 50 1 82.31 448 LEU B O 1
ATOM 8547 N N . LEU B 1 449 ? -4.102 93.25 48.25 1 82.19 449 LEU B N 1
ATOM 8548 C CA . LEU B 1 449 ? -4.691 94.438 47.656 1 82.19 449 LEU B CA 1
ATOM 8549 C C . LEU B 1 449 ? -5.758 95.062 48.594 1 82.19 449 LEU B C 1
ATOM 8551 O O . LEU B 1 449 ? -5.801 96.25 48.781 1 82.19 449 LEU B O 1
ATOM 8555 N N . ARG B 1 450 ? -6.559 94.375 49.188 1 80.62 450 ARG B N 1
ATOM 8556 C CA . ARG B 1 450 ? -7.59 94.812 50.125 1 80.62 450 ARG B CA 1
ATOM 8557 C C . ARG B 1 450 ? -6.973 95.438 51.375 1 80.62 450 ARG B C 1
ATOM 8559 O O . ARG B 1 450 ? -7.445 96.438 51.875 1 80.62 450 ARG B O 1
ATOM 8566 N N . GLU B 1 451 ? -5.969 94.688 51.688 1 79.62 451 GLU B N 1
ATOM 8567 C CA . GLU B 1 451 ? -5.273 95.188 52.875 1 79.62 451 GLU B CA 1
ATOM 8568 C C . GLU B 1 451 ? -4.652 96.562 52.625 1 79.62 451 GLU B C 1
ATOM 8570 O O . GLU B 1 451 ? -4.672 97.375 53.531 1 79.62 451 GLU B O 1
ATOM 8575 N N . VAL B 1 452 ? -4.094 96.812 51.5 1 79.5 452 VAL B N 1
ATOM 8576 C CA . VAL B 1 452 ? -3.486 98.062 51.188 1 79.5 452 VAL B CA 1
ATOM 8577 C C . VAL B 1 452 ? -4.543 99.188 51.25 1 79.5 452 VAL B C 1
ATOM 8579 O O . VAL B 1 452 ? -4.316 100.25 51.844 1 79.5 452 VAL B O 1
ATOM 8582 N N . HIS B 1 453 ? -5.734 99 50.75 1 75.5 453 HIS B N 1
ATOM 8583 C CA . HIS B 1 453 ? -6.809 100 50.781 1 75.5 453 HIS B CA 1
ATOM 8584 C C . HIS B 1 453 ? -7.246 100.312 52.219 1 75.5 453 HIS B C 1
ATOM 8586 O O . HIS B 1 453 ? -7.469 101.438 52.562 1 75.5 453 HIS B O 1
ATOM 8592 N N . HIS B 1 454 ? -7.289 99.312 53.062 1 77.94 454 HIS B N 1
ATOM 8593 C CA . HIS B 1 454 ? -7.656 99.438 54.469 1 77.94 454 HIS B CA 1
ATOM 8594 C C . HIS B 1 454 ? -6.641 100.312 55.219 1 77.94 454 HIS B C 1
ATOM 8596 O O . HIS B 1 454 ? -7.02 101.188 55.969 1 77.94 454 HIS B O 1
ATOM 8602 N N . ARG B 1 455 ? -5.488 100.125 54.844 1 73.12 455 ARG B N 1
ATOM 8603 C CA . ARG B 1 455 ? -4.406 100.875 55.531 1 73.12 455 ARG B CA 1
ATOM 8604 C C . ARG B 1 455 ? -4.348 102.312 55.125 1 73.12 455 ARG B C 1
ATOM 8606 O O . ARG B 1 455 ? -4.09 103.188 55.969 1 73.12 455 ARG B O 1
ATOM 8613 N N . VAL B 1 456 ? -4.504 102.562 53.938 1 76.5 456 VAL B N 1
ATOM 8614 C CA . VAL B 1 456 ? -4.52 103.938 53.438 1 76.5 456 VAL B CA 1
ATOM 8615 C C . VAL B 1 456 ? -5.652 104.688 54.094 1 76.5 456 VAL B C 1
ATOM 8617 O O . VAL B 1 456 ? -5.453 105.812 54.562 1 76.5 456 VAL B O 1
ATOM 8620 N N . ASN B 1 457 ? -6.789 104.125 54.312 1 76.19 457 ASN B N 1
ATOM 8621 C CA . ASN B 1 457 ? -7.934 104.688 55 1 76.19 457 ASN B CA 1
ATOM 8622 C C . ASN B 1 457 ? -7.617 105.062 56.438 1 76.19 457 ASN B C 1
ATOM 8624 O O . ASN B 1 457 ? -7.898 106.125 56.906 1 76.19 457 ASN B O 1
ATOM 8628 N N . ASN B 1 458 ? -6.977 104.125 57.062 1 75 458 ASN B N 1
ATOM 8629 C CA . ASN B 1 458 ? -6.625 104.312 58.438 1 75 458 ASN B CA 1
ATOM 8630 C C . ASN B 1 458 ? -5.629 105.438 58.625 1 75 458 ASN B C 1
ATOM 8632 O O . ASN B 1 458 ? -5.793 106.312 59.531 1 75 458 ASN B O 1
ATOM 8636 N N . ASN B 1 459 ? -4.668 105.5 57.812 1 73.81 459 ASN B N 1
ATOM 8637 C CA . ASN B 1 459 ? -3.643 106.562 57.875 1 73.81 459 ASN B CA 1
ATOM 8638 C C . ASN B 1 459 ? -4.219 107.938 57.625 1 73.81 459 ASN B C 1
ATOM 8640 O O . ASN B 1 459 ? -3.885 108.875 58.312 1 73.81 459 ASN B O 1
ATOM 8644 N N . LEU B 1 460 ? -5.109 108.062 56.719 1 75.62 460 LEU B N 1
ATOM 8645 C CA . LEU B 1 460 ? -5.762 109.312 56.406 1 75.62 460 LEU B CA 1
ATOM 8646 C C . LEU B 1 460 ? -6.656 109.812 57.562 1 75.62 460 LEU B C 1
ATOM 8648 O O . LEU B 1 460 ? -6.707 111 57.875 1 75.62 460 LEU B O 1
ATOM 8652 N N . SER B 1 461 ? -7.242 108.875 58.25 1 75.19 461 SER B N 1
ATOM 8653 C CA . SER B 1 461 ? -8.086 109.188 59.406 1 75.19 461 SER B CA 1
ATOM 8654 C C . SER B 1 461 ? -7.258 109.75 60.531 1 75.19 461 SER B C 1
ATOM 8656 O O . SER B 1 461 ? -7.691 110.625 61.219 1 75.19 461 SER B O 1
ATOM 8658 N N . VAL B 1 462 ? -6.156 109.25 60.719 1 70.88 462 VAL B N 1
ATOM 8659 C CA . VAL B 1 462 ? -5.254 109.75 61.75 1 70.88 462 VAL B CA 1
ATOM 8660 C C . VAL B 1 462 ? -4.824 111.188 61.438 1 70.88 462 VAL B C 1
ATOM 8662 O O . VAL B 1 462 ? -4.824 112 62.312 1 70.88 462 VAL B O 1
ATOM 8665 N N . VAL B 1 463 ? -4.445 111.438 60.219 1 72.69 463 VAL B N 1
ATOM 8666 C CA . VAL B 1 463 ? -4.027 112.75 59.812 1 72.69 463 VAL B CA 1
ATOM 8667 C C . VAL B 1 463 ? -5.168 113.75 60.031 1 72.69 463 VAL B C 1
ATOM 8669 O O . VAL B 1 463 ? -4.957 114.812 60.531 1 72.69 463 VAL B O 1
ATOM 8672 N N . ALA B 1 464 ? -6.355 113.312 59.719 1 74.5 464 ALA B N 1
ATOM 8673 C CA . ALA B 1 464 ? -7.539 114.125 59.906 1 74.5 464 ALA B CA 1
ATOM 8674 C C . ALA B 1 464 ? -7.754 114.438 61.375 1 74.5 464 ALA B C 1
ATOM 8676 O O . ALA B 1 464 ? -8.07 115.562 61.75 1 74.5 464 ALA B O 1
ATOM 8677 N N . GLY B 1 465 ? -7.562 113.562 62.156 1 72.31 465 GLY B N 1
ATOM 8678 C CA . GLY B 1 465 ? -7.684 113.688 63.594 1 72.31 465 GLY B CA 1
ATOM 8679 C C . GLY B 1 465 ? -6.664 114.688 64.188 1 72.31 465 GLY B C 1
ATOM 8680 O O . GLY B 1 465 ? -7 115.5 65 1 72.31 465 GLY B O 1
ATOM 8681 N N . LEU B 1 466 ? -5.578 114.688 63.688 1 69.81 466 LEU B N 1
ATOM 8682 C CA . LEU B 1 466 ? -4.5 115.562 64.125 1 69.81 466 LEU B CA 1
ATOM 8683 C C . LEU B 1 466 ? -4.762 117 63.719 1 69.81 466 LEU B C 1
ATOM 8685 O O . LEU B 1 466 ? -4.512 117.875 64.5 1 69.81 466 LEU B O 1
ATOM 8689 N N . LEU B 1 467 ? -5.176 117.125 62.594 1 73.88 467 LEU B N 1
ATOM 8690 C CA . LEU B 1 467 ? -5.527 118.438 62.125 1 73.88 467 LEU B CA 1
ATOM 8691 C C . LEU B 1 467 ? -6.633 119.062 62.969 1 73.88 467 LEU B C 1
ATOM 8693 O O . LEU B 1 467 ? -6.598 120.25 63.312 1 73.88 467 LEU B O 1
ATOM 8697 N N . ASN B 1 468 ? -7.496 118.25 63.438 1 74.62 468 ASN B N 1
ATOM 8698 C CA . ASN B 1 468 ? -8.586 118.688 64.312 1 74.62 468 ASN B CA 1
ATOM 8699 C C . ASN B 1 468 ? -8.07 119.125 65.688 1 74.62 468 ASN B C 1
ATOM 8701 O O . ASN B 1 468 ? -8.492 120.188 66.188 1 74.62 468 ASN B O 1
ATOM 8705 N N . LEU B 1 469 ? -7.207 118.5 66.188 1 71.12 469 LEU B N 1
ATOM 8706 C CA . LEU B 1 469 ? -6.609 118.812 67.438 1 71.12 469 LEU B CA 1
ATOM 8707 C C . LEU B 1 469 ? -5.816 120.125 67.375 1 71.12 469 LEU B C 1
ATOM 8709 O O . LEU B 1 469 ? -5.879 120.938 68.312 1 71.12 469 LEU B O 1
ATOM 8713 N N . GLN B 1 470 ? -5.133 120.312 66.312 1 71.06 470 GLN B N 1
ATOM 8714 C CA . GLN B 1 470 ? -4.336 121.5 66.125 1 71.06 470 GLN B CA 1
ATOM 8715 C C . GLN B 1 470 ? -5.227 122.75 66 1 71.06 470 GLN B C 1
ATOM 8717 O O . GLN B 1 470 ? -4.922 123.812 66.562 1 71.06 470 GLN B O 1
ATOM 8722 N N . ALA B 1 471 ? -6.316 122.562 65.375 1 72.81 471 ALA B N 1
ATOM 8723 C CA . ALA B 1 471 ? -7.266 123.688 65.125 1 72.81 471 ALA B CA 1
ATOM 8724 C C . ALA B 1 471 ? -7.84 124.188 66.438 1 72.81 471 ALA B C 1
ATOM 8726 O O . ALA B 1 471 ? -8.078 125.375 66.625 1 72.81 471 ALA B O 1
ATOM 8727 N N . SER B 1 472 ? -7.879 123.375 67.438 1 71.88 472 SER B N 1
ATOM 8728 C CA . SER B 1 472 ? -8.516 123.75 68.688 1 71.88 472 SER B CA 1
ATOM 8729 C C . SER B 1 472 ? -7.539 124.438 69.625 1 71.88 472 SER B C 1
ATOM 8731 O O . SER B 1 472 ? -7.953 125.062 70.625 1 71.88 472 SER B O 1
ATOM 8733 N N . THR B 1 473 ? -6.297 124.562 69.25 1 70.69 473 THR B N 1
ATOM 8734 C CA . THR B 1 473 ? -5.301 125.062 70.188 1 70.69 473 THR B CA 1
ATOM 8735 C C . THR B 1 473 ? -4.73 126.375 69.625 1 70.69 473 THR B C 1
ATOM 8737 O O . THR B 1 473 ? -3.926 127.062 70.312 1 70.69 473 THR B O 1
ATOM 8740 N N . ILE B 1 474 ? -5.262 126.812 68.5 1 74.56 474 ILE B N 1
ATOM 8741 C CA . ILE B 1 474 ? -4.664 127.938 67.812 1 74.56 474 ILE B CA 1
ATOM 8742 C C . ILE B 1 474 ? -5.23 129.25 68.438 1 74.56 474 ILE B C 1
ATOM 8744 O O . ILE B 1 474 ? -6.445 129.5 68.438 1 74.56 474 ILE B O 1
ATOM 8748 N N . THR B 1 475 ? -4.316 130.125 68.938 1 74.44 475 THR B N 1
ATOM 8749 C CA . THR B 1 475 ? -4.742 131.375 69.5 1 74.44 475 THR B CA 1
ATOM 8750 C C . THR B 1 475 ? -4.086 132.625 68.812 1 74.44 475 THR B C 1
ATOM 8752 O O . THR B 1 475 ? -4.578 133.75 68.875 1 74.44 475 THR B O 1
ATOM 8755 N N . THR B 1 476 ? -2.971 132.375 68.125 1 79.5 476 THR B N 1
ATOM 8756 C CA . THR B 1 476 ? -2.24 133.375 67.438 1 79.5 476 THR B CA 1
ATOM 8757 C C . THR B 1 476 ? -1.962 133 66 1 79.5 476 THR B C 1
ATOM 8759 O O . THR B 1 476 ? -1.918 131.75 65.688 1 79.5 476 THR B O 1
ATOM 8762 N N . PRO B 1 477 ? -1.767 133.875 65.188 1 75.31 477 PRO B N 1
ATOM 8763 C CA . PRO B 1 477 ? -1.454 133.625 63.781 1 75.31 477 PRO B CA 1
ATOM 8764 C C . PRO B 1 477 ? -0.131 132.875 63.625 1 75.31 477 PRO B C 1
ATOM 8766 O O . PRO B 1 477 ? 0.003 132 62.75 1 75.31 477 PRO B O 1
ATOM 8769 N N . GLN B 1 478 ? 0.747 133.25 64.438 1 75.62 478 GLN B N 1
ATOM 8770 C CA . GLN B 1 478 ? 2.043 132.5 64.375 1 75.62 478 GLN B CA 1
ATOM 8771 C C . GLN B 1 478 ? 1.916 131 64.75 1 75.62 478 GLN B C 1
ATOM 8773 O O . GLN B 1 478 ? 2.547 130.25 64.125 1 75.62 478 GLN B O 1
ATOM 8778 N N . GLN B 1 479 ? 1.022 130.875 65.625 1 74 479 GLN B N 1
ATOM 8779 C CA . GLN B 1 479 ? 0.769 129.5 66 1 74 479 GLN B CA 1
ATOM 8780 C C . GLN B 1 479 ? 0.056 128.75 64.875 1 74 479 GLN B C 1
ATOM 8782 O O . GLN B 1 479 ? 0.305 127.562 64.688 1 74 479 GLN B O 1
ATOM 8787 N N . ALA B 1 480 ? -0.716 129.5 64.188 1 77.38 480 ALA B N 1
ATOM 8788 C CA . ALA B 1 480 ? -1.45 128.875 63.094 1 77.38 480 ALA B CA 1
ATOM 8789 C C . ALA B 1 480 ? -0.505 128.375 61.969 1 77.38 480 ALA B C 1
ATOM 8791 O O . ALA B 1 480 ? -0.606 127.312 61.469 1 77.38 480 ALA B O 1
ATOM 8792 N N . ILE B 1 481 ? 0.394 129.25 61.656 1 77.69 481 ILE B N 1
ATOM 8793 C CA . ILE B 1 481 ? 1.348 129 60.594 1 77.69 481 ILE B CA 1
ATOM 8794 C C . ILE B 1 481 ? 2.207 127.75 60.969 1 77.69 481 ILE B C 1
ATOM 8796 O O . ILE B 1 481 ? 2.432 126.875 60.156 1 77.69 481 ILE B O 1
ATOM 8800 N N . ALA B 1 482 ? 2.562 127.75 62.188 1 73.38 482 ALA B N 1
ATOM 8801 C CA . ALA B 1 482 ? 3.363 126.625 62.656 1 73.38 482 ALA B CA 1
ATOM 8802 C C . ALA B 1 482 ? 2.576 125.312 62.625 1 73.38 482 ALA B C 1
ATOM 8804 O O . ALA B 1 482 ? 3.125 124.25 62.281 1 73.38 482 ALA B O 1
ATOM 8805 N N . GLY B 1 483 ? 1.313 125.438 62.906 1 72.94 483 GLY B N 1
ATOM 8806 C CA . GLY B 1 483 ? 0.454 124.25 62.844 1 72.94 483 GLY B CA 1
ATOM 8807 C C . GLY B 1 483 ? 0.312 123.688 61.469 1 72.94 483 GLY B C 1
ATOM 8808 O O . GLY B 1 483 ? 0.337 122.5 61.281 1 72.94 483 GLY B O 1
ATOM 8809 N N . PHE B 1 484 ? 0.273 124.5 60.438 1 77.31 484 PHE B N 1
ATOM 8810 C CA . PHE B 1 484 ? 0.179 124.062 59.031 1 77.31 484 PHE B CA 1
ATOM 8811 C C . PHE B 1 484 ? 1.48 123.375 58.594 1 77.31 484 PHE B C 1
ATOM 8813 O O . PHE B 1 484 ? 1.464 122.375 57.875 1 77.31 484 PHE B O 1
ATOM 8820 N N . GLU B 1 485 ? 2.498 123.938 59.031 1 76.19 485 GLU B N 1
ATOM 8821 C CA . GLU B 1 485 ? 3.799 123.375 58.625 1 76.19 485 GLU B CA 1
ATOM 8822 C C . GLU B 1 485 ? 4.023 122 59.219 1 76.19 485 GLU B C 1
ATOM 8824 O O . GLU B 1 485 ? 4.551 121.125 58.531 1 76.19 485 GLU B O 1
ATOM 8829 N N . VAL B 1 486 ? 3.566 121.875 60.375 1 71.31 486 VAL B N 1
ATOM 8830 C CA . VAL B 1 486 ? 3.707 120.562 61.031 1 71.31 486 VAL B CA 1
ATOM 8831 C C . VAL B 1 486 ? 2.82 119.562 60.312 1 71.31 486 VAL B C 1
ATOM 8833 O O . VAL B 1 486 ? 3.244 118.375 60.062 1 71.31 486 VAL B O 1
ATOM 8836 N N . SER B 1 487 ? 1.678 119.938 60 1 76.06 487 SER B N 1
ATOM 8837 C CA . SER B 1 487 ? 0.749 119.062 59.312 1 76.06 487 SER B CA 1
ATOM 8838 C C . SER B 1 487 ? 1.273 118.625 57.938 1 76.06 487 SER B C 1
ATOM 8840 O O . SER B 1 487 ? 1.169 117.5 57.562 1 76.06 487 SER B O 1
ATOM 8842 N N . ARG B 1 488 ? 1.8 119.562 57.281 1 77.69 488 ARG B N 1
ATOM 8843 C CA . ARG B 1 488 ? 2.387 119.312 56 1 77.69 488 ARG B CA 1
ATOM 8844 C C . ARG B 1 488 ? 3.529 118.312 56.094 1 77.69 488 ARG B C 1
ATOM 8846 O O . ARG B 1 488 ? 3.645 117.375 55.281 1 77.69 488 ARG B O 1
ATOM 8853 N N . SER B 1 489 ? 4.336 118.562 56.969 1 75.56 489 SER B N 1
ATOM 8854 C CA . SER B 1 489 ? 5.48 117.688 57.188 1 75.56 489 SER B CA 1
ATOM 8855 C C . SER B 1 489 ? 5.027 116.25 57.469 1 75.56 489 SER B C 1
ATOM 8857 O O . SER B 1 489 ? 5.629 115.312 57 1 75.56 489 SER B O 1
ATOM 8859 N N . ARG B 1 490 ? 3.984 116.188 58.219 1 73.19 490 ARG B N 1
ATOM 8860 C CA . ARG B 1 490 ? 3.432 114.875 58.562 1 73.19 490 ARG B CA 1
ATOM 8861 C C . ARG B 1 490 ? 2.887 114.188 57.312 1 73.19 490 ARG B C 1
ATOM 8863 O O . ARG B 1 490 ? 3.141 113 57.094 1 73.19 490 ARG B O 1
ATOM 8870 N N . ILE B 1 491 ? 2.18 114.812 56.5 1 77.44 491 ILE B N 1
ATOM 8871 C CA . ILE B 1 491 ? 1.585 114.25 55.281 1 77.44 491 ILE B CA 1
ATOM 8872 C C . ILE B 1 491 ? 2.688 113.812 54.312 1 77.44 491 ILE B C 1
ATOM 8874 O O . ILE B 1 491 ? 2.598 112.75 53.688 1 77.44 491 ILE B O 1
ATOM 8878 N N . MET B 1 492 ? 3.705 114.562 54.25 1 80.12 492 MET B N 1
ATOM 8879 C CA . MET B 1 492 ? 4.824 114.25 53.375 1 80.12 492 MET B CA 1
ATOM 8880 C C . MET B 1 492 ? 5.543 113 53.844 1 80.12 492 MET B C 1
ATOM 8882 O O . MET B 1 492 ? 6.043 112.188 53.062 1 80.12 492 MET B O 1
ATOM 8886 N N . THR B 1 493 ? 5.645 112.875 55.094 1 77.19 493 THR B N 1
ATOM 8887 C CA . THR B 1 493 ? 6.227 111.688 55.625 1 77.19 493 THR B CA 1
ATOM 8888 C C . THR B 1 493 ? 5.43 110.438 55.188 1 77.19 493 THR B C 1
ATOM 8890 O O . THR B 1 493 ? 6.004 109.438 54.781 1 77.19 493 THR B O 1
ATOM 8893 N N . MET B 1 494 ? 4.105 110.438 55.219 1 76.75 494 MET B N 1
ATOM 8894 C CA . MET B 1 494 ? 3.242 109.375 54.812 1 76.75 494 MET B CA 1
ATOM 8895 C C . MET B 1 494 ? 3.396 109.125 53.312 1 76.75 494 MET B C 1
ATOM 8897 O O . MET B 1 494 ? 3.451 107.938 52.875 1 76.75 494 MET B O 1
ATOM 8901 N N . ALA B 1 495 ? 3.459 110.188 52.531 1 78.44 495 ALA B N 1
ATOM 8902 C CA . ALA B 1 495 ? 3.639 110.062 51.094 1 78.44 495 ALA B CA 1
ATOM 8903 C C . ALA B 1 495 ? 4.945 109.375 50.75 1 78.44 495 ALA B C 1
ATOM 8905 O O . ALA B 1 495 ? 4.992 108.562 49.844 1 78.44 495 ALA B O 1
ATOM 8906 N N . LEU B 1 496 ? 5.957 109.688 51.5 1 80.19 496 LEU B N 1
ATOM 8907 C CA . LEU B 1 496 ? 7.27 109.062 51.25 1 80.19 496 LEU B CA 1
ATOM 8908 C C . LEU B 1 496 ? 7.238 107.562 51.469 1 80.19 496 LEU B C 1
ATOM 8910 O O . LEU B 1 496 ? 7.922 106.812 50.781 1 80.19 496 LEU B O 1
ATOM 8914 N N . VAL B 1 497 ? 6.504 107.125 52.469 1 77.44 497 VAL B N 1
ATOM 8915 C CA . VAL B 1 497 ? 6.371 105.688 52.719 1 77.44 497 VAL B CA 1
ATOM 8916 C C . VAL B 1 497 ? 5.777 105 51.5 1 77.44 497 VAL B C 1
ATOM 8918 O O . VAL B 1 497 ? 6.285 104 51.031 1 77.44 497 VAL B O 1
ATOM 8921 N N . HIS B 1 498 ? 4.773 105.5 50.875 1 77.25 498 HIS B N 1
ATOM 8922 C CA . HIS B 1 498 ? 4.094 104.875 49.75 1 77.25 498 HIS B CA 1
ATOM 8923 C C . HIS B 1 498 ? 4.953 105 48.5 1 77.25 498 HIS B C 1
ATOM 8925 O O . HIS B 1 498 ? 4.914 104.062 47.625 1 77.25 498 HIS B O 1
ATOM 8931 N N . GLU B 1 499 ? 5.699 106.062 48.469 1 79.31 499 GLU B N 1
ATOM 8932 C CA . GLU B 1 499 ? 6.66 106.188 47.375 1 79.31 499 GLU B CA 1
ATOM 8933 C C . GLU B 1 499 ? 7.699 105.062 47.438 1 79.31 499 GLU B C 1
ATOM 8935 O O . GLU B 1 499 ? 8.039 104.5 46.406 1 79.31 499 GLU B O 1
ATOM 8940 N N . GLU B 1 500 ? 8.125 104.812 48.531 1 78.25 500 GLU B N 1
ATOM 8941 C CA . GLU B 1 500 ? 9.117 103.75 48.719 1 78.25 500 GLU B CA 1
ATOM 8942 C C . GLU B 1 500 ? 8.516 102.375 48.406 1 78.25 500 GLU B C 1
ATOM 8944 O O . GLU B 1 500 ? 9.195 101.5 47.875 1 78.25 500 GLU B O 1
ATOM 8949 N N . LEU B 1 501 ? 7.344 102.188 48.781 1 76.12 501 LEU B N 1
ATOM 8950 C CA . LEU B 1 501 ? 6.672 100.938 48.531 1 76.12 501 LEU B CA 1
ATOM 8951 C C . LEU B 1 501 ? 6.43 100.688 47.031 1 76.12 501 LEU B C 1
ATOM 8953 O O . LEU B 1 501 ? 6.52 99.562 46.531 1 76.12 501 LEU B O 1
ATOM 8957 N N . CYS B 1 502 ? 6.172 101.812 46.375 1 74.56 502 CYS B N 1
ATOM 8958 C CA . CYS B 1 502 ? 5.992 101.688 44.938 1 74.56 502 CYS B CA 1
ATOM 8959 C C . CYS B 1 502 ? 7.277 101.25 44.25 1 74.56 502 CYS B C 1
ATOM 8961 O O . CYS B 1 502 ? 7.234 100.562 43.25 1 74.56 502 CYS B O 1
ATOM 8963 N N . ALA B 1 503 ? 8.344 101.625 44.844 1 75.5 503 ALA B N 1
ATOM 8964 C CA . ALA B 1 503 ? 9.641 101.375 44.25 1 75.5 503 ALA B CA 1
ATOM 8965 C C . ALA B 1 503 ? 10.188 100 44.688 1 75.5 503 ALA B C 1
ATOM 8967 O O . ALA B 1 503 ? 11.086 99.438 44.062 1 75.5 503 ALA B O 1
ATOM 8968 N N . SER B 1 504 ? 9.602 99.438 45.688 1 73.88 504 SER B N 1
ATOM 8969 C CA . SER B 1 504 ? 10.156 98.25 46.281 1 73.88 504 SER B CA 1
ATOM 8970 C C . SER B 1 504 ? 9.578 97 45.625 1 73.88 504 SER B C 1
ATOM 8972 O O . SER B 1 504 ? 8.469 97 45.094 1 73.88 504 SER B O 1
ATOM 8974 N N . GLU B 1 505 ? 10.445 96.062 45.688 1 75.94 505 GLU B N 1
ATOM 8975 C CA . GLU B 1 505 ? 9.992 94.75 45.219 1 75.94 505 GLU B CA 1
ATOM 8976 C C . GLU B 1 505 ? 8.992 94.125 46.188 1 75.94 505 GLU B C 1
ATOM 8978 O O . GLU B 1 505 ? 8.008 93.5 45.781 1 75.94 505 GLU B O 1
ATOM 8983 N N . ASP B 1 506 ? 9.328 94.312 47.438 1 76 506 ASP B N 1
ATOM 8984 C CA . ASP B 1 506 ? 8.43 93.938 48.5 1 76 506 ASP B CA 1
ATOM 8985 C C . ASP B 1 506 ? 7.34 95 48.75 1 76 506 ASP B C 1
ATOM 8987 O O . ASP B 1 506 ? 7.637 96.125 49.125 1 76 506 ASP B O 1
ATOM 8991 N N . LEU B 1 507 ? 6.238 94.688 48.344 1 69.5 507 LEU B N 1
ATOM 8992 C CA . LEU B 1 507 ? 5.156 95.688 48.375 1 69.5 507 LEU B CA 1
ATOM 8993 C C . LEU B 1 507 ? 4.531 95.75 49.781 1 69.5 507 LEU B C 1
ATOM 8995 O O . LEU B 1 507 ? 3.469 96.375 49.938 1 69.5 507 LEU B O 1
ATOM 8999 N N . ALA B 1 508 ? 5.262 95.125 50.781 1 74.75 508 ALA B N 1
ATOM 9000 C CA . ALA B 1 508 ? 4.648 95.062 52.094 1 74.75 508 ALA B CA 1
ATOM 9001 C C . ALA B 1 508 ? 5.605 95.625 53.188 1 74.75 508 ALA B C 1
ATOM 9003 O O . ALA B 1 508 ? 5.184 95.938 54.281 1 74.75 508 ALA B O 1
ATOM 9004 N N . ARG B 1 509 ? 6.953 95.75 52.875 1 82.5 509 ARG B N 1
ATOM 9005 C CA . ARG B 1 509 ? 7.941 96.188 53.844 1 82.5 509 ARG B CA 1
ATOM 9006 C C . ARG B 1 509 ? 8.859 97.25 53.281 1 82.5 509 ARG B C 1
ATOM 9008 O O . ARG B 1 509 ? 9.102 97.312 52.094 1 82.5 509 ARG B O 1
ATOM 9015 N N . ILE B 1 510 ? 9.375 98.125 54.219 1 83.75 510 ILE B N 1
ATOM 9016 C CA . ILE B 1 510 ? 10.195 99.25 53.844 1 83.75 510 ILE B CA 1
ATOM 9017 C C . ILE B 1 510 ? 11.523 99.188 54.594 1 83.75 510 ILE B C 1
ATOM 9019 O O . ILE B 1 510 ? 11.578 98.812 55.75 1 83.75 510 ILE B O 1
ATOM 9023 N N . GLU B 1 511 ? 12.547 99.562 53.812 1 88.75 511 GLU B N 1
ATOM 9024 C CA . GLU B 1 511 ? 13.844 99.75 54.438 1 88.75 511 GLU B CA 1
ATOM 9025 C C . GLU B 1 511 ? 13.875 101.062 55.25 1 88.75 511 GLU B C 1
ATOM 9027 O O . GLU B 1 511 ? 13.766 102.125 54.688 1 88.75 511 GLU B O 1
ATOM 9032 N N . MET B 1 512 ? 14.188 101 56.531 1 90.81 512 MET B N 1
ATOM 9033 C CA . MET B 1 512 ? 13.938 102.062 57.469 1 90.81 512 MET B CA 1
ATOM 9034 C C . MET B 1 512 ? 15.086 103.062 57.438 1 90.81 512 MET B C 1
ATOM 9036 O O . MET B 1 512 ? 14.883 104.312 57.625 1 90.81 512 MET B O 1
ATOM 9040 N N . ASN B 1 513 ? 16.297 102.688 57.219 1 92.88 513 ASN B N 1
ATOM 9041 C CA . ASN B 1 513 ? 17.438 103.562 57.281 1 92.88 513 ASN B CA 1
ATOM 9042 C C . ASN B 1 513 ? 17.312 104.688 56.25 1 92.88 513 ASN B C 1
ATOM 9044 O O . ASN B 1 513 ? 17.312 105.875 56.594 1 92.88 513 ASN B O 1
ATOM 9048 N N . PRO B 1 514 ? 17.188 104.312 55 1 89.31 514 PRO B N 1
ATOM 9049 C CA . PRO B 1 514 ? 17.031 105.375 54 1 89.31 514 PRO B CA 1
ATOM 9050 C C . PRO B 1 514 ? 15.758 106.188 54.219 1 89.31 514 PRO B C 1
ATOM 9052 O O . PRO B 1 514 ? 15.758 107.375 54.031 1 89.31 514 PRO B O 1
ATOM 9055 N N . PHE B 1 515 ? 14.68 105.688 54.656 1 87.69 515 PHE B N 1
ATOM 9056 C CA . PHE B 1 515 ? 13.406 106.312 54.875 1 87.69 515 PHE B CA 1
ATOM 9057 C C . PHE B 1 515 ? 13.523 107.375 56 1 87.69 515 PHE B C 1
ATOM 9059 O O . PHE B 1 515 ? 13.172 108.562 55.812 1 87.69 515 PHE B O 1
ATOM 9066 N N . LEU B 1 516 ? 14.078 106.938 57.125 1 91.31 516 LEU B N 1
ATOM 9067 C CA . LEU B 1 516 ? 14.172 107.875 58.25 1 91.31 516 LEU B CA 1
ATOM 9068 C C . LEU B 1 516 ? 15.156 109 57.969 1 91.31 516 LEU B C 1
ATOM 9070 O O . LEU B 1 516 ? 14.953 110.125 58.438 1 91.31 516 LEU B O 1
ATOM 9074 N N . ASN B 1 517 ? 16.188 108.688 57.25 1 90.69 517 ASN B N 1
ATOM 9075 C CA . ASN B 1 517 ? 17.109 109.75 56.844 1 90.69 517 ASN B CA 1
ATOM 9076 C C . ASN B 1 517 ? 16.422 110.812 55.969 1 90.69 517 ASN B C 1
ATOM 9078 O O . ASN B 1 517 ? 16.625 112 56.188 1 90.69 517 ASN B O 1
ATOM 9082 N N . HIS B 1 518 ? 15.594 110.25 55.125 1 86.38 518 HIS B N 1
ATOM 9083 C CA . HIS B 1 518 ? 14.844 111.188 54.25 1 86.38 518 HIS B CA 1
ATOM 9084 C C . HIS B 1 518 ? 13.852 112 55.031 1 86.38 518 HIS B C 1
ATOM 9086 O O . HIS B 1 518 ? 13.758 113.25 54.812 1 86.38 518 HIS B O 1
ATOM 9092 N N . VAL B 1 519 ? 13.156 111.438 55.938 1 86.38 519 VAL B N 1
ATOM 9093 C CA . VAL B 1 519 ? 12.18 112.125 56.781 1 86.38 519 VAL B CA 1
ATOM 9094 C C . VAL B 1 519 ? 12.883 113.188 57.625 1 86.38 519 VAL B C 1
ATOM 9096 O O . VAL B 1 519 ? 12.461 114.312 57.656 1 86.38 519 VAL B O 1
ATOM 9099 N N . ALA B 1 520 ? 13.938 112.875 58.219 1 87 520 ALA B N 1
ATOM 9100 C CA . ALA B 1 520 ? 14.656 113.75 59.125 1 87 520 ALA B CA 1
ATOM 9101 C C . ALA B 1 520 ? 15.234 115 58.406 1 87 520 ALA B C 1
ATOM 9103 O O . ALA B 1 520 ? 15.219 116.062 58.906 1 87 520 ALA B O 1
ATOM 9104 N N . THR B 1 521 ? 15.703 114.812 57.281 1 82.19 521 THR B N 1
ATOM 9105 C CA . THR B 1 521 ? 16.344 115.875 56.5 1 82.19 521 THR B CA 1
ATOM 9106 C C . THR B 1 521 ? 15.297 116.812 55.938 1 82.19 521 THR B C 1
ATOM 9108 O O . THR B 1 521 ? 15.617 117.938 55.562 1 82.19 521 THR B O 1
ATOM 9111 N N . GLN B 1 522 ? 14.008 116.375 55.938 1 75.88 522 GLN B N 1
ATOM 9112 C CA . GLN B 1 522 ? 12.969 117.188 55.312 1 75.88 522 GLN B CA 1
ATOM 9113 C C . GLN B 1 522 ? 12.211 118 56.344 1 75.88 522 GLN B C 1
ATOM 9115 O O . GLN B 1 522 ? 11.359 118.812 56.031 1 75.88 522 GLN B O 1
ATOM 9120 N N . ILE B 1 523 ? 12.578 117.812 57.531 1 78.94 523 ILE B N 1
ATOM 9121 C CA . ILE B 1 523 ? 11.922 118.562 58.594 1 78.94 523 ILE B CA 1
ATOM 9122 C C . ILE B 1 523 ? 12.242 120.062 58.438 1 78.94 523 ILE B C 1
ATOM 9124 O O . ILE B 1 523 ? 13.406 120.438 58.375 1 78.94 523 ILE B O 1
ATOM 9128 N N . PRO B 1 524 ? 11.273 120.875 58.375 1 72.12 524 PRO B N 1
ATOM 9129 C CA . PRO B 1 524 ? 11.492 122.312 58.125 1 72.12 524 PRO B CA 1
ATOM 9130 C C . PRO B 1 524 ? 12.422 122.938 59.125 1 72.12 524 PRO B C 1
ATOM 9132 O O . PRO B 1 524 ? 13.281 123.75 58.75 1 72.12 524 PRO B O 1
ATOM 9135 N N . GLN B 1 525 ? 12.281 122.688 60.344 1 77.12 525 GLN B N 1
ATOM 9136 C CA . GLN B 1 525 ? 13.117 123.25 61.406 1 77.12 525 GLN B CA 1
ATOM 9137 C C . GLN B 1 525 ? 14.594 122.938 61.156 1 77.12 525 GLN B C 1
ATOM 9139 O O . GLN B 1 525 ? 15.461 123.812 61.438 1 77.12 525 GLN B O 1
ATOM 9144 N N . PHE B 1 526 ? 14.82 121.875 60.531 1 77 526 PHE B N 1
ATOM 9145 C CA . PHE B 1 526 ? 16.188 121.438 60.281 1 77 526 PHE B CA 1
ATOM 9146 C C . PHE B 1 526 ? 16.766 122.188 59.094 1 77 526 PHE B C 1
ATOM 9148 O O . PHE B 1 526 ? 17.922 122.625 59.094 1 77 526 PHE B O 1
ATOM 9155 N N . GLN B 1 527 ? 15.953 122.5 58.156 1 72.31 527 GLN B N 1
ATOM 9156 C CA . GLN B 1 527 ? 16.375 123.188 56.938 1 72.31 527 GLN B CA 1
ATOM 9157 C C . GLN B 1 527 ? 16.797 124.625 57.281 1 72.31 527 GLN B C 1
ATOM 9159 O O . GLN B 1 527 ? 17.734 125.125 56.656 1 72.31 527 GLN B O 1
ATOM 9164 N N . GLU B 1 528 ? 16.203 125 58.25 1 73.56 528 GLU B N 1
ATOM 9165 C CA . GLU B 1 528 ? 16.469 126.375 58.625 1 73.56 528 GLU B CA 1
ATOM 9166 C C . GLU B 1 528 ? 17.734 126.5 59.469 1 73.56 528 GLU B C 1
ATOM 9168 O O . GLU B 1 528 ? 18.328 127.562 59.594 1 73.56 528 GLU B O 1
ATOM 9173 N N . THR B 1 529 ? 18.078 125.5 60.062 1 75.62 529 THR B N 1
ATOM 9174 C CA . THR B 1 529 ? 19.203 125.562 61 1 75.62 529 THR B CA 1
ATOM 9175 C C . THR B 1 529 ? 20.406 124.812 60.406 1 75.62 529 THR B C 1
ATOM 9177 O O . THR B 1 529 ? 21.297 124.375 61.156 1 75.62 529 THR B O 1
ATOM 9180 N N . ARG B 1 530 ? 20.344 124.75 59.125 1 73.5 530 ARG B N 1
ATOM 9181 C CA . ARG B 1 530 ? 21.391 123.938 58.438 1 73.5 530 ARG B CA 1
ATOM 9182 C C . ARG B 1 530 ? 22.766 124.5 58.719 1 73.5 530 ARG B C 1
ATOM 9184 O O . ARG B 1 530 ? 22.984 125.75 58.656 1 73.5 530 ARG B O 1
ATOM 9191 N N . GLY B 1 531 ? 23.688 123.625 59.312 1 74.88 531 GLY B N 1
ATOM 9192 C CA . GLY B 1 531 ? 25.047 124.062 59.625 1 74.88 531 GLY B CA 1
ATOM 9193 C C . GLY B 1 531 ? 25.344 124.125 61.094 1 74.88 531 GLY B C 1
ATOM 9194 O O . GLY B 1 531 ? 26.469 123.938 61.531 1 74.88 531 GLY B O 1
ATOM 9195 N N . ARG B 1 532 ? 24.391 124.438 61.906 1 84.19 532 ARG B N 1
ATOM 9196 C CA . ARG B 1 532 ? 24.594 124.562 63.344 1 84.19 532 ARG B CA 1
ATOM 9197 C C . ARG B 1 532 ? 24.25 123.25 64.062 1 84.19 532 ARG B C 1
ATOM 9199 O O . ARG B 1 532 ? 24.953 122.875 65 1 84.19 532 ARG B O 1
ATOM 9206 N N . ILE B 1 533 ? 23.219 122.562 63.594 1 89.12 533 ILE B N 1
ATOM 9207 C CA . ILE B 1 533 ? 22.766 121.312 64.188 1 89.12 533 ILE B CA 1
ATOM 9208 C C . ILE B 1 533 ? 23.109 120.125 63.312 1 89.12 533 ILE B C 1
ATOM 9210 O O . ILE B 1 533 ? 22.891 120.188 62.125 1 89.12 533 ILE B O 1
ATOM 9214 N N . THR B 1 534 ? 23.828 119.125 63.844 1 90.81 534 THR B N 1
ATOM 9215 C CA . THR B 1 534 ? 24.156 117.938 63.125 1 90.81 534 THR B CA 1
ATOM 9216 C C . THR B 1 534 ? 23.172 116.812 63.438 1 90.81 534 THR B C 1
ATOM 9218 O O . THR B 1 534 ? 22.875 116.562 64.625 1 90.81 534 THR B O 1
ATOM 9221 N N . LEU B 1 535 ? 22.594 116.25 62.469 1 91.44 535 LEU B N 1
ATOM 9222 C CA . LEU B 1 535 ? 21.625 115.125 62.625 1 91.44 535 LEU B CA 1
ATOM 9223 C C . LEU B 1 535 ? 22.281 113.812 62.312 1 91.44 535 LEU B C 1
ATOM 9225 O O . LEU B 1 535 ? 22.906 113.625 61.25 1 91.44 535 LEU B O 1
ATOM 9229 N N . HIS B 1 536 ? 22.25 112.75 63.219 1 92.69 536 HIS B N 1
ATOM 9230 C CA . HIS B 1 536 ? 22.75 111.438 63.031 1 92.69 536 HIS B CA 1
ATOM 9231 C C . HIS B 1 536 ? 21.609 110.375 63.031 1 92.69 536 HIS B C 1
ATOM 9233 O O . HIS B 1 536 ? 20.906 110.25 64 1 92.69 536 HIS B O 1
ATOM 9239 N N . VAL B 1 537 ? 21.359 109.812 61.875 1 94.12 537 VAL B N 1
ATOM 9240 C CA . VAL B 1 537 ? 20.312 108.812 61.75 1 94.12 537 VAL B CA 1
ATOM 9241 C C . VAL B 1 537 ? 20.953 107.438 61.562 1 94.12 537 VAL B C 1
ATOM 9243 O O . VAL B 1 537 ? 21.75 107.25 60.656 1 94.12 537 VAL B O 1
ATOM 9246 N N . HIS B 1 538 ? 20.719 106.375 62.438 1 93.31 538 HIS B N 1
ATOM 9247 C CA . HIS B 1 538 ? 21.219 105 62.344 1 93.31 538 HIS B CA 1
ATOM 9248 C C . HIS B 1 538 ? 20.094 104 62.531 1 93.31 538 HIS B C 1
ATOM 9250 O O . HIS B 1 538 ? 19.672 103.75 63.688 1 93.31 538 HIS B O 1
ATOM 9256 N N . ALA B 1 539 ? 19.594 103.438 61.469 1 89.62 539 ALA B N 1
ATOM 9257 C CA . ALA B 1 539 ? 18.547 102.438 61.562 1 89.62 539 ALA B CA 1
ATOM 9258 C C . ALA B 1 539 ? 19.016 101.062 61.031 1 89.62 539 ALA B C 1
ATOM 9260 O O . ALA B 1 539 ? 18.25 100.125 61 1 89.62 539 ALA B O 1
ATOM 9261 N N . GLY B 1 540 ? 20.234 100.812 60.594 1 83.06 540 GLY B N 1
ATOM 9262 C CA . GLY B 1 540 ? 20.812 99.562 60.094 1 83.06 540 GLY B CA 1
ATOM 9263 C C . GLY B 1 540 ? 20.016 98.938 58.938 1 83.06 540 GLY B C 1
ATOM 9264 O O . GLY B 1 540 ? 19.5 99.688 58.094 1 83.06 540 GLY B O 1
ATOM 9265 N N . GLY B 1 541 ? 19.969 97.688 58.844 1 85.88 541 GLY B N 1
ATOM 9266 C CA . GLY B 1 541 ? 19.234 96.938 57.844 1 85.88 541 GLY B CA 1
ATOM 9267 C C . GLY B 1 541 ? 17.844 96.562 58.281 1 85.88 541 GLY B C 1
ATOM 9268 O O . GLY B 1 541 ? 17.281 95.562 57.781 1 85.88 541 GLY B O 1
ATOM 9269 N N . VAL B 1 542 ? 17.203 97.375 59.188 1 89.81 542 VAL B N 1
ATOM 9270 C CA . VAL B 1 542 ? 15.891 97.062 59.719 1 89.81 542 VAL B CA 1
ATOM 9271 C C . VAL B 1 542 ? 14.812 97.312 58.688 1 89.81 542 VAL B C 1
ATOM 9273 O O . VAL B 1 542 ? 14.828 98.312 58 1 89.81 542 VAL B O 1
ATOM 9276 N N . ARG B 1 543 ? 13.984 96.375 58.562 1 89.19 543 ARG B N 1
ATOM 9277 C CA . ARG B 1 543 ? 12.812 96.5 57.688 1 89.19 543 ARG B CA 1
ATOM 9278 C C . ARG B 1 543 ? 11.523 96.438 58.531 1 89.19 543 ARG B C 1
ATOM 9280 O O . ARG B 1 543 ? 11.414 95.562 59.438 1 89.19 543 ARG B O 1
ATOM 9287 N N . CYS B 1 544 ? 10.586 97.438 58.25 1 86.69 544 CYS B N 1
ATOM 9288 C CA . CYS B 1 544 ? 9.32 97.5 58.969 1 86.69 544 CYS B CA 1
ATOM 9289 C C . CYS B 1 544 ? 8.141 97.5 58 1 86.69 544 CYS B C 1
ATOM 9291 O O . CYS B 1 544 ? 8.305 97.812 56.844 1 86.69 544 CYS B O 1
ATOM 9293 N N . GLY B 1 545 ? 7 97 58.594 1 82.88 545 GLY B N 1
ATOM 9294 C CA . GLY B 1 545 ? 5.762 97.125 57.844 1 82.88 545 GLY B CA 1
ATOM 9295 C C . GLY B 1 545 ? 5.316 98.562 57.656 1 82.88 545 GLY B C 1
ATOM 9296 O O . GLY B 1 545 ? 5.879 99.5 58.25 1 82.88 545 GLY B O 1
ATOM 9297 N N . VAL B 1 546 ? 4.359 98.625 56.719 1 78.81 546 VAL B N 1
ATOM 9298 C CA . VAL B 1 546 ? 3.873 99.938 56.312 1 78.81 546 VAL B CA 1
ATOM 9299 C C . VAL B 1 546 ? 3.391 100.75 57.531 1 78.81 546 VAL B C 1
ATOM 9301 O O . VAL B 1 546 ? 3.754 101.875 57.719 1 78.81 546 VAL B O 1
ATOM 9304 N N . ASP B 1 547 ? 2.703 100.188 58.438 1 79.94 547 ASP B N 1
ATOM 9305 C CA . ASP B 1 547 ? 2.139 100.875 59.625 1 79.94 547 ASP B CA 1
ATOM 9306 C C . ASP B 1 547 ? 3.24 101.375 60.562 1 79.94 547 ASP B C 1
ATOM 9308 O O . ASP B 1 547 ? 3.215 102.5 61 1 79.94 547 ASP B O 1
ATOM 9312 N N . ALA B 1 548 ? 4.105 100.5 60.781 1 86.25 548 ALA B N 1
ATOM 9313 C CA . ALA B 1 548 ? 5.215 100.812 61.688 1 86.25 548 ALA B CA 1
ATOM 9314 C C . ALA B 1 548 ? 6.082 101.938 61.062 1 86.25 548 ALA B C 1
ATOM 9316 O O . ALA B 1 548 ? 6.535 102.812 61.75 1 86.25 548 ALA B O 1
ATOM 9317 N N . ALA B 1 549 ? 6.277 101.812 59.75 1 87.38 549 ALA B N 1
ATOM 9318 C CA . ALA B 1 549 ? 7.098 102.812 59.062 1 87.38 549 ALA B CA 1
ATOM 9319 C C . ALA B 1 549 ? 6.465 104.188 59.125 1 87.38 549 ALA B C 1
ATOM 9321 O O . ALA B 1 549 ? 7.148 105.188 59.438 1 87.38 549 ALA B O 1
ATOM 9322 N N . ILE B 1 550 ? 5.242 104.25 58.969 1 81.5 550 ILE B N 1
ATOM 9323 C CA . ILE B 1 550 ? 4.52 105.5 59 1 81.5 550 ILE B CA 1
ATOM 9324 C C . ILE B 1 550 ? 4.594 106.062 60.406 1 81.5 550 ILE B C 1
ATOM 9326 O O . ILE B 1 550 ? 4.918 107.25 60.562 1 81.5 550 ILE B O 1
ATOM 9330 N N . VAL B 1 551 ? 4.379 105.312 61.406 1 84.56 551 VAL B N 1
ATOM 9331 C CA . VAL B 1 551 ? 4.41 105.75 62.812 1 84.56 551 VAL B CA 1
ATOM 9332 C C . VAL B 1 551 ? 5.82 106.25 63.156 1 84.56 551 VAL B C 1
ATOM 9334 O O . VAL B 1 551 ? 5.992 107.312 63.75 1 84.56 551 VAL B O 1
ATOM 9337 N N . CYS B 1 552 ? 6.781 105.5 62.719 1 90.25 552 CYS B N 1
ATOM 9338 C CA . CYS B 1 552 ? 8.164 105.938 63 1 90.25 552 CYS B CA 1
ATOM 9339 C C . CYS B 1 552 ? 8.5 107.25 62.344 1 90.25 552 CYS B C 1
ATOM 9341 O O . CYS B 1 552 ? 9.117 108.125 62.938 1 90.25 552 CYS B O 1
ATOM 9343 N N . GLY B 1 553 ? 8.094 107.375 61.094 1 87.62 553 GLY B N 1
ATOM 9344 C CA . GLY B 1 553 ? 8.328 108.625 60.375 1 87.62 553 GLY B CA 1
ATOM 9345 C C . GLY B 1 553 ? 7.68 109.812 61.062 1 87.62 553 GLY B C 1
ATOM 9346 O O . GLY B 1 553 ? 8.305 110.875 61.188 1 87.62 553 GLY B O 1
ATOM 9347 N N . LEU B 1 554 ? 6.527 109.562 61.531 1 83.75 554 LEU B N 1
ATOM 9348 C CA . LEU B 1 554 ? 5.781 110.625 62.188 1 83.75 554 LEU B CA 1
ATOM 9349 C C . LEU B 1 554 ? 6.383 111 63.531 1 83.75 554 LEU B C 1
ATOM 9351 O O . LEU B 1 554 ? 6.465 112.125 63.906 1 83.75 554 LEU B O 1
ATOM 9355 N N . VAL B 1 555 ? 6.805 110.062 64.25 1 89.12 555 VAL B N 1
ATOM 9356 C CA . VAL B 1 555 ? 7.434 110.25 65.562 1 89.12 555 VAL B CA 1
ATOM 9357 C C . VAL B 1 555 ? 8.75 111 65.375 1 89.12 555 VAL B C 1
ATOM 9359 O O . VAL B 1 555 ? 9.023 111.938 66.125 1 89.12 555 VAL B O 1
ATOM 9362 N N . VAL B 1 556 ? 9.5 110.562 64.438 1 91.88 556 VAL B N 1
ATOM 9363 C CA . VAL B 1 556 ? 10.766 111.25 64.125 1 91.88 556 VAL B CA 1
ATOM 9364 C C . VAL B 1 556 ? 10.516 112.688 63.719 1 91.88 556 VAL B C 1
ATOM 9366 O O . VAL B 1 556 ? 11.211 113.625 64.188 1 91.88 556 VAL B O 1
ATOM 9369 N N . ASN B 1 557 ? 9.57 112.812 62.906 1 86.31 557 ASN B N 1
ATOM 9370 C CA . ASN B 1 557 ? 9.195 114.188 62.469 1 86.31 557 ASN B CA 1
ATOM 9371 C C . ASN B 1 557 ? 8.859 115.062 63.688 1 86.31 557 ASN B C 1
ATOM 9373 O O . ASN B 1 557 ? 9.289 116.188 63.75 1 86.31 557 ASN B O 1
ATOM 9377 N N . GLU B 1 558 ? 8.172 114.5 64.625 1 83.81 558 GLU B N 1
ATOM 9378 C CA . GLU B 1 558 ? 7.727 115.25 65.812 1 83.81 558 GLU B CA 1
ATOM 9379 C C . GLU B 1 558 ? 8.883 115.5 66.75 1 83.81 558 GLU B C 1
ATOM 9381 O O . GLU B 1 558 ? 9.117 116.625 67.188 1 83.81 558 GLU B O 1
ATOM 9386 N N . LEU B 1 559 ? 9.633 114.625 67.062 1 90.31 559 LEU B N 1
ATOM 9387 C CA . LEU B 1 559 ? 10.648 114.688 68.125 1 90.31 559 LEU B CA 1
ATOM 9388 C C . LEU B 1 559 ? 11.883 115.438 67.625 1 90.31 559 LEU B C 1
ATOM 9390 O O . LEU B 1 559 ? 12.477 116.188 68.375 1 90.31 559 LEU B O 1
ATOM 9394 N N . VAL B 1 560 ? 12.258 115.188 66.438 1 90.62 560 VAL B N 1
ATOM 9395 C C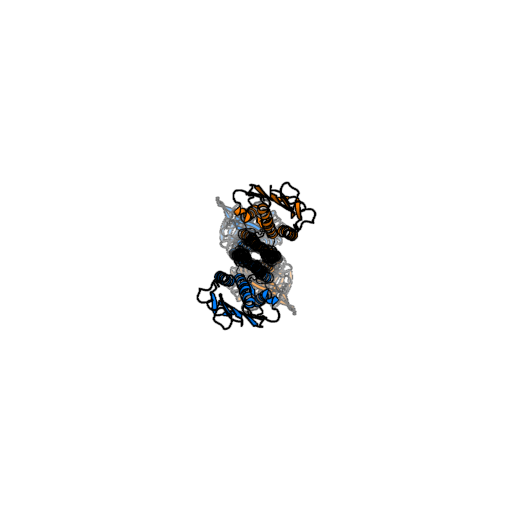A . VAL B 1 560 ? 13.398 115.875 65.875 1 90.62 560 VAL B CA 1
ATOM 9396 C C . VAL B 1 560 ? 13.031 117.375 65.688 1 90.62 560 VAL B C 1
ATOM 9398 O O . VAL B 1 560 ? 13.828 118.25 66 1 90.62 560 VAL B O 1
ATOM 9401 N N . GLY B 1 561 ? 11.812 117.562 65.188 1 83.38 561 GLY B N 1
ATOM 9402 C CA . GLY B 1 561 ? 11.336 118.938 65.125 1 83.38 561 GLY B CA 1
ATOM 9403 C C . GLY B 1 561 ? 11.352 119.688 66.438 1 83.38 561 GLY B C 1
ATOM 9404 O O . GLY B 1 561 ? 11.812 120.812 66.5 1 83.38 561 GLY B O 1
ATOM 9405 N N . ASN B 1 562 ? 10.953 119.062 67.438 1 83.56 562 ASN B N 1
ATOM 9406 C CA . ASN B 1 562 ? 10.945 119.625 68.812 1 83.56 562 ASN B CA 1
ATOM 9407 C C . ASN B 1 562 ? 12.359 119.875 69.312 1 83.56 562 ASN B C 1
ATOM 9409 O O . ASN B 1 562 ? 12.641 120.875 69.938 1 83.56 562 ASN B O 1
ATOM 9413 N N . ALA B 1 563 ? 13.195 119 69.062 1 88.69 563 ALA B N 1
ATOM 9414 C CA . ALA B 1 563 ? 14.586 119.062 69.5 1 88.69 563 ALA B CA 1
ATOM 9415 C C . ALA B 1 563 ? 15.266 120.312 68.875 1 88.69 563 ALA B C 1
ATOM 9417 O O . ALA B 1 563 ? 15.938 121.062 69.562 1 88.69 563 ALA B O 1
ATOM 9418 N N . ILE B 1 564 ? 14.992 120.5 67.688 1 85.81 564 ILE B N 1
ATOM 9419 C CA . ILE B 1 564 ? 15.625 121.562 67 1 85.81 564 ILE B CA 1
ATOM 9420 C C . ILE B 1 564 ? 15.047 122.938 67.438 1 85.81 564 ILE B C 1
ATOM 9422 O O . ILE B 1 564 ? 15.773 123.938 67.625 1 85.81 564 ILE B O 1
ATOM 9426 N N . THR B 1 565 ? 13.828 122.875 67.812 1 81.5 565 THR B N 1
ATOM 9427 C CA . THR B 1 565 ? 13.141 124.125 68.188 1 81.5 565 THR B CA 1
ATOM 9428 C C . THR B 1 565 ? 13.461 124.5 69.625 1 81.5 565 THR B C 1
ATOM 9430 O O . THR B 1 565 ? 13.664 125.688 69.938 1 81.5 565 THR B O 1
ATOM 9433 N N . TYR B 1 566 ? 13.609 123.562 70.5 1 84.81 566 TYR B N 1
ATOM 9434 C CA . TYR B 1 566 ? 13.594 123.875 71.938 1 84.81 566 TYR B CA 1
ATOM 9435 C C . TYR B 1 566 ? 14.922 123.5 72.562 1 84.81 566 TYR B C 1
ATOM 9437 O O . TYR B 1 566 ? 15.273 124.062 73.625 1 84.81 566 TYR B O 1
ATOM 9445 N N . ALA B 1 567 ? 15.641 122.625 72 1 87.56 567 ALA B N 1
ATOM 9446 C CA . ALA B 1 567 ? 16.812 122.062 72.625 1 87.56 567 ALA B CA 1
ATOM 9447 C C . ALA B 1 567 ? 18 123 72.562 1 87.56 567 ALA B C 1
ATOM 9449 O O . ALA B 1 567 ? 18.891 123 73.438 1 87.56 567 ALA B O 1
ATOM 9450 N N . PHE B 1 568 ? 17.969 123.938 71.625 1 87.44 568 PHE B N 1
ATOM 9451 C CA . PHE B 1 568 ? 19.156 124.75 71.438 1 87.44 568 PHE B CA 1
ATOM 9452 C C . PHE B 1 568 ? 18.766 126.188 71.375 1 87.44 568 PHE B C 1
ATOM 9454 O O . PHE B 1 568 ? 18.688 126.812 70.312 1 87.44 568 PHE B O 1
ATOM 9461 N N . PRO B 1 569 ? 18.734 126.75 72.688 1 77.75 569 PRO B N 1
ATOM 9462 C CA . PRO B 1 569 ? 18.375 128.125 72.688 1 77.75 569 PRO B CA 1
ATOM 9463 C C . PRO B 1 569 ? 19.531 129 72.312 1 77.75 569 PRO B C 1
ATOM 9465 O O . PRO B 1 569 ? 20.688 128.625 72.375 1 77.75 569 PRO B O 1
ATOM 9468 N N . GLN B 1 570 ? 19.344 130.25 71.75 1 77.19 570 GLN B N 1
ATOM 9469 C CA . GLN B 1 570 ? 20.281 131.375 71.375 1 77.19 570 GLN B CA 1
ATOM 9470 C C . GLN B 1 570 ? 21.188 130.875 70.25 1 77.19 570 GLN B C 1
ATOM 9472 O O . GLN B 1 570 ? 22.375 131.25 70.25 1 77.19 570 GLN B O 1
ATOM 9477 N N . ASP B 1 571 ? 20.906 129.875 69.312 1 76.75 571 ASP B N 1
ATOM 9478 C CA . ASP B 1 571 ? 21.578 129.5 68.125 1 76.75 571 ASP B CA 1
ATOM 9479 C C . ASP B 1 571 ? 22.859 128.75 68.438 1 76.75 571 ASP B C 1
ATOM 9481 O O . ASP B 1 571 ? 23.844 128.875 67.688 1 76.75 571 ASP B O 1
ATOM 9485 N N . GLU B 1 572 ? 22.828 128 69.5 1 84.06 572 GLU B N 1
ATOM 9486 C CA . GLU B 1 572 ? 23.984 127.188 69.875 1 84.06 572 GLU B CA 1
ATOM 9487 C C . GLU B 1 572 ? 24.031 125.938 69 1 84.06 572 GLU B C 1
ATOM 9489 O O . GLU B 1 572 ? 22.984 125.375 68.625 1 84.06 572 GLU B O 1
ATOM 9494 N N . PRO B 1 573 ? 25.266 125.625 68.688 1 87.31 573 PRO B N 1
ATOM 9495 C CA . PRO B 1 573 ? 25.391 124.375 67.938 1 87.31 573 PRO B CA 1
ATOM 9496 C C . PRO B 1 573 ? 25.078 123.125 68.75 1 87.31 573 PRO B C 1
ATOM 9498 O O . PRO B 1 573 ? 25.281 123.125 70 1 87.31 573 PRO B O 1
ATOM 9501 N N . GLY B 1 574 ? 24.422 122.125 68.188 1 90.19 574 GLY B N 1
ATOM 9502 C CA . GLY B 1 574 ? 24.094 120.875 68.938 1 90.19 574 GLY B CA 1
ATOM 9503 C C . GLY B 1 574 ? 23.906 119.688 68 1 90.19 574 GLY B C 1
ATOM 9504 O O . GLY B 1 574 ? 24.031 119.812 66.812 1 90.19 574 GLY B O 1
ATOM 9505 N N . ASP B 1 575 ? 23.812 118.5 68.688 1 91.56 575 ASP B N 1
ATOM 9506 C CA . ASP B 1 575 ? 23.641 117.25 67.938 1 91.56 575 ASP B CA 1
ATOM 9507 C C . ASP B 1 575 ? 22.312 116.562 68.312 1 91.56 575 ASP B C 1
ATOM 9509 O O . ASP B 1 575 ? 21.891 116.625 69.5 1 91.56 575 ASP B O 1
ATOM 9513 N N . VAL B 1 576 ? 21.625 116 67.312 1 93.5 576 VAL B N 1
ATOM 9514 C CA . VAL B 1 576 ? 20.438 115.188 67.5 1 93.5 576 VAL B CA 1
ATOM 9515 C C . VAL B 1 576 ? 20.656 113.812 66.938 1 93.5 576 VAL B C 1
ATOM 9517 O O . VAL B 1 576 ? 21.188 113.688 65.812 1 93.5 576 VAL B O 1
ATOM 9520 N N . TRP B 1 577 ? 20.328 112.75 67.625 1 93.62 577 TRP B N 1
ATOM 9521 C CA . TRP B 1 577 ? 20.516 111.375 67.188 1 93.62 577 TRP B CA 1
ATOM 9522 C C . TRP B 1 577 ? 19.172 110.625 67.062 1 93.62 577 TRP B C 1
ATOM 9524 O O . TRP B 1 577 ? 18.312 110.75 67.938 1 93.62 577 TRP B O 1
ATOM 9534 N N . VAL B 1 578 ? 18.938 110 65.938 1 95.25 578 VAL B N 1
ATOM 9535 C CA . VAL B 1 578 ? 17.812 109.062 65.688 1 95.25 578 VAL B CA 1
ATOM 9536 C C . VAL B 1 578 ? 18.344 107.688 65.5 1 95.25 578 VAL B C 1
ATOM 9538 O O . VAL B 1 578 ? 19.094 107.438 64.562 1 95.25 578 VAL B O 1
ATOM 9541 N N . THR B 1 579 ? 18.031 106.688 66.312 1 94.62 579 THR B N 1
ATOM 9542 C CA . THR B 1 579 ? 18.5 105.312 66.188 1 94.62 579 THR B CA 1
ATOM 9543 C C . THR B 1 579 ? 17.328 104.312 66.188 1 94.62 579 THR B C 1
ATOM 9545 O O . THR B 1 579 ? 16.391 104.5 67 1 94.62 579 THR B O 1
ATOM 9548 N N . LEU B 1 580 ? 17.266 103.5 65.312 1 95 580 LEU B N 1
ATOM 9549 C CA . LEU B 1 580 ? 16.312 102.438 65.312 1 95 580 LEU B CA 1
ATOM 9550 C C . LEU B 1 580 ? 17.031 101.062 65.312 1 95 580 LEU B C 1
ATOM 9552 O O . LEU B 1 580 ? 17.906 100.812 64.5 1 95 580 LEU B O 1
ATOM 9556 N N . ARG B 1 581 ? 16.844 100.125 66.25 1 92.88 581 ARG B N 1
ATOM 9557 C CA . ARG B 1 581 ? 17.453 98.812 66.375 1 92.88 581 ARG B CA 1
ATOM 9558 C C . ARG B 1 581 ? 16.422 97.75 66.688 1 92.88 581 ARG B C 1
ATOM 9560 O O . ARG B 1 581 ? 15.367 98.062 67.25 1 92.88 581 ARG B O 1
ATOM 9567 N N . LYS B 1 582 ? 16.625 96.625 66.188 1 89.31 582 LYS B N 1
ATOM 9568 C CA . LYS B 1 582 ? 15.828 95.5 66.562 1 89.31 582 LYS B CA 1
ATOM 9569 C C . LYS B 1 582 ? 16.422 94.75 67.75 1 89.31 582 LYS B C 1
ATOM 9571 O O . LYS B 1 582 ? 17.578 94.375 67.75 1 89.31 582 LYS B O 1
ATOM 9576 N N . THR B 1 583 ? 15.812 94.812 68.938 1 79.38 583 THR B N 1
ATOM 9577 C CA . THR B 1 583 ? 16.281 94.188 70.125 1 79.38 583 THR B CA 1
ATOM 9578 C C . THR B 1 583 ? 15.273 93.125 70.625 1 79.38 583 THR B C 1
ATOM 9580 O O . THR B 1 583 ? 14.117 93.438 70.938 1 79.38 583 THR B O 1
ATOM 9583 N N . GLU B 1 584 ? 15.711 91.938 71 1 80.31 584 GLU B N 1
ATOM 9584 C CA . GLU B 1 584 ? 14.953 90.875 71.562 1 80.31 584 GLU B CA 1
ATOM 9585 C C . GLU B 1 584 ? 13.57 90.75 70.938 1 80.31 584 GLU B C 1
ATOM 9587 O O . GLU B 1 584 ? 12.562 90.625 71.625 1 80.31 584 GLU B O 1
ATOM 9592 N N . GLY B 1 585 ? 13.281 91 69.625 1 80.06 585 GLY B N 1
ATOM 9593 C CA . GLY B 1 585 ? 12.047 90.75 68.938 1 80.06 585 GLY B CA 1
ATOM 9594 C C . GLY B 1 585 ? 11.211 92 68.75 1 80.06 585 GLY B C 1
ATOM 9595 O O . GLY B 1 585 ? 10.172 92 68.062 1 80.06 585 GLY B O 1
ATOM 9596 N N . ARG B 1 586 ? 11.664 93.062 69.438 1 88.12 586 ARG B N 1
ATOM 9597 C CA . ARG B 1 586 ? 10.938 94.312 69.25 1 88.12 586 ARG B CA 1
ATOM 9598 C C . ARG B 1 586 ? 11.82 95.438 68.625 1 88.12 586 ARG B C 1
ATOM 9600 O O . ARG B 1 586 ? 13.047 95.25 68.562 1 88.12 586 ARG B O 1
ATOM 9607 N N . HIS B 1 587 ? 11.219 96.438 68.062 1 93.75 587 HIS B N 1
ATOM 9608 C CA . HIS B 1 587 ? 11.922 97.562 67.438 1 93.75 587 HIS B CA 1
ATOM 9609 C C . HIS B 1 587 ? 11.992 98.75 68.438 1 93.75 587 HIS B C 1
ATOM 9611 O O . HIS B 1 587 ? 11.023 99 69.188 1 93.75 587 HIS B O 1
ATOM 9617 N N . GLU B 1 588 ? 13.211 99.188 68.625 1 94.75 588 GLU B N 1
ATOM 9618 C CA . GLU B 1 588 ? 13.438 100.312 69.5 1 94.75 588 GLU B CA 1
ATOM 9619 C C . GLU B 1 588 ? 13.852 101.562 68.75 1 94.75 588 GLU B C 1
ATOM 9621 O O . GLU B 1 588 ? 14.914 101.625 68.125 1 94.75 588 GLU B O 1
ATOM 9626 N N . LEU B 1 589 ? 12.992 102.562 68.688 1 95.69 589 LEU B N 1
ATOM 9627 C CA . LEU B 1 589 ? 13.297 103.875 68.062 1 95.69 589 LEU B CA 1
ATOM 9628 C C . LEU B 1 589 ? 13.703 104.875 69.188 1 95.69 589 LEU B C 1
ATOM 9630 O O . LEU B 1 589 ? 12.969 105.125 70.125 1 95.69 589 LEU B O 1
ATOM 9634 N N . VAL B 1 590 ? 14.828 105.5 69.062 1 95.19 590 VAL B N 1
ATOM 9635 C CA . VAL B 1 590 ? 15.359 106.375 70.062 1 95.19 590 VAL B CA 1
ATOM 9636 C C . VAL B 1 590 ? 15.664 107.75 69.375 1 95.19 590 VAL B C 1
ATOM 9638 O O . VAL B 1 590 ? 16.281 107.812 68.312 1 95.19 590 VAL B O 1
ATOM 9641 N N . VAL B 1 591 ? 15.188 108.75 69.938 1 94.88 591 VAL B N 1
ATOM 9642 C CA . VAL B 1 591 ? 15.523 110.125 69.5 1 94.88 591 VAL B CA 1
ATOM 9643 C C . VAL B 1 591 ? 16.156 110.875 70.688 1 94.88 591 VAL B C 1
ATOM 9645 O O . VAL B 1 591 ? 15.562 111 71.75 1 94.88 591 VAL B O 1
ATOM 9648 N N . ARG B 1 592 ? 17.344 111.375 70.5 1 93.69 592 ARG B N 1
ATOM 9649 C CA . ARG B 1 592 ? 18.094 112.062 71.562 1 93.69 592 ARG B CA 1
ATOM 9650 C C . ARG B 1 592 ? 18.75 113.312 71.062 1 93.69 592 ARG B C 1
ATOM 9652 O O . ARG B 1 592 ? 19.078 113.438 69.875 1 93.69 592 ARG B O 1
ATOM 9659 N N . ASP B 1 593 ? 18.875 114.25 72 1 92.19 593 ASP B N 1
ATOM 9660 C CA . ASP B 1 593 ? 19.609 115.5 71.688 1 92.19 593 ASP B CA 1
ATOM 9661 C C . ASP B 1 593 ? 20.547 115.875 72.812 1 92.19 593 ASP B C 1
ATOM 9663 O O . ASP B 1 593 ? 20.469 115.25 73.938 1 92.19 593 ASP B O 1
ATOM 9667 N N . ASN B 1 594 ? 21.422 116.75 72.688 1 90.62 594 ASN B N 1
ATOM 9668 C CA . ASN B 1 594 ? 22.359 117.188 73.688 1 90.62 594 ASN B CA 1
ATOM 9669 C C . ASN B 1 594 ? 22.109 118.688 74.062 1 90.62 594 ASN B C 1
ATOM 9671 O O . ASN B 1 594 ? 23.047 119.375 74.375 1 90.62 594 ASN B O 1
ATOM 9675 N N . GLY B 1 595 ? 20.875 119 74.062 1 89.81 595 GLY B N 1
ATOM 9676 C CA . GLY B 1 595 ? 20.531 120.375 74.375 1 89.81 595 GLY B CA 1
ATOM 9677 C C . GLY B 1 595 ? 20.266 120.625 75.812 1 89.81 595 GLY B C 1
ATOM 9678 O O . GLY B 1 595 ? 20.844 120 76.688 1 89.81 595 GLY B O 1
ATOM 9679 N N . VAL B 1 596 ? 19.484 121.75 76.25 1 88 596 VAL B N 1
ATOM 9680 C CA . VAL B 1 596 ? 19.266 122.25 77.562 1 88 596 VAL B CA 1
ATOM 9681 C C . VAL B 1 596 ? 18.422 121.25 78.375 1 88 596 VAL B C 1
ATOM 9683 O O . VAL B 1 596 ? 18.375 121.312 79.625 1 88 596 VAL B O 1
ATOM 9686 N N . GLY B 1 597 ? 17.859 120.312 77.75 1 83.44 597 GLY B N 1
ATOM 9687 C CA . GLY B 1 597 ? 17.062 119.312 78.438 1 83.44 597 GLY B CA 1
ATOM 9688 C C . GLY B 1 597 ? 15.617 119.688 78.625 1 83.44 597 GLY B C 1
ATOM 9689 O O . GLY B 1 597 ? 15.18 120.75 78.062 1 83.44 597 GLY B O 1
ATOM 9690 N N . LEU B 1 598 ? 14.711 118.875 79.312 1 83 598 LEU B N 1
ATOM 9691 C CA . LEU B 1 598 ? 13.289 119.125 79.5 1 83 598 LEU B CA 1
ATOM 9692 C C . LEU B 1 598 ? 13.039 120 80.75 1 83 598 LEU B C 1
ATOM 9694 O O . LEU B 1 598 ? 13.797 119.875 81.688 1 83 598 LEU B O 1
ATOM 9698 N N . PRO B 1 599 ? 12.156 121 80.625 1 76.88 599 PRO B N 1
ATOM 9699 C CA . PRO B 1 599 ? 11.898 121.875 81.75 1 76.88 599 PRO B CA 1
ATOM 9700 C C . PRO B 1 599 ? 11.578 121.125 83.062 1 76.88 599 PRO B C 1
ATOM 9702 O O . PRO B 1 599 ? 11.133 120 83 1 76.88 599 PRO B O 1
ATOM 9705 N N . GLU B 1 600 ? 11.805 121.812 84.188 1 70.94 600 GLU B N 1
ATOM 9706 C CA . GLU B 1 600 ? 11.531 121.312 85.5 1 70.94 600 GLU B CA 1
ATOM 9707 C C . GLU B 1 600 ? 10.039 121 85.688 1 70.94 600 GLU B C 1
ATOM 9709 O O . GLU B 1 600 ? 9.203 121.875 85.312 1 70.94 600 GLU B O 1
ATOM 9714 N N . GLY B 1 601 ? 9.438 119.812 86.062 1 65.12 601 GLY B N 1
ATOM 9715 C CA . GLY B 1 601 ? 8.047 119.438 86.25 1 65.12 601 GLY B CA 1
ATOM 9716 C C . GLY B 1 601 ? 7.473 118.625 85.062 1 65.12 601 GLY B C 1
ATOM 9717 O O . GLY B 1 601 ? 6.305 118.25 85.125 1 65.12 601 GLY B O 1
ATOM 9718 N N . PHE B 1 602 ? 8.219 118.5 84 1 68.75 602 PHE B N 1
ATOM 9719 C CA . PHE B 1 602 ? 7.738 117.812 82.812 1 68.75 602 PHE B CA 1
ATOM 9720 C C . PHE B 1 602 ? 7.305 116.375 83.125 1 68.75 602 PHE B C 1
ATOM 9722 O O . PHE B 1 602 ? 6.32 115.875 82.562 1 68.75 602 PHE B O 1
ATOM 9729 N N . PHE B 1 603 ? 7.977 115.938 84.312 1 61.81 603 PHE B N 1
ATOM 9730 C CA . PHE B 1 603 ? 7.746 114.562 84.625 1 61.81 603 PHE B CA 1
ATOM 9731 C C . PHE B 1 603 ? 6.652 114.438 85.688 1 61.81 603 PHE B C 1
ATOM 9733 O O . PHE B 1 603 ? 6.047 113.375 85.875 1 61.81 603 PHE B O 1
ATOM 9740 N N . GLU B 1 604 ? 6.453 115.562 86.812 1 55.94 604 GLU B N 1
ATOM 9741 C CA . GLU B 1 604 ? 5.52 115.438 87.938 1 55.94 604 GLU B CA 1
ATOM 9742 C C . GLU B 1 604 ? 4.086 115.688 87.5 1 55.94 604 GLU B C 1
ATOM 9744 O O . GLU B 1 604 ? 3.16 115.688 88.312 1 55.94 604 GLU B O 1
ATOM 9749 N N . GLY B 1 605 ? 3.652 115.562 86.375 1 53.59 605 GLY B N 1
ATOM 9750 C CA . GLY B 1 605 ? 2.268 115.625 85.875 1 53.59 605 GLY B CA 1
ATOM 9751 C C . GLY B 1 605 ? 1.752 117.062 85.812 1 53.59 605 GLY B C 1
ATOM 9752 O O . GLY B 1 605 ? 0.63 117.312 85.375 1 53.59 605 GLY B O 1
ATOM 9753 N N . SER B 1 606 ? 2.105 118 86.688 1 47.06 606 SER B N 1
ATOM 9754 C CA . SER B 1 606 ? 1.513 119.312 86.938 1 47.06 606 SER B CA 1
ATOM 9755 C C . SER B 1 606 ? 1.577 120.25 85.75 1 47.06 606 SER B C 1
ATOM 9757 O O . SER B 1 606 ? 0.935 121.25 85.688 1 47.06 606 SER B O 1
ATOM 9759 N N . VAL B 1 607 ? 2.783 120.625 85.375 1 47.5 607 VAL B N 1
ATOM 9760 C CA . VAL B 1 607 ? 2.9 121.625 84.312 1 47.5 607 VAL B CA 1
ATOM 9761 C C . VAL B 1 607 ? 2.088 121.25 83.125 1 47.5 607 VAL B C 1
ATOM 9763 O O . VAL B 1 607 ? 1.949 120.062 82.812 1 47.5 607 VAL B O 1
ATOM 9766 N N . GLU B 1 608 ? 1.25 122.25 82.5 1 45.44 608 GLU B N 1
ATOM 9767 C CA . GLU B 1 608 ? 0.499 122.375 81.312 1 45.44 608 GLU B CA 1
ATOM 9768 C C . GLU B 1 608 ? 1.213 121.688 80.125 1 45.44 608 GLU B C 1
ATOM 9770 O O . GLU B 1 608 ? 0.892 121.938 78.938 1 45.44 608 GLU B O 1
ATOM 9775 N N . GLY B 1 609 ? 2.273 121.125 80.25 1 46.28 609 GLY B N 1
ATOM 9776 C CA . GLY B 1 609 ? 3.209 120.625 79.25 1 46.28 609 GLY B CA 1
ATOM 9777 C C . GLY B 1 609 ? 2.607 119.625 78.312 1 46.28 609 GLY B C 1
ATOM 9778 O O . GLY B 1 609 ? 3.332 118.875 77.625 1 46.28 609 GLY B O 1
ATOM 9779 N N . ASN B 1 610 ? 1.586 119.125 78.562 1 53.12 610 ASN B N 1
ATOM 9780 C CA . ASN B 1 610 ? 0.994 118.25 77.562 1 53.12 610 ASN B CA 1
ATOM 9781 C C . ASN B 1 610 ? 0.946 119 76.188 1 53.12 610 ASN B C 1
ATOM 9783 O O . ASN B 1 610 ? -0.033 119.625 75.875 1 53.12 610 ASN B O 1
ATOM 9787 N N . THR B 1 611 ? 2.127 119.062 75.75 1 66 611 THR B N 1
ATOM 9788 C CA . THR B 1 611 ? 2.195 119.688 74.438 1 66 611 THR B CA 1
ATOM 9789 C C . THR B 1 611 ? 1.627 118.75 73.375 1 66 611 THR B C 1
ATOM 9791 O O . THR B 1 611 ? 1.627 117.562 73.5 1 66 611 THR B O 1
ATOM 9794 N N . LEU B 1 612 ? 1.065 119.312 72.5 1 68.62 612 LEU B N 1
ATOM 9795 C CA . LEU B 1 612 ? 0.39 118.625 71.375 1 68.62 612 LEU B CA 1
ATOM 9796 C C . LEU B 1 612 ? 1.304 117.562 70.75 1 68.62 612 LEU B C 1
ATOM 9798 O O . LEU B 1 612 ? 0.851 116.5 70.312 1 68.62 612 LEU B O 1
ATOM 9802 N N . GLY B 1 613 ? 2.57 117.875 70.875 1 74.25 613 GLY B N 1
ATOM 9803 C CA . GLY B 1 613 ? 3.518 117 70.25 1 74.25 613 GLY B CA 1
ATOM 9804 C C . GLY B 1 613 ? 3.705 115.688 71 1 74.25 613 GLY B C 1
ATOM 9805 O O . GLY B 1 613 ? 3.697 114.562 70.375 1 74.25 613 GLY B O 1
ATOM 9806 N N . ILE B 1 614 ? 3.779 115.688 72.188 1 80.69 614 ILE B N 1
ATOM 9807 C CA . ILE B 1 614 ? 4.008 114.5 73 1 80.69 614 ILE B CA 1
ATOM 9808 C C . ILE B 1 614 ? 2.73 113.688 73.062 1 80.69 614 ILE B C 1
ATOM 9810 O O . ILE B 1 614 ? 2.785 112.438 73.062 1 80.69 614 ILE B O 1
ATOM 9814 N N . THR B 1 615 ? 1.64 114.375 73.125 1 75.75 615 THR B N 1
ATOM 9815 C CA . THR B 1 615 ? 0.361 113.625 73.125 1 75.75 615 THR B CA 1
ATOM 9816 C C . THR B 1 615 ? 0.203 112.875 71.812 1 75.75 615 THR B C 1
ATOM 9818 O O . THR B 1 615 ? -0.282 111.75 71.812 1 75.75 615 THR B O 1
ATOM 9821 N N . LEU B 1 616 ? 0.688 113.438 70.812 1 75.19 616 LEU B N 1
ATOM 9822 C CA . LEU B 1 616 ? 0.628 112.812 69.5 1 75.19 616 LEU B CA 1
ATOM 9823 C C . LEU B 1 616 ? 1.529 111.562 69.5 1 75.19 616 LEU B C 1
ATOM 9825 O O . LEU B 1 616 ? 1.132 110.562 68.938 1 75.19 616 LEU B O 1
ATOM 9829 N N . VAL B 1 617 ? 2.68 111.75 69.938 1 86.06 617 VAL B N 1
ATOM 9830 C CA . VAL B 1 617 ? 3.629 110.688 69.938 1 86.06 617 VAL B CA 1
ATOM 9831 C C . VAL B 1 617 ? 3.078 109.5 70.75 1 86.06 617 VAL B C 1
ATOM 9833 O O . VAL B 1 617 ? 3.203 108.312 70.375 1 86.06 617 VAL B O 1
ATOM 9836 N N . ARG B 1 618 ? 2.383 109.812 71.812 1 85.06 618 ARG B N 1
ATOM 9837 C CA . ARG B 1 618 ? 1.785 108.812 72.625 1 85.06 618 ARG B CA 1
ATOM 9838 C C . ARG B 1 618 ? 0.632 108.125 71.938 1 85.06 618 ARG B C 1
ATOM 9840 O O . ARG B 1 618 ? 0.48 106.875 72 1 85.06 618 ARG B O 1
ATOM 9847 N N . MET B 1 619 ? -0.119 108.875 71.188 1 77.38 619 MET B N 1
ATOM 9848 C CA . MET B 1 619 ? -1.229 108.312 70.438 1 77.38 619 MET B CA 1
ATOM 9849 C C . MET B 1 619 ? -0.719 107.375 69.312 1 77.38 619 MET B C 1
ATOM 9851 O O . MET B 1 619 ? -1.292 106.312 69.062 1 77.38 619 MET B O 1
ATOM 9855 N N . LEU B 1 620 ? 0.317 107.875 68.75 1 81.75 620 LEU B N 1
ATOM 9856 C CA . LEU B 1 620 ? 0.901 107.125 67.688 1 81.75 620 LEU B CA 1
ATOM 9857 C C . LEU B 1 620 ? 1.543 105.875 68.25 1 81.75 620 LEU B C 1
ATOM 9859 O O . LEU B 1 620 ? 1.449 104.812 67.562 1 81.75 620 LEU B O 1
ATOM 9863 N N . ALA B 1 621 ? 2.162 105.938 69.312 1 87.06 621 ALA B N 1
ATOM 9864 C CA . ALA B 1 621 ? 2.754 104.812 70 1 87.06 621 ALA B CA 1
ATOM 9865 C C . ALA B 1 621 ? 1.69 103.75 70.312 1 87.06 621 ALA B C 1
ATOM 9867 O O . ALA B 1 621 ? 1.904 102.562 70.062 1 87.06 621 ALA B O 1
ATOM 9868 N N . GLU B 1 622 ? 0.512 104.188 70.625 1 83.94 622 GLU B N 1
ATOM 9869 C CA . GLU B 1 622 ? -0.584 103.25 71 1 83.94 622 GLU B CA 1
ATOM 9870 C C . GLU B 1 622 ? -1.126 102.562 69.75 1 83.94 622 GLU B C 1
ATOM 9872 O O . GLU B 1 622 ? -1.567 101.438 69.812 1 83.94 622 GLU B O 1
ATOM 9877 N N . GLN B 1 623 ? -1.061 103.25 68.688 1 76.19 623 GLN B N 1
ATOM 9878 C CA . GLN B 1 623 ? -1.582 102.688 67.438 1 76.19 623 GLN B CA 1
ATOM 9879 C C . GLN B 1 623 ? -0.796 101.5 67 1 76.19 623 GLN B C 1
ATOM 9881 O O . GLN B 1 623 ? -1.351 100.562 66.375 1 76.19 623 GLN B O 1
ATOM 9886 N N . ILE B 1 624 ? 0.463 101.438 67.312 1 80.94 624 ILE B N 1
ATOM 9887 C CA . ILE B 1 624 ? 1.271 100.25 66.875 1 80.94 624 ILE B CA 1
ATOM 9888 C C . ILE B 1 624 ? 1.575 99.375 68.125 1 80.94 624 ILE B C 1
ATOM 9890 O O . ILE B 1 624 ? 2.523 98.625 68.062 1 80.94 624 ILE B O 1
ATOM 9894 N N . HIS B 1 625 ? 0.756 99.75 69.188 1 88.06 625 HIS B N 1
ATOM 9895 C CA . HIS B 1 625 ? 0.873 99 70.438 1 88.06 625 HIS B CA 1
ATOM 9896 C C . HIS B 1 625 ? 2.285 99.062 71 1 88.06 625 HIS B C 1
ATOM 9898 O O . HIS B 1 625 ? 2.842 98.062 71.5 1 88.06 625 HIS B O 1
ATOM 9904 N N . GLY B 1 626 ? 2.82 100.188 70.812 1 90.12 626 GLY B N 1
ATOM 9905 C CA . GLY B 1 626 ? 4.156 100.438 71.375 1 90.12 626 GLY B CA 1
ATOM 9906 C C . GLY B 1 626 ? 4.152 101.188 72.688 1 90.12 626 GLY B C 1
ATOM 9907 O O . GLY B 1 626 ? 3.111 101.688 73.125 1 90.12 626 GLY B O 1
ATOM 9908 N N . ASP B 1 627 ? 5.305 101.125 73.312 1 91.5 627 ASP B N 1
ATOM 9909 C CA . ASP B 1 627 ? 5.512 101.875 74.562 1 91.5 627 ASP B CA 1
ATOM 9910 C C . ASP B 1 627 ? 6.43 103.062 74.375 1 91.5 627 ASP B C 1
ATOM 9912 O O . ASP B 1 627 ? 7.488 102.938 73.75 1 91.5 627 ASP B O 1
ATOM 9916 N N . PHE B 1 628 ? 5.879 104.188 74.812 1 90.62 628 PHE B N 1
ATOM 9917 C CA . PHE B 1 628 ? 6.641 105.438 74.75 1 90.62 628 PHE B CA 1
ATOM 9918 C C . PHE B 1 628 ? 7.121 105.875 76.062 1 90.62 628 PHE B C 1
ATOM 9920 O O . PHE B 1 628 ? 6.332 106 77 1 90.62 628 PHE B O 1
ATOM 9927 N N . TYR B 1 629 ? 8.438 106.125 76.188 1 88.81 629 TYR B N 1
ATOM 9928 C CA . TYR B 1 629 ? 9.016 106.5 77.5 1 88.81 629 TYR B CA 1
ATOM 9929 C C . TYR B 1 629 ? 10.031 107.625 77.25 1 88.81 629 TYR B C 1
ATOM 9931 O O . TYR B 1 629 ? 10.594 107.75 76.188 1 88.81 629 TYR B O 1
ATOM 9939 N N . ILE B 1 630 ? 10.156 108.438 78.312 1 89.25 630 ILE B N 1
ATOM 9940 C CA . ILE B 1 630 ? 11.133 109.5 78.375 1 89.25 630 ILE B CA 1
ATOM 9941 C C . ILE B 1 630 ? 12.203 109.188 79.375 1 89.25 630 ILE B C 1
ATOM 9943 O O . ILE B 1 630 ? 11.891 109 80.562 1 89.25 630 ILE B O 1
ATOM 9947 N N . GLU B 1 631 ? 13.359 109.125 79 1 86 631 GLU B N 1
ATOM 9948 C CA . GLU B 1 631 ? 14.453 108.875 79.938 1 86 631 GLU B CA 1
ATOM 9949 C C . GLU B 1 631 ? 15.156 110.188 80.375 1 86 631 GLU B C 1
ATOM 9951 O O . GLU B 1 631 ? 15.359 111.062 79.562 1 86 631 GLU B O 1
ATOM 9956 N N . PRO B 1 632 ? 15.5 110.25 81.688 1 80.5 632 PRO B N 1
ATOM 9957 C CA . PRO B 1 632 ? 16.219 111.375 82.188 1 80.5 632 PRO B CA 1
ATOM 9958 C C . PRO B 1 632 ? 17.641 111.5 81.625 1 80.5 632 PRO B C 1
ATOM 9960 O O . PRO B 1 632 ? 18.359 110.5 81.625 1 80.5 632 PRO B O 1
ATOM 9963 N N . SER B 1 633 ? 17.922 112.562 81.062 1 82.56 633 SER B N 1
ATOM 9964 C CA . SER B 1 633 ? 19.25 112.875 80.5 1 82.56 633 SER B CA 1
ATOM 9965 C C . SER B 1 633 ? 19.547 114.375 80.5 1 82.56 633 SER B C 1
ATOM 9967 O O . SER B 1 633 ? 18.672 115.188 80.75 1 82.56 633 SER B O 1
ATOM 9969 N N . SER B 1 634 ? 20.938 114.688 80.375 1 83 634 SER B N 1
ATOM 9970 C CA . SER B 1 634 ? 21.312 116.125 80.312 1 83 634 SER B CA 1
ATOM 9971 C C . SER B 1 634 ? 20.578 116.812 79.125 1 83 634 SER B C 1
ATOM 9973 O O . SER B 1 634 ? 20.203 118 79.25 1 83 634 SER B O 1
ATOM 9975 N N . GLY B 1 635 ? 20.281 116.062 78.125 1 89.38 635 GLY B N 1
ATOM 9976 C CA . GLY B 1 635 ? 19.422 116.5 77.062 1 89.38 635 GLY B CA 1
ATOM 9977 C C . GLY B 1 635 ? 18.047 115.812 77.062 1 89.38 635 GLY B C 1
ATOM 9978 O O . GLY B 1 635 ? 17.547 115.5 78.125 1 89.38 635 GLY B O 1
ATOM 9979 N N . ALA B 1 636 ? 17.297 115.75 76.062 1 90.19 636 ALA B N 1
ATOM 9980 C CA . ALA B 1 636 ? 16.031 115 75.938 1 90.19 636 ALA B CA 1
ATOM 9981 C C . ALA B 1 636 ? 16.266 113.625 75.312 1 90.19 636 ALA B C 1
ATOM 9983 O O . ALA B 1 636 ? 17 113.5 74.312 1 90.19 636 ALA B O 1
ATOM 9984 N N . HIS B 1 637 ? 15.82 112.688 76 1 91.69 637 HIS B N 1
ATOM 9985 C CA . HIS B 1 637 ? 15.953 111.312 75.562 1 91.69 637 HIS B CA 1
ATOM 9986 C C . HIS B 1 637 ? 14.594 110.562 75.5 1 91.69 637 HIS B C 1
ATOM 9988 O O . HIS B 1 637 ? 14.016 110.312 76.562 1 91.69 637 HIS B O 1
ATOM 9994 N N . PHE B 1 638 ? 14.078 110.312 74.312 1 93.19 638 PHE B N 1
ATOM 9995 C CA . PHE B 1 638 ? 12.789 109.625 74.062 1 93.19 638 PHE B CA 1
ATOM 9996 C C . PHE B 1 638 ? 12.977 108.25 73.5 1 93.19 638 PHE B C 1
ATOM 9998 O O . PHE B 1 638 ? 13.797 108.062 72.625 1 93.19 638 PHE B O 1
ATOM 10005 N N . VAL B 1 639 ? 12.234 107.312 74 1 93.62 639 VAL B N 1
ATOM 10006 C CA . VAL B 1 639 ? 12.336 105.938 73.5 1 93.62 639 VAL B CA 1
ATOM 10007 C C . VAL B 1 639 ? 10.945 105.375 73.188 1 93.62 639 VAL B C 1
ATOM 10009 O O . VAL B 1 639 ? 10 105.562 73.938 1 93.62 639 VAL B O 1
ATOM 10012 N N . LEU B 1 640 ? 10.805 104.938 72 1 93.5 640 LEU B N 1
ATOM 10013 C CA . LEU B 1 640 ? 9.609 104.25 71.562 1 93.5 640 LEU B CA 1
ATOM 10014 C C . LEU B 1 640 ? 9.906 102.75 71.312 1 93.5 640 LEU B C 1
ATOM 10016 O O . LEU B 1 640 ? 10.742 102.438 70.438 1 93.5 640 LEU B O 1
ATOM 10020 N N . LEU B 1 641 ? 9.25 101.875 72.062 1 93.88 641 LEU B N 1
ATOM 10021 C CA . LEU B 1 641 ? 9.383 100.438 71.875 1 93.88 641 LEU B CA 1
ATOM 10022 C C . LEU B 1 641 ? 8.125 99.812 71.25 1 93.88 641 LEU B C 1
ATOM 10024 O O . LEU B 1 641 ? 7.012 100.062 71.75 1 93.88 641 LEU B O 1
ATOM 10028 N N . PHE B 1 642 ? 8.344 99 70.188 1 90.62 642 PHE B N 1
ATOM 10029 C CA . PHE B 1 642 ? 7.188 98.375 69.5 1 90.62 642 PHE B CA 1
ATOM 10030 C C . PHE B 1 642 ? 7.555 97.062 68.875 1 90.62 642 PHE B C 1
ATOM 10032 O O . PHE B 1 642 ? 8.727 96.812 68.562 1 90.62 642 PHE B O 1
#

Secondary structure (DSSP, 8-state):
--------PBPHHHHHHHHHHHHHHHHHHHHHHHHHHHHHHHHHHHHHHHHHHHHHHHHHHHHHHHHHHHHHHHHHHHHHHTTSS-TT-HHHHHHHHHHHHHH-TTEEEEEEE-TTB-EEEEEE-TTT--EEEEEEGGGBSEEEEEEEE-TTS-EEEEEEEEEEE-GGGSHHHHHHHHSSS-EEPPPEE-TTSS-EEEEEEEEEE-TTS-EEEEEEEEEETHHHHHHHHH---TTT-EEEEE-TT-BEEEES-TT--SEEE-TTS-EEEPBGGG-SSHHHHHHHGGG-SGGGSS-TT---EEEEEEETTEEEEEEEEE---TT----EEEEEEETHHHHHHHHHTHHHHHHHHHHHHHHHHHHHHHHHHHHHHHHHHHHHHHHHHHTTPPPPPPP---SBHHHHHHHHHHHHHHHHHHHHHHHHHHHHHHHHHHHHHHHHHHHHHHHHHHHHHHHHHHHHHHHHHHHHHHHHH--SHHHHHHHHHHHHHHHHHHHHHHHHHHH-SSSSEEEHHHHHHHHHHH-HHHHHTBTTEEEEEE-TT-EEEHHHHHHHHHHHHHHHHHIIIIISGGG--EEEEEEEEEETTEEEEEEEE-SS-SPTTTTTS-SS---HHHHHHHHHHHHTT-EEEEEE-SSEEEEEE-/--------PBPHHHHHHHHHHHHHHHHHHHHHHHHHHHHHHHHHHHHHHHHHHHHHHHHHHHHHHHHHHHHHHHHHHHHHHTTSS-TT-HHHHHHHHHHHHHH-TTEEEEEEE-TTB-EEEEEE-TTT--EEEEEEGGGBSEEEEEEEE-TT--EEEEEEEEEEE-GGGSHHHHHHHHSSS-EEPPPEE-TTSS-EEEEEEEEEE-TTS-EEEEEEEEEETHHHHHHHHH---TTT-EEEEE-TT-BEEEES-TT--SEEE-TTS-EEEPBGGG-SSHHHHHHHGGG-SGGGSS-TT---EEEEEEETTEEEEEEEEE---TT----EEEEEEETHHHHHHHHHTHHHHHHHHHHHHHHHHHHHHHHHHHHHHHHHHHHHHHHHHHTTPPPPPPP---SBHHHHHHHHHHHHHHHHHHHHHHHHHHHHHHHHHHHHHHHHHHHHHHHHHHHHHHHHHHHHHHHHHHHHHHHTT--SHHHHHHHHHHHHHHHHHHHHHHHHHHH-S-SSEEEHHHHHHHHHHT-HHHHHTBTTEEEEEE-TT-EEEHHHHHHHHHHHHHHHHHHHHHSSGGG--EEEEEEEEEETTEEEEEEEE-SS-SPTTSSSS-SS---HHHHHHHHHHHHTT-EEEEEE-SSEEEEEE-

Organism: NCBI:txid159291

pLDDT: mean 83.9, std 10.54, range [30.39, 97.94]

Sequence (1284 aa):
MERHGLRRQATLRSDLAVSFITITAVAVILVGGISFHNARWAVNSVSAHLRREVALRIQENLESFLAPALHITEVNARAVSSGNLDPTNREELLRRFRQQIDLIPSVSSVYFGNPRGGLANSGRESSLDERYVIFTENFRAGTFEKWSIDSRGKPLELMAVVPDFDARTRDWYRDALARDGAVWSDVYVLFTGQDMALAASRPAYDPRGNMAGVFSVDLFLGQIGDFLQDLEIGFRGKAFLVDSQGHLVASSLADDPPILENGEGGYRLRHLEESSCSVIRAASALFRNEETRFSPSRELGDERFFSAGRSHYIHTAPLRYRSGPDWFIGVVIPEADFMGRIEQNNRLLLVIILGVLFLCAALGVFTARRITGPIWALTVAAGEIASGERAEEIPEDSPLLEIHQLTHSFNEMSRRLADTVSGLKEEVRERKQVQVALQHSLDEKEVLLREVHHRVNNNLSVVAGLLNLQASTITTPQQAIAGFEVSRSRIMTMALVHEELCASEDLARIEMNPFLNHVATQIPQFQETRGRITLHVHAGGVRCGVDAAIVCGLVVNELVGNAITYAFPQDEPGDVWVTLRKTEGRHELVVRDNGVGLPEGFFEGSVEGNTLGITLVRMLAEQIHGDFYIEPSSGAHFVLLFMERHGLRRQATLRSDLAVSFITITAVAVILVGGISFHNARWAVNSVSAHLRREVALRIQENLESFLAPALHITEVNARAVSSGNLDPTNREELLRRFRQQIDLIPSVSSVYFGNPRGGLANSGRESSLDERYVIFTENFRAGTFEKWSIDSRGKPLELMAVVPDFDARTRDWYRDALARDGAVWSDVYVLFTGQDMALAASRPAYDPRGNMAGVFSVDLFLGQIGDFLQDLEIGFRGKAFLVDSQGHLVASSLADDPPILENGEGGYRLRHLEESSCSVIRAASALFRNEETRFSPSRELGDERFFSAGRSHYIHTAPLRYRSGPDWFIGVVIPEADFMGRIEQNNRLLLVIILGVLFLCAALGVFTARRITGPIWALTVAAGEIASGERAEEIPEDSPLLEIHQLTHSFNEMSRRLADTVSGLKEEVRERKQVQVALQHSLDEKEVLLREVHHRVNNNLSVVAGLLNLQASTITTPQQAIAGFEVSRSRIMTMALVHEELCASEDLARIEMNPFLNHVATQIPQFQETRGRITLHVHAGGVRCGVDAAIVCGLVVNELVGNAITYAFPQDEPGDVWVTLRKTEGRHELVVRDNGVGLPEGFFEGSVEGNTLGITLVRMLAEQIHGDFYIEPSSGAHFVLLF

Foldseek 3Di:
DPPPPPPPDDALLVVLLCVLLVVLVVVLCVVVVVVVVVVLVVLVVVLLVLQVVVLVVLLVVVLVLCVLFQVVQVVVQVCQQVPVDDLLDLVRVQVVFVVSCVVDVQWAKKKWQFPQQWIWMWGADDPPRFIWIWIAPSRHFFKIWIFTADPVRHGDDTDDIDTRHGNCPDPLFVVQVVDAGKAKDDWDADPVNPFIKIKIKHWHAHNVGHTGTMMMIIGTLVVSQVVQLPDDRQPDKKKFKAAQVQFTSHINDPVFDQWDDDVVRDIDGHGQCRGPDQVSNQVVVQQPDPVNGLDQPDQVRWDWDDTPNFIKIKGKHFSPHVNDGGMMMIMIDTSCSRCVVVVVCVVVSVVVSVVVSVVSSVVSNVVSCLVVVLVVLLVVQVVCVVVVHQGDQDDLPRPDPVSSVVSVVSNVVSVVVVVVVVVVVVVVVVVVVVVVVVVVVVVVVVVVVVVVVVVVVVLVVLLVVLLVVQVVVDDDPVSVVVSVLLSVLLVVLLVLLCVQLVVDPPNWKGFQQVSLVVSLCPQPLCVVLPPQEAEAEEEPRDMDTSLVSSLLSSLSSLQSNCCSVPFAPPSHRWYWYWYWDQDPNKIKTKIWIQGQADDDCPPVPPDPPPDSSVVSNVVSLVVVPWDWDWDDDSHTMIMIID/DPPPPPPPDDALLVVLLVVLLVVLVVVLCVVVVVVVVVVLVVLVVVLLVLQVVVLVVLLVVVLVLCVLFQVVQVVVQVCQQVPVDDLLDLVRVLVVFVVSCVVDVQWAKKKWQFPQQWIWMWGADDPPRFIWIWIAVSRHFFKIWIFTADPVRHGDDTDDIDTGHGNCPDPLFVVQVVDAGKAKDDWDADPVNPFIKIKIKHWHAHNVGHTGTMMMIIGTLVVSQVVQLPDDRQPDKKKFKAAQVQFTSHINDPVFDQWDQDVVRDIDGHGQCPGPDQVSNQVVVQQPDPVNHLDQPDQVRWDWDDTPNFIKIKGKHFSPHVNDGGMMMIMIDTSCSRCVVVVVCVVVSVVVSVVSSVVSSVVSNVVSCLVVVLVVLLVVQVVCVVVPHQGDQDDLPRPDPVSSVVSVVSNVVSVVVVVVVVVVVVVVVVVVVVVVVVVVVVVVVVVVVVVVVVVVVVLVVLLVVLLVVQVVVDDDPVSVVVSVLLSVLLVVLLVLLCVQLVVDPNNWKGFQQVSLVVSLCPQPLCVVLPPQEAEAEAEDRDMDTSLVSSLLSSLSSLQSNCCSVPFAPPSHGWYWYWYWDDDPNKIKTKIWIQGQADDDCCVVPPPPPPDSRVVSNVVSLVVVPWDWDWDDDSHTMIMIID